Protein AF-A0A964NHW8-F1 (afdb_monomer_lite)

Foldseek 3Di:
DVVVVCVVVVLDPPPDDDDDDDDPDDDDDDDDDDDDDDDDDDDDDDDDDDDDDDDPPPDPDDAAPPPDQFQQDFDQKFQLDWDWDAPDPDDDDDDPDDPDDDPPPDDDDDDDDDDDDDDEDEPPDDDQWDWDWDDDPPDQTDTDIDGDDDDDDDDDDYDDDDPPQADQPDDDDNFTGTGGHMDGQPPDPCNLVVQLVSLQSSLSVLQCLQWPQPPNDTFFGQLLSNLSSQLSNSNSDSDHDHPDRDQDDFDPVRVVVCVLVVVVVVCLLLVPVDAQPQHADDPVQFDKDFLVPFDFQDFDADPLVVLCCVPPPSFFFADDPVLLLAFQQWWKKKFQWLVLVLVVVVCCVLFVVLLCLLRSLAQFFLCLVVQVCQQLLHDSVLCCVQQPCNFARMKMWIWLAPVSSQDAKIKIKGHQGPCVSVVVSSVVSLVVSCVVPVQWDWDWDAAPNWIWIWTDHPQSSYTWTWTQAPNMTMTISDPLSVNVSNCSSVVVGPGSVPDSLSRSVSSVCPDDPVNCVVPNDFRMKIKGHLNNSSVSRTLLNSLLVSQLVQVLVLQLSLLSLQLSLLLTVVAGQAWPVSSCPRSSDDPPSQAGSVRFGWTAGRQQGIADPQGFLSHGDHSSNVSVVPDRSIDTSSSSVSSVVSSVVSCVWRPHGRWMKMWTWDADAQWIKIKMWIWDDIPPDVVVVLCLQQPQFFWDADFDQFFWKKKAFHDPNHPNQVVQCVVCCVVPRRSLLGCPFFDTIKMKTFGQDCLVVLQCQQVVLFDWDDDPDRDHNQARQLVTLIKMKTAGPDPVSVVSNVVVVVVVCCVPPNQQKDWDWDDDAPNWTKIKIWGGPVNPPDPGDIFIKIWTAALRMIMIGSYPVNRNVVNVCSNVVVGMDRDDPVRFFRIKIKHAHPALPTSVLLSVLSNSVSSQVSSQSNLQSVQLSCCSSHSHRQDCVDPSSQSSCCRSPSGHRAGSQGFDWDADSSRFIATPQQGGPVDGDDDGGPSCNGSSSVNSSFWRMWMKTWGWDDDDSGIIIIMMIITRD

Secondary structure (DSSP, 8-state):
-HHHHHHHHTTS------PPPPPS-------------------------PPP-------------------PPPPSEEEEEEEEE---SS----------S-S--PPP-----------EEBTTB--S-EEEE---TTSPPPEEEE----------EE----GGG---SS---SS-EEEEEEEE---SHHHHHHHHHHHHHHHHHHHHHTS-EETTEE-PPPHHHHHHHHHHHHHHSS-------PPPPPPHHHHHHHHHHTHHHHHHHHTSS----PPP--GGG--EEEGGGSPPP--PPP-HHHHHHHSGGGPPP---TTGGGSBTTSEEEEES-HHHHHHHHHHIIIIIHHHHHHHHT-SEE--HHHHHHHHTT--HHHHHHHHTTTS-S-EEEEESSS-TTT---EEEEESS--HHHHHHHHHHHHHHHHHH-TT-EEEEEEETTEEEEEEE-TTSSSEEEEEEETTEEEEES-HHHHHHHHHHHHTSS-BGGG-HHHHHHHHHS--THHHHHHHS--SEEEEE-HHHHHHHHSHHHHHHHHHHHHHHHHHHHHHHHHHHHHHHHSS--SBHHHHTT-TT--SSTTB-TTSPBPEEETTTEEEETTEESSSBPPHHHHHHH--S-EEEHHHHHHHHHHHHHHHHH--S----EEEEEEEETTEEEEEEEESSPPTTSHHHHHHHHHTT--EE-PPPSSEEEEEEE--TT-HHHHHHHHHHHHTTT-GGGSSTTEEEEEEEEE---HHHHHHHHHHT-S--S--S-PPPGGGTGGG--EEEEEEES-HHHHHHHHHHHHHHHHHHSTTTEEEEEEEEETTEEEEEEEE-TTT--SSSPPPEEEEEEETTEEEEESSHHHHHHHHHHHHTT-S-EE--TT---SEEEEEE-SSTT-HHHHHHHHHHHHHHHHHHHHHHHHHHHHHHHSSS---TTSHHHHHHHHHHHSSEE--TT---EEE-TTS-EEETTTB-SSSB--PSSS-TTSHHHHHHHH--EEEEEEEEESSGGG-EEEEEEEEE-

Structure (mmCIF, N/CA/C/O backbone):
data_AF-A0A964NHW8-F1
#
_entry.id   AF-A0A964NHW8-F1
#
loop_
_atom_site.group_PDB
_atom_site.id
_atom_site.type_symbol
_atom_site.label_atom_id
_atom_site.label_alt_id
_atom_site.label_comp_id
_atom_site.label_asym_id
_atom_site.label_entity_id
_atom_site.label_seq_id
_atom_site.pdbx_PDB_ins_code
_atom_site.Cartn_x
_atom_site.Cartn_y
_atom_site.Cartn_z
_atom_site.occupancy
_atom_site.B_iso_or_equiv
_atom_site.auth_seq_id
_atom_site.auth_comp_id
_atom_site.auth_asym_id
_atom_site.auth_atom_id
_atom_site.pdbx_PDB_model_num
ATOM 1 N N . MET A 1 1 ? 5.421 3.700 -19.482 1.00 27.91 1 MET A N 1
ATOM 2 C CA . MET A 1 1 ? 5.724 4.346 -20.786 1.00 27.91 1 MET A CA 1
ATOM 3 C C . MET A 1 1 ? 6.566 5.622 -20.649 1.00 27.91 1 MET A C 1
ATOM 5 O O . MET A 1 1 ? 7.657 5.640 -21.210 1.00 27.91 1 MET A O 1
ATOM 9 N N . LYS A 1 2 ? 6.116 6.658 -19.909 1.00 24.64 2 LYS A N 1
ATOM 10 C CA . LYS A 1 2 ? 6.807 7.966 -19.777 1.00 24.64 2 LYS A CA 1
ATOM 11 C C . LYS A 1 2 ? 8.327 7.866 -19.580 1.00 24.64 2 LYS A C 1
ATOM 13 O O . LYS A 1 2 ? 9.043 8.455 -20.370 1.00 24.64 2 LYS A O 1
ATOM 18 N N . LEU A 1 3 ? 8.826 7.088 -18.612 1.00 28.66 3 LEU A N 1
ATOM 19 C CA . LEU A 1 3 ? 10.267 7.016 -18.306 1.00 28.66 3 LEU A CA 1
ATOM 20 C C . LEU A 1 3 ? 11.134 6.524 -19.485 1.00 28.66 3 LEU A C 1
ATOM 22 O O . LEU A 1 3 ? 12.168 7.118 -19.778 1.00 28.66 3 LEU A O 1
ATOM 26 N N . ALA A 1 4 ? 10.693 5.487 -20.206 1.00 30.17 4 ALA A N 1
ATOM 27 C CA . ALA A 1 4 ? 11.389 4.987 -21.395 1.00 30.17 4 ALA A CA 1
ATOM 28 C C . ALA A 1 4 ? 11.333 5.997 -22.555 1.00 30.17 4 ALA A C 1
ATOM 30 O O . ALA A 1 4 ? 12.323 6.201 -23.253 1.00 30.17 4 ALA A O 1
ATOM 31 N N . ILE A 1 5 ? 10.199 6.689 -22.718 1.00 28.75 5 ILE A N 1
ATOM 32 C CA . ILE A 1 5 ? 10.065 7.781 -23.688 1.00 28.75 5 ILE A CA 1
ATOM 33 C C . ILE A 1 5 ? 10.903 9.003 -23.276 1.00 28.75 5 ILE A C 1
ATOM 35 O O . ILE A 1 5 ? 11.473 9.637 -24.151 1.00 28.75 5 ILE A O 1
ATOM 39 N N . LEU A 1 6 ? 11.069 9.310 -21.985 1.00 29.25 6 LEU A N 1
ATOM 40 C CA . LEU A 1 6 ? 11.986 10.352 -21.513 1.00 29.25 6 LEU A CA 1
ATOM 41 C C . LEU A 1 6 ? 13.445 9.976 -21.778 1.00 29.25 6 LEU A C 1
ATOM 43 O O . LEU A 1 6 ? 14.195 10.827 -22.240 1.00 29.25 6 LEU A O 1
ATOM 47 N N . LEU A 1 7 ? 13.842 8.723 -21.535 1.00 31.62 7 LEU A N 1
ATOM 48 C CA . LEU A 1 7 ? 15.180 8.233 -21.877 1.00 31.62 7 LEU A CA 1
ATOM 49 C C . LEU A 1 7 ? 15.451 8.360 -23.384 1.00 31.62 7 LEU A C 1
ATOM 51 O O . LEU A 1 7 ? 16.497 8.871 -23.760 1.00 31.62 7 LEU A O 1
ATOM 55 N N . VAL A 1 8 ? 14.499 7.987 -24.245 1.00 28.28 8 VAL A N 1
ATOM 56 C CA . VAL A 1 8 ? 14.655 8.101 -25.707 1.00 28.28 8 VAL A CA 1
ATOM 57 C C . VAL A 1 8 ? 14.591 9.558 -26.195 1.00 28.28 8 VAL A C 1
ATOM 59 O O . VAL A 1 8 ? 15.447 9.974 -26.971 1.00 28.28 8 VAL A O 1
ATOM 62 N N . LEU A 1 9 ? 13.630 10.368 -25.735 1.00 25.97 9 LEU A N 1
ATOM 63 C CA . LEU A 1 9 ? 13.476 11.766 -26.168 1.00 25.97 9 LEU A CA 1
ATOM 64 C C . LEU A 1 9 ? 14.585 12.681 -25.634 1.00 25.97 9 LEU A C 1
ATOM 66 O O . LEU A 1 9 ? 15.002 13.584 -26.351 1.00 25.97 9 LEU A O 1
ATOM 70 N N . ALA A 1 10 ? 15.104 12.449 -24.423 1.00 27.86 10 ALA A N 1
ATOM 71 C CA . ALA A 1 10 ? 16.244 13.204 -23.891 1.00 27.86 10 ALA A CA 1
ATOM 72 C C . ALA A 1 10 ? 17.586 12.825 -24.551 1.00 27.86 10 ALA A C 1
ATOM 74 O O . ALA A 1 10 ? 18.584 13.509 -24.327 1.00 27.86 10 ALA A O 1
ATOM 75 N N . MET A 1 11 ? 17.615 11.755 -25.355 1.00 29.47 11 MET A N 1
ATOM 76 C CA . MET A 1 11 ? 18.769 11.330 -26.158 1.00 29.47 11 MET A CA 1
ATOM 77 C C . MET A 1 11 ? 18.670 11.743 -27.635 1.00 29.47 11 MET A C 1
ATOM 79 O O . MET A 1 11 ? 19.647 11.592 -28.367 1.00 29.47 11 MET A O 1
ATOM 83 N N . LEU A 1 12 ? 17.533 12.289 -28.085 1.00 23.19 12 LEU A N 1
ATOM 84 C CA . LEU A 1 12 ? 17.426 12.895 -29.413 1.00 23.19 12 LEU A CA 1
ATOM 85 C C . LEU A 1 12 ? 17.964 14.337 -29.374 1.00 23.19 12 LEU A C 1
ATOM 87 O O . LEU A 1 12 ? 17.499 15.138 -28.558 1.00 23.19 12 LEU A O 1
ATOM 91 N N . PRO A 1 13 ? 18.906 14.720 -30.258 1.00 24.78 13 PRO A N 1
ATOM 92 C CA . PRO A 1 13 ? 19.371 16.097 -30.331 1.00 24.78 13 PRO A CA 1
ATOM 93 C C . PRO A 1 13 ? 18.229 17.000 -30.804 1.00 24.78 13 PRO A C 1
ATOM 95 O O . PRO A 1 13 ? 17.696 16.840 -31.902 1.00 24.78 13 PRO A O 1
ATOM 98 N N . ALA A 1 14 ? 17.854 17.977 -29.979 1.00 23.08 14 ALA A N 1
ATOM 99 C CA . ALA A 1 14 ? 16.833 18.949 -30.341 1.00 23.08 14 ALA A CA 1
ATOM 100 C C . ALA A 1 14 ? 17.323 19.822 -31.508 1.00 23.08 14 ALA A C 1
ATOM 102 O O . ALA A 1 14 ? 18.153 20.715 -31.317 1.00 23.08 14 ALA A O 1
ATOM 103 N N . CYS A 1 15 ? 16.778 19.596 -32.707 1.00 22.61 15 CYS A N 1
ATOM 104 C CA . CYS A 1 15 ? 16.957 20.467 -33.868 1.00 22.61 15 CYS A CA 1
ATOM 105 C C . CYS A 1 15 ? 16.329 21.843 -33.597 1.00 22.61 15 CYS A C 1
ATOM 107 O O . CYS A 1 15 ? 15.196 22.118 -33.992 1.00 22.61 15 CYS A O 1
ATOM 109 N N . LYS A 1 16 ? 17.069 22.715 -32.904 1.00 25.86 16 LYS A N 1
ATOM 110 C CA . LYS A 1 16 ? 16.698 24.114 -32.678 1.00 25.86 16 LYS A CA 1
ATOM 111 C C . LYS A 1 16 ? 16.735 24.884 -33.997 1.00 25.86 16 LYS A C 1
ATOM 113 O O . LYS A 1 16 ? 17.744 25.499 -34.337 1.00 25.86 16 LYS A O 1
ATOM 118 N N . GLY A 1 17 ? 15.610 24.881 -34.709 1.00 24.94 17 GLY A N 1
ATOM 119 C CA . GLY A 1 17 ? 15.295 25.952 -35.647 1.00 24.94 17 GLY A CA 1
ATOM 120 C C . GLY A 1 17 ? 15.354 27.295 -34.914 1.00 24.94 17 GLY A C 1
ATOM 121 O O . GLY A 1 17 ? 14.888 27.415 -33.781 1.00 24.94 17 GLY A O 1
ATOM 122 N N . SER A 1 18 ? 15.996 28.287 -35.523 1.00 26.92 18 SER A N 1
ATOM 123 C CA . SER A 1 18 ? 16.230 29.587 -34.899 1.00 26.92 18 SER A CA 1
ATOM 124 C C . SER A 1 18 ? 15.006 30.496 -35.021 1.00 26.92 18 SER A C 1
ATOM 126 O O . SER A 1 18 ? 14.798 31.109 -36.069 1.00 26.92 18 SER A O 1
ATOM 128 N N . GLU A 1 19 ? 14.235 30.638 -33.945 1.00 25.38 19 GLU A N 1
ATOM 129 C CA . GLU A 1 19 ? 13.288 31.751 -33.817 1.00 25.38 19 GLU A CA 1
ATOM 130 C C . GLU A 1 19 ? 14.024 33.053 -33.428 1.00 25.38 19 GLU A C 1
ATOM 132 O O . GLU A 1 19 ? 15.015 33.012 -32.687 1.00 25.38 19 GLU A O 1
ATOM 137 N N . PRO A 1 20 ? 13.595 34.221 -33.944 1.00 27.14 20 PRO A N 1
ATOM 138 C CA . PRO A 1 20 ? 14.278 35.492 -33.717 1.00 27.14 20 PRO A CA 1
ATOM 139 C C . PRO A 1 20 ? 14.006 36.066 -32.317 1.00 27.14 20 PRO A C 1
ATOM 141 O O . PRO A 1 20 ? 12.903 35.971 -31.783 1.00 27.14 20 PRO A O 1
ATOM 144 N N . LYS A 1 21 ? 15.008 36.739 -31.736 1.00 26.22 21 LYS A N 1
ATOM 145 C CA . LYS A 1 21 ? 14.850 37.476 -30.470 1.00 26.22 21 LYS A CA 1
ATOM 146 C C . LYS A 1 21 ? 13.927 38.698 -30.646 1.00 26.22 21 LYS A C 1
ATOM 148 O O . LYS A 1 21 ? 14.147 39.456 -31.591 1.00 26.22 21 LYS A O 1
ATOM 153 N N . PRO A 1 22 ? 12.994 38.971 -29.714 1.00 27.67 22 PRO A N 1
ATOM 154 C CA . PRO A 1 22 ? 12.312 40.262 -29.635 1.00 27.67 22 PRO A CA 1
ATOM 155 C C . PRO A 1 22 ? 13.241 41.367 -29.087 1.00 27.67 22 PRO A C 1
ATOM 157 O O . PRO A 1 22 ? 14.114 41.106 -28.256 1.00 27.67 22 PRO A O 1
ATOM 160 N N . ASP A 1 23 ? 13.040 42.604 -29.549 1.00 26.58 23 ASP A N 1
ATOM 161 C CA . ASP A 1 23 ? 13.832 43.797 -29.194 1.00 26.58 23 ASP A CA 1
ATOM 162 C C . ASP A 1 23 ? 13.320 44.453 -27.886 1.00 26.58 23 ASP A C 1
ATOM 164 O O . ASP A 1 23 ? 12.131 44.777 -27.794 1.00 26.58 23 ASP A O 1
ATOM 168 N N . PRO A 1 24 ? 14.160 44.667 -26.851 1.00 29.05 24 PRO A N 1
ATOM 169 C CA . PRO A 1 24 ? 13.723 45.156 -25.538 1.00 29.05 24 PRO A CA 1
ATOM 170 C C . PRO A 1 24 ? 13.449 46.679 -25.474 1.00 29.05 24 PRO A C 1
ATOM 172 O O . PRO A 1 24 ? 14.008 47.378 -24.623 1.00 29.05 24 PRO A O 1
ATOM 175 N N . LYS A 1 25 ? 12.573 47.225 -26.338 1.00 26.03 25 LYS A N 1
ATOM 176 C CA . LYS A 1 25 ? 12.218 48.666 -26.357 1.00 26.03 25 LYS A CA 1
ATOM 177 C C . LYS A 1 25 ? 10.737 49.006 -26.626 1.00 26.03 25 LYS A C 1
ATOM 179 O O . LYS A 1 25 ? 10.413 49.720 -27.571 1.00 26.03 25 LYS A O 1
ATOM 184 N N . SER A 1 26 ? 9.843 48.663 -25.696 1.00 25.50 26 SER A N 1
ATOM 185 C CA . SER A 1 26 ? 8.555 49.375 -25.538 1.00 25.50 26 SER A CA 1
ATOM 186 C C . SER A 1 26 ? 8.067 49.371 -24.082 1.00 25.50 26 SER A C 1
ATOM 188 O O . SER A 1 26 ? 8.135 48.350 -23.405 1.00 25.50 26 SER A O 1
ATOM 190 N N . ARG A 1 27 ? 7.592 50.524 -23.590 1.00 25.02 27 ARG A N 1
ATOM 191 C CA . ARG A 1 27 ? 7.120 50.764 -22.206 1.00 25.02 27 ARG A CA 1
ATOM 192 C C . ARG A 1 27 ? 5.575 50.816 -22.126 1.00 25.02 27 ARG A C 1
ATOM 194 O O . ARG A 1 27 ? 4.919 50.930 -23.150 1.00 25.02 27 ARG A O 1
ATOM 201 N N . VAL A 1 28 ? 5.070 50.946 -20.887 1.00 23.77 28 VAL A N 1
ATOM 202 C CA . VAL A 1 28 ? 3.768 51.540 -20.466 1.00 23.77 28 VAL A CA 1
ATOM 203 C C . VAL A 1 28 ? 2.567 50.590 -20.254 1.00 23.77 28 VAL A C 1
ATOM 205 O O . VAL A 1 28 ? 1.723 50.392 -21.113 1.00 23.77 28 VAL A O 1
ATOM 208 N N . ALA A 1 29 ? 2.489 50.063 -19.028 1.00 21.55 29 ALA A N 1
ATOM 209 C CA . ALA A 1 29 ? 1.437 50.293 -18.020 1.00 21.55 29 ALA A CA 1
ATOM 210 C C . ALA A 1 29 ? -0.076 50.469 -18.378 1.00 21.55 29 ALA A C 1
ATOM 212 O O . ALA A 1 29 ? -0.479 51.478 -18.941 1.00 21.55 29 ALA A O 1
ATOM 213 N N . VAL A 1 30 ? -0.895 49.597 -17.755 1.00 21.39 30 VAL A N 1
ATOM 214 C CA . VAL A 1 30 ? -2.023 49.913 -16.823 1.00 21.39 30 VAL A CA 1
ATOM 215 C C . VAL A 1 30 ? -3.379 50.481 -17.345 1.00 21.39 30 VAL A C 1
ATOM 217 O O . VAL A 1 30 ? -3.540 51.676 -17.554 1.00 21.39 30 VAL A O 1
ATOM 220 N N . ALA A 1 31 ? -4.401 49.603 -17.258 1.00 21.77 31 ALA A N 1
ATOM 221 C CA . ALA A 1 31 ? -5.804 49.811 -16.811 1.00 21.77 31 ALA A CA 1
ATOM 222 C C . ALA A 1 31 ? -6.914 50.457 -17.694 1.00 21.77 31 ALA A C 1
ATOM 224 O O . ALA A 1 31 ? -6.683 51.151 -18.673 1.00 21.77 31 ALA A O 1
ATOM 225 N N . SER A 1 32 ? -8.154 50.253 -17.198 1.00 21.16 32 SER A N 1
ATOM 226 C CA . SER A 1 32 ? -9.391 51.051 -17.380 1.00 21.16 32 SER A CA 1
ATOM 227 C C . SER A 1 32 ? -10.468 50.641 -18.414 1.00 21.16 32 SER A C 1
ATOM 229 O O . SER A 1 32 ? -10.704 51.325 -19.400 1.00 21.16 32 SER A O 1
ATOM 231 N N . ALA A 1 33 ? -11.235 49.606 -18.051 1.00 21.78 33 ALA A N 1
ATOM 232 C CA . ALA A 1 33 ? -12.703 49.627 -17.873 1.00 21.78 33 ALA A CA 1
ATOM 233 C C . ALA A 1 33 ? -13.700 50.188 -18.939 1.00 21.78 33 ALA A C 1
ATOM 235 O O . ALA A 1 33 ? -13.746 51.380 -19.226 1.00 21.78 33 ALA A O 1
ATOM 236 N N . ALA A 1 34 ? -14.706 49.333 -19.208 1.00 21.73 34 ALA A N 1
ATOM 237 C CA . ALA A 1 34 ? -16.156 49.616 -19.320 1.00 21.73 34 ALA A CA 1
ATOM 238 C C . ALA A 1 34 ? -16.840 49.916 -20.683 1.00 21.73 34 ALA A C 1
ATOM 240 O O . ALA A 1 34 ? -16.293 50.539 -21.583 1.00 21.73 34 ALA A O 1
ATOM 241 N N . LYS A 1 35 ? -18.140 49.548 -20.691 1.00 22.50 35 LYS A N 1
ATOM 242 C CA . LYS A 1 35 ? -19.249 49.812 -21.642 1.00 22.50 35 LYS A CA 1
ATOM 243 C C . LYS A 1 35 ? -19.409 48.906 -22.883 1.00 22.50 35 LYS A C 1
ATOM 245 O O . LYS A 1 35 ? -18.630 48.932 -23.824 1.00 22.50 35 LYS A O 1
ATOM 250 N N . ALA A 1 36 ? -20.534 48.185 -22.870 1.00 20.69 36 ALA A N 1
ATOM 251 C CA . ALA A 1 36 ? -21.291 47.658 -24.017 1.00 20.69 36 ALA A CA 1
ATOM 252 C C . ALA A 1 36 ? -22.237 48.774 -24.575 1.00 20.69 36 ALA A C 1
ATOM 254 O O . ALA A 1 36 ? -22.171 49.885 -24.032 1.00 20.69 36 ALA A O 1
ATOM 255 N N . PRO A 1 37 ? -23.163 48.550 -25.546 1.00 29.36 37 PRO A N 1
ATOM 256 C CA . PRO A 1 37 ? -23.514 47.313 -26.272 1.00 29.36 37 PRO A CA 1
ATOM 257 C C . PRO A 1 37 ? -23.649 47.478 -27.809 1.00 29.36 37 PRO A C 1
ATOM 259 O O . PRO A 1 37 ? -23.475 48.573 -28.335 1.00 29.36 37 PRO A O 1
ATOM 262 N N . LEU A 1 38 ? -24.034 46.400 -28.511 1.00 21.83 38 LEU A N 1
ATOM 263 C CA . LEU A 1 38 ? -24.850 46.438 -29.742 1.00 21.83 38 LEU A CA 1
ATOM 264 C C . LEU A 1 38 ? -25.461 45.050 -30.046 1.00 21.83 38 LEU A C 1
ATOM 266 O O . LEU A 1 38 ? -25.007 44.046 -29.499 1.00 21.83 38 LEU A O 1
ATOM 270 N N . GLU A 1 39 ? -26.516 45.005 -30.868 1.00 19.06 39 GLU A N 1
ATOM 271 C CA . GLU A 1 39 ? -27.466 43.879 -30.968 1.00 19.06 39 GLU A CA 1
ATOM 272 C C . GLU A 1 39 ? -27.541 43.179 -32.345 1.00 19.06 39 GLU A C 1
ATOM 274 O O . GLU A 1 39 ? -27.350 43.802 -33.384 1.00 19.06 39 GLU A O 1
ATOM 279 N N . VAL A 1 40 ? -27.906 41.887 -32.290 1.00 20.06 40 VAL A N 1
ATOM 280 C CA . VAL A 1 40 ? -28.782 41.112 -33.206 1.00 20.06 40 VAL A CA 1
ATOM 281 C C . VAL A 1 40 ? -28.599 41.224 -34.733 1.00 20.06 40 VAL A C 1
ATOM 283 O O . VAL A 1 40 ? -29.016 42.197 -35.351 1.00 20.06 40 VAL A O 1
ATOM 286 N N . VAL A 1 41 ? -28.236 40.085 -35.350 1.00 21.03 41 VAL A N 1
ATOM 287 C CA . VAL A 1 41 ? -28.913 39.518 -36.544 1.00 21.03 41 VAL A CA 1
ATOM 288 C C . VAL A 1 41 ? -28.977 37.982 -36.402 1.00 21.03 41 VAL A C 1
ATOM 290 O O . VAL A 1 41 ? -28.040 37.371 -35.893 1.00 21.03 41 VAL A O 1
ATOM 293 N N . GLU A 1 42 ? -30.068 37.360 -36.862 1.00 20.31 42 GLU A N 1
ATOM 294 C CA . GLU A 1 42 ? -30.292 35.898 -36.940 1.00 20.31 42 GLU A CA 1
ATOM 295 C C . GLU A 1 42 ? -30.498 35.467 -38.420 1.00 20.31 42 GLU A C 1
ATOM 297 O O . GLU A 1 42 ? -30.611 36.332 -39.286 1.00 20.31 42 GLU A O 1
ATOM 302 N N . VAL A 1 43 ? -30.526 34.197 -38.853 1.00 20.44 43 VAL A N 1
ATOM 303 C CA . VAL A 1 43 ? -30.802 32.877 -38.229 1.00 20.44 43 VAL A CA 1
ATOM 304 C C . VAL A 1 43 ? -29.814 31.832 -38.816 1.00 20.44 43 VAL A C 1
ATOM 306 O O . VAL A 1 43 ? -29.249 32.091 -39.876 1.00 20.44 43 VAL A O 1
ATOM 309 N N . VAL A 1 44 ? -29.652 30.643 -38.198 1.00 20.75 44 VAL A N 1
ATOM 310 C CA . VAL A 1 44 ? -29.643 29.278 -38.831 1.00 20.75 44 VAL A CA 1
ATOM 311 C C . VAL A 1 44 ? -28.840 28.232 -38.022 1.00 20.75 44 VAL A C 1
ATOM 313 O O . VAL A 1 44 ? -27.703 28.439 -37.610 1.00 20.75 44 VAL A O 1
ATOM 316 N N . LYS A 1 45 ? -29.455 27.053 -37.862 1.00 20.02 45 LYS A N 1
ATOM 317 C CA . LYS A 1 45 ? -28.937 25.769 -37.342 1.00 20.02 45 LYS A CA 1
ATOM 318 C C . LYS A 1 45 ? -29.441 24.640 -38.272 1.00 20.02 45 LYS A C 1
ATOM 320 O O . LYS A 1 45 ? -30.420 24.895 -38.976 1.00 20.02 45 LYS A O 1
ATOM 325 N N . PRO A 1 46 ? -28.947 23.384 -38.194 1.00 29.91 46 PRO A N 1
ATOM 326 C CA . PRO A 1 46 ? -27.730 22.870 -37.536 1.00 29.91 46 PRO A CA 1
ATOM 327 C C . PRO A 1 46 ? -26.852 21.994 -38.477 1.00 29.91 46 PRO A C 1
ATOM 329 O O . PRO A 1 46 ? -27.287 21.648 -39.570 1.00 29.91 46 PRO A O 1
ATOM 332 N N . LEU A 1 47 ? -25.676 21.539 -38.016 1.00 20.70 47 LEU A N 1
ATOM 333 C CA . LEU A 1 47 ? -25.330 20.099 -37.949 1.00 20.70 47 LEU A CA 1
ATOM 334 C C . LEU A 1 47 ? -24.046 19.856 -37.123 1.00 20.70 47 LEU A C 1
ATOM 336 O O . LEU A 1 47 ? -23.348 20.800 -36.753 1.00 20.70 47 LEU A O 1
ATOM 340 N N . ASP A 1 48 ? -23.755 18.590 -36.819 1.00 24.19 48 ASP A N 1
ATOM 341 C CA . ASP A 1 48 ? -22.708 18.160 -35.888 1.00 24.19 48 ASP A CA 1
ATOM 342 C C . ASP A 1 48 ? -21.268 18.214 -36.427 1.00 24.19 48 ASP A C 1
ATOM 344 O O . ASP A 1 48 ? -20.954 17.683 -37.491 1.00 24.19 48 ASP A O 1
ATOM 348 N N . SER A 1 49 ? -20.345 18.710 -35.598 1.00 24.06 49 SER A N 1
ATOM 349 C CA . SER A 1 49 ? -19.015 18.103 -35.419 1.00 24.06 49 SER A CA 1
ATOM 350 C C . SER A 1 49 ? -18.385 18.572 -34.099 1.00 24.06 49 SER A C 1
ATOM 352 O O . SER A 1 49 ? -18.540 19.724 -33.698 1.00 24.06 49 SER A O 1
ATOM 354 N N . ALA A 1 50 ? -17.707 17.669 -33.385 1.00 22.25 50 ALA A N 1
ATOM 355 C CA . ALA A 1 50 ? -17.183 17.949 -32.047 1.00 22.25 50 ALA A CA 1
ATOM 356 C C . ALA A 1 50 ? -15.753 18.535 -32.078 1.00 22.25 50 ALA A C 1
ATOM 358 O O . ALA A 1 50 ? -14.875 17.945 -32.720 1.00 22.25 50 ALA A O 1
ATOM 359 N N . PRO A 1 51 ? -15.460 19.618 -31.330 1.00 25.45 51 PRO A N 1
ATOM 360 C CA . PRO A 1 51 ? -14.087 20.013 -31.041 1.00 25.45 51 PRO A CA 1
ATOM 361 C C . PRO A 1 51 ? -13.446 19.022 -30.054 1.00 25.45 51 PRO A C 1
ATOM 363 O O . PRO A 1 51 ? -14.087 18.532 -29.125 1.00 25.45 51 PRO A O 1
ATOM 366 N N . ARG A 1 52 ? -12.161 18.715 -30.251 1.00 23.38 52 ARG A N 1
ATOM 367 C CA . ARG A 1 52 ? -11.371 17.846 -29.362 1.00 23.38 52 ARG A CA 1
ATOM 368 C C . ARG A 1 52 ? -10.504 18.688 -28.422 1.00 23.38 52 ARG A C 1
ATOM 370 O O . ARG A 1 52 ? -9.868 19.619 -28.909 1.00 23.38 52 ARG A O 1
ATOM 377 N N . ARG A 1 53 ? -10.322 18.206 -27.178 1.00 23.84 53 ARG A N 1
ATOM 378 C CA . ARG A 1 53 ? -9.320 18.659 -26.175 1.00 23.84 53 ARG A CA 1
ATOM 379 C C . ARG A 1 53 ? -9.584 20.062 -25.575 1.00 23.84 53 ARG A C 1
ATOM 381 O O . ARG A 1 53 ? -10.364 20.809 -26.158 1.00 23.84 53 ARG A O 1
ATOM 388 N N . PRO A 1 54 ? -8.969 20.426 -24.424 1.00 26.36 54 PRO A N 1
ATOM 389 C CA . PRO A 1 54 ? -7.903 19.741 -23.665 1.00 26.36 54 PRO A CA 1
ATOM 390 C C . PRO A 1 54 ? -8.384 18.883 -22.480 1.00 26.36 54 PRO A C 1
ATOM 392 O O . PRO A 1 54 ? -9.576 18.649 -22.305 1.00 26.36 54 PRO A O 1
ATOM 395 N N . PHE A 1 55 ? -7.414 18.366 -21.716 1.00 24.67 55 PHE A N 1
ATOM 396 C CA . PHE A 1 55 ? -7.616 17.838 -20.365 1.00 24.67 55 PHE A CA 1
ATOM 397 C C . PHE A 1 55 ? -8.286 18.899 -19.482 1.00 24.67 55 PHE A C 1
ATOM 399 O O . PHE A 1 55 ? -7.953 20.079 -19.585 1.00 24.67 55 PHE A O 1
ATOM 406 N N . ILE A 1 56 ? -9.151 18.463 -18.566 1.00 22.50 56 ILE A N 1
ATOM 407 C CA . ILE A 1 56 ? -9.418 19.234 -17.352 1.00 22.50 56 ILE A CA 1
ATOM 408 C C . ILE A 1 56 ? -8.305 18.863 -16.374 1.00 22.50 56 ILE A C 1
ATOM 410 O O . ILE A 1 56 ? -8.379 17.845 -15.689 1.00 22.50 56 ILE A O 1
ATOM 414 N N . GLU A 1 57 ? -7.253 19.678 -16.347 1.00 25.67 57 GLU A N 1
ATOM 415 C CA . GLU A 1 57 ? -6.517 19.868 -15.102 1.00 25.67 57 GLU A CA 1
ATOM 416 C C . GLU A 1 57 ? -7.503 20.528 -14.138 1.00 25.67 57 GLU A C 1
ATOM 418 O O . GLU A 1 57 ? -7.928 21.667 -14.346 1.00 25.67 57 GLU A O 1
ATOM 423 N N . ASP A 1 58 ? -7.945 19.773 -13.136 1.00 24.70 58 ASP A N 1
ATOM 424 C CA . ASP A 1 58 ? -8.841 20.280 -12.105 1.00 24.70 58 ASP A CA 1
ATOM 425 C C . ASP A 1 58 ? -7.995 21.187 -11.195 1.00 24.70 58 ASP A C 1
ATOM 427 O O . ASP A 1 58 ? -7.396 20.733 -10.216 1.00 24.70 58 ASP A O 1
ATOM 431 N N . GLU A 1 59 ? -7.871 22.470 -11.570 1.00 21.36 59 GLU A N 1
ATOM 432 C CA . GLU A 1 59 ? -7.303 23.497 -10.691 1.00 21.36 59 GLU A CA 1
ATOM 433 C C . GLU A 1 59 ? -7.937 23.339 -9.301 1.00 21.36 59 GLU A C 1
ATOM 435 O O . GLU A 1 59 ? -9.166 23.214 -9.216 1.00 21.36 59 GLU A O 1
ATOM 440 N N . PRO A 1 60 ? -7.159 23.378 -8.202 1.00 25.69 60 PRO A N 1
ATOM 441 C CA . PRO A 1 60 ? -7.705 23.270 -6.856 1.00 25.69 60 PRO A CA 1
ATOM 442 C C . PRO A 1 60 ? -8.539 24.516 -6.530 1.00 25.69 60 PRO A C 1
ATOM 444 O O . PRO A 1 60 ? -8.064 25.481 -5.925 1.00 25.69 60 PRO A O 1
ATOM 447 N N . ARG A 1 61 ? -9.807 24.499 -6.958 1.00 23.88 61 ARG A N 1
ATOM 448 C CA . ARG A 1 61 ? -10.789 25.551 -6.703 1.00 23.88 61 ARG A CA 1
ATOM 449 C C . ARG A 1 61 ? -10.916 25.723 -5.199 1.00 23.88 61 ARG A C 1
ATOM 451 O O . ARG A 1 61 ? -11.358 24.812 -4.501 1.00 23.88 61 ARG A O 1
ATOM 458 N N . ARG A 1 62 ? -10.497 26.898 -4.723 1.00 24.22 62 ARG A N 1
ATOM 459 C CA . ARG A 1 62 ? -10.468 27.249 -3.302 1.00 24.22 62 ARG A CA 1
ATOM 460 C C . ARG A 1 62 ? -11.834 26.988 -2.669 1.00 24.22 62 ARG A C 1
ATOM 462 O O . ARG A 1 62 ? -12.841 27.522 -3.130 1.00 24.22 62 ARG A O 1
ATOM 469 N N . LEU A 1 63 ? -11.837 26.187 -1.611 1.00 26.00 63 LEU A N 1
ATOM 470 C CA . LEU A 1 63 ? -12.969 25.986 -0.719 1.00 26.00 63 LEU A CA 1
ATOM 471 C C . LEU A 1 63 ? -12.462 26.197 0.703 1.00 26.00 63 LEU A C 1
ATOM 473 O O . LEU A 1 63 ? -11.562 25.488 1.146 1.00 26.00 63 LEU A O 1
ATOM 477 N N . GLU A 1 64 ? -13.042 27.188 1.370 1.00 23.50 64 GLU A N 1
ATOM 478 C CA . GLU A 1 64 ? -12.687 27.622 2.719 1.00 23.50 64 GLU A CA 1
ATOM 479 C C . GLU A 1 64 ? -12.982 26.493 3.732 1.00 23.50 64 GLU A C 1
ATOM 481 O O . GLU A 1 64 ? -14.148 26.105 3.892 1.00 23.50 64 GLU A O 1
ATOM 486 N N . PRO A 1 65 ? -11.985 25.964 4.463 1.00 26.17 65 PRO A N 1
ATOM 487 C CA . PRO A 1 65 ? -12.238 25.249 5.704 1.00 26.17 65 PRO A CA 1
ATOM 488 C C . PRO A 1 65 ? -12.669 26.298 6.731 1.00 26.17 65 PRO A C 1
ATOM 490 O O . PRO A 1 65 ? -11.861 27.152 7.102 1.00 26.17 65 PRO A O 1
ATOM 493 N N . VAL A 1 66 ? -13.922 26.271 7.205 1.00 31.94 66 VAL A N 1
ATOM 494 C CA . VAL A 1 66 ? -14.376 27.283 8.178 1.00 31.94 66 VAL A CA 1
ATOM 495 C C . VAL A 1 66 ? -13.820 26.995 9.574 1.00 31.94 66 VAL A C 1
ATOM 497 O O . VAL A 1 66 ? -14.506 26.548 10.488 1.00 31.94 66 VAL A O 1
ATOM 500 N N . LEU A 1 67 ? -12.557 27.372 9.766 1.00 31.84 67 LEU A N 1
ATOM 501 C CA . LEU A 1 67 ? -12.100 27.901 11.043 1.00 31.84 67 LEU A CA 1
ATOM 502 C C . LEU A 1 67 ? -12.999 29.102 11.362 1.00 31.84 67 LEU A C 1
ATOM 504 O O . LEU A 1 67 ? -12.771 30.222 10.897 1.00 31.84 67 LEU A O 1
ATOM 508 N N . GLY A 1 68 ? -14.090 28.841 12.088 1.00 30.41 68 GLY A N 1
ATOM 509 C CA . GLY A 1 68 ? -15.063 29.857 12.469 1.00 30.41 68 GLY A CA 1
ATOM 510 C C . GLY A 1 68 ? -14.358 31.032 13.144 1.00 30.41 68 GLY A C 1
ATOM 511 O O . GLY A 1 68 ? -13.387 30.832 13.869 1.00 30.41 68 GLY A O 1
ATOM 512 N N . ARG A 1 69 ? -14.826 32.264 12.893 1.00 29.61 69 ARG A N 1
ATOM 513 C CA . ARG A 1 69 ? -14.159 33.515 13.312 1.00 29.61 69 ARG A CA 1
ATOM 514 C C . ARG A 1 69 ? -14.159 33.728 14.838 1.00 29.61 69 ARG A C 1
ATOM 516 O O . ARG A 1 69 ? -14.802 34.640 15.355 1.00 29.61 69 ARG A O 1
ATOM 523 N N . SER A 1 70 ? -13.416 32.897 15.561 1.00 34.44 70 SER A N 1
ATOM 524 C CA . SER A 1 70 ? -13.077 33.050 16.971 1.00 34.44 70 SER A CA 1
ATOM 525 C C . SER A 1 70 ? -11.861 33.964 17.094 1.00 34.44 70 SER A C 1
ATOM 527 O O . SER A 1 70 ? -10.785 33.614 16.608 1.00 34.44 70 SER A O 1
ATOM 529 N N . LYS A 1 71 ? -11.999 35.112 17.763 1.00 34.62 71 LYS A N 1
ATOM 530 C CA . LYS A 1 71 ? -10.838 35.948 18.088 1.00 34.62 71 LYS A CA 1
ATOM 531 C C . LYS A 1 71 ? -9.965 35.215 19.105 1.00 34.62 71 LYS A C 1
ATOM 533 O O . LYS A 1 71 ? -10.399 34.998 20.234 1.00 34.62 71 LYS A O 1
ATOM 538 N N . VAL A 1 72 ? -8.749 34.849 18.707 1.00 37.03 72 VAL A N 1
ATOM 539 C CA . VAL A 1 72 ? -7.722 34.384 19.646 1.00 37.03 72 VAL A CA 1
ATOM 540 C C . VAL A 1 72 ? -7.219 35.606 20.413 1.00 37.03 72 VAL A C 1
ATOM 542 O O . VAL A 1 72 ? -6.832 36.609 19.811 1.00 37.03 72 VAL A O 1
ATOM 545 N N . SER A 1 73 ? -7.266 35.558 21.743 1.00 35.47 73 SER A N 1
ATOM 546 C CA . SER A 1 73 ? -6.770 36.654 22.579 1.00 35.47 73 SER A CA 1
ATOM 547 C C . SER A 1 73 ? -5.241 36.732 22.486 1.00 35.47 73 SER A C 1
ATOM 549 O O . SER A 1 73 ? -4.583 35.724 22.751 1.00 35.47 73 SER A O 1
ATOM 551 N N . PRO A 1 74 ? -4.642 37.893 22.156 1.00 33.81 74 PRO A N 1
ATOM 552 C CA . PRO A 1 74 ? -3.189 38.019 22.130 1.00 33.81 74 PRO A CA 1
ATOM 553 C C . PRO A 1 74 ? -2.611 37.834 23.547 1.00 33.81 74 PRO A C 1
ATOM 555 O O . PRO A 1 74 ? -3.171 38.379 24.505 1.00 33.81 74 PRO A O 1
ATOM 558 N N . PRO A 1 75 ? -1.502 37.089 23.712 1.00 35.28 75 PRO A N 1
ATOM 559 C CA . PRO A 1 75 ? -0.924 36.825 25.026 1.00 35.28 75 PRO A CA 1
ATOM 560 C C . PRO A 1 75 ? -0.351 38.080 25.700 1.00 35.28 75 PRO A C 1
ATOM 562 O O . PRO A 1 75 ? 0.127 39.006 25.045 1.00 35.28 75 PRO A O 1
ATOM 565 N N . ALA A 1 76 ? -0.318 38.068 27.037 1.00 32.91 76 ALA A N 1
ATOM 566 C CA . ALA A 1 76 ? 0.303 39.121 27.851 1.00 32.91 76 ALA A CA 1
ATOM 567 C C . ALA A 1 76 ? 1.845 39.172 27.727 1.00 32.91 76 ALA A C 1
ATOM 569 O O . ALA A 1 76 ? 2.474 40.179 28.058 1.00 32.91 76 ALA A O 1
ATOM 570 N N . SER A 1 77 ? 2.460 38.096 27.242 1.00 38.19 77 SER A N 1
ATOM 571 C CA . SER A 1 77 ? 3.833 38.054 26.740 1.00 38.19 77 SER A CA 1
ATOM 572 C C . SER A 1 77 ? 3.965 36.875 25.781 1.00 38.19 77 SER A C 1
ATOM 574 O O . SER A 1 77 ? 3.390 35.817 26.026 1.00 38.19 77 SER A O 1
ATOM 576 N N . LEU A 1 78 ? 4.706 37.052 24.687 1.00 37.50 78 LEU A N 1
ATOM 577 C CA . LEU A 1 78 ? 5.066 35.953 23.791 1.00 37.50 78 LEU A CA 1
ATOM 578 C C . LEU A 1 78 ? 6.574 35.731 23.869 1.00 37.50 78 LEU A C 1
ATOM 580 O O . LEU A 1 78 ? 7.359 36.682 23.759 1.00 37.50 78 LEU A O 1
ATOM 584 N N . THR A 1 79 ? 6.983 34.476 24.025 1.00 38.66 79 THR A N 1
ATOM 585 C CA . THR A 1 79 ? 8.366 34.073 23.777 1.00 38.66 79 THR A CA 1
ATOM 586 C C . THR A 1 79 ? 8.591 34.064 22.265 1.00 38.66 79 THR A C 1
ATOM 588 O O . THR A 1 79 ? 8.114 33.180 21.569 1.00 38.66 79 THR A O 1
ATOM 591 N N . VAL A 1 80 ? 9.260 35.088 21.731 1.00 32.22 80 VAL A N 1
ATOM 592 C CA . VAL A 1 80 ? 9.363 35.326 20.278 1.00 32.22 80 VAL A CA 1
ATOM 593 C C . VAL A 1 80 ? 10.456 34.488 19.618 1.00 32.22 80 VAL A C 1
ATOM 595 O O . VAL A 1 80 ? 10.310 34.087 18.467 1.00 32.22 80 VAL A O 1
ATOM 598 N N . ALA A 1 81 ? 11.544 34.214 20.337 1.00 33.38 81 ALA A N 1
ATOM 599 C CA . ALA A 1 81 ? 12.587 33.299 19.892 1.00 33.38 81 ALA A CA 1
ATOM 600 C C . ALA A 1 81 ? 13.361 32.722 21.084 1.00 33.38 81 ALA A C 1
ATOM 602 O O . ALA A 1 81 ? 13.588 33.409 22.086 1.00 33.38 81 ALA A O 1
ATOM 603 N N . ARG A 1 82 ? 13.823 31.479 20.927 1.00 33.00 82 ARG A N 1
ATOM 604 C CA . ARG A 1 82 ? 14.801 30.814 21.793 1.00 33.00 82 ARG A CA 1
ATOM 605 C C . ARG A 1 82 ? 16.058 30.569 20.958 1.00 33.00 82 ARG A C 1
ATOM 607 O O . ARG A 1 82 ? 16.108 29.618 20.187 1.00 33.00 82 ARG A O 1
ATOM 614 N N . LEU A 1 83 ? 17.033 31.470 21.060 1.00 29.97 83 LEU A N 1
ATOM 615 C CA . LEU A 1 83 ? 18.257 31.449 20.254 1.00 29.97 83 LEU A CA 1
ATOM 616 C C . LEU A 1 83 ? 19.428 30.942 21.097 1.00 29.97 83 LEU A C 1
ATOM 618 O O . LEU A 1 83 ? 19.835 31.614 22.042 1.00 29.97 83 LEU A O 1
ATOM 622 N N . THR A 1 84 ? 19.993 29.786 20.761 1.00 27.31 84 THR A N 1
ATOM 623 C CA . THR A 1 84 ? 21.285 29.357 21.313 1.00 27.31 84 THR A CA 1
ATOM 624 C C . THR A 1 84 ? 22.397 30.182 20.668 1.00 27.31 84 THR A C 1
ATOM 626 O O . THR A 1 84 ? 22.530 30.190 19.446 1.00 27.31 84 THR A O 1
ATOM 629 N N . ALA A 1 85 ? 23.183 30.891 21.475 1.00 26.16 85 ALA A N 1
ATOM 630 C CA . ALA A 1 85 ? 24.337 31.659 21.021 1.00 26.16 85 ALA A CA 1
ATOM 631 C C . ALA A 1 85 ? 25.638 30.971 21.459 1.00 26.16 85 ALA A C 1
ATOM 633 O O . ALA A 1 85 ? 25.818 30.653 22.638 1.00 26.16 85 ALA A O 1
ATOM 634 N N . GLU A 1 86 ? 26.550 30.754 20.512 1.00 29.62 86 GLU A N 1
ATOM 635 C CA . GLU A 1 86 ? 27.882 30.225 20.796 1.00 29.62 86 GLU A CA 1
ATOM 636 C C . GLU A 1 86 ? 28.827 31.306 21.330 1.00 29.62 86 GLU A C 1
ATOM 638 O O . GLU A 1 86 ? 28.843 32.443 20.858 1.00 29.62 86 GLU A O 1
ATOM 643 N N . THR A 1 87 ? 29.700 30.909 22.254 1.00 25.56 87 THR A N 1
ATOM 644 C CA . THR A 1 87 ? 30.901 31.661 22.643 1.00 25.56 87 THR A CA 1
ATOM 645 C C . THR A 1 87 ? 32.159 30.952 22.144 1.00 25.56 87 THR A C 1
ATOM 647 O O . THR A 1 87 ? 33.062 30.639 22.919 1.00 25.56 87 THR A O 1
ATOM 650 N N . ALA A 1 88 ? 32.230 30.694 20.835 1.00 23.75 88 ALA A N 1
ATOM 651 C CA . ALA A 1 88 ? 33.468 30.270 20.190 1.00 23.75 88 ALA A CA 1
ATOM 652 C C . ALA A 1 88 ? 34.481 31.432 20.207 1.00 23.75 88 ALA A C 1
ATOM 654 O O . ALA A 1 88 ? 34.215 32.522 19.692 1.00 23.75 88 ALA A O 1
ATOM 655 N N . GLN A 1 89 ? 35.649 31.223 20.818 1.00 25.92 89 GLN A N 1
ATOM 656 C CA . GLN A 1 89 ? 36.676 32.260 20.912 1.00 25.92 89 GLN A CA 1
ATOM 657 C C . GLN A 1 89 ? 37.345 32.501 19.550 1.00 25.92 89 GLN A C 1
ATOM 659 O O . GLN A 1 89 ? 38.223 31.753 19.135 1.00 25.92 89 GLN A O 1
ATOM 664 N N . GLY A 1 90 ? 36.984 33.605 18.891 1.00 26.97 90 GLY A N 1
ATOM 665 C CA . GLY A 1 90 ? 37.856 34.247 17.904 1.00 26.97 90 GLY A CA 1
ATOM 666 C C . GLY A 1 90 ? 37.861 33.672 16.485 1.00 26.97 90 GLY A C 1
ATOM 667 O O . GLY A 1 90 ? 38.926 33.618 15.876 1.00 26.97 90 GLY A O 1
ATOM 668 N N . ALA A 1 91 ? 36.702 33.333 15.911 1.00 20.53 91 ALA A N 1
ATOM 669 C CA . ALA A 1 91 ? 36.591 33.154 14.461 1.00 20.53 91 ALA A CA 1
ATOM 670 C C . ALA A 1 91 ? 35.282 33.725 13.899 1.00 20.53 91 ALA A C 1
ATOM 672 O O . ALA A 1 91 ? 34.191 33.312 14.280 1.00 20.53 91 ALA A O 1
ATOM 673 N N . LEU A 1 92 ? 35.398 34.663 12.957 1.00 21.50 92 LEU A N 1
ATOM 674 C CA . LEU A 1 92 ? 34.275 35.206 12.194 1.00 21.50 92 LEU A CA 1
ATOM 675 C C . LEU A 1 92 ? 34.301 34.553 10.806 1.00 21.50 92 LEU A C 1
ATOM 677 O O . LEU A 1 92 ? 34.841 35.117 9.856 1.00 21.50 92 LEU A O 1
ATOM 681 N N . TYR A 1 93 ? 33.795 33.320 10.709 1.00 19.62 93 TYR A N 1
ATOM 682 C CA . TYR A 1 93 ? 33.746 32.603 9.434 1.00 19.62 93 TYR A CA 1
ATOM 683 C C . TYR A 1 93 ? 32.646 33.174 8.536 1.00 19.62 93 TYR A C 1
ATOM 685 O O . TYR A 1 93 ? 31.469 33.208 8.894 1.00 19.62 93 TYR A O 1
ATOM 693 N N . ALA A 1 94 ? 33.053 33.653 7.362 1.00 21.23 94 ALA A N 1
ATOM 694 C CA . ALA A 1 94 ? 32.149 34.164 6.345 1.00 21.23 94 ALA A CA 1
ATOM 695 C C . ALA A 1 94 ? 31.465 33.012 5.594 1.00 21.23 94 ALA A C 1
ATOM 697 O O . ALA A 1 94 ? 32.099 32.005 5.275 1.00 21.23 94 ALA A O 1
ATOM 698 N N . VAL A 1 95 ? 30.186 33.194 5.253 1.00 21.16 95 VAL A N 1
ATOM 699 C CA . VAL A 1 95 ? 29.458 32.276 4.366 1.00 21.16 95 VAL A CA 1
ATOM 700 C C . VAL A 1 95 ? 30.024 32.418 2.954 1.00 21.16 95 VAL A C 1
ATOM 702 O O . VAL A 1 95 ? 29.754 33.401 2.267 1.00 21.16 95 VAL A O 1
ATOM 705 N N . THR A 1 96 ? 30.829 31.441 2.548 1.00 20.53 96 THR A N 1
ATOM 706 C CA . THR A 1 96 ? 31.466 31.361 1.230 1.00 20.53 96 THR A CA 1
ATOM 707 C C . THR A 1 96 ? 30.720 30.380 0.331 1.00 20.53 96 THR A C 1
ATOM 709 O O . THR A 1 96 ? 31.160 29.258 0.130 1.00 20.53 96 THR A O 1
ATOM 712 N N . ASP A 1 97 ? 29.591 30.827 -0.219 1.00 19.89 97 ASP A N 1
ATOM 713 C CA . ASP A 1 97 ? 29.384 30.778 -1.673 1.00 19.89 97 ASP A CA 1
ATOM 714 C C . ASP A 1 97 ? 28.265 31.760 -2.060 1.00 19.89 97 ASP A C 1
ATOM 716 O O . ASP A 1 97 ? 27.139 31.675 -1.562 1.00 19.89 97 ASP A O 1
ATOM 720 N N . LEU A 1 98 ? 28.599 32.743 -2.899 1.00 24.33 98 LEU A N 1
ATOM 721 C CA . LEU A 1 98 ? 27.639 33.658 -3.517 1.00 24.33 98 LEU A CA 1
ATOM 722 C C . LEU A 1 98 ? 28.279 34.356 -4.731 1.00 24.33 98 LEU A C 1
ATOM 724 O O . LEU A 1 98 ? 28.270 35.582 -4.842 1.00 24.33 98 LEU A O 1
ATOM 728 N N . ASP A 1 99 ? 28.859 33.561 -5.635 1.00 23.11 99 ASP A N 1
ATOM 729 C CA . ASP A 1 99 ? 29.631 34.024 -6.800 1.00 23.11 99 ASP A CA 1
ATOM 730 C C . ASP A 1 99 ? 28.755 34.633 -7.930 1.00 23.11 99 ASP A C 1
ATOM 732 O O . ASP A 1 99 ? 28.763 34.209 -9.086 1.00 23.11 99 ASP A O 1
ATOM 736 N N . ALA A 1 100 ? 27.966 35.660 -7.587 1.00 26.34 100 ALA A N 1
ATOM 737 C CA . ALA A 1 100 ? 27.276 36.556 -8.515 1.00 26.34 100 ALA A CA 1
ATOM 738 C C . ALA A 1 100 ? 26.805 37.868 -7.838 1.00 26.34 100 ALA A C 1
ATOM 740 O O . ALA A 1 100 ? 25.656 37.955 -7.408 1.00 26.34 100 ALA A O 1
ATOM 741 N N . VAL A 1 101 ? 27.669 38.898 -7.796 1.00 24.83 101 VAL A N 1
ATOM 742 C CA . VAL A 1 101 ? 27.395 40.322 -8.152 1.00 24.83 101 VAL A CA 1
ATOM 743 C C . VAL A 1 101 ? 28.514 41.251 -7.638 1.00 24.83 101 VAL A C 1
ATOM 745 O O . VAL A 1 101 ? 28.757 41.352 -6.443 1.00 24.83 101 VAL A O 1
ATOM 748 N N . ASP A 1 102 ? 29.145 41.942 -8.593 1.00 23.83 102 ASP A N 1
ATOM 749 C CA . ASP A 1 102 ? 29.854 43.237 -8.531 1.00 23.83 102 ASP A CA 1
ATOM 750 C C . ASP A 1 102 ? 30.515 43.700 -7.195 1.00 23.83 102 ASP A C 1
ATOM 752 O O . ASP A 1 102 ? 29.823 44.156 -6.279 1.00 23.83 102 ASP A O 1
ATOM 756 N N . PRO A 1 103 ? 31.865 43.732 -7.099 1.00 27.61 103 PRO A N 1
ATOM 757 C CA . PRO A 1 103 ? 32.588 44.232 -5.923 1.00 27.61 103 PRO A CA 1
ATOM 758 C C . PRO A 1 103 ? 32.660 45.774 -5.811 1.00 27.61 103 PRO A C 1
ATOM 760 O O . PRO A 1 103 ? 33.415 46.287 -4.983 1.00 27.61 103 PRO A O 1
ATOM 763 N N . THR A 1 104 ? 31.913 46.537 -6.621 1.00 23.89 104 THR A N 1
ATOM 764 C CA . THR A 1 104 ? 32.049 48.002 -6.763 1.00 23.89 104 THR A CA 1
ATOM 765 C C . THR A 1 104 ? 30.801 48.819 -6.389 1.00 23.89 104 THR A C 1
ATOM 767 O O . THR A 1 104 ? 30.528 49.866 -6.978 1.00 23.89 104 THR A O 1
ATOM 770 N N . LEU A 1 105 ? 30.081 48.436 -5.327 1.00 22.41 105 LEU A N 1
ATOM 771 C CA . LEU A 1 105 ? 29.044 49.289 -4.718 1.00 22.41 105 LEU A CA 1
ATOM 772 C C . LEU A 1 105 ? 29.575 50.123 -3.536 1.00 22.41 105 LEU A C 1
ATOM 774 O O . LEU A 1 105 ? 29.389 49.817 -2.358 1.00 22.41 105 LEU A O 1
ATOM 778 N N . VAL A 1 106 ? 30.254 51.216 -3.894 1.00 21.97 106 VAL A N 1
ATOM 779 C CA . VAL A 1 106 ? 30.754 52.256 -2.978 1.00 21.97 106 VAL A CA 1
ATOM 780 C C . VAL A 1 106 ? 29.600 52.946 -2.238 1.00 21.97 106 VAL A C 1
ATOM 782 O O . VAL A 1 106 ? 28.547 53.226 -2.811 1.00 21.97 106 VAL A O 1
ATOM 785 N N . ALA A 1 107 ? 29.819 53.277 -0.963 1.00 23.30 107 ALA A N 1
ATOM 786 C CA . ALA A 1 107 ? 28.852 54.007 -0.152 1.00 23.30 107 ALA A CA 1
ATOM 787 C C . ALA A 1 107 ? 28.587 55.424 -0.696 1.00 23.30 107 ALA A C 1
ATOM 789 O O . ALA A 1 107 ? 29.479 56.273 -0.703 1.00 23.30 107 ALA A O 1
ATOM 790 N N . PHE A 1 108 ? 27.332 55.707 -1.052 1.00 21.11 108 PHE A N 1
ATOM 791 C CA . PHE A 1 108 ? 26.829 57.074 -1.177 1.00 21.11 108 PHE A CA 1
ATOM 792 C C . PHE A 1 108 ? 26.212 57.533 0.144 1.00 21.11 108 PHE A C 1
ATOM 794 O O . PHE A 1 108 ? 25.453 56.806 0.783 1.00 21.11 108 PHE A O 1
ATOM 801 N N . GLY A 1 109 ? 26.522 58.765 0.539 1.00 20.20 109 GLY A N 1
ATOM 802 C CA . GLY A 1 109 ? 25.872 59.444 1.654 1.00 20.20 109 GLY A CA 1
ATOM 803 C C . GLY A 1 109 ? 25.322 60.808 1.244 1.00 20.20 109 GLY A C 1
ATOM 804 O O . GLY A 1 109 ? 25.408 61.194 0.083 1.00 20.20 109 GLY A O 1
ATOM 805 N N . VAL A 1 110 ? 24.886 61.556 2.264 1.00 22.95 110 VAL A N 1
ATOM 806 C CA . VAL A 1 110 ? 24.564 63.000 2.260 1.00 22.95 110 VAL A CA 1
ATOM 807 C C . VAL A 1 110 ? 23.112 63.391 1.897 1.00 22.95 11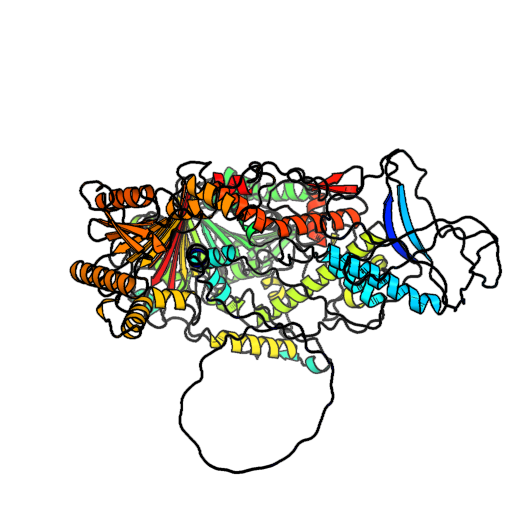0 VAL A C 1
ATOM 809 O O . VAL A 1 110 ? 22.723 63.459 0.743 1.00 22.95 110 VAL A O 1
ATOM 812 N N . GLN A 1 111 ? 22.391 63.778 2.963 1.00 21.91 111 GLN A N 1
ATOM 813 C CA . GLN A 1 111 ? 21.323 64.797 3.068 1.00 21.91 111 GLN A CA 1
ATOM 814 C C . GLN A 1 111 ? 19.987 64.637 2.304 1.00 21.91 111 GLN A C 1
ATOM 816 O O . GLN A 1 111 ? 19.911 64.649 1.084 1.00 21.91 111 GLN A O 1
ATOM 821 N N . GLY A 1 112 ? 18.895 64.674 3.080 1.00 21.80 112 GLY A N 1
ATOM 822 C CA . GLY A 1 112 ? 17.510 64.847 2.627 1.00 21.80 112 GLY A CA 1
ATOM 823 C C . GLY A 1 112 ? 16.571 64.930 3.839 1.00 21.80 112 GLY A C 1
ATOM 824 O O . GLY A 1 112 ? 16.413 63.951 4.552 1.00 21.80 112 GLY A O 1
ATOM 825 N N . MET A 1 113 ? 16.041 66.121 4.120 1.00 22.41 113 MET A N 1
ATOM 826 C CA . MET A 1 113 ? 15.297 66.526 5.332 1.00 22.41 113 MET A CA 1
ATOM 827 C C . MET A 1 113 ? 14.199 65.554 5.824 1.00 22.41 113 MET A C 1
ATOM 829 O O . MET A 1 113 ? 13.499 64.958 5.014 1.00 22.41 113 MET A O 1
ATOM 833 N N . GLY A 1 114 ? 13.959 65.510 7.146 1.00 23.23 114 GLY A N 1
ATOM 834 C CA . GLY A 1 114 ? 12.770 64.863 7.736 1.00 23.23 114 GLY A CA 1
ATOM 835 C C . GLY A 1 114 ? 13.042 64.094 9.032 1.00 23.23 114 GLY A C 1
ATOM 836 O O . GLY A 1 114 ? 12.989 62.869 9.042 1.00 23.23 114 GLY A O 1
ATOM 837 N N . ALA A 1 115 ? 13.359 64.795 10.124 1.00 26.42 115 ALA A N 1
ATOM 838 C CA . ALA A 1 115 ? 13.612 64.167 11.421 1.00 26.42 115 ALA A CA 1
ATOM 839 C C . ALA A 1 115 ? 12.403 64.299 12.361 1.00 26.42 115 ALA A C 1
ATOM 841 O O . ALA A 1 115 ? 12.211 65.354 12.950 1.00 26.42 115 ALA A O 1
ATOM 842 N N . ASP A 1 116 ? 11.677 63.198 12.563 1.00 23.11 116 ASP A N 1
ATOM 843 C CA . ASP A 1 116 ? 10.791 62.984 13.712 1.00 23.11 116 ASP A CA 1
ATOM 844 C C . ASP A 1 116 ? 11.031 61.567 14.249 1.00 23.11 116 ASP A C 1
ATOM 846 O O . ASP A 1 116 ? 10.849 60.573 13.543 1.00 23.11 116 ASP A O 1
ATOM 850 N N . ARG A 1 117 ? 11.541 61.457 15.484 1.00 26.92 117 ARG A N 1
ATOM 851 C CA . ARG A 1 117 ? 12.027 60.187 16.048 1.00 26.92 117 ARG A CA 1
ATOM 852 C C . ARG A 1 117 ? 11.845 60.158 17.567 1.00 26.92 117 ARG A C 1
ATOM 854 O O . ARG A 1 117 ? 12.602 60.801 18.287 1.00 26.92 117 ARG A O 1
ATOM 861 N N . LEU A 1 118 ? 10.856 59.404 18.053 1.00 23.19 118 LEU A N 1
ATOM 862 C CA . LEU A 1 118 ? 10.572 59.273 19.491 1.00 23.19 118 LEU A CA 1
ATOM 863 C C . LEU A 1 118 ? 11.742 58.612 20.253 1.00 23.19 118 LEU A C 1
ATOM 865 O O . LEU A 1 118 ? 12.182 57.519 19.897 1.00 23.19 118 LEU A O 1
ATOM 869 N N . ASP A 1 119 ? 12.193 59.250 21.341 1.00 30.42 119 ASP A N 1
ATOM 870 C CA . ASP A 1 119 ? 13.205 58.737 22.284 1.00 30.42 119 ASP A CA 1
ATOM 871 C C . ASP A 1 119 ? 12.527 58.135 23.532 1.00 30.42 119 ASP A C 1
ATOM 873 O O . ASP A 1 119 ? 12.269 58.827 24.521 1.00 30.42 119 ASP A O 1
ATOM 877 N N . CYS A 1 120 ? 12.208 56.837 23.488 1.00 27.53 120 CYS A N 1
ATOM 878 C CA . CYS A 1 120 ? 11.631 56.114 24.627 1.00 27.53 120 CYS A CA 1
ATOM 879 C C . CYS A 1 120 ? 12.706 55.753 25.664 1.00 27.53 120 CYS A C 1
ATOM 881 O O . CYS A 1 120 ? 13.651 55.020 25.365 1.00 27.53 120 CYS A O 1
ATOM 883 N N . ARG A 1 121 ? 12.529 56.201 26.915 1.00 27.94 121 ARG A N 1
ATOM 884 C CA . ARG A 1 121 ? 13.465 55.926 28.021 1.00 27.94 121 ARG A CA 1
ATOM 885 C C . ARG A 1 121 ? 12.815 55.126 29.146 1.00 27.94 121 ARG A C 1
ATOM 887 O O . ARG A 1 121 ? 11.667 55.365 29.513 1.00 27.94 121 ARG A O 1
ATOM 894 N N . VAL A 1 122 ? 13.608 54.242 29.753 1.00 29.81 122 VAL A N 1
ATOM 895 C CA . VAL A 1 122 ? 13.245 53.462 30.944 1.00 29.81 122 VAL A CA 1
ATOM 896 C C . VAL A 1 122 ? 14.260 53.762 32.050 1.00 29.81 122 VAL A C 1
ATOM 898 O O . VAL A 1 122 ? 15.459 53.557 31.870 1.00 29.81 122 VAL A O 1
ATOM 901 N N . GLY A 1 123 ? 13.802 54.258 33.203 1.00 31.64 123 GLY A N 1
ATOM 902 C CA . GLY A 1 123 ? 14.589 54.272 34.448 1.00 31.64 123 GLY A CA 1
ATOM 903 C C . GLY A 1 123 ? 15.971 54.951 34.409 1.00 31.64 123 GLY A C 1
ATOM 904 O O . GLY A 1 123 ? 16.842 54.580 35.191 1.00 31.64 123 GLY A O 1
ATOM 905 N N . GLY A 1 124 ? 16.207 55.908 33.504 1.00 30.94 124 GLY A N 1
ATOM 906 C CA . GLY A 1 124 ? 17.468 56.661 33.434 1.00 30.94 124 GLY A CA 1
ATOM 907 C C . GLY A 1 124 ? 18.649 55.953 32.749 1.00 30.94 124 GLY A C 1
ATOM 908 O O . GLY A 1 124 ? 19.756 56.485 32.782 1.00 30.94 124 GLY A O 1
ATOM 909 N N . LYS A 1 125 ? 18.445 54.799 32.097 1.00 27.53 125 LYS A N 1
ATOM 910 C CA . LYS A 1 125 ? 19.453 54.153 31.231 1.00 27.53 125 LYS A CA 1
ATOM 911 C C . LYS A 1 125 ? 18.885 53.890 29.830 1.00 27.53 125 LYS A C 1
ATOM 913 O O . LYS A 1 125 ? 17.671 53.855 29.640 1.00 27.53 125 LYS A O 1
ATOM 918 N N . ARG A 1 126 ? 19.765 53.733 28.832 1.00 30.47 126 ARG A N 1
ATOM 919 C CA . ARG A 1 126 ? 19.366 53.287 27.484 1.00 30.47 126 ARG A CA 1
ATOM 920 C C . ARG A 1 126 ? 18.890 51.824 27.533 1.00 30.47 126 ARG A C 1
ATOM 922 O O . ARG A 1 126 ? 19.495 51.045 28.273 1.00 30.47 126 ARG A O 1
ATOM 929 N N . PRO A 1 127 ? 17.870 51.427 26.749 1.00 30.08 127 PRO A N 1
ATOM 930 C CA . PRO A 1 127 ? 17.586 50.014 26.515 1.00 30.08 127 PRO A CA 1
ATOM 931 C C . PRO A 1 127 ? 18.766 49.355 25.783 1.00 30.08 127 PRO A C 1
ATOM 933 O O . PRO A 1 127 ? 19.449 49.996 24.984 1.00 30.08 127 PRO A O 1
ATOM 936 N N . ALA A 1 128 ? 19.014 48.074 26.060 1.00 26.72 128 ALA A N 1
ATOM 937 C CA . ALA A 1 128 ? 20.198 47.361 25.572 1.00 26.72 128 ALA A CA 1
ATOM 938 C C . ALA A 1 128 ? 20.079 46.838 24.126 1.00 26.72 128 ALA A C 1
ATOM 940 O O . ALA A 1 128 ? 21.025 46.245 23.618 1.00 26.72 128 ALA A O 1
ATOM 941 N N . PHE A 1 129 ? 18.936 47.030 23.465 1.00 28.48 129 PHE A N 1
ATOM 942 C CA . PHE A 1 129 ? 18.658 46.490 22.137 1.00 28.48 129 PHE A CA 1
ATOM 943 C C . PHE A 1 129 ? 17.659 47.359 21.368 1.00 28.48 129 PHE A C 1
ATOM 945 O O . PHE A 1 129 ? 16.736 47.937 21.941 1.00 28.48 129 PHE A O 1
ATOM 952 N N . ALA A 1 130 ? 17.824 47.385 20.047 1.00 27.95 130 ALA A N 1
ATOM 953 C CA . ALA A 1 130 ? 16.806 47.794 19.090 1.00 27.95 130 ALA A CA 1
ATOM 954 C C . ALA A 1 130 ? 16.729 46.725 17.992 1.00 27.95 130 ALA A C 1
ATOM 956 O O . ALA A 1 130 ? 17.763 46.318 17.458 1.00 27.95 130 ALA A O 1
ATOM 957 N N . VAL A 1 131 ? 15.515 46.273 17.674 1.00 29.91 131 VAL A N 1
ATOM 958 C CA . VAL A 1 131 ? 15.256 45.366 16.548 1.00 29.91 131 VAL A CA 1
ATOM 959 C C . VAL A 1 131 ? 15.050 46.215 15.300 1.00 29.91 131 VAL A C 1
ATOM 961 O O . VAL A 1 131 ? 14.185 47.091 15.289 1.00 29.91 131 VAL A O 1
ATOM 964 N N . LEU A 1 132 ? 15.838 45.965 14.255 1.00 26.62 132 LEU A N 1
ATOM 965 C CA . LEU A 1 132 ? 15.653 46.586 12.946 1.00 26.62 132 LEU A CA 1
ATOM 966 C C . LEU A 1 132 ? 15.169 45.540 11.944 1.00 26.62 132 LEU A C 1
ATOM 968 O O . LEU A 1 132 ? 15.840 44.538 11.703 1.00 26.62 132 LEU A O 1
ATOM 972 N N . PHE A 1 133 ? 14.012 45.813 11.345 1.00 31.78 133 PHE A N 1
ATOM 973 C CA . PHE A 1 133 ? 13.494 45.083 10.194 1.00 31.78 133 PHE A CA 1
ATOM 974 C C . PHE A 1 133 ? 14.013 45.753 8.921 1.00 31.78 133 PHE A C 1
ATOM 976 O O . PHE A 1 133 ? 13.927 46.974 8.789 1.00 31.78 133 PHE A O 1
ATOM 983 N N . THR A 1 134 ? 14.544 44.963 7.989 1.00 30.36 134 THR A N 1
ATOM 984 C CA . THR A 1 134 ? 14.930 45.440 6.654 1.00 30.36 134 THR A CA 1
ATOM 985 C C . THR A 1 134 ? 14.147 44.660 5.607 1.00 30.36 134 THR A C 1
ATOM 987 O O . THR A 1 134 ? 14.432 43.494 5.343 1.00 30.36 134 THR A O 1
ATOM 990 N N . GLU A 1 135 ? 13.122 45.294 5.038 1.00 26.67 135 GLU A N 1
ATOM 991 C CA . GLU A 1 135 ? 12.449 44.783 3.844 1.00 26.67 135 GLU A CA 1
ATOM 992 C C . GLU A 1 135 ? 13.426 44.893 2.669 1.00 26.67 135 GLU A C 1
ATOM 994 O O . GLU A 1 135 ? 13.861 45.989 2.318 1.00 26.67 135 GLU A O 1
ATOM 999 N N . ASN A 1 136 ? 13.801 43.758 2.077 1.00 27.81 136 ASN A N 1
ATOM 1000 C CA . ASN A 1 136 ? 14.657 43.713 0.896 1.00 27.81 136 ASN A CA 1
ATOM 1001 C C . ASN A 1 136 ? 14.061 42.697 -0.085 1.00 27.81 136 ASN A C 1
ATOM 1003 O O . ASN A 1 136 ? 13.958 41.512 0.225 1.00 27.81 136 ASN A O 1
ATOM 1007 N N . PHE A 1 137 ? 13.632 43.169 -1.256 1.00 31.27 137 PHE A N 1
ATOM 1008 C CA . PHE A 1 137 ? 12.662 42.504 -2.146 1.00 31.27 137 PHE A CA 1
ATOM 1009 C C . PHE A 1 137 ? 13.165 41.247 -2.899 1.00 31.27 137 PHE A C 1
ATOM 1011 O O . PHE A 1 137 ? 12.575 40.851 -3.902 1.00 31.27 137 PHE A O 1
ATOM 1018 N N . SER A 1 138 ? 14.252 40.611 -2.452 1.00 27.33 138 SER A N 1
ATOM 1019 C CA . SER A 1 138 ? 14.905 39.507 -3.175 1.00 27.33 138 SER A CA 1
ATOM 1020 C C . SER A 1 138 ? 15.667 38.504 -2.292 1.00 27.33 138 SER A C 1
ATOM 1022 O O . SER A 1 138 ? 16.594 37.854 -2.771 1.00 27.33 138 SER A O 1
ATOM 1024 N N . GLY A 1 139 ? 15.334 38.373 -1.003 1.00 30.39 139 GLY A N 1
ATOM 1025 C CA . GLY A 1 139 ? 15.989 37.405 -0.114 1.00 30.39 139 GLY A CA 1
ATOM 1026 C C . GLY A 1 139 ? 15.226 37.153 1.192 1.00 30.39 139 GLY A C 1
ATOM 1027 O O . GLY A 1 139 ? 14.268 37.870 1.481 1.00 30.39 139 GLY A O 1
ATOM 1028 N N . PRO A 1 140 ? 15.628 36.144 1.989 1.00 27.45 140 PRO A N 1
ATOM 1029 C CA . PRO A 1 140 ? 14.982 35.844 3.264 1.00 27.45 140 PRO A CA 1
ATOM 1030 C C . PRO A 1 140 ? 15.140 37.011 4.260 1.00 27.45 140 PRO A C 1
ATOM 1032 O O . PRO A 1 140 ? 16.202 37.646 4.292 1.00 27.45 140 PRO A O 1
ATOM 1035 N N . PRO A 1 141 ? 14.119 37.296 5.093 1.00 32.16 141 PRO A N 1
ATOM 1036 C CA . PRO A 1 141 ? 14.147 38.417 6.027 1.00 32.16 141 PRO A CA 1
ATOM 1037 C C . PRO A 1 141 ? 15.251 38.233 7.076 1.00 32.16 141 PRO A C 1
ATOM 1039 O O . PRO A 1 141 ? 15.318 37.214 7.763 1.00 32.16 141 PRO A O 1
ATOM 1042 N N . LYS A 1 142 ? 16.120 39.241 7.220 1.00 31.69 142 LYS A N 1
ATOM 1043 C CA . LYS A 1 142 ? 17.231 39.225 8.182 1.00 31.69 142 LYS A CA 1
ATOM 1044 C C . LYS A 1 142 ? 16.855 39.987 9.452 1.00 31.69 142 LYS A C 1
ATOM 1046 O O . LYS A 1 142 ? 16.625 41.195 9.408 1.00 31.69 142 LYS A O 1
ATOM 1051 N N . LEU A 1 143 ? 16.846 39.287 10.587 1.00 31.11 143 LEU A N 1
ATOM 1052 C CA . LEU A 1 143 ? 16.727 39.890 11.914 1.00 31.11 143 LEU A CA 1
ATOM 1053 C C . LEU A 1 143 ? 18.096 40.433 12.351 1.00 31.11 143 LEU A C 1
ATOM 1055 O O . LEU A 1 143 ? 19.049 39.667 12.475 1.00 31.11 143 LEU A O 1
ATOM 1059 N N . ALA A 1 144 ? 18.197 41.740 12.606 1.00 27.78 144 ALA A N 1
ATOM 1060 C CA . ALA A 1 144 ? 19.434 42.374 13.064 1.00 27.78 144 ALA A CA 1
ATOM 1061 C C . ALA A 1 144 ? 19.260 43.026 14.446 1.00 27.78 144 ALA A C 1
ATOM 1063 O O . ALA A 1 144 ? 18.385 43.874 14.645 1.00 27.78 144 ALA A O 1
ATOM 1064 N N . LEU A 1 145 ? 20.136 42.657 15.385 1.00 27.34 145 LEU A N 1
ATOM 1065 C CA . LEU A 1 145 ? 20.276 43.277 16.705 1.00 27.34 145 LEU A CA 1
ATOM 1066 C C . LEU A 1 145 ? 21.523 44.170 16.720 1.00 27.34 145 LEU A C 1
ATOM 1068 O O . LEU A 1 145 ? 22.584 43.762 16.250 1.00 27.34 145 LEU A O 1
ATOM 1072 N N . ARG A 1 146 ? 21.412 45.390 17.263 1.00 27.61 146 ARG A N 1
ATOM 1073 C CA . ARG A 1 146 ? 22.524 46.357 17.313 1.00 27.61 146 ARG A CA 1
ATOM 1074 C C . ARG A 1 146 ? 22.626 47.049 18.675 1.00 27.61 146 ARG A C 1
ATOM 1076 O O . ARG A 1 146 ? 21.652 47.625 19.154 1.00 27.61 146 ARG A O 1
ATOM 1083 N N . PHE A 1 147 ? 23.829 47.042 19.249 1.00 25.27 147 PHE A N 1
ATOM 1084 C CA . PHE A 1 147 ? 24.195 47.759 20.479 1.00 25.27 147 PHE A CA 1
ATOM 1085 C C . PHE A 1 147 ? 24.757 49.163 20.160 1.00 25.27 147 PHE A C 1
ATOM 1087 O O . PHE A 1 147 ? 25.365 49.345 19.102 1.00 25.27 147 PHE A O 1
ATOM 1094 N N . ALA A 1 148 ? 24.567 50.160 21.045 1.00 28.53 148 ALA A N 1
ATOM 1095 C CA . ALA A 1 148 ? 25.061 51.533 20.824 1.00 28.53 148 ALA A CA 1
ATOM 1096 C C . ALA A 1 148 ? 25.244 52.412 22.094 1.00 28.53 148 ALA A C 1
ATOM 1098 O O . ALA A 1 148 ? 24.282 52.951 22.658 1.00 28.53 148 ALA A O 1
ATOM 1099 N N . GLY A 1 149 ? 26.502 52.678 22.464 1.00 26.73 149 GLY A N 1
ATOM 1100 C CA . GLY A 1 149 ? 26.914 53.940 23.108 1.00 26.73 149 GLY A CA 1
ATOM 1101 C C . GLY A 1 149 ? 27.226 55.008 22.040 1.00 26.73 149 GLY A C 1
ATOM 1102 O O . GLY A 1 149 ? 27.394 54.659 20.877 1.00 26.73 149 GLY A O 1
ATOM 1103 N N . GLU A 1 150 ? 27.264 56.315 22.309 1.00 26.00 150 GLU A N 1
ATOM 1104 C CA . GLU A 1 150 ? 27.013 57.066 23.555 1.00 26.00 150 GLU A CA 1
ATOM 1105 C C . GLU A 1 150 ? 26.106 58.300 23.275 1.00 26.00 150 GLU A C 1
ATOM 1107 O O . GLU A 1 150 ? 25.410 58.339 22.256 1.00 26.00 150 GLU A O 1
ATOM 1112 N N . THR A 1 151 ? 25.984 59.229 24.227 1.00 26.30 151 THR A N 1
ATOM 1113 C CA . THR A 1 151 ? 25.053 60.393 24.303 1.00 26.30 151 THR A CA 1
ATOM 1114 C C . THR A 1 151 ? 25.429 61.587 23.393 1.00 26.30 151 THR A C 1
ATOM 1116 O O . THR A 1 151 ? 26.585 61.621 22.980 1.00 26.30 151 THR A O 1
ATOM 1119 N N . PRO A 1 152 ? 24.539 62.573 23.062 1.00 31.62 152 PRO A N 1
ATOM 1120 C CA . PRO A 1 152 ? 23.368 63.077 23.826 1.00 31.62 152 PRO A CA 1
ATOM 1121 C C . PRO A 1 152 ? 21.951 62.469 23.595 1.00 31.62 152 PRO A C 1
ATOM 1123 O O . PRO A 1 152 ? 21.749 61.287 23.884 1.00 31.62 152 PRO A O 1
ATOM 1126 N N . VAL A 1 153 ? 20.928 63.321 23.379 1.00 23.72 153 VAL A N 1
ATOM 1127 C CA . VAL A 1 153 ? 19.792 63.492 24.329 1.00 23.72 153 VAL A CA 1
ATOM 1128 C C . VAL A 1 153 ? 18.579 64.280 23.757 1.00 23.72 153 VAL A C 1
ATOM 1130 O O . VAL A 1 153 ? 18.758 65.070 22.841 1.00 23.72 153 VAL A O 1
ATOM 1133 N N . ALA A 1 154 ? 17.419 64.141 24.436 1.00 24.44 154 ALA A N 1
ATOM 1134 C CA . ALA A 1 154 ? 16.142 64.894 24.379 1.00 24.44 154 ALA A CA 1
ATOM 1135 C C . ALA A 1 154 ? 15.110 64.493 23.292 1.00 24.44 154 ALA A C 1
ATOM 1137 O O . ALA A 1 154 ? 15.460 64.401 22.125 1.00 24.44 154 ALA A O 1
ATOM 1138 N N . ALA A 1 155 ? 13.815 64.303 23.604 1.00 24.39 155 ALA A N 1
ATOM 1139 C CA . ALA A 1 155 ? 13.153 64.090 24.909 1.00 24.39 155 ALA A CA 1
ATOM 1140 C C . ALA A 1 155 ? 11.734 63.483 24.740 1.00 24.39 155 ALA A C 1
ATOM 1142 O O . ALA A 1 155 ? 11.058 63.789 23.765 1.00 24.39 155 ALA A O 1
ATOM 1143 N N . GLY A 1 156 ? 11.233 62.748 25.749 1.00 25.45 156 GLY A N 1
ATOM 1144 C CA . GLY A 1 156 ? 9.791 62.753 26.062 1.00 25.45 156 GLY A CA 1
ATOM 1145 C C . GLY A 1 156 ? 8.915 61.528 25.738 1.00 25.45 156 GLY A C 1
ATOM 1146 O O . GLY A 1 156 ? 7.852 61.712 25.158 1.00 25.45 156 GLY A O 1
ATOM 1147 N N . LEU A 1 157 ? 9.244 60.317 26.213 1.00 24.22 157 LEU A N 1
ATOM 1148 C CA . LEU A 1 157 ? 8.211 59.305 26.514 1.00 24.22 157 LEU A CA 1
ATOM 1149 C C . LEU A 1 157 ? 8.618 58.394 27.687 1.00 24.22 157 LEU A C 1
ATOM 1151 O O . LEU A 1 157 ? 9.779 57.991 27.789 1.00 24.22 157 LEU A O 1
ATOM 1155 N N . SER A 1 158 ? 7.665 58.054 28.561 1.00 21.39 158 SER A N 1
ATOM 1156 C CA . SER A 1 158 ? 7.871 57.195 29.737 1.00 21.39 158 SER A CA 1
ATOM 1157 C C . SER A 1 158 ? 7.291 55.795 29.531 1.00 21.39 158 SER A C 1
ATOM 1159 O O . SER A 1 158 ? 6.074 55.648 29.426 1.00 21.39 158 SER A O 1
ATOM 1161 N N . VAL A 1 159 ? 8.142 54.766 29.549 1.00 25.38 159 VAL A N 1
ATOM 1162 C CA . VAL A 1 159 ? 7.712 53.358 29.545 1.00 25.38 159 VAL A CA 1
ATOM 1163 C C . VAL A 1 159 ? 8.122 52.696 30.860 1.00 25.38 159 VAL A C 1
ATOM 1165 O O . VAL A 1 159 ? 9.305 52.634 31.196 1.00 25.38 159 VAL A O 1
ATOM 1168 N N . THR A 1 160 ? 7.148 52.181 31.609 1.00 21.06 160 THR A N 1
ATOM 1169 C CA . THR A 1 160 ? 7.377 51.377 32.817 1.00 21.06 160 THR A CA 1
ATOM 1170 C C . THR A 1 160 ? 7.589 49.911 32.446 1.00 21.06 160 THR A C 1
ATOM 1172 O O . THR A 1 160 ? 6.665 49.105 32.531 1.00 21.06 160 THR A O 1
ATOM 1175 N N . CYS A 1 161 ? 8.808 49.556 32.037 1.00 25.08 161 CYS A N 1
ATOM 1176 C CA . CYS A 1 161 ? 9.218 48.152 32.007 1.00 25.08 161 CYS A CA 1
ATOM 1177 C C . CYS A 1 161 ? 9.565 47.696 33.428 1.00 25.08 161 CYS A C 1
ATOM 1179 O O . CYS A 1 161 ? 10.456 48.275 34.056 1.00 25.08 161 CYS A O 1
ATOM 1181 N N . ASP A 1 162 ? 8.904 46.648 33.915 1.00 23.84 162 ASP A N 1
ATOM 1182 C CA . ASP A 1 162 ? 9.328 45.963 35.136 1.00 23.84 162 ASP A CA 1
ATOM 1183 C C . ASP A 1 162 ? 10.649 45.203 34.892 1.00 23.84 162 ASP A C 1
ATOM 1185 O O . ASP A 1 162 ? 10.929 44.732 33.784 1.00 23.84 162 ASP A O 1
ATOM 1189 N N . ARG A 1 163 ? 11.489 45.082 35.924 1.00 25.98 163 ARG A N 1
ATOM 1190 C CA . ARG A 1 163 ? 12.828 44.472 35.834 1.00 25.98 163 ARG A CA 1
ATOM 1191 C C . ARG A 1 163 ? 12.806 42.961 35.594 1.00 25.98 163 ARG A C 1
ATOM 1193 O O . ARG A 1 163 ? 13.841 42.412 35.232 1.00 25.98 163 ARG A O 1
ATOM 1200 N N . ALA A 1 164 ? 11.658 42.304 35.745 1.00 26.88 164 ALA A N 1
ATOM 1201 C CA . ALA A 1 164 ? 11.495 40.868 35.515 1.00 26.88 164 ALA A CA 1
ATOM 1202 C C . ALA A 1 164 ? 11.535 40.440 34.028 1.00 26.88 164 ALA A C 1
ATOM 1204 O O . ALA A 1 164 ? 11.567 39.247 33.742 1.00 26.88 164 ALA A O 1
ATOM 1205 N N . ALA A 1 165 ? 11.529 41.378 33.071 1.00 28.05 165 ALA A N 1
ATOM 1206 C CA . ALA A 1 165 ? 11.333 41.074 31.646 1.00 28.05 165 ALA A CA 1
ATOM 1207 C C . ALA A 1 165 ? 12.499 40.344 30.936 1.00 28.05 165 ALA A C 1
ATOM 1209 O O . ALA A 1 165 ? 12.318 39.885 29.811 1.00 28.05 165 ALA A O 1
ATOM 1210 N N . VAL A 1 166 ? 13.679 40.221 31.558 1.00 29.39 166 VAL A N 1
ATOM 1211 C CA . VAL A 1 166 ? 14.798 39.406 31.044 1.00 29.39 166 VAL A CA 1
ATOM 1212 C C . VAL A 1 166 ? 15.373 38.576 32.188 1.00 29.39 166 VAL A C 1
ATOM 1214 O O . VAL A 1 166 ? 16.131 39.084 33.012 1.00 29.39 166 VAL A O 1
ATOM 1217 N N . VAL A 1 167 ? 15.019 37.290 32.228 1.00 26.47 167 VAL A N 1
ATOM 1218 C CA . VAL A 1 167 ? 15.579 36.316 33.174 1.00 26.47 167 VAL A CA 1
ATOM 1219 C C . VAL A 1 167 ? 16.643 35.482 32.450 1.00 26.47 167 VAL A C 1
ATOM 1221 O O . VAL A 1 167 ? 16.276 34.668 31.602 1.00 26.47 167 VAL A O 1
ATOM 1224 N N . PRO A 1 168 ? 17.946 35.644 32.752 1.00 26.80 168 PRO A N 1
ATOM 1225 C CA . PRO A 1 168 ? 18.958 34.697 32.300 1.00 26.80 168 PRO A CA 1
ATOM 1226 C C . PRO A 1 168 ? 18.749 33.362 33.027 1.00 26.80 168 PRO A C 1
ATOM 1228 O O . PRO A 1 168 ? 18.854 33.277 34.252 1.00 26.80 168 PRO A O 1
ATOM 1231 N N . VAL A 1 169 ? 18.414 32.312 32.278 1.00 27.59 169 VAL A N 1
ATOM 1232 C CA . VAL A 1 169 ? 18.217 30.971 32.839 1.00 27.59 169 VAL A CA 1
ATOM 1233 C C . VAL A 1 169 ? 19.584 30.298 32.982 1.00 27.59 169 VAL A C 1
ATOM 1235 O O . VAL A 1 169 ? 20.071 29.679 32.042 1.00 27.59 169 VAL A O 1
ATOM 1238 N N . ARG A 1 170 ? 20.150 30.415 34.194 1.00 25.78 170 ARG A N 1
ATOM 1239 C CA . ARG A 1 170 ? 21.519 30.044 34.621 1.00 25.78 170 ARG A CA 1
ATOM 1240 C C . ARG A 1 170 ? 22.631 31.003 34.177 1.00 25.78 170 ARG A C 1
ATOM 1242 O O . ARG A 1 170 ? 22.510 31.755 33.214 1.00 25.78 170 ARG A O 1
ATOM 1249 N N . GLU A 1 171 ? 23.717 30.962 34.946 1.00 25.31 171 GLU A N 1
ATOM 1250 C CA . GLU A 1 171 ? 25.003 31.581 34.621 1.00 25.31 171 GLU A CA 1
ATOM 1251 C C . GLU A 1 171 ? 25.676 30.837 33.449 1.00 25.31 171 GLU A C 1
ATOM 1253 O O . GLU A 1 171 ? 25.465 29.627 33.297 1.00 25.31 171 GLU A O 1
ATOM 1258 N N . PRO A 1 172 ? 26.485 31.524 32.621 1.00 28.50 172 PRO A N 1
ATOM 1259 C CA . PRO A 1 172 ? 27.178 30.895 31.504 1.00 28.50 172 PRO A CA 1
ATOM 1260 C C . PRO A 1 172 ? 28.292 29.968 32.008 1.00 28.50 172 PRO A C 1
ATOM 1262 O O . PRO A 1 172 ? 29.359 30.411 32.424 1.00 28.50 172 PRO A O 1
ATOM 1265 N N . THR A 1 173 ? 28.033 28.666 31.928 1.00 30.81 173 THR A N 1
ATOM 1266 C CA . THR A 1 173 ? 29.082 27.644 31.788 1.00 30.81 173 THR A CA 1
ATOM 1267 C C . THR A 1 173 ? 29.427 27.494 30.303 1.00 30.81 173 THR A C 1
ATOM 1269 O O . THR A 1 173 ? 28.712 28.031 29.455 1.00 30.81 173 THR A O 1
ATOM 1272 N N . ASP A 1 174 ? 30.493 26.765 29.961 1.00 29.38 174 ASP A N 1
ATOM 1273 C CA . ASP A 1 174 ? 31.024 26.638 28.586 1.00 29.38 174 ASP A CA 1
ATOM 1274 C C . ASP A 1 174 ? 30.120 25.849 27.598 1.00 29.38 174 ASP A C 1
ATOM 1276 O O . ASP A 1 174 ? 30.589 25.288 26.609 1.00 29.38 174 ASP A O 1
ATOM 1280 N N . GLN A 1 175 ? 28.810 25.784 27.859 1.00 30.67 175 GLN A N 1
ATOM 1281 C CA . GLN A 1 175 ? 27.794 25.086 27.073 1.00 30.67 175 GLN A CA 1
ATOM 1282 C C . GLN A 1 175 ? 26.618 26.028 26.749 1.00 30.67 175 GLN A C 1
ATOM 1284 O O . GLN A 1 175 ? 25.681 26.160 27.531 1.00 30.67 175 GLN A O 1
ATOM 1289 N N . GLY A 1 176 ? 26.678 26.667 25.573 1.00 29.08 176 GLY A N 1
ATOM 1290 C CA . GLY A 1 176 ? 25.547 27.263 24.837 1.00 29.08 176 GLY A CA 1
ATOM 1291 C C . GLY A 1 176 ? 24.592 28.192 25.606 1.00 29.08 176 GLY A C 1
ATOM 1292 O O . GLY A 1 176 ? 23.567 27.757 26.136 1.00 29.08 176 GLY A O 1
ATOM 1293 N N . ALA A 1 177 ? 24.826 29.507 25.554 1.00 28.84 177 ALA A N 1
ATOM 1294 C CA . ALA A 1 177 ? 23.915 30.481 26.156 1.00 28.84 177 ALA A CA 1
ATOM 1295 C C . ALA A 1 177 ? 22.554 30.507 25.426 1.00 28.84 177 ALA A C 1
ATOM 1297 O O . ALA A 1 177 ? 22.457 30.924 24.273 1.00 28.84 177 ALA A O 1
ATOM 1298 N N . THR A 1 178 ? 21.480 30.089 26.106 1.00 30.12 178 THR A N 1
ATOM 1299 C CA . THR A 1 178 ? 20.110 30.137 25.565 1.00 30.12 178 THR A CA 1
ATOM 1300 C C . THR A 1 178 ? 19.492 31.519 25.783 1.00 30.12 178 THR A C 1
ATOM 1302 O O . THR A 1 178 ? 19.089 31.871 26.892 1.00 30.12 178 THR A O 1
ATOM 1305 N N . LEU A 1 179 ? 19.370 32.299 24.712 1.00 31.39 179 LEU A N 1
ATOM 1306 C CA . LEU A 1 179 ? 18.794 33.640 24.713 1.00 31.39 179 LEU A CA 1
ATOM 1307 C C . LEU A 1 179 ? 17.279 33.563 24.452 1.00 31.39 179 LEU A C 1
ATOM 1309 O O . LEU A 1 179 ? 16.833 33.323 23.329 1.00 31.39 179 LEU A O 1
ATOM 1313 N N . ILE A 1 180 ? 16.481 33.747 25.509 1.00 34.50 180 ILE A N 1
ATOM 1314 C CA . ILE A 1 180 ? 15.011 33.744 25.449 1.00 34.50 180 ILE A CA 1
ATOM 1315 C C . ILE A 1 180 ? 14.513 35.182 25.262 1.00 34.50 180 ILE A C 1
ATOM 1317 O O . ILE A 1 180 ? 14.516 35.981 26.200 1.00 34.50 180 ILE A O 1
ATOM 1321 N N . LEU A 1 181 ? 14.060 35.519 24.055 1.00 36.34 181 LEU A N 1
ATOM 1322 C CA . LEU A 1 181 ? 13.487 36.829 23.745 1.00 36.34 181 LEU A CA 1
ATOM 1323 C C . LEU A 1 181 ? 11.988 36.848 24.074 1.00 36.34 181 LEU A C 1
ATOM 1325 O O . LEU A 1 181 ? 11.148 36.647 23.197 1.00 36.34 181 LEU A O 1
ATOM 1329 N N . LYS A 1 182 ? 11.638 37.109 25.340 1.00 37.12 182 LYS A N 1
ATOM 1330 C CA . LYS A 1 182 ? 10.253 37.431 25.718 1.00 37.12 182 LYS A CA 1
ATOM 1331 C C . LYS A 1 182 ? 9.963 38.898 25.401 1.00 37.12 182 LYS A C 1
ATOM 1333 O O . LYS A 1 182 ? 10.576 39.788 25.989 1.00 37.12 182 LYS A O 1
ATOM 1338 N N . LEU A 1 183 ? 9.022 39.163 24.492 1.00 42.88 183 LEU A N 1
ATOM 1339 C CA . LEU A 1 183 ? 8.489 40.518 24.337 1.00 42.88 183 LEU A CA 1
ATOM 1340 C C . LEU A 1 183 ? 7.424 40.758 25.421 1.00 42.88 183 LEU A C 1
ATOM 1342 O O . LEU A 1 183 ? 6.466 39.982 25.502 1.00 42.88 183 LEU A O 1
ATOM 1346 N N . PRO A 1 184 ? 7.548 41.811 26.253 1.00 37.41 184 PRO A N 1
ATOM 1347 C CA . PRO A 1 184 ? 6.461 42.219 27.136 1.00 37.41 184 PRO A CA 1
ATOM 1348 C C . PRO A 1 184 ? 5.290 42.760 26.303 1.00 37.41 184 PRO A C 1
ATOM 1350 O O . PRO A 1 184 ? 5.506 43.290 25.209 1.00 37.41 184 PRO A O 1
ATOM 1353 N N . ALA A 1 185 ? 4.062 42.687 26.827 1.00 40.53 185 ALA A N 1
ATOM 1354 C CA . ALA A 1 185 ? 2.906 43.328 26.201 1.00 40.53 185 ALA A CA 1
ATOM 1355 C C . ALA A 1 185 ? 3.184 44.814 25.917 1.00 40.53 185 ALA A C 1
ATOM 1357 O O . ALA A 1 185 ? 3.287 45.640 26.828 1.00 40.53 185 ALA A O 1
ATOM 1358 N N . ILE A 1 186 ? 3.273 45.161 24.633 1.00 41.78 186 ILE A N 1
ATOM 1359 C CA . ILE A 1 186 ? 3.415 46.545 24.185 1.00 41.78 186 ILE A CA 1
ATOM 1360 C C . ILE A 1 186 ? 2.044 47.210 24.344 1.00 41.78 186 ILE A C 1
ATOM 1362 O O . ILE A 1 186 ? 1.187 47.125 23.469 1.00 41.78 186 ILE A O 1
ATOM 1366 N N . ALA A 1 187 ? 1.801 47.836 25.493 1.00 37.03 187 ALA A N 1
ATOM 1367 C CA . ALA A 1 187 ? 0.551 48.543 25.744 1.00 37.03 187 ALA A CA 1
ATOM 1368 C C . ALA A 1 187 ? 0.416 49.791 24.844 1.00 37.03 187 ALA A C 1
ATOM 1370 O O . ALA A 1 187 ? 1.390 50.498 24.581 1.00 37.03 187 ALA A O 1
ATOM 1371 N N . GLY A 1 188 ? -0.810 50.087 24.398 1.00 44.66 188 GLY A N 1
ATOM 1372 C CA . GLY A 1 188 ? -1.120 51.239 23.541 1.00 44.66 188 GLY A CA 1
ATOM 1373 C C . GLY A 1 188 ? -1.096 50.941 22.034 1.00 44.66 188 GLY A C 1
ATOM 1374 O O . GLY A 1 188 ? -1.012 49.795 21.594 1.00 44.66 188 GLY A O 1
ATOM 1375 N N . GLU A 1 189 ? -1.216 51.987 21.213 1.00 42.56 189 GLU A N 1
ATOM 1376 C CA . GLU A 1 189 ? -1.397 51.848 19.754 1.00 42.56 189 GLU A CA 1
ATOM 1377 C C . GLU A 1 189 ? -0.151 51.335 19.018 1.00 42.56 189 GLU A C 1
ATOM 1379 O O . GLU A 1 189 ? -0.267 50.646 18.002 1.00 42.56 189 GLU A O 1
ATOM 1384 N N . ALA A 1 190 ? 1.040 51.576 19.574 1.00 39.09 190 ALA A N 1
ATOM 1385 C CA . ALA A 1 190 ? 2.287 50.998 19.077 1.00 39.09 190 ALA A CA 1
ATOM 1386 C C . ALA A 1 190 ? 2.280 49.458 19.141 1.00 39.09 190 ALA A C 1
ATOM 1388 O O . ALA A 1 190 ? 2.813 48.800 18.251 1.00 39.09 190 ALA A O 1
ATOM 1389 N N . GLY A 1 191 ? 1.628 48.855 20.142 1.00 47.22 191 GLY A N 1
ATOM 1390 C CA . GLY A 1 191 ? 1.491 47.398 20.221 1.00 47.22 191 GLY A CA 1
ATOM 1391 C C . GLY A 1 191 ? 0.540 46.838 19.176 1.00 47.22 191 GLY A C 1
ATOM 1392 O O . GLY A 1 191 ? 0.876 45.868 18.500 1.00 47.22 191 GLY A O 1
ATOM 1393 N N . LYS A 1 192 ? -0.601 47.512 18.970 1.00 51.06 192 LYS A N 1
ATOM 1394 C CA . LYS A 1 192 ? -1.587 47.170 17.928 1.00 51.06 192 LYS A CA 1
ATOM 1395 C C . LYS A 1 192 ? -1.004 47.191 16.509 1.00 51.06 192 LYS A C 1
ATOM 1397 O O . LYS A 1 192 ? -1.582 46.584 15.617 1.00 51.06 192 LYS A O 1
ATOM 1402 N N . THR A 1 193 ? 0.107 47.896 16.290 1.00 52.62 193 THR A N 1
ATOM 1403 C CA . THR A 1 193 ? 0.747 48.058 14.973 1.00 52.62 193 THR A CA 1
ATOM 1404 C C . THR A 1 193 ? 2.063 47.290 14.824 1.00 52.62 193 THR A C 1
ATOM 1406 O O . THR A 1 193 ? 2.379 46.863 13.714 1.00 52.62 193 THR A O 1
ATOM 1409 N N . LEU A 1 194 ? 2.818 47.067 15.908 1.00 53.41 194 LEU A N 1
ATOM 1410 C CA . LEU A 1 194 ? 4.082 46.324 15.864 1.00 53.41 194 LEU A CA 1
ATOM 1411 C C . LEU A 1 194 ? 3.901 44.812 16.069 1.00 53.41 194 LEU A C 1
ATOM 1413 O O . LEU A 1 194 ? 4.546 44.033 15.369 1.00 53.41 194 LEU A O 1
ATOM 1417 N N . LEU A 1 195 ? 3.022 44.381 16.983 1.00 58.47 195 LEU A N 1
ATOM 1418 C CA . LEU A 1 195 ? 2.851 42.958 17.307 1.00 58.47 195 LEU A CA 1
ATOM 1419 C C . LEU A 1 195 ? 2.375 42.117 16.099 1.00 58.47 195 LEU A C 1
ATOM 1421 O O . LEU A 1 195 ? 2.984 41.075 15.857 1.00 58.47 195 LEU A O 1
ATOM 1425 N N . PRO A 1 196 ? 1.418 42.576 15.259 1.00 60.94 196 PRO A N 1
ATOM 1426 C CA . PRO A 1 196 ? 1.080 41.903 14.001 1.00 60.94 196 PRO A CA 1
ATOM 1427 C C . PRO A 1 196 ? 2.275 41.683 13.069 1.00 60.94 196 PRO A C 1
ATOM 1429 O O . PRO A 1 196 ? 2.409 40.612 12.483 1.00 60.94 196 PRO A O 1
ATOM 1432 N N . LYS A 1 197 ? 3.172 42.674 12.952 1.00 60.66 197 LYS A N 1
ATOM 1433 C CA . LYS A 1 197 ? 4.360 42.587 12.088 1.00 60.66 197 LYS A CA 1
ATOM 1434 C C . LYS A 1 197 ? 5.394 41.603 12.629 1.00 60.66 197 LYS A C 1
ATOM 1436 O O . LYS A 1 197 ? 6.014 40.890 11.848 1.00 60.66 197 LYS A O 1
ATOM 1441 N N . VAL A 1 198 ? 5.547 41.532 13.953 1.00 61.53 198 VAL A N 1
ATOM 1442 C CA . VAL A 1 198 ? 6.379 40.513 14.612 1.00 61.53 198 VAL A CA 1
ATOM 1443 C C . VAL A 1 198 ? 5.809 39.118 14.349 1.00 61.53 198 VAL A C 1
ATOM 1445 O O . VAL A 1 198 ? 6.545 38.248 13.897 1.00 61.53 198 VAL A O 1
ATOM 1448 N N . HIS A 1 199 ? 4.505 38.906 14.556 1.00 65.69 199 HIS A N 1
ATOM 1449 C CA . HIS A 1 199 ? 3.871 37.606 14.313 1.00 65.69 199 HIS A CA 1
ATOM 1450 C C . HIS A 1 199 ? 3.950 37.177 12.842 1.00 65.69 199 HIS A C 1
ATOM 1452 O O . HIS A 1 199 ? 4.265 36.021 12.575 1.00 65.69 199 HIS A O 1
ATOM 1458 N N . ALA A 1 200 ? 3.737 38.100 11.897 1.00 65.31 200 ALA A N 1
ATOM 1459 C CA . ALA A 1 200 ? 3.904 37.836 10.468 1.00 65.31 200 ALA A CA 1
ATOM 1460 C C . ALA A 1 200 ? 5.350 37.435 10.126 1.00 65.31 200 ALA A C 1
ATOM 1462 O O . ALA A 1 200 ? 5.558 36.396 9.514 1.00 65.31 200 ALA A O 1
ATOM 1463 N N . ALA A 1 201 ? 6.355 38.179 10.603 1.00 63.44 201 ALA A N 1
ATOM 1464 C CA . ALA A 1 201 ? 7.761 37.862 10.339 1.00 63.44 201 ALA A CA 1
ATOM 1465 C C . ALA A 1 201 ? 8.207 36.509 10.935 1.00 63.44 201 ALA A C 1
ATOM 1467 O O . ALA A 1 201 ? 9.021 35.814 10.326 1.00 63.44 201 ALA A O 1
ATOM 1468 N N . ILE A 1 202 ? 7.672 36.110 12.099 1.00 67.94 202 ILE A N 1
ATOM 1469 C CA . ILE A 1 202 ? 7.888 34.758 12.644 1.00 67.94 202 ILE A CA 1
ATOM 1470 C C . ILE A 1 202 ? 7.178 33.724 11.762 1.00 67.94 202 ILE A C 1
ATOM 1472 O O . ILE A 1 202 ? 7.793 32.730 11.388 1.00 67.94 202 ILE A O 1
ATOM 1476 N N . ALA A 1 203 ? 5.914 33.951 11.395 1.00 69.50 203 ALA A N 1
ATOM 1477 C CA . ALA A 1 203 ? 5.149 33.030 10.557 1.00 69.50 203 ALA A CA 1
ATOM 1478 C C . ALA A 1 203 ? 5.803 32.800 9.188 1.00 69.50 203 ALA A C 1
ATOM 1480 O O . ALA A 1 203 ? 5.890 31.661 8.750 1.00 69.50 203 ALA A O 1
ATOM 1481 N N . ASP A 1 204 ? 6.328 33.846 8.550 1.00 69.56 204 ASP A N 1
ATOM 1482 C CA . ASP A 1 204 ? 7.033 33.750 7.269 1.00 69.56 204 ASP A CA 1
ATOM 1483 C C . ASP A 1 204 ? 8.362 32.982 7.402 1.00 69.56 204 ASP A C 1
ATOM 1485 O O . ASP A 1 204 ? 8.742 32.233 6.502 1.00 69.56 204 ASP A O 1
ATOM 1489 N N . HIS A 1 205 ? 9.050 33.099 8.546 1.00 71.38 205 HIS A N 1
ATOM 1490 C CA . HIS A 1 205 ? 10.222 32.275 8.855 1.00 71.38 205 HIS A CA 1
ATOM 1491 C C . HIS A 1 205 ? 9.850 30.800 9.088 1.00 71.38 205 HIS A C 1
ATOM 1493 O O . HIS A 1 205 ? 10.528 29.912 8.570 1.00 71.38 205 HIS A O 1
ATOM 1499 N N . LEU A 1 206 ? 8.767 30.527 9.824 1.00 73.44 206 LEU A N 1
ATOM 1500 C CA . LEU A 1 206 ? 8.267 29.168 10.047 1.00 73.44 206 LEU A CA 1
ATOM 1501 C C . LEU A 1 206 ? 7.790 28.520 8.741 1.00 73.44 206 LEU A C 1
ATOM 1503 O O . LEU A 1 206 ? 8.163 27.385 8.481 1.00 73.44 206 LEU A O 1
ATOM 1507 N N . ASP A 1 207 ? 7.063 29.243 7.884 1.00 72.38 207 ASP A N 1
ATOM 1508 C CA . ASP A 1 207 ? 6.650 28.785 6.547 1.00 72.38 207 ASP A CA 1
ATOM 1509 C C . ASP A 1 207 ? 7.853 28.455 5.651 1.00 72.38 207 ASP A C 1
ATOM 1511 O O . ASP A 1 207 ? 7.826 27.467 4.912 1.00 72.38 207 ASP A O 1
ATOM 1515 N N . ALA A 1 208 ? 8.913 29.269 5.717 1.00 70.19 208 ALA A N 1
ATOM 1516 C CA . ALA A 1 208 ? 10.148 29.034 4.976 1.00 70.19 208 ALA A CA 1
ATOM 1517 C C . ALA A 1 208 ? 10.891 27.785 5.480 1.00 70.19 208 ALA A C 1
ATOM 1519 O O . ALA A 1 208 ? 11.369 26.994 4.665 1.00 70.19 208 ALA A O 1
ATOM 1520 N N . ARG A 1 209 ? 10.944 27.558 6.804 1.00 72.94 209 ARG A N 1
ATOM 1521 C CA . ARG A 1 209 ? 11.470 26.305 7.377 1.00 72.94 209 ARG A CA 1
ATOM 1522 C C . ARG A 1 209 ? 10.585 25.104 7.045 1.00 72.94 209 ARG A C 1
ATOM 1524 O O . ARG A 1 209 ? 11.108 24.042 6.736 1.00 72.94 209 ARG A O 1
ATOM 1531 N N . ALA A 1 210 ? 9.265 25.274 7.052 1.00 71.56 210 ALA A N 1
ATOM 1532 C CA . ALA A 1 210 ? 8.294 24.221 6.782 1.00 71.56 210 ALA A CA 1
ATOM 1533 C C . ALA A 1 210 ? 8.285 23.749 5.321 1.00 71.56 210 ALA A C 1
ATOM 1535 O O . ALA A 1 210 ? 7.567 22.802 5.009 1.00 71.56 210 ALA A O 1
ATOM 1536 N N . SER A 1 211 ? 8.975 24.415 4.387 1.00 68.00 211 SER A N 1
ATOM 1537 C CA . SER A 1 211 ? 8.939 24.074 2.954 1.00 68.00 211 SER A CA 1
ATOM 1538 C C . SER A 1 211 ? 10.231 24.444 2.201 1.00 68.00 211 SER A C 1
ATOM 1540 O O . SER A 1 211 ? 10.209 25.339 1.347 1.00 68.00 211 SER A O 1
ATOM 1542 N N . PRO A 1 212 ? 11.362 23.756 2.451 1.00 60.78 212 PRO A N 1
ATOM 1543 C CA . PRO A 1 212 ? 12.589 23.983 1.695 1.00 60.78 212 PRO A CA 1
ATOM 1544 C C . PRO A 1 212 ? 12.419 23.594 0.221 1.00 60.78 212 PRO A C 1
ATOM 1546 O O . PRO A 1 212 ? 11.747 22.620 -0.126 1.00 60.78 212 PRO A O 1
ATOM 1549 N N . SER A 1 213 ? 13.062 24.352 -0.667 1.00 52.97 213 SER A N 1
ATOM 1550 C CA . SER A 1 213 ? 13.022 24.107 -2.114 1.00 52.97 213 SER A CA 1
ATOM 1551 C C . SER A 1 213 ? 14.191 23.223 -2.554 1.00 52.97 213 SER A C 1
ATOM 1553 O O . SER A 1 213 ? 15.257 23.722 -2.912 1.00 52.97 213 SER A O 1
ATOM 1555 N N . PHE A 1 214 ? 13.995 21.904 -2.551 1.00 51.88 214 PHE A N 1
ATOM 1556 C CA . PHE A 1 214 ? 14.998 20.948 -3.025 1.00 51.88 214 PHE A CA 1
ATOM 1557 C C . PHE A 1 214 ? 14.962 20.824 -4.555 1.00 51.88 214 PHE A C 1
ATOM 1559 O O . PHE A 1 214 ? 13.958 20.439 -5.149 1.00 51.88 214 PHE A O 1
ATOM 1566 N N . GLY A 1 215 ? 16.066 21.177 -5.219 1.00 44.47 215 GLY A N 1
ATOM 1567 C CA . GLY A 1 215 ? 16.261 20.945 -6.659 1.00 44.47 215 GLY A CA 1
ATOM 1568 C C . GLY A 1 215 ? 15.305 21.679 -7.615 1.00 44.47 215 GLY A C 1
ATOM 1569 O O . GLY A 1 215 ? 15.356 21.423 -8.814 1.00 44.47 215 GLY A O 1
ATOM 1570 N N . GLY A 1 216 ? 14.456 22.581 -7.113 1.00 37.53 216 GLY A N 1
ATOM 1571 C CA . GLY A 1 216 ? 13.387 23.238 -7.876 1.00 37.53 216 GLY A CA 1
ATOM 1572 C C . GLY A 1 216 ? 12.014 22.562 -7.760 1.00 37.53 216 GLY A C 1
ATOM 1573 O O . GLY A 1 216 ? 11.033 23.117 -8.250 1.00 37.53 216 GLY A O 1
ATOM 1574 N N . GLN A 1 217 ? 11.911 21.418 -7.076 1.00 41.75 217 GLN A N 1
ATOM 1575 C CA . GLN A 1 217 ? 10.628 20.872 -6.637 1.00 41.75 217 GLN A CA 1
ATOM 1576 C C . GLN A 1 217 ? 10.247 21.451 -5.266 1.00 41.75 217 GLN A C 1
ATOM 1578 O O . GLN A 1 217 ? 11.100 21.715 -4.415 1.00 41.75 217 GLN A O 1
ATOM 1583 N N . ARG A 1 218 ? 8.943 21.641 -5.040 1.00 41.75 218 ARG A N 1
ATOM 1584 C CA . ARG A 1 218 ? 8.403 21.868 -3.694 1.00 41.75 218 ARG A CA 1
ATOM 1585 C C . ARG A 1 218 ? 8.216 20.505 -3.036 1.00 41.75 218 ARG A C 1
ATOM 1587 O O . ARG A 1 218 ? 7.392 19.725 -3.504 1.00 41.75 218 ARG A O 1
ATOM 1594 N N . GLY A 1 219 ? 8.976 20.231 -1.978 1.00 51.78 219 GLY A N 1
ATOM 1595 C CA . GLY A 1 219 ? 8.736 19.063 -1.130 1.00 51.78 219 GLY A CA 1
ATOM 1596 C C . GLY A 1 219 ? 7.406 19.168 -0.374 1.00 51.78 219 GLY A C 1
ATOM 1597 O O . GLY A 1 219 ? 6.734 20.204 -0.405 1.00 51.78 219 GLY A O 1
ATOM 1598 N N . GLY A 1 220 ? 7.039 18.100 0.339 1.00 58.78 220 GLY A N 1
ATOM 1599 C CA . GLY A 1 220 ? 5.954 18.167 1.320 1.00 58.78 220 GLY A CA 1
ATOM 1600 C C . GLY A 1 220 ? 6.244 19.204 2.413 1.00 58.78 220 GLY A C 1
ATOM 1601 O O . GLY A 1 220 ? 7.399 19.566 2.643 1.00 58.78 220 GLY A O 1
ATOM 1602 N N . ARG A 1 221 ? 5.190 19.698 3.073 1.00 71.31 221 ARG A N 1
ATOM 1603 C CA . ARG A 1 221 ? 5.305 20.735 4.112 1.00 71.31 221 ARG A CA 1
ATOM 1604 C C . ARG A 1 221 ? 5.322 20.110 5.507 1.00 71.31 221 ARG A C 1
ATOM 1606 O O . ARG A 1 221 ? 4.525 19.206 5.762 1.00 71.31 221 ARG A O 1
ATOM 1613 N N . ASP A 1 222 ? 6.159 20.608 6.419 1.00 77.75 222 ASP A N 1
ATOM 1614 C CA . ASP A 1 222 ? 6.058 20.209 7.829 1.00 77.75 222 ASP A CA 1
ATOM 1615 C C . ASP A 1 222 ? 4.726 20.713 8.409 1.00 77.75 222 ASP A C 1
ATOM 1617 O O . ASP A 1 222 ? 4.381 21.895 8.296 1.00 77.75 222 ASP A O 1
ATOM 1621 N N . ALA A 1 223 ? 3.949 19.798 8.991 1.00 76.38 223 ALA A N 1
ATOM 1622 C CA . ALA A 1 223 ? 2.604 20.087 9.469 1.00 76.38 223 ALA A CA 1
ATOM 1623 C C . ALA A 1 223 ? 2.577 20.926 10.757 1.00 76.38 223 ALA A C 1
ATOM 1625 O O . ALA A 1 223 ? 1.638 21.702 10.925 1.00 76.38 223 ALA A O 1
ATOM 1626 N N . VAL A 1 224 ? 3.567 20.792 11.646 1.00 81.19 224 VAL A N 1
ATOM 1627 C CA . VAL A 1 224 ? 3.598 21.504 12.934 1.00 81.19 224 VAL A CA 1
ATOM 1628 C C . VAL A 1 224 ? 4.120 22.923 12.723 1.00 81.19 224 VAL A C 1
ATOM 1630 O O . VAL A 1 224 ? 3.441 23.874 13.118 1.00 81.19 224 VAL A O 1
ATOM 1633 N N . LEU A 1 225 ? 5.222 23.097 11.981 1.00 80.12 225 LEU A N 1
ATOM 1634 C CA . LEU A 1 225 ? 5.708 24.428 11.592 1.00 80.12 225 LEU A CA 1
ATOM 1635 C C . LEU A 1 225 ? 4.677 25.217 10.761 1.00 80.12 225 LEU A C 1
ATOM 1637 O O . LEU A 1 225 ? 4.446 26.394 11.048 1.00 80.12 225 LEU A O 1
ATOM 1641 N N . SER A 1 226 ? 3.999 24.585 9.788 1.00 80.12 226 SER A N 1
ATOM 1642 C CA . SER A 1 226 ? 2.921 25.253 9.029 1.00 80.12 226 SER A CA 1
ATOM 1643 C C . SER A 1 226 ? 1.758 25.653 9.943 1.00 80.12 226 SER A C 1
ATOM 1645 O O . SER A 1 226 ? 1.242 26.766 9.851 1.00 80.12 226 SER A O 1
ATOM 1647 N N . PHE A 1 227 ? 1.343 24.773 10.860 1.00 81.06 227 PHE A N 1
ATOM 1648 C CA . PHE A 1 227 ? 0.269 25.079 11.804 1.00 81.06 227 PHE A CA 1
ATOM 1649 C C . PHE A 1 227 ? 0.629 26.276 12.696 1.00 81.06 227 PHE A C 1
ATOM 1651 O O . PHE A 1 227 ? -0.165 27.210 12.817 1.00 81.06 227 PHE A O 1
ATOM 1658 N N . ALA A 1 228 ? 1.844 26.301 13.247 1.00 80.75 228 ALA A N 1
ATOM 1659 C CA . ALA A 1 228 ? 2.353 27.414 14.042 1.00 80.75 228 ALA A CA 1
ATOM 1660 C C . ALA A 1 228 ? 2.402 28.736 13.245 1.00 80.75 228 ALA A C 1
ATOM 1662 O O . ALA A 1 228 ? 1.989 29.777 13.762 1.00 80.75 228 ALA A O 1
ATOM 1663 N N . ALA A 1 229 ? 2.819 28.698 11.972 1.00 78.44 229 ALA A N 1
ATOM 1664 C CA . ALA A 1 229 ? 2.816 29.859 11.079 1.00 78.44 229 ALA A CA 1
ATOM 1665 C C . ALA A 1 229 ? 1.399 30.421 10.855 1.00 78.44 229 ALA A C 1
ATOM 1667 O O . ALA A 1 229 ? 1.152 31.607 11.092 1.00 78.44 229 ALA A O 1
ATOM 1668 N N . HIS A 1 230 ? 0.439 29.570 10.471 1.00 78.00 230 HIS A N 1
ATOM 1669 C CA . HIS A 1 230 ? -0.960 29.977 10.290 1.00 78.00 230 HIS A CA 1
ATOM 1670 C C . HIS A 1 230 ? -1.571 30.523 11.593 1.00 78.00 230 HIS A C 1
ATOM 1672 O O . HIS A 1 230 ? -2.276 31.533 11.563 1.00 78.00 230 HIS A O 1
ATOM 1678 N N . ARG A 1 231 ? -1.258 29.925 12.753 1.00 77.12 231 ARG A N 1
ATOM 1679 C CA . ARG A 1 231 ? -1.727 30.423 14.058 1.00 77.12 231 ARG A CA 1
ATOM 1680 C C . ARG A 1 231 ? -1.170 31.801 14.393 1.00 77.12 231 ARG A C 1
ATOM 1682 O O . ARG A 1 231 ? -1.937 32.667 14.802 1.00 77.12 231 ARG A O 1
ATOM 1689 N N . LEU A 1 232 ? 0.115 32.052 14.158 1.00 73.12 232 LEU A N 1
ATOM 1690 C CA . LEU A 1 232 ? 0.702 33.377 14.372 1.00 73.12 232 LEU A CA 1
ATOM 1691 C C . LEU A 1 232 ? 0.081 34.444 13.452 1.00 73.12 232 LEU A C 1
ATOM 1693 O O . LEU A 1 232 ? -0.219 35.541 13.928 1.00 73.12 232 LEU A O 1
ATOM 1697 N N . ARG A 1 233 ? -0.214 34.126 12.182 1.00 73.12 233 ARG A N 1
ATOM 1698 C CA . ARG A 1 233 ? -0.948 35.040 11.278 1.00 73.12 233 ARG A CA 1
ATOM 1699 C C . ARG A 1 233 ? -2.371 35.341 11.775 1.00 73.12 233 ARG A C 1
ATOM 1701 O O . ARG A 1 233 ? -2.770 36.507 11.772 1.00 73.12 233 ARG A O 1
ATOM 1708 N N . ALA A 1 234 ? -3.088 34.335 12.279 1.00 67.75 234 ALA A N 1
ATOM 1709 C CA . ALA A 1 234 ? -4.435 34.480 12.847 1.00 67.75 234 ALA A CA 1
ATOM 1710 C C . ALA A 1 234 ? -4.471 35.219 14.206 1.00 67.75 234 ALA A C 1
ATOM 1712 O O . ALA A 1 234 ? -5.476 35.837 14.546 1.00 67.75 234 ALA A O 1
ATOM 1713 N N . VAL A 1 235 ? -3.381 35.204 14.985 1.00 60.19 235 VAL A N 1
ATOM 1714 C CA . VAL A 1 235 ? -3.226 36.058 16.184 1.00 60.19 235 VAL A CA 1
ATOM 1715 C C . VAL A 1 235 ? -2.792 37.483 15.798 1.00 60.19 235 VAL A C 1
ATOM 1717 O O . VAL A 1 235 ? -3.070 38.441 16.517 1.00 60.19 235 VAL A O 1
ATOM 1720 N N . GLY A 1 236 ? -2.097 37.649 14.669 1.00 50.81 236 GLY A N 1
ATOM 1721 C CA . GLY A 1 236 ? -1.657 38.949 14.157 1.00 50.81 236 GLY A CA 1
ATOM 1722 C C . GLY A 1 236 ? -2.730 39.749 13.404 1.00 50.81 236 GLY A C 1
ATOM 1723 O O . GLY A 1 236 ? -2.629 40.972 13.343 1.00 50.81 236 GLY A O 1
ATOM 1724 N N . THR A 1 237 ? -3.745 39.103 12.824 1.00 44.75 237 THR A N 1
ATOM 1725 C CA . THR A 1 237 ? -4.738 39.751 11.945 1.00 44.75 237 THR A CA 1
ATOM 1726 C C . THR A 1 237 ? -6.145 39.175 12.135 1.00 44.75 237 THR A C 1
ATOM 1728 O O . THR A 1 237 ? -6.291 37.998 12.433 1.00 44.75 237 THR A O 1
ATOM 1731 N N . ASP A 1 238 ? -7.198 39.967 11.883 1.00 36.28 238 ASP A N 1
ATOM 1732 C CA . ASP A 1 238 ? -8.606 39.497 11.832 1.00 36.28 238 ASP A CA 1
ATOM 1733 C C . ASP A 1 238 ? -8.896 38.601 10.583 1.00 36.28 238 ASP A C 1
ATOM 1735 O O . ASP A 1 238 ? -10.042 38.482 10.140 1.00 36.28 238 ASP A O 1
ATOM 1739 N N . GLY A 1 239 ? -7.862 38.007 9.971 1.00 34.94 239 GLY A N 1
ATOM 1740 C CA . GLY A 1 239 ? -7.917 37.264 8.710 1.00 34.94 239 GLY A CA 1
ATOM 1741 C C . GLY A 1 239 ? -7.819 35.746 8.882 1.00 34.94 239 GLY A C 1
ATOM 1742 O O . GLY A 1 239 ? -6.977 35.238 9.620 1.00 34.94 239 GLY A O 1
ATOM 1743 N N . SER A 1 240 ? -8.671 35.024 8.155 1.00 32.69 240 SER A N 1
ATOM 1744 C CA . SER A 1 240 ? -8.550 33.583 7.907 1.00 32.69 240 SER A CA 1
ATOM 1745 C C . SER A 1 240 ? -7.680 33.377 6.668 1.00 32.69 240 SER A C 1
ATOM 1747 O O . SER A 1 240 ? -7.941 34.022 5.654 1.00 32.69 240 SER A O 1
ATOM 1749 N N . ASP A 1 241 ? -6.691 32.486 6.727 1.00 32.81 241 ASP A N 1
ATOM 1750 C CA . ASP A 1 241 ? -5.948 32.038 5.544 1.00 32.81 241 ASP A CA 1
ATOM 1751 C C . ASP A 1 241 ? -5.704 30.524 5.665 1.00 32.81 241 ASP A C 1
ATOM 1753 O O . ASP A 1 241 ? -5.257 30.036 6.712 1.00 32.81 241 ASP A O 1
ATOM 1757 N N . ASP A 1 242 ? -6.100 29.775 4.637 1.00 35.00 242 ASP A N 1
ATOM 1758 C CA . ASP A 1 242 ? -6.491 28.365 4.769 1.00 35.00 242 ASP A CA 1
ATOM 1759 C C . ASP A 1 242 ? -5.309 27.415 5.008 1.00 35.00 242 ASP A C 1
ATOM 1761 O O . ASP A 1 242 ? -4.308 27.451 4.290 1.00 35.00 242 ASP A O 1
ATOM 1765 N N . LEU A 1 243 ? -5.463 26.472 5.948 1.00 39.62 243 LEU A N 1
ATOM 1766 C CA . LEU A 1 243 ? -4.503 25.389 6.214 1.00 39.62 243 LEU A CA 1
ATOM 1767 C C . LEU A 1 243 ? -4.478 24.343 5.079 1.00 39.62 243 LEU A C 1
ATOM 1769 O O . LEU A 1 243 ? -4.908 23.199 5.238 1.00 39.62 243 LEU A O 1
ATOM 1773 N N . GLN A 1 244 ? -3.944 24.722 3.918 1.00 35.41 244 GLN A N 1
ATOM 1774 C CA . GLN A 1 244 ? -3.752 23.816 2.787 1.00 35.41 244 GLN A CA 1
ATOM 1775 C C . GLN A 1 244 ? -2.563 22.873 3.024 1.00 35.41 244 GLN A C 1
ATOM 1777 O O . GLN A 1 244 ? -1.429 23.132 2.611 1.00 35.41 244 GLN A O 1
ATOM 1782 N N . GLN A 1 245 ? -2.842 21.724 3.647 1.00 40.03 245 GLN A N 1
ATOM 1783 C CA . GLN A 1 245 ? -1.970 20.554 3.548 1.00 40.03 245 GLN A CA 1
ATOM 1784 C C . GLN A 1 245 ? -2.027 20.019 2.112 1.00 40.03 245 GLN A C 1
ATOM 1786 O O . GLN A 1 245 ? -2.928 19.263 1.747 1.00 40.03 245 GLN A O 1
ATOM 1791 N N . GLY A 1 246 ? -1.059 20.417 1.287 1.00 36.19 246 GLY A N 1
ATOM 1792 C CA . GLY A 1 246 ? -0.841 19.770 -0.002 1.00 36.19 246 GLY A CA 1
ATOM 1793 C C . GLY A 1 246 ? -0.511 18.296 0.223 1.00 36.19 246 GLY A C 1
ATOM 1794 O O . GLY A 1 246 ? 0.468 17.987 0.904 1.00 36.19 246 GLY A O 1
ATOM 1795 N N . ARG A 1 247 ? -1.313 17.385 -0.346 1.00 41.22 247 ARG A N 1
ATOM 1796 C CA . ARG A 1 247 ? -0.906 15.979 -0.463 1.00 41.22 247 ARG A CA 1
ATOM 1797 C C . ARG A 1 247 ? 0.412 15.944 -1.237 1.00 41.22 247 ARG A C 1
ATOM 1799 O O . ARG A 1 247 ? 0.504 16.547 -2.306 1.00 41.22 247 ARG A O 1
ATOM 1806 N N . VAL A 1 248 ? 1.404 15.229 -0.713 1.00 46.78 248 VAL A N 1
ATOM 1807 C CA . VAL A 1 248 ? 2.569 14.840 -1.513 1.00 46.78 248 VAL A CA 1
ATOM 1808 C C . VAL A 1 248 ? 2.034 13.952 -2.633 1.00 46.78 248 VAL A C 1
ATOM 1810 O O . VAL A 1 248 ? 1.389 12.939 -2.368 1.00 46.78 248 VAL A O 1
ATOM 1813 N N . GLY A 1 249 ? 2.205 14.395 -3.878 1.00 53.69 249 GLY A N 1
ATOM 1814 C CA . GLY A 1 249 ? 1.856 13.589 -5.041 1.00 53.69 249 GLY A CA 1
ATOM 1815 C C . GLY A 1 249 ? 2.777 12.378 -5.127 1.00 53.69 249 GLY A C 1
ATOM 1816 O O . GLY A 1 249 ? 3.935 12.444 -4.711 1.00 53.69 249 GLY A O 1
ATOM 1817 N N . ARG A 1 250 ? 2.270 11.278 -5.682 1.00 63.53 250 ARG A N 1
ATOM 1818 C CA . ARG A 1 250 ? 3.102 10.118 -5.995 1.00 63.53 250 ARG A CA 1
ATOM 1819 C C . ARG A 1 250 ? 4.215 10.489 -6.973 1.00 63.53 250 ARG A C 1
ATOM 1821 O O . ARG A 1 250 ? 4.089 11.411 -7.778 1.00 63.53 250 ARG A O 1
ATOM 1828 N N . SER A 1 251 ? 5.326 9.767 -6.874 1.00 69.62 251 SER A N 1
ATOM 1829 C CA . SER A 1 251 ? 6.401 9.843 -7.860 1.00 69.62 251 SER A CA 1
ATOM 1830 C C . SER A 1 251 ? 6.034 9.031 -9.110 1.00 69.62 251 SER A C 1
ATOM 1832 O O . SER A 1 251 ? 5.357 8.011 -9.001 1.00 69.62 251 SER A O 1
ATOM 1834 N N . ASP A 1 252 ? 6.563 9.405 -10.285 1.00 74.38 252 ASP A N 1
ATOM 1835 C CA . ASP A 1 252 ? 6.411 8.624 -11.535 1.00 74.38 252 ASP A CA 1
ATOM 1836 C C . ASP A 1 252 ? 6.818 7.137 -11.361 1.00 74.38 252 ASP A C 1
ATOM 1838 O O . ASP A 1 252 ? 6.379 6.276 -12.124 1.00 74.38 252 ASP A O 1
ATOM 1842 N N . LEU A 1 253 ? 7.677 6.828 -10.376 1.00 77.94 253 LEU A N 1
ATOM 1843 C CA . LEU A 1 253 ? 8.067 5.465 -10.006 1.00 77.94 253 LEU A CA 1
ATOM 1844 C C . LEU A 1 253 ? 6.987 4.752 -9.175 1.00 77.94 253 LEU A C 1
ATOM 1846 O O . LEU A 1 253 ? 6.723 3.579 -9.429 1.00 77.94 253 LEU A O 1
ATOM 1850 N N . ALA A 1 254 ? 6.352 5.444 -8.223 1.00 77.69 254 ALA A N 1
ATOM 1851 C CA . ALA A 1 254 ? 5.232 4.910 -7.447 1.00 77.69 254 ALA A CA 1
ATOM 1852 C C . ALA A 1 254 ? 4.061 4.528 -8.362 1.00 77.69 254 ALA A C 1
ATOM 1854 O O . ALA A 1 254 ? 3.576 3.401 -8.294 1.00 77.69 254 ALA A O 1
ATOM 1855 N N . ASP A 1 255 ? 3.664 5.435 -9.259 1.00 79.94 255 ASP A N 1
ATOM 1856 C CA . ASP A 1 255 ? 2.545 5.218 -10.183 1.00 79.94 255 ASP A CA 1
ATOM 1857 C C . ASP A 1 255 ? 2.847 4.081 -11.170 1.00 79.94 255 ASP A C 1
ATOM 1859 O O . ASP A 1 255 ? 2.010 3.213 -11.407 1.00 79.94 255 ASP A O 1
ATOM 1863 N N . LEU A 1 256 ? 4.083 4.013 -11.680 1.00 82.75 256 LEU A N 1
ATOM 1864 C CA . LEU A 1 256 ? 4.532 2.909 -12.528 1.00 82.75 256 LEU A CA 1
ATOM 1865 C C . LEU A 1 256 ? 4.500 1.561 -11.787 1.00 82.75 256 LEU A C 1
ATOM 1867 O O . LEU A 1 256 ? 4.071 0.563 -12.367 1.00 82.75 256 LEU A O 1
ATOM 1871 N N . MET A 1 257 ? 4.929 1.511 -10.523 1.00 82.69 257 MET A N 1
ATOM 1872 C CA . MET A 1 257 ? 4.870 0.280 -9.730 1.00 82.69 257 MET A CA 1
ATOM 1873 C C . MET A 1 257 ? 3.425 -0.108 -9.400 1.00 82.69 257 MET A C 1
ATOM 1875 O O . MET A 1 257 ? 3.087 -1.289 -9.488 1.00 82.69 257 MET A O 1
ATOM 1879 N N . ALA A 1 258 ? 2.559 0.859 -9.086 1.00 81.44 258 ALA A N 1
ATOM 1880 C CA . ALA A 1 258 ? 1.141 0.620 -8.830 1.00 81.44 258 ALA A CA 1
ATOM 1881 C C . ALA A 1 258 ? 0.417 0.062 -10.070 1.00 81.44 258 ALA A C 1
ATOM 1883 O O . ALA A 1 258 ? -0.325 -0.916 -9.961 1.00 81.44 258 ALA A O 1
ATOM 1884 N N . LEU A 1 259 ? 0.721 0.604 -11.255 1.00 85.12 259 LEU A N 1
ATOM 1885 C CA . LEU A 1 259 ? 0.175 0.150 -12.533 1.00 85.12 259 LEU A CA 1
ATOM 1886 C C . LEU A 1 259 ? 0.529 -1.320 -12.810 1.00 85.12 259 LEU A C 1
ATOM 1888 O O . LEU A 1 259 ? -0.358 -2.129 -13.083 1.00 85.12 259 LEU A O 1
ATOM 1892 N N . TYR A 1 260 ? 1.816 -1.680 -12.708 1.00 84.62 260 TYR A N 1
ATOM 1893 C CA . TYR A 1 260 ? 2.288 -3.040 -13.003 1.00 84.62 260 TYR A CA 1
ATOM 1894 C C . TYR A 1 260 ? 1.902 -4.074 -11.938 1.00 84.62 260 TYR A C 1
ATOM 1896 O O . TYR A 1 260 ? 1.699 -5.234 -12.283 1.00 84.62 260 TYR A O 1
ATOM 1904 N N . THR A 1 261 ? 1.765 -3.680 -10.669 1.00 82.69 261 THR A N 1
ATOM 1905 C CA . THR A 1 261 ? 1.305 -4.580 -9.589 1.00 82.69 261 THR A CA 1
ATOM 1906 C C . THR A 1 261 ? -0.220 -4.704 -9.498 1.00 82.69 261 THR A C 1
ATOM 1908 O O . THR A 1 261 ? -0.717 -5.501 -8.706 1.00 82.69 261 THR A O 1
ATOM 1911 N N . GLY A 1 262 ? -0.975 -3.935 -10.293 1.00 80.81 262 GLY A N 1
ATOM 1912 C CA . GLY A 1 262 ? -2.442 -3.903 -10.255 1.00 80.81 262 GLY A CA 1
ATOM 1913 C C . GLY A 1 262 ? -3.028 -3.086 -9.097 1.00 80.81 262 GLY A C 1
ATOM 1914 O O . GLY A 1 262 ? -4.247 -3.001 -8.969 1.00 80.81 262 GLY A O 1
ATOM 1915 N N . LEU A 1 263 ? -2.187 -2.462 -8.263 1.00 82.06 263 LEU A N 1
ATOM 1916 C CA . LEU A 1 263 ? -2.609 -1.629 -7.133 1.00 82.06 263 LEU A CA 1
ATOM 1917 C C . LEU A 1 263 ? -3.475 -0.443 -7.587 1.00 82.06 263 LEU A C 1
ATOM 1919 O O . LEU A 1 263 ? -4.435 -0.110 -6.898 1.00 82.06 263 LEU A O 1
ATOM 1923 N N . THR A 1 264 ? -3.210 0.129 -8.767 1.00 79.50 264 THR A N 1
ATOM 1924 C CA . THR A 1 264 ? -4.051 1.189 -9.350 1.00 79.50 264 THR A CA 1
ATOM 1925 C C . THR A 1 264 ? -5.511 0.736 -9.473 1.00 79.50 264 THR A C 1
ATOM 1927 O O . THR A 1 264 ? -6.399 1.435 -8.990 1.00 79.50 264 THR A O 1
ATOM 1930 N N . SER A 1 265 ? -5.771 -0.479 -9.979 1.00 80.31 265 SER A N 1
ATOM 1931 C CA . SER A 1 265 ? -7.134 -1.033 -10.043 1.00 80.31 265 SER A CA 1
ATOM 1932 C C . SER A 1 265 ? -7.771 -1.214 -8.662 1.00 80.31 265 SER A C 1
ATOM 1934 O O . SER A 1 265 ? -8.962 -0.965 -8.505 1.00 80.31 265 SER A O 1
ATOM 1936 N N . VAL A 1 266 ? -6.998 -1.609 -7.642 1.00 82.00 266 VAL A N 1
ATOM 1937 C CA . VAL A 1 266 ? -7.497 -1.746 -6.257 1.00 82.00 266 VAL A CA 1
ATOM 1938 C C . VAL A 1 266 ? -7.961 -0.392 -5.705 1.00 82.00 266 VAL A C 1
ATOM 1940 O O . VAL A 1 266 ? -9.019 -0.282 -5.082 1.00 82.00 266 VAL A O 1
ATOM 1943 N N . GLU A 1 267 ? -7.175 0.655 -5.940 1.00 78.62 267 GLU A N 1
ATOM 1944 C CA . GLU A 1 267 ? -7.424 2.009 -5.438 1.00 78.62 267 GLU A CA 1
ATOM 1945 C C . GLU A 1 267 ? -8.591 2.686 -6.159 1.00 78.62 267 GLU A C 1
ATOM 1947 O O . GLU A 1 267 ? -9.402 3.373 -5.528 1.00 78.62 267 GLU A O 1
ATOM 1952 N N . GLU A 1 268 ? -8.729 2.437 -7.460 1.00 76.75 268 GLU A N 1
ATOM 1953 C CA . GLU A 1 268 ? -9.862 2.886 -8.258 1.00 76.75 268 GLU A CA 1
ATOM 1954 C C . GLU A 1 268 ? -11.148 2.119 -7.907 1.00 76.75 268 GLU A C 1
ATOM 1956 O O . GLU A 1 268 ? -12.189 2.756 -7.731 1.00 76.75 268 GLU A O 1
ATOM 1961 N N . ALA A 1 269 ? -11.106 0.797 -7.710 1.00 77.00 269 ALA A N 1
ATOM 1962 C CA . ALA A 1 269 ? -12.276 0.011 -7.306 1.00 77.00 269 ALA A CA 1
ATOM 1963 C C . ALA A 1 269 ? -12.842 0.480 -5.949 1.00 77.00 269 ALA A C 1
ATOM 1965 O O . ALA A 1 269 ? -14.048 0.718 -5.815 1.00 77.00 269 ALA A O 1
ATOM 1966 N N . LEU A 1 270 ? -11.967 0.685 -4.955 1.00 81.12 270 LEU A N 1
ATOM 1967 C CA . LEU A 1 270 ? -12.325 1.108 -3.591 1.00 81.12 270 LEU A CA 1
ATOM 1968 C C . LEU A 1 270 ? -12.543 2.630 -3.450 1.00 81.12 270 LEU A C 1
ATOM 1970 O O . LEU A 1 270 ? -13.165 3.093 -2.480 1.00 81.12 270 LEU A O 1
ATOM 1974 N N . GLN A 1 271 ? -12.028 3.426 -4.394 1.00 76.06 271 GLN A N 1
ATOM 1975 C CA . GLN A 1 271 ? -11.961 4.891 -4.334 1.00 76.06 271 GLN A CA 1
ATOM 1976 C C . GLN A 1 271 ? -11.369 5.379 -3.000 1.00 76.06 271 GLN A C 1
ATOM 1978 O O . GLN A 1 271 ? -11.992 6.173 -2.285 1.00 76.06 271 GLN A O 1
ATOM 1983 N N . THR A 1 272 ? -10.199 4.857 -2.624 1.00 66.44 272 THR A N 1
ATOM 1984 C CA . THR A 1 272 ? -9.490 5.215 -1.379 1.00 66.44 272 THR A CA 1
ATOM 1985 C C . THR A 1 272 ? -9.109 6.693 -1.352 1.00 66.44 272 THR A C 1
ATOM 1987 O O . THR A 1 272 ? -9.318 7.369 -0.346 1.00 66.44 272 THR A O 1
ATOM 1990 N N . ASP A 1 273 ? -8.635 7.227 -2.479 1.00 61.19 273 ASP A N 1
ATOM 1991 C CA . ASP A 1 273 ? -8.195 8.619 -2.579 1.00 61.19 273 ASP A CA 1
ATOM 1992 C C . ASP A 1 273 ? -9.330 9.650 -2.588 1.00 61.19 273 ASP A C 1
ATOM 1994 O O . ASP A 1 273 ? -9.139 10.778 -2.114 1.00 61.19 273 ASP A O 1
ATOM 1998 N N . ARG A 1 274 ? -10.520 9.273 -3.079 1.00 65.44 274 ARG A N 1
ATOM 1999 C CA . ARG A 1 274 ? -11.706 10.142 -3.134 1.00 65.44 274 ARG A CA 1
ATOM 2000 C C . ARG A 1 274 ? -12.507 10.068 -1.828 1.00 65.44 274 ARG A C 1
ATOM 2002 O O . ARG A 1 274 ? -13.547 9.415 -1.742 1.00 65.44 274 ARG A O 1
ATOM 2009 N N . ALA A 1 275 ? -12.021 10.775 -0.809 1.00 68.94 275 ALA A N 1
ATOM 2010 C CA . ALA A 1 275 ? -12.795 11.077 0.397 1.00 68.94 275 ALA A CA 1
ATOM 2011 C C . ALA A 1 275 ? -14.016 11.967 0.073 1.00 68.94 275 ALA A C 1
ATOM 2013 O O . ALA A 1 275 ? -13.957 12.791 -0.844 1.00 68.94 275 ALA A O 1
ATOM 2014 N N . LEU A 1 276 ? -15.107 11.842 0.843 1.00 78.62 276 LEU A N 1
ATOM 2015 C CA . LEU A 1 276 ? -16.263 12.735 0.696 1.00 78.62 276 LEU A CA 1
ATOM 2016 C C . LEU A 1 276 ? -15.862 14.171 1.058 1.00 78.62 276 LEU A C 1
ATOM 2018 O O . LEU A 1 276 ? -15.399 14.434 2.169 1.00 78.62 276 LEU A O 1
ATOM 2022 N N . ARG A 1 277 ? -16.076 15.109 0.132 1.00 66.19 277 ARG A N 1
ATOM 2023 C CA . ARG A 1 277 ? -15.838 16.543 0.345 1.00 66.19 277 ARG A CA 1
ATOM 2024 C C . ARG A 1 277 ? -17.016 17.156 1.107 1.00 66.19 277 ARG A C 1
ATOM 2026 O O . ARG A 1 277 ? -17.866 17.819 0.517 1.00 66.19 277 ARG A O 1
ATOM 2033 N N . LEU A 1 278 ? -17.078 16.908 2.416 1.00 66.75 278 LEU A N 1
ATOM 2034 C CA . LEU A 1 278 ? -18.058 17.556 3.290 1.00 66.75 278 LEU A CA 1
ATOM 2035 C C . LEU A 1 278 ? -17.878 19.078 3.209 1.00 66.75 278 LEU A C 1
ATOM 2037 O O . LEU A 1 278 ? -16.808 19.605 3.511 1.00 66.75 278 LEU A O 1
ATOM 2041 N N . ARG A 1 279 ? -18.922 19.791 2.773 1.00 55.00 279 ARG A N 1
ATOM 2042 C CA . ARG A 1 279 ? -18.939 21.258 2.814 1.00 55.00 279 ARG A CA 1
ATOM 2043 C C . ARG A 1 279 ? -19.083 21.716 4.261 1.00 55.00 279 ARG A C 1
ATOM 2045 O O . ARG A 1 279 ? -19.809 21.095 5.033 1.00 55.00 279 ARG A O 1
ATOM 2052 N N . ALA A 1 280 ? -18.434 22.831 4.587 1.00 48.59 280 ALA A N 1
ATOM 2053 C CA . ALA A 1 280 ? -18.505 23.462 5.897 1.00 48.59 280 ALA A CA 1
ATOM 2054 C C . ALA A 1 280 ? -19.953 23.594 6.413 1.00 48.59 280 ALA A C 1
ATOM 2056 O O . ALA A 1 280 ? -20.849 24.054 5.693 1.00 48.59 280 ALA A O 1
ATOM 2057 N N . VAL A 1 281 ? -20.170 23.198 7.671 1.00 48.59 281 VAL A N 1
ATOM 2058 C CA . VAL A 1 281 ? -21.499 23.065 8.287 1.00 48.59 281 VAL A CA 1
ATOM 2059 C C . VAL A 1 281 ? -22.107 24.443 8.570 1.00 48.59 281 VAL A C 1
ATOM 2061 O O . VAL A 1 281 ? -22.022 24.992 9.666 1.00 48.59 281 VAL A O 1
ATOM 2064 N N . SER A 1 282 ? -22.759 25.026 7.563 1.00 43.50 282 SER A N 1
ATOM 2065 C CA . SER A 1 282 ? -23.631 26.186 7.769 1.00 43.50 282 SER A CA 1
ATOM 2066 C C . SER A 1 282 ? -24.894 25.779 8.537 1.00 43.50 282 SER A C 1
ATOM 2068 O O . SER A 1 282 ? -25.348 24.636 8.438 1.00 43.50 282 SER A O 1
ATOM 2070 N N . ALA A 1 283 ? -25.539 26.720 9.233 1.00 44.59 283 ALA A N 1
ATOM 2071 C CA . ALA A 1 283 ? -26.782 26.450 9.967 1.00 44.59 283 ALA A CA 1
ATOM 2072 C C . ALA A 1 283 ? -27.903 25.838 9.092 1.00 44.59 283 ALA A C 1
ATOM 2074 O O . ALA A 1 283 ? -28.745 25.102 9.602 1.00 44.59 283 ALA A O 1
ATOM 2075 N N . ALA A 1 284 ? -27.885 26.074 7.773 1.00 43.34 284 ALA A N 1
ATOM 2076 C CA . ALA A 1 284 ? -28.833 25.509 6.809 1.00 43.34 284 ALA A CA 1
ATOM 2077 C C . ALA A 1 284 ? -28.569 24.030 6.435 1.00 43.34 284 ALA A C 1
ATOM 2079 O O . ALA A 1 284 ? -29.428 23.389 5.832 1.00 43.34 284 ALA A O 1
ATOM 2080 N N . SER A 1 285 ? -27.408 23.469 6.791 1.00 52.31 285 SER A N 1
ATOM 2081 C CA . SER A 1 285 ? -27.039 22.067 6.511 1.00 52.31 285 SER A CA 1
ATOM 2082 C C . SER A 1 285 ? -27.486 21.065 7.591 1.00 52.31 285 SER A C 1
ATOM 2084 O O . SER A 1 285 ? -27.361 19.855 7.412 1.00 52.31 285 SER A O 1
ATOM 2086 N N . THR A 1 286 ? -28.068 21.567 8.685 1.00 56.56 286 THR A N 1
ATOM 2087 C CA . THR A 1 286 ? -28.453 20.826 9.903 1.00 56.56 286 THR A CA 1
ATOM 2088 C C . THR A 1 286 ? -29.665 19.894 9.755 1.00 56.56 286 THR A C 1
ATOM 2090 O O . THR A 1 286 ? -30.046 19.224 10.713 1.00 56.56 286 THR A O 1
ATOM 2093 N N . GLY A 1 287 ? -30.285 19.823 8.572 1.00 65.56 287 GLY A N 1
ATOM 2094 C CA . GLY A 1 287 ? -31.414 18.927 8.315 1.00 65.56 287 GLY A CA 1
ATOM 2095 C C . GLY A 1 287 ? -31.011 17.454 8.430 1.00 65.56 287 GLY A C 1
ATOM 2096 O O . GLY A 1 287 ? -30.123 17.005 7.708 1.00 65.56 287 GLY A O 1
ATOM 2097 N N . ALA A 1 288 ? -31.677 16.710 9.315 1.00 78.69 288 ALA A N 1
ATOM 2098 C CA . ALA A 1 288 ? -31.450 15.280 9.497 1.00 78.69 288 ALA A CA 1
ATOM 2099 C C . ALA A 1 288 ? -32.170 14.455 8.416 1.00 78.69 288 ALA A C 1
ATOM 2101 O O . ALA A 1 288 ? -33.383 14.561 8.234 1.00 78.69 288 ALA A O 1
ATOM 2102 N N . VAL A 1 289 ? -31.413 13.601 7.731 1.00 86.56 289 VAL A N 1
ATOM 2103 C CA . VAL A 1 289 ? -31.870 12.638 6.723 1.00 86.56 289 VAL A CA 1
ATOM 2104 C C . VAL A 1 289 ? -31.625 11.225 7.264 1.00 86.56 289 VAL A C 1
ATOM 2106 O O . VAL A 1 289 ? -30.662 10.986 7.996 1.00 86.56 289 VAL A O 1
ATOM 2109 N N . SER A 1 290 ? -32.491 10.261 6.941 1.00 89.94 290 SER A N 1
ATOM 2110 C CA . SER A 1 290 ? -32.262 8.865 7.337 1.00 89.94 290 SER A CA 1
ATOM 2111 C C . SER A 1 290 ? -31.262 8.201 6.393 1.00 89.94 290 SER A C 1
ATOM 2113 O O . SER A 1 290 ? -31.462 8.209 5.178 1.00 89.94 290 SER A O 1
ATOM 2115 N N . LEU A 1 291 ? -30.244 7.538 6.943 1.00 89.88 291 LEU A N 1
ATOM 2116 C CA . LEU A 1 291 ? -29.274 6.739 6.186 1.00 89.88 291 LEU A CA 1
ATOM 2117 C C . LEU A 1 291 ? -29.953 5.706 5.269 1.00 89.88 291 LEU A C 1
ATOM 2119 O O . LEU A 1 291 ? -29.473 5.454 4.171 1.00 89.88 291 LEU A O 1
ATOM 2123 N N . ALA A 1 292 ? -31.095 5.150 5.690 1.00 88.38 292 ALA A N 1
ATOM 2124 C CA . ALA A 1 292 ? -31.866 4.175 4.916 1.00 88.38 292 ALA A CA 1
ATOM 2125 C C . ALA A 1 292 ? -32.585 4.770 3.686 1.00 88.38 292 ALA A C 1
ATOM 2127 O O . ALA A 1 292 ? -33.095 4.018 2.860 1.00 88.38 292 ALA A O 1
ATOM 2128 N N . SER A 1 293 ? -32.639 6.102 3.557 1.00 89.56 293 SER A N 1
ATOM 2129 C CA . SER A 1 293 ? -33.155 6.783 2.360 1.00 89.56 293 SER A CA 1
ATOM 2130 C C . SER A 1 293 ? -32.078 7.061 1.305 1.00 89.56 293 SER A C 1
ATOM 2132 O O . SER A 1 293 ? -32.417 7.337 0.153 1.00 89.56 293 SER A O 1
ATOM 2134 N N . LEU A 1 294 ? -30.792 6.938 1.663 1.00 89.69 294 LEU A N 1
ATOM 2135 C CA . LEU A 1 294 ? -29.691 7.078 0.715 1.00 89.69 294 LEU A CA 1
ATOM 2136 C C . LEU A 1 294 ? -29.605 5.833 -0.169 1.00 89.69 294 LEU A C 1
ATOM 2138 O O . LEU A 1 294 ? -29.487 4.706 0.316 1.00 89.69 294 LEU A O 1
ATOM 2142 N N . LYS A 1 295 ? -29.622 6.034 -1.487 1.00 86.00 295 LYS A N 1
ATOM 2143 C CA . LYS A 1 295 ? -29.386 4.954 -2.447 1.00 86.00 295 LYS A CA 1
ATOM 2144 C C . LYS A 1 295 ? -27.899 4.612 -2.430 1.00 86.00 295 LYS A C 1
ATOM 2146 O O . LYS A 1 295 ? -27.088 5.482 -2.714 1.00 86.00 295 LYS A O 1
ATOM 2151 N N . GLY A 1 296 ? -27.540 3.362 -2.143 1.00 82.19 296 GLY A N 1
ATOM 2152 C CA . GLY A 1 296 ? -26.176 2.874 -2.375 1.00 82.19 296 GLY A CA 1
ATOM 2153 C C . GLY A 1 296 ? -25.824 2.858 -3.867 1.00 82.19 296 GLY A C 1
ATOM 2154 O O . GLY A 1 296 ? -26.691 3.058 -4.724 1.00 82.19 296 GLY A O 1
ATOM 2155 N N . VAL A 1 297 ? -24.559 2.602 -4.203 1.00 80.50 297 VAL A N 1
ATOM 2156 C CA . VAL A 1 297 ? -24.166 2.410 -5.605 1.00 80.50 297 VAL A CA 1
ATOM 2157 C C . VAL A 1 297 ? -24.925 1.209 -6.180 1.00 80.50 297 VAL A C 1
ATOM 2159 O O . VAL A 1 297 ? -24.767 0.082 -5.722 1.00 80.50 297 VAL A O 1
ATOM 2162 N N . SER A 1 298 ? -25.757 1.456 -7.191 1.00 69.00 298 SER A N 1
ATOM 2163 C CA . SER A 1 298 ? -26.494 0.405 -7.893 1.00 69.00 298 SER A CA 1
ATOM 2164 C C . SER A 1 298 ? -25.630 -0.145 -9.023 1.00 69.00 298 SER A C 1
ATOM 2166 O O . SER A 1 298 ? -25.682 0.382 -10.134 1.00 69.00 298 SER A O 1
ATOM 2168 N N . LEU A 1 299 ? -24.850 -1.186 -8.733 1.00 68.69 299 LEU A N 1
ATOM 2169 C CA . LEU A 1 299 ? -24.132 -1.979 -9.732 1.00 68.69 299 LEU A CA 1
ATOM 2170 C C . LEU A 1 299 ? -24.759 -3.379 -9.834 1.00 68.69 299 LEU A C 1
ATOM 2172 O O . LEU A 1 299 ? -25.084 -3.969 -8.800 1.00 68.69 299 LEU A O 1
ATOM 2176 N N . PRO A 1 300 ? -24.959 -3.915 -11.050 1.00 69.81 300 PRO A N 1
ATOM 2177 C CA . PRO A 1 300 ? -25.281 -5.323 -11.243 1.00 69.81 300 PRO A CA 1
ATOM 2178 C C . PRO A 1 300 ? -24.238 -6.242 -10.594 1.00 69.81 300 PRO A C 1
ATOM 2180 O O . PRO A 1 300 ? -23.039 -5.972 -10.644 1.00 69.81 300 PRO A O 1
ATOM 2183 N N . ALA A 1 301 ? -24.697 -7.363 -10.040 1.00 72.69 301 ALA A N 1
ATOM 2184 C CA . ALA A 1 301 ? -23.821 -8.493 -9.755 1.00 72.69 301 ALA A CA 1
ATOM 2185 C C . ALA A 1 301 ? -23.496 -9.232 -11.063 1.00 72.69 301 ALA A C 1
ATOM 2187 O O . ALA A 1 301 ? -24.331 -9.301 -11.971 1.00 72.69 301 ALA A O 1
ATOM 2188 N N . HIS A 1 302 ? -22.301 -9.810 -11.150 1.00 77.50 302 HIS A N 1
ATOM 2189 C CA . HIS A 1 302 ? -21.916 -10.656 -12.277 1.00 77.50 302 HIS A CA 1
ATOM 2190 C C . HIS A 1 302 ? -22.815 -11.902 -12.404 1.00 77.50 302 HIS A C 1
ATOM 2192 O O . HIS A 1 302 ? -23.329 -12.415 -11.402 1.00 77.50 302 HIS A O 1
ATOM 2198 N N . PRO A 1 303 ? -22.953 -12.475 -13.615 1.00 85.50 303 PRO A N 1
ATOM 2199 C CA . PRO A 1 303 ? -23.623 -13.752 -13.830 1.00 85.50 303 PRO A CA 1
ATOM 2200 C C . PRO A 1 303 ? -22.714 -14.923 -13.399 1.00 85.50 303 PRO A C 1
ATOM 2202 O O . PRO A 1 303 ? -22.360 -15.782 -14.205 1.00 85.50 303 PRO A O 1
ATOM 2205 N N . TRP A 1 304 ? -22.332 -14.978 -12.116 1.00 87.31 304 TRP A N 1
ATOM 2206 C CA . TRP A 1 304 ? -21.317 -15.899 -11.578 1.00 87.31 304 TRP A CA 1
ATOM 2207 C C . TRP A 1 304 ? -21.537 -17.371 -11.958 1.00 87.31 304 TRP A C 1
ATOM 2209 O O . TRP A 1 304 ? -20.589 -18.072 -12.305 1.00 87.31 304 TRP A O 1
ATOM 2219 N N . ALA A 1 305 ? -22.791 -17.837 -11.969 1.00 87.12 305 ALA A N 1
ATOM 2220 C CA . ALA A 1 305 ? -23.140 -19.202 -12.371 1.00 87.12 305 ALA A CA 1
ATOM 2221 C C . ALA A 1 305 ? -22.891 -19.493 -13.867 1.00 87.12 305 ALA A C 1
ATOM 2223 O O . ALA A 1 305 ? -22.564 -20.626 -14.218 1.00 87.12 305 ALA A O 1
ATOM 2224 N N . GLN A 1 306 ? -23.018 -18.486 -14.740 1.00 86.19 306 GLN A N 1
ATOM 2225 C CA . GLN A 1 306 ? -22.667 -18.596 -16.158 1.00 86.19 306 GLN A CA 1
ATOM 2226 C C . GLN A 1 306 ? -21.144 -18.620 -16.321 1.00 86.19 306 GLN A C 1
ATOM 2228 O O . GLN A 1 306 ? -20.626 -19.563 -16.914 1.00 86.19 306 GLN A O 1
ATOM 2233 N N . MET A 1 307 ? -20.432 -17.668 -15.708 1.00 84.19 307 MET A N 1
ATOM 2234 C CA . MET A 1 307 ? -18.966 -17.575 -15.776 1.00 84.19 307 MET A CA 1
ATOM 2235 C C . MET A 1 307 ? -18.291 -18.864 -15.269 1.00 84.19 307 MET A C 1
ATOM 2237 O O . MET A 1 307 ? -17.406 -19.404 -15.926 1.00 84.19 307 MET A O 1
ATOM 2241 N N . LEU A 1 308 ? -18.777 -19.436 -14.159 1.00 85.62 308 LEU A N 1
ATOM 2242 C CA . LEU A 1 308 ? -18.355 -20.753 -13.653 1.00 85.62 308 LEU A CA 1
ATOM 2243 C C . LEU A 1 308 ? -18.600 -21.906 -14.645 1.00 85.62 308 LEU A C 1
ATOM 2245 O O . LEU A 1 308 ? -17.852 -22.882 -14.649 1.00 85.62 308 LEU A O 1
ATOM 2249 N N . SER A 1 309 ? -19.643 -21.824 -15.476 1.00 84.38 309 SER A N 1
ATOM 2250 C CA . SER A 1 309 ? -19.964 -22.848 -16.481 1.00 84.38 309 SER A CA 1
ATOM 2251 C C . SER A 1 309 ? -19.134 -22.729 -17.767 1.00 84.38 309 SER A C 1
ATOM 2253 O O . SER A 1 309 ? -18.965 -23.726 -18.476 1.00 84.38 309 SER A O 1
ATOM 2255 N N . GLU A 1 310 ? -18.608 -21.531 -18.034 1.00 83.62 310 GLU A N 1
ATOM 2256 C CA . GLU A 1 310 ? -17.766 -21.178 -19.182 1.00 83.62 310 GLU A CA 1
ATOM 2257 C C . GLU A 1 310 ? -16.266 -21.409 -18.911 1.00 83.62 310 GLU A C 1
ATOM 2259 O O . GLU A 1 310 ? -15.484 -21.509 -19.858 1.00 83.62 310 GLU A O 1
ATOM 2264 N N . LEU A 1 311 ? -15.859 -21.565 -17.641 1.00 80.69 311 LEU A N 1
ATOM 2265 C CA . LEU A 1 311 ? -14.472 -21.859 -17.264 1.00 80.69 311 LEU A CA 1
ATOM 2266 C C . LEU A 1 311 ? -13.912 -23.109 -17.984 1.00 80.69 311 LEU A C 1
ATOM 2268 O O . LEU A 1 311 ? -14.578 -24.155 -18.025 1.00 80.69 311 LEU A O 1
ATOM 2272 N N . PRO A 1 312 ? -12.656 -23.062 -18.481 1.00 73.19 312 PRO A N 1
ATOM 2273 C CA . PRO A 1 312 ? -12.007 -24.191 -19.142 1.00 73.19 312 PRO A CA 1
ATOM 2274 C C . PRO A 1 312 ? -12.095 -25.495 -18.339 1.00 73.19 312 PRO A C 1
ATOM 2276 O O . PRO A 1 312 ? -11.849 -25.537 -17.134 1.00 73.19 312 PRO A O 1
ATOM 2279 N N . GLY A 1 313 ? -12.482 -26.580 -19.014 1.00 72.06 313 GLY A N 1
ATOM 2280 C CA . GLY A 1 313 ? -12.640 -27.900 -18.394 1.00 72.06 313 GLY A CA 1
ATOM 2281 C C . GLY A 1 313 ? -13.792 -28.026 -17.383 1.00 72.06 313 GLY A C 1
ATOM 2282 O O . GLY A 1 313 ? -13.928 -29.093 -16.787 1.00 72.06 313 GLY A O 1
ATOM 2283 N N . LYS A 1 314 ? -14.630 -26.990 -17.202 1.00 69.62 314 LYS A N 1
ATOM 2284 C CA . LYS A 1 314 ? -15.667 -26.907 -16.154 1.00 69.62 314 LYS A CA 1
ATOM 2285 C C . LYS A 1 314 ? -15.077 -27.076 -14.750 1.00 69.62 314 LYS A C 1
ATOM 2287 O O . LYS A 1 314 ? -15.552 -27.891 -13.951 1.00 69.62 314 LYS A O 1
ATOM 2292 N N . ALA A 1 315 ? -14.007 -26.323 -14.484 1.00 79.25 315 ALA A N 1
ATOM 2293 C CA . ALA A 1 315 ? -13.337 -26.273 -13.190 1.00 79.25 315 ALA A CA 1
ATOM 2294 C C . ALA A 1 315 ? -14.345 -26.029 -12.052 1.00 79.25 315 ALA A C 1
ATOM 2296 O O . ALA A 1 315 ? -15.187 -25.135 -12.125 1.00 79.25 315 ALA A O 1
ATOM 2297 N N . LYS A 1 316 ? -14.271 -26.845 -10.996 1.00 84.25 316 LYS A N 1
ATOM 2298 C CA . LYS A 1 316 ? -15.129 -26.700 -9.815 1.00 84.25 316 LYS A CA 1
ATOM 2299 C C . LYS A 1 316 ? -14.425 -25.855 -8.750 1.00 84.25 316 LYS A C 1
ATOM 2301 O O . LYS A 1 316 ? -13.225 -26.055 -8.565 1.00 84.25 316 LYS A O 1
ATOM 2306 N N . PRO A 1 317 ? -15.149 -25.001 -8.006 1.00 89.38 317 PRO A N 1
ATOM 2307 C CA . PRO A 1 317 ? -14.592 -24.299 -6.857 1.00 89.38 317 PRO A CA 1
ATOM 2308 C C . PRO A 1 317 ? -14.015 -25.277 -5.827 1.00 89.38 317 PRO A C 1
ATOM 2310 O O . PRO A 1 317 ? -14.704 -26.210 -5.405 1.00 89.38 317 PRO A O 1
ATOM 2313 N N . ILE A 1 318 ? -12.774 -25.053 -5.396 1.00 89.69 318 ILE A N 1
ATOM 2314 C CA . ILE A 1 318 ? -12.151 -25.766 -4.275 1.00 89.69 318 ILE A CA 1
ATOM 2315 C C . ILE A 1 318 ? -11.845 -24.731 -3.196 1.00 89.69 318 ILE A C 1
ATOM 2317 O O . ILE A 1 318 ? -10.863 -23.998 -3.284 1.00 89.69 318 ILE A O 1
ATOM 2321 N N . VAL A 1 319 ? -12.741 -24.668 -2.210 1.00 91.12 319 VAL A N 1
ATOM 2322 C CA . VAL A 1 319 ? -12.786 -23.662 -1.140 1.00 91.12 319 VAL A CA 1
ATOM 2323 C C . VAL A 1 319 ? -12.205 -24.212 0.166 1.00 91.12 319 VAL A C 1
ATOM 2325 O O . VAL A 1 319 ? -12.480 -25.348 0.555 1.00 91.12 319 VAL A O 1
ATOM 2328 N N . GLU A 1 320 ? -11.439 -23.380 0.862 1.00 90.94 320 GLU A N 1
ATOM 2329 C CA . GLU A 1 320 ? -10.844 -23.638 2.171 1.00 90.94 320 GLU A CA 1
ATOM 2330 C C . GLU A 1 320 ? -11.874 -23.654 3.328 1.00 90.94 320 GLU A C 1
ATOM 2332 O O . GLU A 1 320 ? -12.840 -22.882 3.330 1.00 90.94 320 GLU A O 1
ATOM 2337 N N . PRO A 1 321 ? -11.671 -24.466 4.386 1.00 91.12 321 PRO A N 1
ATOM 2338 C CA . PRO A 1 321 ? -12.597 -24.529 5.522 1.00 91.12 321 PRO A CA 1
ATOM 2339 C C . PRO A 1 321 ? -12.744 -23.221 6.318 1.00 91.12 321 PRO A C 1
ATOM 2341 O O . PRO A 1 321 ? -13.743 -23.054 7.027 1.00 91.12 321 PRO A O 1
ATOM 2344 N N . LEU A 1 322 ? -11.786 -22.290 6.241 1.00 93.75 322 LEU A N 1
ATOM 2345 C CA . LEU A 1 322 ? -11.861 -21.005 6.950 1.00 93.75 322 LEU A CA 1
ATOM 2346 C C . LEU A 1 322 ? -12.857 -20.021 6.322 1.00 93.75 322 LEU A C 1
ATOM 2348 O O . LEU A 1 322 ? -13.555 -19.339 7.069 1.00 93.75 322 LEU A O 1
ATOM 2352 N N . ALA A 1 323 ? -13.008 -19.994 4.994 1.00 95.50 323 ALA A N 1
ATOM 2353 C CA . ALA A 1 323 ? -13.909 -19.062 4.305 1.00 95.50 323 ALA A CA 1
ATOM 2354 C C . ALA A 1 323 ? -15.401 -19.251 4.668 1.00 95.50 323 ALA A C 1
ATOM 2356 O O . ALA A 1 323 ? -16.211 -18.343 4.492 1.00 95.50 323 ALA A O 1
ATOM 2357 N N . TYR A 1 324 ? -15.774 -20.408 5.227 1.00 95.12 324 TYR A N 1
ATOM 2358 C CA . TYR A 1 324 ? -17.123 -20.674 5.746 1.00 95.12 324 TYR A CA 1
ATOM 2359 C C . TYR A 1 324 ? -17.443 -19.967 7.072 1.00 95.12 324 TYR A C 1
ATOM 2361 O O . TYR A 1 324 ? -18.615 -19.835 7.407 1.00 95.12 324 TYR A O 1
ATOM 2369 N N . ALA A 1 325 ? -16.434 -19.533 7.835 1.00 94.69 325 ALA A N 1
ATOM 2370 C CA . ALA A 1 325 ? -16.604 -18.896 9.147 1.00 94.69 325 ALA A CA 1
ATOM 2371 C C . ALA A 1 325 ? -16.358 -17.378 9.123 1.00 94.69 325 ALA A C 1
ATOM 2373 O O . ALA A 1 325 ? -16.250 -16.748 10.171 1.00 94.69 325 ALA A O 1
ATOM 2374 N N . VAL A 1 326 ? -16.230 -16.801 7.929 1.00 96.38 326 VAL A N 1
ATOM 2375 C CA . VAL A 1 326 ? -15.798 -15.423 7.687 1.00 96.38 326 VAL A CA 1
ATOM 2376 C C . VAL A 1 326 ? -16.901 -14.679 6.924 1.00 96.38 326 VAL A C 1
ATOM 2378 O O . VAL A 1 326 ? -17.433 -15.262 5.980 1.00 96.38 326 VAL A O 1
ATOM 2381 N N . PRO A 1 327 ? -17.268 -13.433 7.295 1.00 97.25 327 PRO A N 1
ATOM 2382 C CA . PRO A 1 327 ? -18.291 -12.660 6.589 1.00 97.25 327 PRO A CA 1
ATOM 2383 C C . PRO A 1 327 ? -17.983 -12.472 5.103 1.00 97.25 327 PRO A C 1
ATOM 2385 O O . PRO A 1 327 ? -16.831 -12.291 4.722 1.00 97.25 327 PRO A O 1
ATOM 2388 N N . ALA A 1 328 ? -19.026 -12.460 4.275 1.00 96.19 328 ALA A N 1
ATOM 2389 C CA . ALA A 1 328 ? -18.919 -12.251 2.831 1.00 96.19 328 ALA A CA 1
ATOM 2390 C C . ALA A 1 328 ? -18.260 -10.921 2.414 1.00 96.19 328 ALA A C 1
ATOM 2392 O O . ALA A 1 328 ? -17.739 -10.822 1.310 1.00 96.19 328 ALA A O 1
ATOM 2393 N N . ASP A 1 329 ? -18.294 -9.899 3.267 1.00 94.31 329 ASP A N 1
ATOM 2394 C CA . ASP A 1 329 ? -17.988 -8.497 2.966 1.00 94.31 329 ASP A CA 1
ATOM 2395 C C . ASP A 1 329 ? -16.688 -8.001 3.630 1.00 94.31 329 ASP A C 1
ATOM 2397 O O . ASP A 1 329 ? -16.639 -6.880 4.140 1.00 94.31 329 ASP A O 1
ATOM 2401 N N . ILE A 1 330 ? -15.640 -8.826 3.673 1.00 95.19 330 ILE A N 1
ATOM 2402 C CA . ILE A 1 330 ? -14.380 -8.555 4.388 1.00 95.19 330 ILE A CA 1
ATOM 2403 C C . ILE A 1 330 ? -13.159 -8.700 3.463 1.00 95.19 330 ILE A C 1
ATOM 2405 O O . ILE A 1 330 ? -13.197 -9.483 2.515 1.00 95.19 330 ILE A O 1
ATOM 2409 N N . LEU A 1 331 ? -12.065 -7.982 3.749 1.00 95.88 331 LEU A N 1
ATOM 2410 C CA . LEU A 1 331 ? -10.767 -8.260 3.129 1.00 95.88 331 LEU A CA 1
ATOM 2411 C C . LEU A 1 331 ? -10.214 -9.540 3.760 1.00 95.88 331 LEU A C 1
ATOM 2413 O O . LEU A 1 331 ? -10.066 -9.627 4.982 1.00 95.88 331 LEU A O 1
ATOM 2417 N N . TYR A 1 332 ? -9.928 -10.536 2.929 1.00 97.19 332 TYR A N 1
ATOM 2418 C CA . TYR A 1 332 ? -9.557 -11.883 3.346 1.00 97.19 332 TYR A CA 1
ATOM 2419 C C . TYR A 1 332 ? -8.120 -12.208 2.932 1.00 97.19 332 TYR A C 1
ATOM 2421 O O . TYR A 1 332 ? -7.769 -12.027 1.771 1.00 97.19 332 TYR A O 1
ATOM 2429 N N . LEU A 1 333 ? -7.292 -12.705 3.854 1.00 96.00 333 LEU A N 1
ATOM 2430 C CA . LEU A 1 333 ? -5.941 -13.193 3.566 1.00 96.00 333 LEU A CA 1
ATOM 2431 C C . LEU A 1 333 ? -5.699 -14.544 4.247 1.00 96.00 333 LEU A C 1
ATOM 2433 O O . LEU A 1 333 ? -5.473 -14.627 5.453 1.00 96.00 333 LEU A O 1
ATOM 2437 N N . HIS A 1 334 ? -5.731 -15.611 3.454 1.00 94.69 334 HIS A N 1
ATOM 2438 C CA . HIS A 1 334 ? -5.495 -16.987 3.879 1.00 94.69 334 HIS A CA 1
ATOM 2439 C C . HIS A 1 334 ? -4.031 -17.408 3.687 1.00 94.69 334 HIS A C 1
ATOM 2441 O O . HIS A 1 334 ? -3.417 -17.049 2.687 1.00 94.69 334 HIS A O 1
ATOM 2447 N N . PHE A 1 335 ? -3.503 -18.245 4.582 1.00 91.50 335 PHE A N 1
ATOM 2448 C CA . PHE A 1 335 ? -2.256 -18.993 4.406 1.00 91.50 335 PHE A CA 1
ATOM 2449 C C . PHE A 1 335 ? -2.415 -20.451 4.837 1.00 91.50 335 PHE A C 1
ATOM 2451 O O . PHE A 1 335 ? -3.029 -20.751 5.861 1.00 91.50 335 PHE A O 1
ATOM 2458 N N . VAL A 1 336 ? -1.790 -21.357 4.081 1.00 85.44 336 VAL A N 1
ATOM 2459 C CA . VAL A 1 336 ? -1.748 -22.798 4.395 1.00 85.44 336 VAL A CA 1
ATOM 2460 C C . VAL A 1 336 ? -0.893 -23.074 5.643 1.00 85.44 336 VAL A C 1
ATOM 2462 O O . VAL A 1 336 ? -1.167 -24.007 6.392 1.00 85.44 336 VAL A O 1
ATOM 2465 N N . ASP A 1 337 ? 0.119 -22.242 5.901 1.00 82.19 337 ASP A N 1
ATOM 2466 C CA . ASP A 1 337 ? 1.029 -22.368 7.043 1.00 82.19 337 ASP A CA 1
ATOM 2467 C C . ASP A 1 337 ? 1.335 -20.985 7.645 1.00 82.19 337 ASP A C 1
ATOM 2469 O O . ASP A 1 337 ? 1.676 -20.033 6.934 1.00 82.19 337 ASP A O 1
ATOM 2473 N N . LEU A 1 338 ? 1.259 -20.877 8.976 1.00 84.06 338 LEU A N 1
ATOM 2474 C CA . LEU A 1 338 ? 1.602 -19.665 9.727 1.00 84.06 338 LEU A CA 1
ATOM 2475 C C . LEU A 1 338 ? 3.052 -19.214 9.483 1.00 84.06 338 LEU A C 1
ATOM 2477 O O . LEU A 1 338 ? 3.345 -18.020 9.549 1.00 84.06 338 LEU A O 1
ATOM 2481 N N . ARG A 1 339 ? 3.958 -20.140 9.158 1.00 83.50 339 ARG A N 1
ATOM 2482 C CA . ARG A 1 339 ? 5.349 -19.851 8.792 1.00 83.50 339 ARG A CA 1
ATOM 2483 C C . ARG A 1 339 ? 5.452 -19.112 7.458 1.00 83.50 339 ARG A C 1
ATOM 2485 O O . ARG A 1 339 ? 6.329 -18.263 7.332 1.00 83.50 339 ARG A O 1
ATOM 2492 N N . SER A 1 340 ? 4.564 -19.369 6.491 1.00 86.44 340 SER A N 1
ATOM 2493 C CA . SER A 1 340 ? 4.535 -18.620 5.221 1.00 86.44 340 SER A CA 1
ATOM 2494 C C . SER A 1 340 ? 3.961 -17.212 5.416 1.00 86.44 340 SER A C 1
ATOM 2496 O O . SER A 1 340 ? 4.558 -16.259 4.919 1.00 86.44 340 SER A O 1
ATOM 2498 N N . LEU A 1 341 ? 2.912 -17.048 6.238 1.00 87.56 341 LEU A N 1
ATOM 2499 C CA . LEU A 1 341 ? 2.427 -15.723 6.669 1.00 87.56 341 LEU A CA 1
ATOM 2500 C C . LEU A 1 341 ? 3.527 -14.931 7.401 1.00 87.56 341 LEU A C 1
ATOM 2502 O O . LEU A 1 341 ? 3.780 -13.767 7.095 1.00 87.56 341 LEU A O 1
ATOM 2506 N N . SER A 1 342 ? 4.209 -15.575 8.352 1.00 86.69 342 SER A N 1
ATOM 2507 C CA . SER A 1 342 ? 5.251 -14.946 9.175 1.00 86.69 342 SER A CA 1
ATOM 2508 C C . SER A 1 342 ? 6.496 -14.584 8.364 1.00 86.69 342 SER A C 1
ATOM 2510 O O . SER A 1 342 ? 7.094 -13.536 8.612 1.00 86.69 342 SER A O 1
ATOM 2512 N N . ALA A 1 343 ? 6.863 -15.417 7.383 1.00 86.69 343 ALA A N 1
ATOM 2513 C CA . ALA A 1 343 ? 7.938 -15.135 6.441 1.00 86.69 343 ALA A CA 1
ATOM 2514 C C . ALA A 1 343 ? 7.593 -13.948 5.534 1.00 86.69 343 ALA A C 1
ATOM 2516 O O . ALA A 1 343 ? 8.415 -13.045 5.429 1.00 86.69 343 ALA A O 1
ATOM 2517 N N . LEU A 1 344 ? 6.387 -13.901 4.946 1.00 88.31 344 LEU A N 1
ATOM 2518 C CA . LEU A 1 344 ? 5.982 -12.782 4.090 1.00 88.31 344 LEU A CA 1
ATOM 2519 C C . LEU A 1 344 ? 5.928 -11.463 4.869 1.00 88.31 344 LEU A C 1
ATOM 2521 O O . LEU A 1 344 ? 6.486 -10.475 4.410 1.00 88.31 344 LEU A O 1
ATOM 2525 N N . ALA A 1 345 ? 5.298 -11.443 6.049 1.00 87.50 345 ALA A N 1
ATOM 2526 C CA . ALA A 1 345 ? 5.199 -10.229 6.864 1.00 87.50 345 ALA A CA 1
ATOM 2527 C C . ALA A 1 345 ? 6.588 -9.677 7.224 1.00 87.50 345 ALA A C 1
ATOM 2529 O O . ALA A 1 345 ? 6.858 -8.492 7.046 1.00 87.50 345 ALA A O 1
ATOM 2530 N N . ARG A 1 346 ? 7.505 -10.563 7.630 1.00 86.62 346 ARG A N 1
ATOM 2531 C CA . ARG A 1 346 ? 8.905 -10.212 7.890 1.00 86.62 346 ARG A CA 1
ATOM 2532 C C . ARG A 1 346 ? 9.624 -9.733 6.623 1.00 86.62 346 ARG A C 1
ATOM 2534 O O . ARG A 1 346 ? 10.338 -8.746 6.679 1.00 86.62 346 ARG A O 1
ATOM 2541 N N . ASP A 1 347 ? 9.423 -10.391 5.483 1.00 85.69 347 ASP A N 1
ATOM 2542 C CA . ASP A 1 347 ? 10.038 -9.995 4.211 1.00 85.69 347 ASP A CA 1
ATOM 2543 C C . ASP A 1 347 ? 9.515 -8.633 3.701 1.00 85.69 347 ASP A C 1
ATOM 2545 O O . ASP A 1 347 ? 10.260 -7.889 3.066 1.00 85.69 347 ASP A O 1
ATOM 2549 N N . VAL A 1 348 ? 8.264 -8.267 3.998 1.00 84.75 348 VAL A N 1
ATOM 2550 C CA . VAL A 1 348 ? 7.708 -6.933 3.706 1.00 84.75 348 VAL A CA 1
ATOM 2551 C C . VAL A 1 348 ? 8.295 -5.868 4.642 1.00 84.75 348 VAL A C 1
ATOM 2553 O O . VAL A 1 348 ? 8.632 -4.773 4.189 1.00 84.75 348 VAL A O 1
ATOM 2556 N N . GLU A 1 349 ? 8.466 -6.185 5.924 1.00 82.00 349 GLU A N 1
ATOM 2557 C CA . GLU A 1 349 ? 9.058 -5.289 6.929 1.00 82.00 349 GLU A CA 1
ATOM 2558 C C . GLU A 1 349 ? 10.562 -5.053 6.690 1.00 82.00 349 GLU A C 1
ATOM 2560 O O . GLU A 1 349 ? 10.978 -3.908 6.543 1.00 82.00 349 GLU A O 1
ATOM 2565 N N . GLU A 1 350 ? 11.365 -6.119 6.587 1.00 79.31 350 GLU A N 1
ATOM 2566 C CA . GLU A 1 350 ? 12.835 -6.065 6.463 1.00 79.31 350 GLU A CA 1
ATOM 2567 C C . GLU A 1 350 ? 13.329 -5.510 5.113 1.00 79.31 350 GLU A C 1
ATOM 2569 O O . GLU A 1 350 ? 14.479 -5.085 5.017 1.00 79.31 350 GLU A O 1
ATOM 2574 N N . TRP A 1 351 ? 12.517 -5.568 4.049 1.00 75.38 351 TRP A N 1
ATOM 2575 C CA . TRP A 1 351 ? 12.984 -5.291 2.682 1.00 75.38 351 TRP A CA 1
ATOM 2576 C C . TRP A 1 351 ? 12.092 -4.312 1.911 1.00 75.38 351 TRP A C 1
ATOM 2578 O O . TRP A 1 351 ? 12.603 -3.335 1.370 1.00 75.38 351 TRP A O 1
ATOM 2588 N N . LEU A 1 352 ? 10.770 -4.510 1.867 1.00 77.81 352 LEU A N 1
ATOM 2589 C CA . LEU A 1 352 ? 9.897 -3.653 1.047 1.00 77.81 352 LEU A CA 1
ATOM 2590 C C . LEU A 1 352 ? 9.577 -2.297 1.706 1.00 77.81 352 LEU A C 1
ATOM 2592 O O . LEU A 1 352 ? 9.398 -1.298 1.010 1.00 77.81 352 LEU A O 1
ATOM 2596 N N . THR A 1 353 ? 9.514 -2.241 3.037 1.00 81.00 353 THR A N 1
ATOM 2597 C CA . THR A 1 353 ? 9.073 -1.045 3.779 1.00 81.00 353 THR A CA 1
ATOM 2598 C C . THR A 1 353 ? 9.981 0.183 3.579 1.00 81.00 353 THR A C 1
ATOM 2600 O O . THR A 1 353 ? 9.434 1.252 3.300 1.00 81.00 353 THR A O 1
ATOM 2603 N N . PRO A 1 354 ? 11.329 0.085 3.608 1.00 78.06 354 PRO A N 1
ATOM 2604 C CA . PRO A 1 354 ? 12.204 1.230 3.324 1.00 78.06 354 PRO A CA 1
ATOM 2605 C C . PRO A 1 354 ? 12.006 1.802 1.911 1.00 78.06 354 PRO A C 1
ATOM 2607 O O . PRO A 1 354 ? 11.920 3.019 1.736 1.00 78.06 354 PRO A O 1
ATOM 2610 N N . PHE A 1 355 ? 11.842 0.930 0.906 1.00 82.00 355 PHE A N 1
ATOM 2611 C CA . PHE A 1 355 ? 11.531 1.332 -0.470 1.00 82.00 355 PHE A CA 1
ATOM 2612 C C . PHE A 1 355 ? 10.188 2.074 -0.556 1.00 82.00 355 PHE A C 1
ATOM 2614 O O . PHE A 1 355 ? 10.113 3.131 -1.179 1.00 82.00 355 PHE A O 1
ATOM 2621 N N . VAL A 1 356 ? 9.142 1.574 0.111 1.00 80.19 356 VAL A N 1
ATOM 2622 C CA . VAL A 1 356 ? 7.828 2.240 0.153 1.00 80.19 356 VAL A CA 1
ATOM 2623 C C . VAL A 1 356 ? 7.909 3.597 0.861 1.00 80.19 356 VAL A C 1
ATOM 2625 O O . VAL A 1 356 ? 7.376 4.571 0.337 1.00 80.19 356 VAL A O 1
ATOM 2628 N N . HIS A 1 357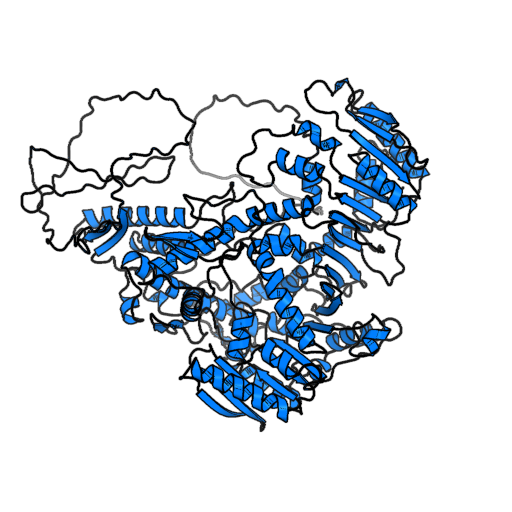 ? 8.619 3.711 1.989 1.00 78.50 357 HIS A N 1
ATOM 2629 C CA . HIS A 1 357 ? 8.807 4.993 2.684 1.00 78.50 357 HIS A CA 1
ATOM 2630 C C . HIS A 1 357 ? 9.488 6.050 1.797 1.00 78.50 357 HIS A C 1
ATOM 2632 O O . HIS A 1 357 ? 9.028 7.194 1.750 1.00 78.50 357 HIS A O 1
ATOM 2638 N N . ALA A 1 358 ? 10.536 5.665 1.059 1.00 78.12 358 ALA A N 1
ATOM 2639 C CA . ALA A 1 358 ? 11.203 6.530 0.086 1.00 78.12 358 ALA A CA 1
ATOM 2640 C C . ALA A 1 358 ? 10.272 6.954 -1.065 1.00 78.12 358 ALA A C 1
ATOM 2642 O O . ALA A 1 358 ? 10.225 8.126 -1.434 1.00 78.12 358 ALA A O 1
ATOM 2643 N N . VAL A 1 359 ? 9.510 6.008 -1.622 1.00 77.44 359 VAL A N 1
ATOM 2644 C CA . VAL A 1 359 ? 8.689 6.202 -2.829 1.00 77.44 359 VAL A CA 1
ATOM 2645 C C . VAL A 1 359 ? 7.361 6.930 -2.554 1.00 77.44 359 VAL A C 1
ATOM 2647 O O . VAL A 1 359 ? 6.882 7.651 -3.434 1.00 77.44 359 VAL A O 1
ATOM 2650 N N . GLU A 1 360 ? 6.796 6.808 -1.344 1.00 75.81 360 GLU A N 1
ATOM 2651 C CA . GLU A 1 360 ? 5.654 7.608 -0.858 1.00 75.81 360 GLU A CA 1
ATOM 2652 C C . GLU A 1 360 ? 6.036 9.034 -0.417 1.00 75.81 360 GLU A C 1
ATOM 2654 O O . GLU A 1 360 ? 5.156 9.881 -0.265 1.00 75.81 360 GLU A O 1
ATOM 2659 N N . GLY A 1 361 ? 7.317 9.308 -0.146 1.00 76.25 361 GLY A N 1
ATOM 2660 C CA . GLY A 1 361 ? 7.729 10.558 0.498 1.00 76.25 361 GLY A CA 1
ATOM 2661 C C . GLY A 1 361 ? 7.323 10.645 1.982 1.00 76.25 361 GLY A C 1
ATOM 2662 O O . GLY A 1 361 ? 7.075 11.741 2.491 1.00 76.25 361 GLY A O 1
ATOM 2663 N N . ALA A 1 362 ? 7.197 9.506 2.673 1.00 78.56 362 ALA A N 1
ATOM 2664 C CA . ALA A 1 362 ? 6.617 9.430 4.015 1.00 78.56 362 ALA A CA 1
ATOM 2665 C C . ALA A 1 362 ? 7.546 10.018 5.108 1.00 78.56 362 ALA A C 1
ATOM 2667 O O . ALA A 1 362 ? 8.746 9.753 5.095 1.00 78.56 362 ALA A O 1
ATOM 2668 N N . PRO A 1 363 ? 7.017 10.754 6.109 1.00 80.50 363 PRO A N 1
ATOM 2669 C CA . PRO A 1 363 ? 7.820 11.396 7.161 1.00 80.50 363 PRO A CA 1
ATOM 2670 C C . PRO A 1 363 ? 8.268 10.445 8.292 1.00 80.50 363 PRO A C 1
ATOM 2672 O O . PRO A 1 363 ? 8.838 10.895 9.286 1.00 80.50 363 PRO A O 1
ATOM 2675 N N . GLY A 1 364 ? 7.961 9.149 8.198 1.00 86.81 364 GLY A N 1
ATOM 2676 C CA . GLY A 1 364 ? 8.295 8.152 9.212 1.00 86.81 364 GLY A CA 1
ATOM 2677 C C . GLY A 1 364 ? 7.376 6.929 9.212 1.00 86.81 364 GLY A C 1
ATOM 2678 O O . GLY A 1 364 ? 6.461 6.819 8.392 1.00 86.81 364 GLY A O 1
ATOM 2679 N N . ALA A 1 365 ? 7.626 6.013 10.148 1.00 86.31 365 ALA A N 1
ATOM 2680 C CA . ALA A 1 365 ? 6.942 4.729 10.255 1.00 86.31 365 ALA A CA 1
ATOM 2681 C C . ALA A 1 365 ? 5.630 4.806 11.049 1.00 86.31 365 ALA A C 1
ATOM 2683 O O . ALA A 1 365 ? 5.509 5.515 12.047 1.00 86.31 365 ALA A O 1
ATOM 2684 N N . TYR A 1 366 ? 4.650 4.005 10.632 1.00 85.12 366 TYR A N 1
ATOM 2685 C CA . TYR A 1 366 ? 3.318 3.922 11.249 1.00 85.12 366 TYR A CA 1
ATOM 2686 C C . TYR A 1 366 ? 3.153 2.683 12.152 1.00 85.12 366 TYR A C 1
ATOM 2688 O O . TYR A 1 366 ? 2.038 2.382 12.572 1.00 85.12 366 TYR A O 1
ATOM 2696 N N . ASP A 1 367 ? 4.248 1.949 12.415 1.00 86.00 367 ASP A N 1
ATOM 2697 C CA . ASP A 1 367 ? 4.338 0.749 13.268 1.00 86.00 367 ASP A CA 1
ATOM 2698 C C . ASP A 1 367 ? 3.183 -0.262 13.055 1.00 86.00 367 ASP A C 1
ATOM 2700 O O . ASP A 1 367 ? 2.694 -0.885 13.995 1.00 86.00 367 ASP A O 1
ATOM 2704 N N . VAL A 1 368 ? 2.729 -0.423 11.802 1.00 88.56 368 VAL A N 1
ATOM 2705 C CA . VAL A 1 368 ? 1.442 -1.058 11.453 1.00 88.56 368 VAL A CA 1
ATOM 2706 C C . VAL A 1 368 ? 1.333 -2.491 11.982 1.00 88.56 368 VAL A C 1
ATOM 2708 O O . VAL A 1 368 ? 0.373 -2.796 12.692 1.00 88.56 368 VAL A O 1
ATOM 2711 N N . SER A 1 369 ? 2.316 -3.350 11.691 1.00 88.31 369 SER A N 1
ATOM 2712 C CA . SER A 1 369 ? 2.363 -4.728 12.203 1.00 88.31 369 SER A CA 1
ATOM 2713 C C . SER A 1 369 ? 2.462 -4.755 13.726 1.00 88.31 369 SER A C 1
ATOM 2715 O O . SER A 1 369 ? 1.643 -5.389 14.387 1.00 88.31 369 SER A O 1
ATOM 2717 N N . THR A 1 370 ? 3.411 -4.001 14.290 1.00 88.06 370 THR A N 1
ATOM 2718 C CA . THR A 1 370 ? 3.657 -3.896 15.736 1.00 88.06 370 THR A CA 1
ATOM 2719 C C . THR A 1 370 ? 2.395 -3.510 16.504 1.00 88.06 370 THR A C 1
ATOM 2721 O O . THR A 1 370 ? 2.098 -4.113 17.534 1.00 88.06 370 THR A O 1
ATOM 2724 N N . ARG A 1 371 ? 1.610 -2.557 15.987 1.00 90.69 371 ARG A N 1
ATOM 2725 C CA . ARG A 1 371 ? 0.331 -2.130 16.563 1.00 90.69 371 ARG A CA 1
ATOM 2726 C C . ARG A 1 371 ? -0.713 -3.244 16.545 1.00 90.69 371 ARG A C 1
ATOM 2728 O O . ARG A 1 371 ? -1.399 -3.418 17.546 1.00 90.69 371 ARG A O 1
ATOM 2735 N N . TYR A 1 372 ? -0.861 -3.990 15.448 1.00 93.69 372 TYR A N 1
ATOM 2736 C CA . TYR A 1 372 ? -1.843 -5.080 15.402 1.00 93.69 372 TYR A CA 1
ATOM 2737 C C . TYR A 1 372 ? -1.400 -6.301 16.223 1.00 93.69 372 TYR A C 1
ATOM 2739 O O . TYR A 1 372 ? -2.245 -6.920 16.866 1.00 93.69 372 TYR A O 1
ATOM 2747 N N . GLU A 1 373 ? -0.098 -6.600 16.300 1.00 92.69 373 GLU A N 1
ATOM 2748 C CA . GLU A 1 373 ? 0.442 -7.616 17.217 1.00 92.69 373 GLU A CA 1
ATOM 2749 C C . GLU A 1 373 ? 0.244 -7.217 18.692 1.00 92.69 373 GLU A C 1
ATOM 2751 O O . GLU A 1 373 ? -0.155 -8.052 19.505 1.00 92.69 373 GLU A O 1
ATOM 2756 N N . GLN A 1 374 ? 0.419 -5.932 19.034 1.00 92.38 374 GLN A N 1
ATOM 2757 C CA . GLN A 1 374 ? 0.086 -5.384 20.356 1.00 92.38 374 GLN A CA 1
ATOM 2758 C C . GLN A 1 374 ? -1.415 -5.470 20.652 1.00 92.38 374 GLN A C 1
ATOM 2760 O O . GLN A 1 374 ? -1.790 -6.045 21.672 1.00 92.38 374 GLN A O 1
ATOM 2765 N N . GLN A 1 375 ? -2.276 -4.965 19.761 1.00 94.38 375 GLN A N 1
ATOM 2766 C CA . GLN A 1 375 ? -3.727 -4.982 19.963 1.00 94.38 375 GLN A CA 1
ATOM 2767 C C . GLN A 1 375 ? -4.248 -6.405 20.156 1.00 94.38 375 GLN A C 1
ATOM 2769 O O . GLN A 1 375 ? -4.893 -6.670 21.166 1.00 94.38 375 GLN A O 1
ATOM 2774 N N . LEU A 1 376 ? -3.895 -7.332 19.259 1.00 95.25 376 LEU A N 1
ATOM 2775 C CA . LEU A 1 376 ? -4.280 -8.743 19.352 1.00 95.25 376 LEU A CA 1
ATOM 2776 C C . LEU A 1 376 ? -3.554 -9.513 20.469 1.00 95.25 376 LEU A C 1
ATOM 2778 O O . LEU A 1 376 ? -3.910 -10.662 20.723 1.00 95.25 376 LEU A O 1
ATOM 2782 N N . ILE A 1 377 ? -2.572 -8.910 21.149 1.00 95.25 377 ILE A N 1
ATOM 2783 C CA . ILE A 1 377 ? -1.751 -9.505 22.217 1.00 95.25 377 ILE A CA 1
ATOM 2784 C C . ILE A 1 377 ? -1.111 -10.828 21.757 1.00 95.25 377 ILE A C 1
ATOM 2786 O O . ILE A 1 377 ? -1.263 -11.887 22.372 1.00 95.25 377 ILE A O 1
ATOM 2790 N N . VAL A 1 378 ? -0.396 -10.758 20.634 1.00 91.38 378 VAL A N 1
ATOM 2791 C CA . VAL A 1 378 ? 0.343 -11.871 20.018 1.00 91.38 378 VAL A CA 1
ATOM 2792 C C . VAL A 1 378 ? 1.799 -11.489 19.747 1.00 91.38 378 VAL A C 1
ATOM 2794 O O . VAL A 1 378 ? 2.174 -10.322 19.805 1.00 91.38 378 VAL A O 1
ATOM 2797 N N . GLN A 1 379 ? 2.635 -12.490 19.468 1.00 85.75 379 GLN A N 1
ATOM 2798 C CA . GLN A 1 379 ? 4.010 -12.312 18.993 1.00 85.75 379 GLN A CA 1
ATOM 2799 C C . GLN A 1 379 ? 4.194 -13.236 17.789 1.00 85.75 379 GLN A C 1
ATOM 2801 O O . GLN A 1 379 ? 4.157 -14.457 17.952 1.00 85.75 379 GLN A O 1
ATOM 2806 N N . ARG A 1 380 ? 4.336 -12.688 16.578 1.00 77.75 380 ARG A N 1
ATOM 2807 C CA . ARG A 1 380 ? 4.301 -13.466 15.325 1.00 77.75 380 ARG A CA 1
ATOM 2808 C C . ARG A 1 380 ? 5.368 -14.560 15.263 1.00 77.75 380 ARG A C 1
ATOM 2810 O O . ARG A 1 380 ? 5.052 -15.705 14.940 1.00 77.75 380 ARG A O 1
ATOM 2817 N N . THR A 1 381 ? 6.601 -14.237 15.654 1.00 72.50 381 THR A N 1
ATOM 2818 C CA . THR A 1 381 ? 7.699 -15.208 15.799 1.00 72.50 381 THR A CA 1
ATOM 2819 C C . THR A 1 381 ? 7.375 -16.266 16.850 1.00 72.50 381 THR A C 1
ATOM 2821 O O . THR A 1 381 ? 7.389 -17.449 16.532 1.00 72.50 381 THR A O 1
ATOM 2824 N N . GLY A 1 382 ? 6.959 -15.861 18.054 1.00 70.50 382 GLY A N 1
ATOM 2825 C CA . GLY A 1 382 ? 6.603 -16.779 19.142 1.00 70.50 382 GLY A CA 1
ATOM 2826 C C . GLY A 1 382 ? 5.470 -17.754 18.790 1.00 70.50 382 GLY A C 1
ATOM 2827 O O . GLY A 1 382 ? 5.550 -18.931 19.139 1.00 70.50 382 GLY A O 1
ATOM 2828 N N . LEU A 1 383 ? 4.446 -17.310 18.048 1.00 73.75 383 LEU A N 1
ATOM 2829 C CA . LEU A 1 383 ? 3.422 -18.202 17.488 1.00 73.75 383 LEU A CA 1
ATOM 2830 C C . LEU A 1 383 ? 4.047 -19.183 16.472 1.00 73.75 383 LEU A C 1
ATOM 2832 O O . LEU A 1 383 ? 3.852 -20.392 16.575 1.00 73.75 383 LEU A O 1
ATOM 2836 N N . SER A 1 384 ? 4.812 -18.673 15.501 1.00 72.44 384 SER A N 1
ATOM 2837 C CA . SER A 1 384 ? 5.429 -19.466 14.427 1.00 72.44 384 SER A CA 1
ATOM 2838 C C . SER A 1 384 ? 6.411 -20.527 14.952 1.00 72.44 384 SER A C 1
ATOM 2840 O O . SER A 1 384 ? 6.409 -21.662 14.474 1.00 72.44 384 SER A O 1
ATOM 2842 N N . GLU A 1 385 ? 7.230 -20.177 15.945 1.00 69.81 385 GLU A N 1
ATOM 2843 C CA . GLU A 1 385 ? 8.211 -21.052 16.596 1.00 69.81 385 GLU A CA 1
ATOM 2844 C C . GLU A 1 385 ? 7.541 -22.126 17.460 1.00 69.81 385 GLU A C 1
ATOM 2846 O O . GLU A 1 385 ? 7.908 -23.297 17.375 1.00 69.81 385 GLU A O 1
ATOM 2851 N N . THR A 1 386 ? 6.530 -21.754 18.255 1.00 63.81 386 THR A N 1
ATOM 2852 C CA . THR A 1 386 ? 5.850 -22.696 19.163 1.00 63.81 386 THR A CA 1
ATOM 2853 C C . THR A 1 386 ? 4.985 -23.710 18.411 1.00 63.81 386 THR A C 1
ATOM 2855 O O . THR A 1 386 ? 4.792 -24.830 18.887 1.00 63.81 386 THR A O 1
ATOM 2858 N N . PHE A 1 387 ? 4.442 -23.337 17.247 1.00 64.00 387 PHE A N 1
ATOM 2859 C CA . PHE A 1 387 ? 3.413 -24.131 16.568 1.00 64.00 387 PHE A CA 1
ATOM 2860 C C . PHE A 1 387 ? 3.856 -24.806 15.275 1.00 64.00 387 PHE A C 1
ATOM 2862 O O . PHE A 1 387 ? 3.327 -25.876 14.959 1.00 64.00 387 PHE A O 1
ATOM 2869 N N . GLY A 1 388 ? 4.812 -24.230 14.540 1.00 62.41 388 GLY A N 1
ATOM 2870 C CA . GLY A 1 388 ? 5.318 -24.783 13.285 1.00 62.41 388 GLY A CA 1
ATOM 2871 C C . GLY A 1 388 ? 4.200 -25.255 12.346 1.00 62.41 388 GLY A C 1
ATOM 2872 O O . GLY A 1 388 ? 3.369 -24.467 11.915 1.00 62.41 388 GLY A O 1
ATOM 2873 N N . HIS A 1 389 ? 4.177 -26.561 12.069 1.00 61.53 389 HIS A N 1
ATOM 2874 C CA . HIS A 1 389 ? 3.185 -27.245 11.226 1.00 61.53 389 HIS A CA 1
ATOM 2875 C C . HIS A 1 389 ? 2.177 -28.101 12.029 1.00 61.53 389 HIS A C 1
ATOM 2877 O O . HIS A 1 389 ? 1.495 -28.947 11.455 1.00 61.53 389 HIS A O 1
ATOM 2883 N N . LEU A 1 390 ? 2.131 -27.958 13.361 1.00 54.22 390 LEU A N 1
ATOM 2884 C CA . LEU A 1 390 ? 1.501 -28.930 14.270 1.00 54.22 390 LEU A CA 1
ATOM 2885 C C . LEU A 1 390 ? 0.251 -28.425 15.008 1.00 54.22 390 LEU A C 1
ATOM 2887 O O . LEU A 1 390 ? -0.466 -29.245 15.582 1.00 54.22 390 LEU A O 1
ATOM 2891 N N . ALA A 1 391 ? -0.022 -27.114 15.029 1.00 54.25 391 ALA A N 1
ATOM 2892 C CA . ALA A 1 391 ? -1.112 -26.560 15.846 1.00 54.25 391 ALA A CA 1
ATOM 2893 C C . ALA A 1 391 ? -2.349 -26.064 15.080 1.00 54.25 391 ALA A C 1
ATOM 2895 O O . ALA A 1 391 ? -3.378 -25.880 15.719 1.00 54.25 391 ALA A O 1
ATOM 2896 N N . ALA A 1 392 ? -2.282 -25.843 13.764 1.00 58.16 392 ALA A N 1
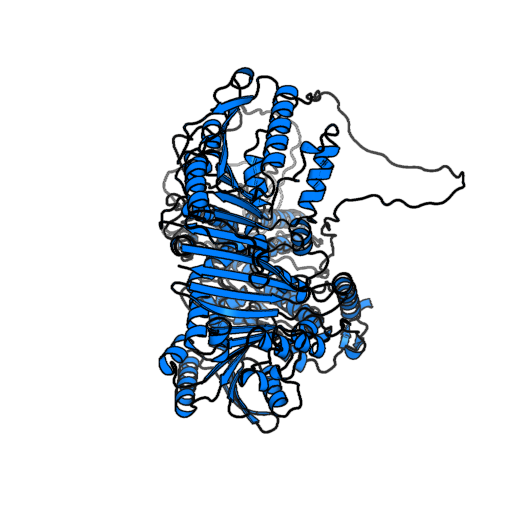ATOM 2897 C CA . ALA A 1 392 ? -3.422 -25.451 12.927 1.00 58.16 392 ALA A CA 1
ATOM 2898 C C . ALA A 1 392 ? -3.198 -25.911 11.475 1.00 58.16 392 ALA A C 1
ATOM 2900 O O . ALA A 1 392 ? -2.053 -26.040 11.046 1.00 58.16 392 ALA A O 1
ATOM 2901 N N . LYS A 1 393 ? -4.279 -26.151 10.722 1.00 71.56 393 LYS A N 1
ATOM 2902 C CA . LYS A 1 393 ? -4.223 -26.607 9.311 1.00 71.56 393 LYS A CA 1
ATOM 2903 C C . LYS A 1 393 ? -4.200 -25.483 8.269 1.00 71.56 393 LYS A C 1
ATOM 2905 O O . LYS A 1 393 ? -4.009 -25.745 7.087 1.00 71.56 393 LYS A O 1
ATOM 2910 N N . GLY A 1 394 ? -4.435 -24.264 8.727 1.00 83.94 394 GLY A N 1
ATOM 2911 C CA . GLY A 1 394 ? -4.497 -23.042 7.944 1.00 83.94 394 GLY A CA 1
ATOM 2912 C C . GLY A 1 394 ? -4.756 -21.870 8.883 1.00 83.94 394 GLY A C 1
ATOM 2913 O O . GLY A 1 394 ? -5.230 -22.052 10.014 1.00 83.94 394 GLY A O 1
ATOM 2914 N N . VAL A 1 395 ? -4.425 -20.669 8.430 1.00 91.19 395 VAL A N 1
ATOM 2915 C CA . VAL A 1 395 ? -4.631 -19.424 9.173 1.00 91.19 395 VAL A CA 1
ATOM 2916 C C . VAL A 1 395 ? -5.199 -18.365 8.236 1.00 91.19 395 VAL A C 1
ATOM 2918 O O . VAL A 1 395 ? -4.792 -18.276 7.081 1.00 91.19 395 VAL A O 1
ATOM 2921 N N . ALA A 1 396 ? -6.139 -17.558 8.720 1.00 94.88 396 ALA A N 1
ATOM 2922 C CA . ALA A 1 396 ? -6.636 -16.401 7.987 1.00 94.88 396 ALA A CA 1
ATOM 2923 C C . ALA A 1 396 ? -6.461 -15.131 8.818 1.00 94.88 396 ALA A C 1
ATOM 2925 O O . ALA A 1 396 ? -6.926 -15.060 9.956 1.00 94.88 396 ALA A O 1
ATOM 2926 N N . LEU A 1 397 ? -5.808 -14.135 8.229 1.00 95.19 397 LEU A N 1
ATOM 2927 C CA . LEU A 1 397 ? -5.828 -12.751 8.677 1.00 95.19 397 LEU A CA 1
ATOM 2928 C C . LEU A 1 397 ? -6.921 -12.037 7.875 1.00 95.19 397 LEU A C 1
ATOM 2930 O O . LEU A 1 397 ? -6.962 -12.149 6.653 1.00 95.19 397 LEU A O 1
ATOM 2934 N N . VAL A 1 398 ? -7.834 -11.337 8.539 1.00 97.19 398 VAL A N 1
ATOM 2935 C CA . VAL A 1 398 ? -8.957 -10.659 7.873 1.00 97.19 398 VAL A CA 1
ATOM 2936 C C . VAL A 1 398 ? -9.121 -9.244 8.406 1.00 97.19 398 VAL A C 1
ATOM 2938 O O . VAL A 1 398 ? -8.873 -9.006 9.590 1.00 97.19 398 VAL A O 1
ATOM 2941 N N . ALA A 1 399 ? -9.533 -8.316 7.542 1.00 96.81 399 ALA A N 1
ATOM 2942 C CA . ALA A 1 399 ? -9.676 -6.902 7.876 1.00 96.81 399 ALA A CA 1
ATOM 2943 C C . ALA A 1 399 ? -11.029 -6.331 7.423 1.00 96.81 399 ALA A C 1
ATOM 2945 O O . ALA A 1 399 ? -11.475 -6.560 6.295 1.00 96.81 399 ALA A O 1
ATOM 2946 N N . GLY A 1 400 ? -11.685 -5.573 8.301 1.00 94.56 400 GLY A N 1
ATOM 2947 C CA . GLY A 1 400 ? -12.993 -4.980 8.037 1.00 94.56 400 GLY A CA 1
ATOM 2948 C C . GLY A 1 400 ? -12.987 -3.969 6.898 1.00 94.56 400 GLY A C 1
ATOM 2949 O O . GLY A 1 400 ? -13.968 -3.882 6.159 1.00 94.56 400 GLY A O 1
ATOM 2950 N N . ASP A 1 401 ? -11.897 -3.229 6.718 1.00 93.44 401 ASP A N 1
ATOM 2951 C CA . ASP A 1 401 ? -11.747 -2.208 5.685 1.00 93.44 401 ASP A CA 1
ATOM 2952 C C . ASP A 1 401 ? -10.253 -2.013 5.311 1.00 93.44 401 ASP A C 1
ATOM 2954 O O . ASP A 1 401 ? -9.383 -2.579 5.977 1.00 93.44 401 ASP A O 1
ATOM 2958 N N . PRO A 1 402 ? -9.905 -1.278 4.232 1.00 89.94 402 PRO A N 1
ATOM 2959 C CA . PRO A 1 402 ? -8.522 -1.200 3.750 1.00 89.94 402 PRO A CA 1
ATOM 2960 C C . PRO A 1 402 ? -7.635 -0.217 4.539 1.00 89.94 402 PRO A C 1
ATOM 2962 O O . PRO A 1 402 ? -6.464 -0.052 4.200 1.00 89.94 402 PRO A O 1
ATOM 2965 N N . LEU A 1 403 ? -8.147 0.460 5.575 1.00 90.00 403 LEU A N 1
ATOM 2966 C CA . LEU A 1 403 ? -7.475 1.565 6.274 1.00 90.00 403 LEU A CA 1
ATOM 2967 C C . LEU A 1 403 ? -6.462 1.058 7.317 1.00 90.00 403 LEU A C 1
ATOM 2969 O O . LEU A 1 403 ? -6.415 1.512 8.463 1.00 90.00 403 LEU A O 1
ATOM 2973 N N . LEU A 1 404 ? -5.627 0.093 6.918 1.00 89.56 404 LEU A N 1
ATOM 2974 C CA . LEU A 1 404 ? -4.652 -0.569 7.784 1.00 89.56 404 LEU A CA 1
ATOM 2975 C C . LEU A 1 404 ? -3.687 0.418 8.454 1.00 89.56 404 LEU A C 1
ATOM 2977 O O . LEU A 1 404 ? -3.288 0.154 9.584 1.00 89.56 404 LEU A O 1
ATOM 2981 N N . ARG A 1 405 ? -3.346 1.544 7.808 1.00 86.44 405 ARG A N 1
ATOM 2982 C CA . ARG A 1 405 ? -2.469 2.609 8.337 1.00 86.44 405 ARG A CA 1
ATOM 2983 C C . ARG A 1 405 ? -3.163 3.405 9.449 1.00 86.44 405 ARG A C 1
ATOM 2985 O O . ARG A 1 405 ? -2.601 3.555 10.532 1.00 86.44 405 ARG A O 1
ATOM 2992 N N . GLU A 1 406 ? -4.404 3.827 9.224 1.00 85.50 406 GLU A N 1
ATOM 2993 C CA . GLU A 1 406 ? -5.260 4.578 10.161 1.00 85.50 406 GLU A CA 1
ATOM 2994 C C . GLU A 1 406 ? -5.670 3.738 11.377 1.00 85.50 406 GLU A C 1
ATOM 2996 O O . GLU A 1 406 ? -5.846 4.273 12.471 1.00 85.50 406 GLU A O 1
ATOM 3001 N N . GLY A 1 407 ? -5.862 2.436 11.162 1.00 90.44 407 GLY A N 1
ATOM 3002 C CA . GLY A 1 407 ? -6.552 1.520 12.063 1.00 90.44 407 GLY A CA 1
ATOM 3003 C C . GLY A 1 407 ? -7.779 0.923 11.366 1.00 90.44 407 GLY A C 1
ATOM 3004 O O . GLY A 1 407 ? -8.554 1.652 10.747 1.00 90.44 407 GLY A O 1
ATOM 3005 N N . THR A 1 408 ? -7.999 -0.376 11.506 1.00 94.75 408 THR A N 1
ATOM 3006 C CA . THR A 1 408 ? -9.242 -1.063 11.119 1.00 94.75 408 THR A CA 1
ATOM 3007 C C . THR A 1 408 ? -9.479 -2.244 12.063 1.00 94.75 408 THR A C 1
ATOM 3009 O O . THR A 1 408 ? -8.630 -2.542 12.914 1.00 94.75 408 THR A O 1
ATOM 3012 N N . ASP A 1 409 ? -10.634 -2.898 11.961 1.00 96.31 409 ASP A N 1
ATOM 3013 C CA . ASP A 1 409 ? -10.854 -4.161 12.646 1.00 96.31 409 ASP A CA 1
ATOM 3014 C C . ASP A 1 409 ? -10.057 -5.262 11.944 1.00 96.31 409 ASP A C 1
ATOM 3016 O O . ASP A 1 409 ? -10.238 -5.512 10.758 1.00 96.31 409 ASP A O 1
ATOM 3020 N N . VAL A 1 410 ? -9.144 -5.894 12.677 1.00 97.19 410 VAL A N 1
ATOM 3021 C CA . VAL A 1 410 ? -8.246 -6.951 12.204 1.00 97.19 410 VAL A CA 1
ATOM 3022 C C . VAL A 1 410 ? -8.458 -8.178 13.077 1.00 97.19 410 VAL A C 1
ATOM 3024 O O . VAL A 1 410 ? -8.511 -8.083 14.306 1.00 97.19 410 VAL A O 1
ATOM 3027 N N . SER A 1 411 ? -8.601 -9.340 12.442 1.00 97.62 411 SER A N 1
ATOM 3028 C CA . SER A 1 411 ? -8.868 -10.605 13.131 1.00 97.62 411 SER A CA 1
ATOM 3029 C C . SER A 1 411 ? -8.019 -11.745 12.577 1.00 97.62 411 SER A C 1
ATOM 3031 O O . SER A 1 411 ? -7.777 -11.822 11.375 1.00 97.62 411 SER A O 1
ATOM 3033 N N . LEU A 1 412 ? -7.583 -12.641 13.461 1.00 95.25 412 LEU A N 1
ATOM 3034 C CA . LEU A 1 412 ? -6.773 -13.817 13.164 1.00 95.25 412 LEU A CA 1
ATOM 3035 C C . LEU A 1 412 ? -7.572 -15.081 13.510 1.00 95.25 412 LEU A C 1
ATOM 3037 O O . LEU A 1 412 ? -7.968 -15.279 14.662 1.00 95.25 412 LEU A O 1
ATOM 3041 N N . LEU A 1 413 ? -7.816 -15.926 12.509 1.00 94.69 413 LEU A N 1
ATOM 3042 C CA . LEU A 1 413 ? -8.595 -17.158 12.616 1.00 94.69 413 LEU A CA 1
ATOM 3043 C C . LEU A 1 413 ? -7.698 -18.376 12.377 1.00 94.69 413 LEU A C 1
ATOM 3045 O O . LEU A 1 413 ? -6.987 -18.434 11.376 1.00 94.69 413 LEU A O 1
ATOM 3049 N N . PHE A 1 414 ? -7.782 -19.373 13.258 1.00 91.62 414 PHE A N 1
ATOM 3050 C CA . PHE A 1 414 ? -7.027 -20.627 13.154 1.00 91.62 414 PHE A CA 1
ATOM 3051 C C . PHE A 1 414 ? -7.941 -21.794 12.770 1.00 91.62 414 PHE A C 1
ATOM 3053 O O . PHE A 1 414 ? -8.977 -22.014 13.408 1.00 91.62 414 PHE A O 1
ATOM 3060 N N . GLU A 1 415 ? -7.553 -22.576 11.758 1.00 88.19 415 GLU A N 1
ATOM 3061 C CA . GLU A 1 415 ? -8.293 -23.778 11.370 1.00 88.19 415 GLU A CA 1
ATOM 3062 C C . GLU A 1 415 ? -7.909 -24.984 12.235 1.00 88.19 415 GLU A C 1
ATOM 3064 O O . GLU A 1 415 ? -6.739 -25.370 12.283 1.00 88.19 415 GLU A O 1
ATOM 3069 N N . ASN A 1 416 ? -8.913 -25.615 12.857 1.00 80.44 416 ASN A N 1
ATOM 3070 C CA . ASN A 1 416 ? -8.767 -26.829 13.668 1.00 80.44 416 ASN A CA 1
ATOM 3071 C C . ASN A 1 416 ? -7.616 -26.733 14.703 1.00 80.44 416 ASN A C 1
ATOM 3073 O O . ASN A 1 416 ? -6.710 -27.571 14.693 1.00 80.44 416 ASN A O 1
ATOM 3077 N N . PRO A 1 417 ? -7.621 -25.700 15.574 1.00 81.12 417 PRO A N 1
ATOM 3078 C CA . PRO A 1 417 ? -6.518 -25.396 16.477 1.00 81.12 417 PRO A CA 1
ATOM 3079 C C . PRO A 1 417 ? -6.304 -26.479 17.541 1.00 81.12 417 PRO A C 1
ATOM 3081 O O . PRO A 1 417 ? -7.246 -26.901 18.216 1.00 81.12 417 PRO A O 1
ATOM 3084 N N . ASN A 1 418 ? -5.048 -26.848 17.792 1.00 85.69 418 ASN A N 1
ATOM 3085 C CA . ASN A 1 418 ? -4.673 -27.610 18.981 1.00 85.69 418 ASN A CA 1
ATOM 3086 C C . ASN A 1 418 ? -4.686 -26.684 20.210 1.00 85.69 418 ASN A C 1
ATOM 3088 O O . ASN A 1 418 ? -3.666 -26.111 20.599 1.00 85.69 418 ASN A O 1
ATOM 3092 N N . LEU A 1 419 ? -5.871 -26.522 20.804 1.00 86.62 419 LEU A N 1
ATOM 3093 C CA . LEU A 1 419 ? -6.118 -25.623 21.935 1.00 86.62 419 LEU A CA 1
ATOM 3094 C C . LEU A 1 419 ? -5.173 -25.877 23.118 1.00 86.62 419 LEU A C 1
ATOM 3096 O O . LEU A 1 419 ? -4.669 -24.919 23.692 1.00 86.62 419 LEU A O 1
ATOM 3100 N N . ALA A 1 420 ? -4.832 -27.138 23.407 1.00 86.88 420 ALA A N 1
ATOM 3101 C CA . ALA A 1 420 ? -3.914 -27.499 24.492 1.00 86.88 420 ALA A CA 1
ATOM 3102 C C . ALA A 1 420 ? -2.479 -26.959 24.305 1.00 86.88 420 ALA A C 1
ATOM 3104 O O . ALA A 1 420 ? -1.743 -26.841 25.283 1.00 86.88 420 ALA A O 1
ATOM 3105 N N . LEU A 1 421 ? -2.084 -26.612 23.072 1.00 83.81 421 LEU A N 1
ATOM 3106 C CA . LEU A 1 421 ? -0.833 -25.903 22.780 1.00 83.81 421 LEU A CA 1
ATOM 3107 C C . LEU A 1 421 ? -1.040 -24.385 22.674 1.00 83.81 421 LEU A C 1
ATOM 3109 O O . LEU A 1 421 ? -0.186 -23.619 23.112 1.00 83.81 421 LEU A O 1
ATOM 3113 N N . ILE A 1 422 ? -2.157 -23.937 22.093 1.00 85.19 422 ILE A N 1
ATOM 3114 C CA . ILE A 1 422 ? -2.379 -22.513 21.796 1.00 85.19 422 ILE A CA 1
ATOM 3115 C C . ILE A 1 422 ? -2.818 -21.709 23.033 1.00 85.19 422 ILE A C 1
ATOM 3117 O O . ILE A 1 422 ? -2.397 -20.563 23.198 1.00 85.19 422 ILE A O 1
ATOM 3121 N N . GLU A 1 423 ? -3.611 -22.288 23.938 1.00 88.25 423 GLU A N 1
ATOM 3122 C CA . GLU A 1 423 ? -4.079 -21.613 25.156 1.00 88.25 423 GLU A CA 1
ATOM 3123 C C . GLU A 1 423 ? -2.950 -21.168 26.098 1.00 88.25 423 GLU A C 1
ATOM 3125 O O . GLU A 1 423 ? -2.924 -19.976 26.425 1.00 88.25 423 GLU A O 1
ATOM 3130 N N . PRO A 1 424 ? -1.990 -22.032 26.492 1.00 90.06 424 PRO A N 1
ATOM 3131 C CA . PRO A 1 424 ? -0.892 -21.630 27.373 1.00 90.06 424 PRO A CA 1
ATOM 3132 C C . PRO A 1 424 ? -0.029 -20.503 26.790 1.00 90.06 424 PRO A C 1
ATOM 3134 O O . PRO A 1 424 ? 0.372 -19.596 27.518 1.00 90.06 424 PRO A O 1
ATOM 3137 N N . THR A 1 425 ? 0.223 -20.522 25.479 1.00 89.31 425 THR A N 1
ATOM 3138 C CA . THR A 1 425 ? 1.036 -19.508 24.789 1.00 89.31 425 THR A CA 1
ATOM 3139 C C . THR A 1 425 ? 0.347 -18.144 24.770 1.00 89.31 425 THR A C 1
ATOM 3141 O O . THR A 1 425 ? 0.977 -17.137 25.093 1.00 89.31 425 THR A O 1
ATOM 3144 N N . LEU A 1 426 ? -0.955 -18.096 24.460 1.00 91.56 426 LEU A N 1
ATOM 3145 C CA . LEU A 1 426 ? -1.719 -16.843 24.450 1.00 91.56 426 LEU A CA 1
ATOM 3146 C C . LEU A 1 426 ? -1.861 -16.241 25.856 1.00 91.56 426 LEU A C 1
ATOM 3148 O O . LEU A 1 426 ? -1.659 -15.040 26.029 1.00 91.56 426 LEU A O 1
ATOM 3152 N N . GLU A 1 427 ? -2.131 -17.055 26.879 1.00 93.69 427 GLU A N 1
ATOM 3153 C CA . GLU A 1 427 ? -2.144 -16.570 28.268 1.00 93.69 427 GLU A CA 1
ATOM 3154 C C . GLU A 1 427 ? -0.732 -16.154 28.737 1.00 93.69 427 GLU A C 1
ATOM 3156 O O . GLU A 1 427 ? -0.583 -15.201 29.505 1.00 93.69 427 GLU A O 1
ATOM 3161 N N . GLY A 1 428 ? 0.322 -16.779 28.199 1.00 93.25 428 GLY A N 1
ATOM 3162 C CA . GLY A 1 428 ? 1.711 -16.337 28.342 1.00 93.25 428 GLY A CA 1
ATOM 3163 C C . GLY A 1 428 ? 1.964 -14.938 27.766 1.00 93.25 428 GLY A C 1
ATOM 3164 O O . GLY A 1 428 ? 2.615 -14.118 28.420 1.00 93.25 428 GLY A O 1
ATOM 3165 N N . PHE A 1 429 ? 1.415 -14.617 26.590 1.00 93.94 429 PHE A N 1
ATOM 3166 C CA . PHE A 1 429 ? 1.481 -13.263 26.024 1.00 93.94 429 PHE A CA 1
ATOM 3167 C C . PHE A 1 429 ? 0.676 -12.251 26.848 1.00 93.94 429 PHE A C 1
ATOM 3169 O O . PHE A 1 429 ? 1.191 -11.171 27.133 1.00 93.94 429 PHE A O 1
ATOM 3176 N N . VAL A 1 430 ? -0.523 -12.603 27.327 1.00 94.69 430 VAL A N 1
ATOM 3177 C CA . VAL A 1 430 ? -1.311 -11.753 28.245 1.00 94.69 430 VAL A CA 1
ATOM 3178 C C . VAL A 1 430 ? -0.544 -11.476 29.546 1.00 94.69 430 VAL A C 1
ATOM 3180 O O . VAL A 1 430 ? -0.504 -10.336 30.017 1.00 94.69 430 VAL A O 1
ATOM 3183 N N . ALA A 1 431 ? 0.150 -12.475 30.099 1.00 94.75 431 ALA A N 1
ATOM 3184 C CA . ALA A 1 431 ? 1.001 -12.309 31.277 1.00 94.75 431 ALA A CA 1
ATOM 3185 C C . ALA A 1 431 ? 2.232 -11.416 31.014 1.00 94.75 431 ALA A C 1
ATOM 3187 O O . ALA A 1 431 ? 2.652 -10.675 31.906 1.00 94.75 431 ALA A O 1
ATOM 3188 N N . GLN A 1 432 ? 2.807 -11.440 29.805 1.00 92.44 432 GLN A N 1
ATOM 3189 C CA . GLN A 1 432 ? 3.857 -10.495 29.400 1.00 92.44 432 GLN A CA 1
ATOM 3190 C C . GLN A 1 432 ? 3.304 -9.075 29.199 1.00 92.44 432 GLN A C 1
ATOM 3192 O O . GLN A 1 432 ? 3.911 -8.112 29.669 1.00 92.44 432 GLN A O 1
ATOM 3197 N N . ALA A 1 433 ? 2.142 -8.936 28.557 1.00 92.31 433 ALA A N 1
ATOM 3198 C CA . ALA A 1 433 ? 1.485 -7.654 28.327 1.00 92.31 433 ALA A CA 1
ATOM 3199 C C . ALA A 1 433 ? 1.130 -6.961 29.650 1.00 92.31 433 ALA A C 1
ATOM 3201 O O . ALA A 1 433 ? 1.479 -5.798 29.835 1.00 92.31 433 ALA A O 1
ATOM 3202 N N . ARG A 1 434 ? 0.579 -7.692 30.630 1.00 94.56 434 ARG A N 1
ATOM 3203 C CA . ARG A 1 434 ? 0.279 -7.166 31.976 1.00 94.56 434 ARG A CA 1
ATOM 3204 C C . ARG A 1 434 ? 1.513 -6.647 32.732 1.00 94.56 434 ARG A C 1
ATOM 3206 O O . ARG A 1 434 ? 1.380 -5.741 33.548 1.00 94.56 434 ARG A O 1
ATOM 3213 N N . LYS A 1 435 ? 2.721 -7.160 32.454 1.00 92.75 435 LYS A N 1
ATOM 3214 C CA . LYS A 1 435 ? 3.976 -6.606 33.012 1.00 92.75 435 LYS A CA 1
ATOM 3215 C C . LYS A 1 435 ? 4.363 -5.256 32.393 1.00 92.75 435 LYS A C 1
ATOM 3217 O O . LYS A 1 435 ? 5.071 -4.490 33.036 1.00 92.75 435 LYS A O 1
ATOM 3222 N N . ARG A 1 436 ? 3.925 -4.971 31.159 1.00 87.50 436 ARG A N 1
ATOM 3223 C CA . ARG A 1 436 ? 4.169 -3.707 30.431 1.00 87.50 436 ARG A CA 1
ATOM 3224 C C . ARG A 1 436 ? 3.032 -2.689 30.612 1.00 87.50 436 ARG A C 1
ATOM 3226 O O . ARG A 1 436 ? 3.283 -1.488 30.589 1.00 87.50 436 ARG A O 1
ATOM 3233 N N . ARG A 1 437 ? 1.801 -3.175 30.798 1.00 87.38 437 ARG A N 1
ATOM 3234 C CA . ARG A 1 437 ? 0.556 -2.424 31.020 1.00 87.38 437 ARG A CA 1
ATOM 3235 C C . ARG A 1 437 ? -0.153 -2.968 32.273 1.00 87.38 437 ARG A C 1
ATOM 3237 O O . ARG A 1 437 ? -0.980 -3.876 32.159 1.00 87.38 437 ARG A O 1
ATOM 3244 N N . PRO A 1 438 ? 0.168 -2.464 33.482 1.00 89.06 438 PRO A N 1
ATOM 3245 C CA . PRO A 1 438 ? -0.488 -2.892 34.725 1.00 89.06 438 PRO A CA 1
ATOM 3246 C C . PRO A 1 438 ? -1.996 -2.599 34.761 1.00 89.06 438 PRO A C 1
ATOM 3248 O O . PRO A 1 438 ? -2.726 -3.222 35.526 1.00 89.06 438 PRO A O 1
ATOM 3251 N N . ASP A 1 439 ? -2.459 -1.679 33.914 1.00 90.31 439 ASP A N 1
ATOM 3252 C CA . ASP A 1 439 ? -3.853 -1.291 33.703 1.00 90.31 439 ASP A CA 1
ATOM 3253 C C . ASP A 1 439 ? -4.646 -2.252 32.789 1.00 90.31 439 ASP A C 1
ATOM 3255 O O . ASP A 1 439 ? -5.821 -2.013 32.516 1.00 90.31 439 ASP A O 1
ATOM 3259 N N . LEU A 1 440 ? -4.030 -3.347 32.321 1.00 94.38 440 LEU A N 1
ATOM 3260 C CA . LEU A 1 440 ? -4.654 -4.331 31.432 1.00 94.38 440 LEU A CA 1
ATOM 3261 C C . LEU A 1 440 ? -5.811 -5.092 32.108 1.00 94.38 440 LEU A C 1
ATOM 3263 O O . LEU A 1 440 ? -5.604 -6.061 32.860 1.00 94.38 440 LEU A O 1
ATOM 3267 N N . ALA A 1 441 ? -7.036 -4.688 31.772 1.00 95.88 441 ALA A N 1
ATOM 3268 C CA . ALA A 1 441 ? -8.265 -5.341 32.194 1.00 95.88 441 ALA A CA 1
ATOM 3269 C C . ALA A 1 441 ? -8.472 -6.673 31.454 1.00 95.88 441 ALA A C 1
ATOM 3271 O O . ALA A 1 441 ? -8.112 -6.821 30.287 1.00 95.88 441 ALA A O 1
ATOM 3272 N N . VAL A 1 442 ? -9.081 -7.640 32.144 1.00 96.06 442 VAL A N 1
ATOM 3273 C CA . VAL A 1 442 ? -9.539 -8.919 31.582 1.00 96.06 442 VAL A CA 1
ATOM 3274 C C . VAL A 1 442 ? -10.967 -9.145 32.060 1.00 96.06 442 VAL A C 1
ATOM 3276 O O . VAL A 1 442 ? -11.248 -9.001 33.249 1.00 96.06 442 VAL A O 1
ATOM 3279 N N . SER A 1 443 ? -11.861 -9.502 31.145 1.00 96.19 443 SER A N 1
ATOM 3280 C CA . SER A 1 443 ? -13.268 -9.799 31.414 1.00 96.19 443 SER A CA 1
ATOM 3281 C C . SER A 1 443 ? -13.788 -10.882 30.463 1.00 96.19 443 SER A C 1
ATOM 3283 O O . SER A 1 443 ? -13.104 -11.270 29.515 1.00 96.19 443 SER A O 1
ATOM 3285 N N . THR A 1 444 ? -15.001 -11.364 30.717 1.00 96.31 444 THR A N 1
ATOM 3286 C CA . THR A 1 444 ? -15.723 -12.306 29.856 1.00 96.31 444 THR A CA 1
ATOM 3287 C C . THR A 1 444 ? -17.136 -11.772 29.637 1.00 96.31 444 THR A C 1
ATOM 3289 O O . THR A 1 444 ? -17.750 -11.247 30.566 1.00 96.31 444 THR A O 1
ATOM 3292 N N . THR A 1 445 ? -17.666 -11.930 28.426 1.00 95.75 445 THR A N 1
ATOM 3293 C CA . THR A 1 445 ? -19.070 -11.661 28.091 1.00 95.75 445 THR A CA 1
ATOM 3294 C C . THR A 1 445 ? -19.650 -12.799 27.246 1.00 95.75 445 THR A C 1
ATOM 3296 O O . THR A 1 445 ? -18.901 -13.599 26.686 1.00 95.75 445 THR A O 1
ATOM 3299 N N . SER A 1 446 ? -20.979 -12.876 27.137 1.00 94.38 446 SER A N 1
ATOM 3300 C CA . SER A 1 446 ? -21.656 -13.792 26.213 1.00 94.38 446 SER A CA 1
ATOM 3301 C C . SER A 1 446 ? -22.256 -13.018 25.043 1.00 94.38 446 SER A C 1
ATOM 3303 O O . SER A 1 446 ? -23.003 -12.060 25.245 1.00 94.38 446 SER A O 1
ATOM 3305 N N . VAL A 1 447 ? -21.949 -13.446 23.819 1.00 92.81 447 VAL A N 1
ATOM 3306 C CA . VAL A 1 447 ? -22.487 -12.882 22.575 1.00 92.81 447 VAL A CA 1
ATOM 3307 C C . VAL A 1 447 ? -23.199 -14.004 21.827 1.00 92.81 447 VAL A C 1
ATOM 3309 O O . VAL A 1 447 ? -22.567 -14.976 21.429 1.00 92.81 447 VAL A O 1
ATOM 3312 N N . ALA A 1 448 ? -24.526 -13.903 21.695 1.00 90.25 448 ALA A N 1
ATOM 3313 C CA . ALA A 1 448 ? -25.385 -14.940 21.101 1.00 90.25 448 ALA A CA 1
ATOM 3314 C C . ALA A 1 448 ? -25.150 -16.370 21.659 1.00 90.25 448 ALA A C 1
ATOM 3316 O O . ALA A 1 448 ? -25.270 -17.359 20.943 1.00 90.25 448 ALA A O 1
ATOM 3317 N N . GLY A 1 449 ? -24.798 -16.485 22.947 1.00 90.56 449 GLY A N 1
ATOM 3318 C CA . GLY A 1 449 ? -24.503 -17.762 23.611 1.00 90.56 449 GLY A CA 1
ATOM 3319 C C . GLY A 1 449 ? -23.047 -18.236 23.504 1.00 90.56 449 GLY A C 1
ATOM 3320 O O . GLY A 1 449 ? -22.675 -19.176 24.201 1.00 90.56 449 GLY A O 1
ATOM 3321 N N . VAL A 1 450 ? -22.200 -17.573 22.711 1.00 95.62 450 VAL A N 1
ATOM 3322 C CA . VAL A 1 450 ? -20.750 -17.825 22.655 1.00 95.62 450 VAL A CA 1
ATOM 3323 C C . VAL A 1 450 ? -20.042 -17.038 23.759 1.00 95.62 450 VAL A C 1
ATOM 3325 O O . VAL A 1 450 ? -20.323 -15.856 23.958 1.00 95.62 450 VAL A O 1
ATOM 3328 N N . GLU A 1 451 ? -19.109 -17.675 24.470 1.00 97.00 451 GLU A N 1
ATOM 3329 C CA . GLU A 1 451 ? -18.232 -16.991 25.425 1.00 97.00 451 GLU A CA 1
ATOM 3330 C C . GLU A 1 451 ? -17.132 -16.207 24.689 1.00 97.00 451 GLU A C 1
ATOM 3332 O O . GLU A 1 451 ? -16.391 -16.760 23.873 1.00 97.00 451 GLU A O 1
ATOM 3337 N N . VAL A 1 452 ? -17.014 -14.913 25.000 1.00 97.75 452 VAL A N 1
ATOM 3338 C CA . VAL A 1 452 ? -15.980 -14.017 24.473 1.00 97.75 452 VAL A CA 1
ATOM 3339 C C . VAL A 1 452 ? -15.152 -13.471 25.636 1.00 97.75 452 VAL A C 1
ATOM 3341 O O . VAL A 1 452 ? -15.638 -12.679 26.447 1.00 97.75 452 VAL A O 1
ATOM 3344 N N . ARG A 1 453 ? -13.879 -13.868 25.694 1.00 97.50 453 ARG A N 1
ATOM 3345 C CA . ARG A 1 453 ? -12.860 -13.311 26.596 1.00 97.50 453 ARG A CA 1
ATOM 3346 C C . ARG A 1 453 ? -12.375 -11.984 26.012 1.00 97.50 453 ARG A C 1
ATOM 3348 O O . ARG A 1 453 ? -12.000 -11.932 24.844 1.00 97.50 453 ARG A O 1
ATOM 3355 N N . ILE A 1 454 ? -12.390 -10.918 26.806 1.00 97.69 454 ILE A N 1
ATOM 3356 C CA . ILE A 1 454 ? -11.980 -9.567 26.401 1.00 97.69 454 ILE A CA 1
ATOM 3357 C C . ILE A 1 454 ? -10.807 -9.132 27.276 1.00 97.69 454 ILE A C 1
ATOM 3359 O O . ILE A 1 454 ? -10.928 -9.097 28.501 1.00 97.69 454 ILE A O 1
ATOM 3363 N N . THR A 1 455 ? -9.684 -8.793 26.649 1.00 97.56 455 THR A N 1
ATOM 3364 C CA . THR A 1 455 ? -8.453 -8.349 27.315 1.00 97.56 455 THR A CA 1
ATOM 3365 C C . THR A 1 455 ? -7.989 -7.038 26.686 1.00 97.56 455 THR A C 1
ATOM 3367 O O . THR A 1 455 ? -7.581 -7.032 25.528 1.00 97.56 455 THR A O 1
ATOM 3370 N N . SER A 1 456 ? -8.093 -5.918 27.405 1.00 95.75 456 SER A N 1
ATOM 3371 C CA . SER A 1 456 ? -7.974 -4.578 26.804 1.00 95.75 456 SER A CA 1
ATOM 3372 C C . SER A 1 456 ? -7.500 -3.491 27.774 1.00 95.75 456 SER A C 1
ATOM 3374 O O . SER A 1 456 ? -7.733 -3.575 28.982 1.00 95.75 456 SER A O 1
ATOM 3376 N N . THR A 1 457 ? -6.893 -2.431 27.238 1.00 91.50 457 THR A N 1
ATOM 3377 C CA . THR A 1 457 ? -6.575 -1.183 27.955 1.00 91.50 457 THR A CA 1
ATOM 3378 C C . THR A 1 457 ? -7.555 -0.067 27.586 1.00 91.50 457 THR A C 1
ATOM 3380 O O . THR A 1 457 ? -8.153 -0.073 26.512 1.00 91.50 457 THR A O 1
ATOM 3383 N N . ALA A 1 458 ? -7.717 0.928 28.466 1.00 83.25 458 ALA A N 1
ATOM 3384 C CA . ALA A 1 458 ? -8.685 2.022 28.291 1.00 83.25 458 ALA A CA 1
ATOM 3385 C C . ALA A 1 458 ? -8.364 3.001 27.135 1.00 83.25 458 ALA A C 1
ATOM 3387 O O . ALA A 1 458 ? -9.107 3.951 26.902 1.00 83.25 458 ALA A O 1
ATOM 3388 N N . ASP A 1 459 ? -7.250 2.794 26.432 1.00 77.81 459 ASP A N 1
ATOM 3389 C CA . ASP A 1 459 ? -6.763 3.614 25.321 1.00 77.81 459 ASP A CA 1
ATOM 3390 C C . ASP A 1 459 ? -6.699 2.891 23.970 1.00 77.81 459 ASP A C 1
ATOM 3392 O O . ASP A 1 459 ? -6.370 3.521 22.965 1.00 77.81 459 ASP A O 1
ATOM 3396 N N . GLY A 1 460 ? -6.998 1.590 23.933 1.00 84.38 460 GLY A N 1
ATOM 3397 C CA . GLY A 1 460 ? -6.921 0.789 22.714 1.00 84.38 460 GLY A CA 1
ATOM 3398 C C . GLY A 1 460 ? -5.502 0.466 22.224 1.00 84.38 460 GLY A C 1
ATOM 3399 O O . GLY A 1 460 ? -5.377 -0.009 21.091 1.00 84.38 460 GLY A O 1
ATOM 3400 N N . GLU A 1 461 ? -4.448 0.672 23.038 1.00 86.50 461 GLU A N 1
ATOM 3401 C CA . GLU A 1 461 ? -3.108 0.108 22.752 1.00 86.50 461 GLU A CA 1
ATOM 3402 C C . GLU A 1 461 ? -3.202 -1.426 22.705 1.00 86.50 461 GLU A C 1
ATOM 3404 O O . GLU A 1 461 ? -2.719 -2.055 21.765 1.00 86.50 461 GLU A O 1
ATOM 3409 N N . LEU A 1 462 ? -3.909 -2.014 23.679 1.00 93.12 462 LEU A N 1
ATOM 3410 C CA . LEU A 1 462 ? -4.224 -3.438 23.760 1.00 93.12 462 LEU A CA 1
ATOM 3411 C C . LEU A 1 462 ? -5.746 -3.629 23.664 1.00 93.12 462 LEU A C 1
ATOM 3413 O O . LEU A 1 462 ? -6.500 -2.984 24.396 1.00 93.12 462 LEU A O 1
ATOM 3417 N N . SER A 1 463 ? -6.207 -4.517 22.783 1.00 95.00 463 SER A N 1
ATOM 3418 C CA . SER A 1 463 ? -7.627 -4.842 22.595 1.00 95.00 463 SER A CA 1
ATOM 3419 C C . SER A 1 463 ? -7.740 -6.214 21.935 1.00 95.00 463 SER A C 1
ATOM 3421 O O . SER A 1 463 ? -7.656 -6.315 20.718 1.00 95.00 463 SER A O 1
ATOM 3423 N N . GLN A 1 464 ? -7.897 -7.278 22.725 1.00 97.50 464 GLN A N 1
ATOM 3424 C CA . GLN A 1 464 ? -8.114 -8.640 22.234 1.00 97.50 464 GLN A CA 1
ATOM 3425 C C . GLN A 1 464 ? -9.501 -9.130 22.661 1.00 97.50 464 GLN A C 1
ATOM 3427 O O . GLN A 1 464 ? -9.755 -9.366 23.843 1.00 97.50 464 GLN A O 1
ATOM 3432 N N . HIS A 1 465 ? -10.366 -9.364 21.680 1.00 97.75 465 HIS A N 1
ATOM 3433 C CA . HIS A 1 465 ? -11.563 -10.190 21.788 1.00 97.75 465 HIS A CA 1
ATOM 3434 C C . HIS A 1 465 ? -11.214 -11.604 21.321 1.00 97.75 465 HIS A C 1
ATOM 3436 O O . HIS A 1 465 ? -10.708 -11.791 20.214 1.00 97.75 465 HIS A O 1
ATOM 3442 N N . ARG A 1 466 ? -11.481 -12.607 22.155 1.00 97.12 466 ARG A N 1
ATOM 3443 C CA . ARG A 1 466 ? -11.098 -14.002 21.923 1.00 97.12 466 ARG A CA 1
ATOM 3444 C C . ARG A 1 466 ? -12.284 -14.935 22.146 1.00 97.12 466 ARG A C 1
ATOM 3446 O O . ARG A 1 466 ? -12.883 -14.914 23.218 1.00 97.12 466 ARG A O 1
ATOM 3453 N N . ALA A 1 467 ? -12.583 -15.773 21.157 1.00 96.56 467 ALA A N 1
ATOM 3454 C CA . ALA A 1 467 ? -13.669 -16.751 21.213 1.00 96.56 467 ALA A CA 1
ATOM 3455 C C . ALA A 1 467 ? -13.324 -18.034 20.443 1.00 96.56 467 ALA A C 1
ATOM 3457 O O . ALA A 1 467 ? -12.474 -18.030 19.549 1.00 96.56 467 ALA A O 1
ATOM 3458 N N . ILE A 1 468 ? -14.019 -19.128 20.763 1.00 94.81 468 ILE A N 1
ATOM 3459 C CA . ILE A 1 468 ? -14.009 -20.363 19.971 1.00 94.81 468 ILE A CA 1
ATOM 3460 C C . ILE A 1 468 ? -15.376 -20.482 19.296 1.00 94.81 468 ILE A C 1
ATOM 3462 O O . ILE A 1 468 ? -16.399 -20.598 19.966 1.00 94.81 468 ILE A O 1
ATOM 3466 N N . VAL A 1 469 ? -15.393 -20.437 17.965 1.00 91.94 469 VAL A N 1
ATOM 3467 C CA . VAL A 1 469 ? -16.611 -20.348 17.151 1.00 91.94 469 VAL A CA 1
ATOM 3468 C C . VAL A 1 469 ? -16.594 -21.466 16.114 1.00 91.94 469 VAL A C 1
ATOM 3470 O O . VAL A 1 469 ? -15.688 -21.541 15.284 1.00 91.94 469 VAL A O 1
ATOM 3473 N N . GLY A 1 470 ? -17.566 -22.383 16.172 1.00 84.56 470 GLY A N 1
ATOM 3474 C CA . GLY A 1 470 ? -17.671 -23.495 15.216 1.00 84.56 470 GLY A CA 1
ATOM 3475 C C . GLY A 1 470 ? -16.386 -24.328 15.084 1.00 84.56 470 GLY A C 1
ATOM 3476 O O . GLY A 1 470 ? -15.977 -24.645 13.968 1.00 84.56 470 GLY A O 1
ATOM 3477 N N . GLY A 1 471 ? -15.701 -24.606 16.201 1.00 86.94 471 GLY A N 1
ATOM 3478 C CA . GLY A 1 471 ? -14.435 -25.355 16.233 1.00 86.94 471 GLY A CA 1
ATOM 3479 C C . GLY A 1 471 ? -13.187 -24.582 15.778 1.00 86.94 471 GLY A C 1
ATOM 3480 O O . GLY A 1 471 ? -12.116 -25.174 15.685 1.00 86.94 471 GLY A O 1
ATOM 3481 N N . ARG A 1 472 ? -13.295 -23.278 15.496 1.00 91.31 472 ARG A N 1
ATOM 3482 C CA . ARG A 1 472 ? -12.180 -22.399 15.102 1.00 91.31 472 ARG A CA 1
ATOM 3483 C C . ARG A 1 472 ? -11.875 -21.417 16.232 1.00 91.31 472 ARG A C 1
ATOM 3485 O O . ARG A 1 472 ? -12.798 -20.917 16.871 1.00 91.31 472 ARG A O 1
ATOM 3492 N N . LEU A 1 473 ? -10.599 -21.122 16.469 1.00 93.81 473 LEU A N 1
ATOM 3493 C CA . LEU A 1 473 ? -10.191 -20.057 17.392 1.00 93.81 473 LEU A CA 1
ATOM 3494 C C . LEU A 1 473 ? -10.145 -18.737 16.623 1.00 93.81 473 LEU A C 1
ATOM 3496 O O . LEU A 1 473 ? -9.510 -18.671 15.570 1.00 93.81 473 LEU A O 1
ATOM 3500 N N . ILE A 1 474 ? -10.784 -17.704 17.170 1.00 96.00 474 ILE A N 1
ATOM 3501 C CA . ILE A 1 474 ? -10.804 -16.351 16.614 1.00 96.00 474 ILE A CA 1
ATOM 3502 C C . ILE A 1 474 ? -10.215 -15.388 17.646 1.00 96.00 474 ILE A C 1
ATOM 3504 O O . ILE A 1 474 ? -10.666 -15.343 18.794 1.00 96.00 474 ILE A O 1
ATOM 3508 N N . LEU A 1 475 ? -9.224 -14.609 17.216 1.00 96.88 475 LEU A N 1
ATOM 3509 C CA . LEU A 1 475 ? -8.729 -13.414 17.897 1.00 96.88 475 LEU A CA 1
ATOM 3510 C C . LEU A 1 475 ? -9.133 -12.201 17.051 1.00 96.88 475 LEU A C 1
ATOM 3512 O O . LEU A 1 475 ? -8.974 -12.237 15.836 1.00 96.88 475 LEU A O 1
ATOM 3516 N N . SER A 1 476 ? -9.646 -11.136 17.654 1.00 97.75 476 SER A N 1
ATOM 3517 C CA . SER A 1 476 ? -10.043 -9.908 16.953 1.00 97.75 476 SER A CA 1
ATOM 3518 C C . SER A 1 476 ? -9.726 -8.683 17.798 1.00 97.75 476 SER A C 1
ATOM 3520 O O . SER A 1 476 ? -9.841 -8.754 19.021 1.00 97.75 476 SER A O 1
ATOM 3522 N N . ASN A 1 477 ? -9.367 -7.555 17.181 1.00 97.25 477 ASN A N 1
ATOM 3523 C CA . ASN A 1 477 ? -9.210 -6.294 17.915 1.00 97.25 477 ASN A CA 1
ATOM 3524 C C . ASN A 1 477 ? -10.533 -5.537 18.151 1.00 97.25 477 ASN A C 1
ATOM 3526 O O . ASN A 1 477 ? -10.535 -4.524 18.854 1.00 97.25 477 ASN A O 1
ATOM 3530 N N . SER A 1 478 ? -11.643 -6.046 17.601 1.00 96.81 478 SER A N 1
ATOM 3531 C CA . SER A 1 478 ? -12.944 -5.379 17.516 1.00 96.81 478 SER A CA 1
ATOM 3532 C C . SER A 1 478 ? -14.080 -6.223 18.100 1.00 96.81 478 SER A C 1
ATOM 3534 O O . SER A 1 478 ? -14.212 -7.422 17.826 1.00 96.81 478 SER A O 1
ATOM 3536 N N . ALA A 1 479 ? -14.956 -5.573 18.869 1.00 96.06 479 ALA A N 1
ATOM 3537 C CA . ALA A 1 479 ? -16.153 -6.197 19.424 1.00 96.06 479 ALA A CA 1
ATOM 3538 C C . ALA A 1 479 ? -17.198 -6.467 18.330 1.00 96.06 479 ALA A C 1
ATOM 3540 O O . ALA A 1 479 ? -17.812 -7.539 18.304 1.00 96.06 479 ALA A O 1
ATOM 3541 N N . ALA A 1 480 ? -17.385 -5.516 17.409 1.00 96.62 480 ALA A N 1
ATOM 3542 C CA . ALA A 1 480 ? -18.320 -5.652 16.302 1.00 96.62 480 ALA A CA 1
ATOM 3543 C C . ALA A 1 480 ? -17.863 -6.713 15.288 1.00 96.62 480 ALA A C 1
ATOM 3545 O O . ALA A 1 480 ? -18.694 -7.489 14.816 1.00 96.62 480 ALA A O 1
ATOM 3546 N N . ALA A 1 481 ? -16.562 -6.817 14.995 1.00 97.06 481 ALA A N 1
ATOM 3547 C CA . ALA A 1 481 ? -16.041 -7.894 14.152 1.00 97.06 481 ALA A CA 1
ATOM 3548 C C . ALA A 1 481 ? -16.251 -9.272 14.802 1.00 97.06 481 ALA A C 1
ATOM 3550 O O . ALA A 1 481 ? -16.788 -10.172 14.156 1.00 97.06 481 ALA A O 1
ATOM 3551 N N . MET A 1 482 ? -15.935 -9.421 16.098 1.00 97.88 482 MET A N 1
ATOM 3552 C CA . MET A 1 482 ? -16.185 -10.662 16.845 1.00 97.88 482 MET A CA 1
ATOM 3553 C C . MET A 1 482 ? -17.658 -11.099 16.774 1.00 97.88 482 MET A C 1
ATOM 3555 O O . MET A 1 482 ? -17.945 -12.259 16.472 1.00 97.88 482 MET A O 1
ATOM 3559 N N . ALA A 1 483 ? -18.597 -10.168 16.974 1.00 97.12 483 ALA A N 1
ATOM 3560 C CA . ALA A 1 483 ? -20.024 -10.450 16.837 1.00 97.12 483 ALA A CA 1
ATOM 3561 C C . ALA A 1 483 ? -20.385 -10.960 15.428 1.00 97.12 483 ALA A C 1
ATOM 3563 O O . ALA A 1 483 ? -21.124 -11.934 15.304 1.00 97.12 483 ALA A O 1
ATOM 3564 N N . ARG A 1 484 ? -19.813 -10.381 14.364 1.00 96.81 484 ARG A N 1
ATOM 3565 C CA . ARG A 1 484 ? -20.088 -10.793 12.975 1.00 96.81 484 ARG A CA 1
ATOM 3566 C C . ARG A 1 484 ? -19.621 -12.217 12.663 1.00 96.81 484 ARG A C 1
ATOM 3568 O O . ARG A 1 484 ? -20.345 -12.931 11.976 1.00 96.81 484 ARG A O 1
ATOM 3575 N N . PHE A 1 485 ? -18.474 -12.670 13.180 1.00 97.44 485 PHE A N 1
ATOM 3576 C CA . PHE A 1 485 ? -18.054 -14.074 13.008 1.00 97.44 485 PHE A CA 1
ATOM 3577 C C . PHE A 1 485 ? -19.019 -15.051 13.697 1.00 97.44 485 PHE A C 1
ATOM 3579 O O . PHE A 1 485 ? -19.329 -16.108 13.148 1.00 97.44 485 PHE A O 1
ATOM 3586 N N . ILE A 1 486 ? -19.541 -14.680 14.872 1.00 97.31 486 ILE A N 1
ATOM 3587 C CA . ILE A 1 486 ? -20.556 -15.466 15.588 1.00 97.31 486 ILE A CA 1
ATOM 3588 C C . ILE A 1 486 ? -21.864 -15.516 14.778 1.00 97.31 486 ILE A C 1
ATOM 3590 O O . ILE A 1 486 ? -22.439 -16.589 14.619 1.00 97.31 486 ILE A O 1
ATOM 3594 N N . GLN A 1 487 ? -22.285 -14.397 14.181 1.00 96.69 487 GLN A N 1
ATOM 3595 C CA . GLN A 1 487 ? -23.468 -14.334 13.311 1.00 96.69 487 GLN A CA 1
ATOM 3596 C C . GLN A 1 487 ? -23.326 -15.171 12.031 1.00 96.69 487 GLN A C 1
ATOM 3598 O O . GLN A 1 487 ? -24.275 -15.845 11.636 1.00 96.69 487 GLN A O 1
ATOM 3603 N N . VAL A 1 488 ? -22.144 -15.198 11.403 1.00 97.00 488 VAL A N 1
ATOM 3604 C CA . VAL A 1 488 ? -21.868 -16.099 10.265 1.00 97.00 488 VAL A CA 1
ATOM 3605 C C . VAL A 1 488 ? -21.960 -17.565 10.695 1.00 97.00 488 VAL A C 1
ATOM 3607 O O . VAL A 1 488 ? -22.586 -18.368 10.009 1.00 97.00 488 VAL A O 1
ATOM 3610 N N . ALA A 1 489 ? -21.403 -17.921 11.856 1.00 94.69 489 ALA A N 1
ATOM 3611 C CA . ALA A 1 489 ? -21.484 -19.283 12.385 1.00 94.69 489 ALA A CA 1
ATOM 3612 C C . ALA A 1 489 ? -22.907 -19.701 12.811 1.00 94.69 489 ALA A C 1
ATOM 3614 O O . ALA A 1 489 ? -23.218 -20.891 12.791 1.00 94.69 489 ALA A O 1
ATOM 3615 N N . ALA A 1 490 ? -23.768 -18.741 13.157 1.00 94.62 490 ALA A N 1
ATOM 3616 C CA . ALA A 1 490 ? -25.197 -18.944 13.401 1.00 94.62 490 ALA A CA 1
ATOM 3617 C C . ALA A 1 490 ? -26.045 -18.998 12.110 1.00 94.62 490 ALA A C 1
ATOM 3619 O O . ALA A 1 490 ? -27.216 -19.369 12.165 1.00 94.62 490 ALA A O 1
ATOM 3620 N N . GLY A 1 491 ? -25.479 -18.635 10.952 1.00 94.31 491 GLY A N 1
ATOM 3621 C CA . GLY A 1 491 ? -26.201 -18.521 9.680 1.00 94.31 491 GLY A CA 1
ATOM 3622 C C . GLY A 1 491 ? -27.010 -17.226 9.512 1.00 94.31 491 GLY A C 1
ATOM 3623 O O . GLY A 1 491 ? -27.786 -17.118 8.566 1.00 94.31 491 GLY A O 1
ATOM 3624 N N . GLU A 1 492 ? -26.836 -16.240 10.399 1.00 95.62 492 GLU A N 1
ATOM 3625 C CA . GLU A 1 492 ? -27.491 -14.922 10.322 1.00 95.62 492 GLU A CA 1
ATOM 3626 C C . GLU A 1 492 ? -26.852 -13.997 9.270 1.00 95.62 492 GLU A C 1
ATOM 3628 O O . GLU A 1 492 ? -27.510 -13.091 8.757 1.00 95.62 492 GLU A O 1
ATOM 3633 N N . LEU A 1 493 ? -25.573 -14.217 8.946 1.00 95.62 493 LEU A N 1
ATOM 3634 C CA . LEU A 1 493 ? -24.835 -13.492 7.908 1.00 95.62 493 LEU A CA 1
ATOM 3635 C C . LEU A 1 493 ? -24.249 -14.463 6.869 1.00 95.62 493 LEU A C 1
ATOM 3637 O O . LEU A 1 493 ? -23.798 -15.550 7.239 1.00 95.62 493 LEU A O 1
ATOM 3641 N N . PRO A 1 494 ? -24.192 -14.078 5.578 1.00 96.38 494 PRO A N 1
ATOM 3642 C CA . PRO A 1 494 ? -23.563 -14.892 4.545 1.00 96.38 494 PRO A CA 1
ATOM 3643 C C . PRO A 1 494 ? -22.052 -15.015 4.779 1.00 96.38 494 PRO A C 1
ATOM 3645 O O . PRO A 1 494 ? -21.371 -14.035 5.098 1.00 96.38 494 PRO A O 1
ATOM 3648 N N . SER A 1 495 ? -21.523 -16.222 4.579 1.00 96.88 495 SER A N 1
ATOM 3649 C CA . SER A 1 495 ? -20.086 -16.498 4.632 1.00 96.88 495 SER A CA 1
ATOM 3650 C C . SER A 1 495 ? -19.406 -16.232 3.290 1.00 96.88 495 SER A C 1
ATOM 3652 O O . SER A 1 495 ? -20.038 -16.358 2.240 1.00 96.88 495 SER A O 1
ATOM 3654 N N . LEU A 1 496 ? -18.108 -15.935 3.292 1.00 96.88 496 LEU A N 1
ATOM 3655 C CA . LEU A 1 496 ? -17.333 -15.715 2.067 1.00 96.88 496 LEU A CA 1
ATOM 3656 C C . LEU A 1 496 ? -17.372 -16.933 1.125 1.00 96.88 496 LEU A C 1
ATOM 3658 O O . LEU A 1 496 ? -17.599 -16.782 -0.071 1.00 96.88 496 LEU A O 1
ATOM 3662 N N . ALA A 1 497 ? -17.303 -18.149 1.677 1.00 96.06 497 ALA A N 1
ATOM 3663 C CA . ALA A 1 497 ? -17.456 -19.400 0.926 1.00 96.06 497 ALA A CA 1
ATOM 3664 C C . ALA A 1 497 ? -18.785 -19.529 0.146 1.00 96.06 497 ALA A C 1
ATOM 3666 O O . ALA A 1 497 ? -18.868 -20.307 -0.806 1.00 96.06 497 ALA A O 1
ATOM 3667 N N . SER A 1 498 ? -19.833 -18.795 0.540 1.00 94.44 498 SER A N 1
ATOM 3668 C CA . SER A 1 498 ? -21.142 -18.822 -0.128 1.00 94.44 498 SER A CA 1
ATOM 3669 C C . SER A 1 498 ? -21.250 -17.898 -1.347 1.00 94.44 498 SER A C 1
ATOM 3671 O O . SER A 1 498 ? -22.236 -17.989 -2.075 1.00 94.44 498 SER A O 1
ATOM 3673 N N . GLN A 1 499 ? -20.280 -17.004 -1.563 1.00 94.06 499 GLN A N 1
ATOM 3674 C CA . GLN A 1 499 ? -20.363 -15.965 -2.590 1.00 94.06 499 GLN A CA 1
ATOM 3675 C C . GLN A 1 499 ? -19.872 -16.462 -3.964 1.00 94.06 499 GLN A C 1
ATOM 3677 O O . GLN A 1 499 ? -18.962 -17.289 -4.060 1.00 94.06 499 GLN A O 1
ATOM 3682 N N . GLY A 1 500 ? -20.517 -15.990 -5.037 1.00 92.19 500 GLY A N 1
ATOM 3683 C CA . GLY A 1 500 ? -20.288 -16.480 -6.404 1.00 92.19 500 GLY A CA 1
ATOM 3684 C C . GLY A 1 500 ? -18.960 -16.026 -7.016 1.00 92.19 500 GLY A C 1
ATOM 3685 O O . GLY A 1 500 ? -18.323 -16.798 -7.731 1.00 92.19 500 GLY A O 1
ATOM 3686 N N . ASP A 1 501 ? -18.523 -14.818 -6.669 1.00 91.69 501 ASP A N 1
ATOM 3687 C CA . ASP A 1 501 ? -17.205 -14.251 -6.961 1.00 91.69 501 ASP A CA 1
ATOM 3688 C C . ASP A 1 501 ? -16.096 -15.109 -6.340 1.00 91.69 501 ASP A C 1
ATOM 3690 O O . ASP A 1 501 ? -15.210 -15.604 -7.035 1.00 91.69 501 ASP A O 1
ATOM 3694 N N . PHE A 1 502 ? -16.192 -15.386 -5.041 1.00 94.56 502 PHE A N 1
ATOM 3695 C CA . PHE A 1 502 ? -15.221 -16.191 -4.315 1.00 94.56 502 PHE A CA 1
ATOM 3696 C C . PHE A 1 502 ? -15.178 -17.634 -4.830 1.00 94.56 502 PHE A C 1
ATOM 3698 O O . PHE A 1 502 ? -14.101 -18.211 -4.970 1.00 94.56 502 PHE A O 1
ATOM 3705 N N . GLN A 1 503 ? -16.329 -18.213 -5.186 1.00 93.94 503 GLN A N 1
ATOM 3706 C CA . GLN A 1 503 ? -16.393 -19.529 -5.827 1.00 93.94 503 GLN A CA 1
ATOM 3707 C C . GLN A 1 503 ? -15.752 -19.529 -7.223 1.00 93.94 503 GLN A C 1
ATOM 3709 O O . GLN A 1 503 ? -15.013 -20.462 -7.537 1.00 93.94 503 GLN A O 1
ATOM 3714 N N . TYR A 1 504 ? -15.966 -18.491 -8.037 1.00 91.19 504 TYR A N 1
ATOM 3715 C CA . TYR A 1 504 ? -15.289 -18.326 -9.326 1.00 91.19 504 TYR A CA 1
ATOM 3716 C C . TYR A 1 504 ? -13.767 -18.226 -9.153 1.00 91.19 504 TYR A C 1
ATOM 3718 O O . TYR A 1 504 ? -13.016 -19.005 -9.747 1.00 91.19 504 TYR A O 1
ATOM 3726 N N . PHE A 1 505 ? -13.296 -17.359 -8.256 1.00 91.19 505 PHE A N 1
ATOM 3727 C CA . PHE A 1 505 ? -11.872 -17.235 -7.957 1.00 91.19 505 PHE A CA 1
ATOM 3728 C C . PHE A 1 505 ? -11.279 -18.514 -7.347 1.00 91.19 505 PHE A C 1
ATOM 3730 O O . PHE A 1 505 ? -10.157 -18.864 -7.696 1.00 91.19 505 PHE A O 1
ATOM 3737 N N . ARG A 1 506 ? -12.022 -19.287 -6.542 1.00 91.62 506 ARG A N 1
ATOM 3738 C CA . ARG A 1 506 ? -11.607 -20.621 -6.059 1.00 91.62 506 ARG A CA 1
ATOM 3739 C C . ARG A 1 506 ? -11.787 -21.762 -7.070 1.00 91.62 506 ARG A C 1
ATOM 3741 O O . ARG A 1 506 ? -11.413 -22.894 -6.766 1.00 91.62 506 ARG A O 1
ATOM 3748 N N . ALA A 1 507 ? -12.292 -21.495 -8.275 1.00 89.31 507 ALA A N 1
ATOM 3749 C CA . ALA A 1 507 ? -12.194 -22.400 -9.425 1.00 89.31 507 ALA A CA 1
ATOM 3750 C C . ALA A 1 507 ? -10.967 -22.079 -10.307 1.00 89.31 507 ALA A C 1
ATOM 3752 O O . ALA A 1 507 ? -10.340 -22.998 -10.831 1.00 89.31 507 ALA A O 1
ATOM 3753 N N . VAL A 1 508 ? -10.585 -20.798 -10.418 1.00 85.56 508 VAL A N 1
ATOM 3754 C CA . VAL A 1 508 ? -9.351 -20.332 -11.095 1.00 85.56 508 VAL A CA 1
ATOM 3755 C C . VAL A 1 508 ? -8.097 -20.602 -10.245 1.00 85.56 508 VAL A C 1
ATOM 3757 O O . VAL A 1 508 ? -7.075 -21.072 -10.747 1.00 85.56 508 VAL A O 1
ATOM 3760 N N . TYR A 1 509 ? -8.196 -20.363 -8.938 1.00 88.00 509 TYR A N 1
ATOM 3761 C CA . TYR A 1 509 ? -7.171 -20.585 -7.919 1.00 88.00 509 TYR A CA 1
ATOM 3762 C C . TYR A 1 509 ? -7.654 -21.657 -6.916 1.00 88.00 509 TYR A C 1
ATOM 3764 O O . TYR A 1 509 ? -8.034 -21.326 -5.788 1.00 88.00 509 TYR A O 1
ATOM 3772 N N . PRO A 1 510 ? -7.702 -22.946 -7.309 1.00 86.31 510 PRO A N 1
ATOM 3773 C CA . PRO A 1 510 ? -8.196 -24.019 -6.449 1.00 86.31 510 PRO A CA 1
ATOM 3774 C C . PRO A 1 510 ? -7.297 -24.222 -5.228 1.00 86.31 510 PRO A C 1
ATOM 3776 O O . PRO A 1 510 ? -6.082 -24.333 -5.367 1.00 86.31 510 PRO A O 1
ATOM 3779 N N . HIS A 1 511 ? -7.896 -24.326 -4.042 1.00 86.12 511 HIS A N 1
ATOM 3780 C CA . HIS A 1 511 ? -7.173 -24.510 -2.785 1.00 86.12 511 HIS A CA 1
ATOM 3781 C C . HIS A 1 511 ? -6.567 -25.928 -2.613 1.00 86.12 511 HIS A C 1
ATOM 3783 O O . HIS A 1 511 ? -7.013 -26.919 -3.203 1.00 86.12 511 HIS A O 1
ATOM 3789 N N . GLY A 1 512 ? -5.565 -26.045 -1.733 1.00 72.88 512 GLY A N 1
ATOM 3790 C CA . GLY A 1 512 ? -5.045 -27.321 -1.227 1.00 72.88 512 GLY A CA 1
ATOM 3791 C C . GLY A 1 512 ? -4.214 -28.124 -2.243 1.00 72.88 512 GLY A C 1
ATOM 3792 O O . GLY A 1 512 ? -3.657 -27.555 -3.180 1.00 72.88 512 GLY A O 1
ATOM 3793 N N . PRO A 1 513 ? -4.112 -29.463 -2.102 1.00 59.69 513 PRO A N 1
ATOM 3794 C CA . PRO A 1 513 ? -3.286 -30.302 -2.983 1.00 59.69 513 PRO A CA 1
ATOM 3795 C C . PRO A 1 513 ? -3.652 -30.222 -4.473 1.00 59.69 513 PRO A C 1
ATOM 3797 O O . PRO A 1 513 ? -2.814 -30.487 -5.332 1.00 59.69 513 PRO A O 1
ATOM 3800 N N . HIS A 1 514 ? -4.878 -29.812 -4.804 1.00 55.91 514 HIS A N 1
ATOM 3801 C CA . HIS A 1 514 ? -5.306 -29.601 -6.187 1.00 55.91 514 HIS A CA 1
ATOM 3802 C C . HIS A 1 514 ? -4.632 -28.373 -6.836 1.00 55.91 514 HIS A C 1
ATOM 3804 O O . HIS A 1 514 ? -4.397 -28.387 -8.046 1.00 55.91 514 HIS A O 1
ATOM 3810 N N . ALA A 1 515 ? -4.188 -27.384 -6.046 1.00 55.66 515 ALA A N 1
ATOM 3811 C CA . ALA A 1 515 ? -3.324 -26.290 -6.505 1.00 55.66 515 ALA A CA 1
ATOM 3812 C C . ALA A 1 515 ? -1.997 -26.800 -7.096 1.00 55.66 515 ALA A C 1
ATOM 3814 O O . ALA A 1 515 ? -1.458 -26.214 -8.039 1.00 55.66 515 ALA A O 1
ATOM 3815 N N . ALA A 1 516 ? -1.457 -27.899 -6.551 1.00 48.31 516 ALA A N 1
ATOM 3816 C CA . ALA A 1 516 ? -0.195 -28.481 -7.005 1.00 48.31 516 ALA A CA 1
ATOM 3817 C C . ALA A 1 516 ? -0.304 -29.051 -8.426 1.00 48.31 516 ALA A C 1
ATOM 3819 O O . ALA A 1 516 ? 0.607 -28.860 -9.227 1.00 48.31 516 ALA A O 1
ATOM 3820 N N . ALA A 1 517 ? -1.438 -29.674 -8.761 1.00 45.62 517 ALA A N 1
ATOM 3821 C CA . ALA A 1 517 ? -1.680 -30.250 -10.083 1.00 45.62 517 ALA A CA 1
ATOM 3822 C C . ALA A 1 517 ? -1.976 -29.202 -11.175 1.00 45.62 517 ALA A C 1
ATOM 3824 O O . ALA A 1 517 ? -1.707 -29.464 -12.343 1.00 45.62 517 ALA A O 1
ATOM 3825 N N . ALA A 1 518 ? -2.519 -28.033 -10.808 1.00 48.09 518 ALA A N 1
ATOM 3826 C CA . ALA A 1 518 ? -2.907 -26.986 -11.762 1.00 48.09 518 ALA A CA 1
ATOM 3827 C C . ALA A 1 518 ? -1.846 -25.885 -11.964 1.00 48.09 518 ALA A C 1
ATOM 3829 O O . ALA A 1 518 ? -1.720 -25.356 -13.063 1.00 48.09 518 ALA A O 1
ATOM 3830 N N . ALA A 1 519 ? -1.091 -25.519 -10.918 1.00 52.19 519 ALA A N 1
ATOM 3831 C CA . ALA A 1 519 ? -0.102 -24.429 -10.966 1.00 52.19 519 ALA A CA 1
ATOM 3832 C C . ALA A 1 519 ? 1.104 -24.635 -10.020 1.00 52.19 519 ALA A C 1
ATOM 3834 O O . ALA A 1 519 ? 1.844 -23.697 -9.696 1.00 52.19 519 ALA A O 1
ATOM 3835 N N . GLY A 1 520 ? 1.312 -25.859 -9.525 1.00 56.53 520 GLY A N 1
ATOM 3836 C CA . GLY A 1 520 ? 2.412 -26.181 -8.617 1.00 56.53 520 GLY A CA 1
ATOM 3837 C C . GLY A 1 520 ? 2.303 -25.551 -7.222 1.00 56.53 520 GLY A C 1
ATOM 3838 O O . GLY A 1 520 ? 3.345 -25.300 -6.622 1.00 56.53 520 GLY A O 1
ATOM 3839 N N . GLY A 1 521 ? 1.097 -25.251 -6.729 1.00 70.31 521 GLY A N 1
ATOM 3840 C CA . GLY A 1 521 ? 0.842 -24.898 -5.323 1.00 70.31 521 GLY A CA 1
ATOM 3841 C C . GLY A 1 521 ? 0.496 -23.430 -5.037 1.00 70.31 521 GLY A C 1
ATOM 3842 O O . GLY A 1 521 ? 0.693 -22.548 -5.873 1.00 70.31 521 GLY A O 1
ATOM 3843 N N . GLU A 1 522 ? -0.009 -23.209 -3.823 1.00 85.12 522 GLU A N 1
ATOM 3844 C CA . GLU A 1 522 ? -0.396 -21.934 -3.203 1.00 85.12 522 GLU A CA 1
ATOM 3845 C C . GLU A 1 522 ? 0.175 -21.911 -1.774 1.00 85.12 522 GLU A C 1
ATOM 3847 O O . GLU A 1 522 ? -0.009 -22.882 -1.040 1.00 85.12 522 GLU A O 1
ATOM 3852 N N . ASP A 1 523 ? 0.847 -20.826 -1.375 1.00 88.75 523 ASP A N 1
ATOM 3853 C CA . ASP A 1 523 ? 1.230 -20.581 0.028 1.00 88.75 523 ASP A CA 1
ATOM 3854 C C . ASP A 1 523 ? 0.128 -19.811 0.767 1.00 88.75 523 ASP A C 1
ATOM 3856 O O . ASP A 1 523 ? -0.181 -20.105 1.926 1.00 88.75 523 ASP A O 1
ATOM 3860 N N . GLY A 1 524 ? -0.470 -18.833 0.081 1.00 92.12 524 GLY A N 1
ATOM 3861 C CA . GLY A 1 524 ? -1.559 -18.011 0.589 1.00 92.12 524 GLY A CA 1
ATOM 3862 C C . GLY A 1 524 ? -2.373 -17.336 -0.514 1.00 92.12 524 GLY A C 1
ATOM 3863 O O . GLY A 1 524 ? -2.011 -17.374 -1.689 1.00 92.12 524 GLY A O 1
ATOM 3864 N N . PHE A 1 525 ? -3.490 -16.727 -0.129 1.00 94.25 525 PHE A N 1
ATOM 3865 C CA . PHE A 1 525 ? -4.474 -16.145 -1.038 1.00 94.25 525 PHE A CA 1
ATOM 3866 C C . PHE A 1 525 ? -5.102 -14.891 -0.420 1.00 94.25 525 PHE A C 1
ATOM 3868 O O . PHE A 1 525 ? -5.640 -14.959 0.685 1.00 94.25 525 PHE A O 1
ATOM 3875 N N . VAL A 1 526 ? -5.036 -13.756 -1.121 1.00 95.00 526 VAL A N 1
ATOM 3876 C CA . VAL A 1 526 ? -5.775 -12.525 -0.791 1.00 95.00 526 VAL A CA 1
ATOM 3877 C C . VAL A 1 526 ? -7.071 -12.505 -1.595 1.00 95.00 526 VAL A C 1
ATOM 3879 O O . VAL A 1 526 ? -7.048 -12.820 -2.784 1.00 95.00 526 VAL A O 1
ATOM 3882 N N . PHE A 1 527 ? -8.175 -12.069 -0.992 1.00 95.31 527 PHE A N 1
ATOM 3883 C CA . PHE A 1 527 ? -9.423 -11.811 -1.700 1.00 95.31 527 PHE A CA 1
ATOM 3884 C C . PHE A 1 527 ? -10.165 -10.570 -1.188 1.00 95.31 527 PHE A C 1
ATOM 3886 O O . PHE A 1 527 ? -10.258 -10.334 0.019 1.00 95.31 527 PHE A O 1
ATOM 3893 N N . MET A 1 528 ? -10.736 -9.810 -2.121 1.00 93.31 528 MET A N 1
ATOM 3894 C CA . MET A 1 528 ? -11.725 -8.755 -1.896 1.00 93.31 528 MET A CA 1
ATOM 3895 C C . MET A 1 528 ? -12.955 -9.063 -2.749 1.00 93.31 528 MET A C 1
ATOM 3897 O O . MET A 1 528 ? -12.835 -9.225 -3.961 1.00 93.31 528 MET A O 1
ATOM 3901 N N . SER A 1 529 ? -14.118 -9.149 -2.104 1.00 91.94 529 SER A N 1
ATOM 3902 C CA . SER A 1 529 ? -15.381 -9.566 -2.719 1.00 91.94 529 SER A CA 1
ATOM 3903 C C . SER A 1 529 ? -16.208 -8.417 -3.299 1.00 91.94 529 SER A C 1
ATOM 3905 O O . SER A 1 529 ? -16.057 -7.263 -2.878 1.00 91.94 529 SER A O 1
ATOM 3907 N N . ASP A 1 530 ? -17.187 -8.756 -4.150 1.00 89.06 530 ASP A N 1
ATOM 3908 C CA . ASP A 1 530 ? -18.286 -7.868 -4.576 1.00 89.06 530 ASP A CA 1
ATOM 3909 C C . ASP A 1 530 ? -18.879 -7.134 -3.354 1.00 89.06 530 ASP A C 1
ATOM 3911 O O . ASP A 1 530 ? -19.079 -5.916 -3.341 1.00 89.06 530 ASP A O 1
ATOM 3915 N N . ALA A 1 531 ? -19.124 -7.895 -2.281 1.00 91.25 531 ALA A N 1
ATOM 3916 C CA . ALA A 1 531 ? -19.730 -7.413 -1.048 1.00 91.25 531 ALA A CA 1
ATOM 3917 C C . ALA A 1 531 ? -18.790 -6.514 -0.220 1.00 91.25 531 ALA A C 1
ATOM 3919 O O . ALA A 1 531 ? -19.259 -5.563 0.407 1.00 91.25 531 ALA A O 1
ATOM 3920 N N . PHE A 1 532 ? -17.473 -6.757 -0.229 1.00 92.31 532 PHE A N 1
ATOM 3921 C CA . PHE A 1 532 ? -16.488 -5.893 0.432 1.00 92.31 532 PHE A CA 1
ATOM 3922 C C . PHE A 1 532 ? -16.384 -4.536 -0.271 1.00 92.31 532 PHE A C 1
ATOM 3924 O O . PHE A 1 532 ? -16.499 -3.497 0.384 1.00 92.31 532 PHE A O 1
ATOM 3931 N N . VAL A 1 533 ? -16.239 -4.524 -1.600 1.00 88.06 533 VAL A N 1
ATOM 3932 C CA . VAL A 1 533 ? -16.163 -3.280 -2.386 1.00 88.06 533 VAL A CA 1
ATOM 3933 C C . VAL A 1 533 ? -17.489 -2.512 -2.302 1.00 88.06 533 VAL A C 1
ATOM 3935 O O . VAL A 1 533 ? -17.490 -1.301 -2.059 1.00 88.06 533 VAL A O 1
ATOM 3938 N N . GLY A 1 534 ? -18.629 -3.209 -2.379 1.00 88.44 534 GLY A N 1
ATOM 3939 C CA . GLY A 1 534 ? -19.959 -2.631 -2.157 1.00 88.44 534 GLY A CA 1
ATOM 3940 C C . GLY A 1 534 ? -20.147 -2.043 -0.750 1.00 88.44 534 GLY A C 1
ATOM 3941 O O . GLY A 1 534 ? -20.755 -0.981 -0.599 1.00 88.44 534 GLY A O 1
ATOM 3942 N N . LYS A 1 535 ? -19.568 -2.661 0.290 1.00 90.81 535 LYS A N 1
ATOM 3943 C CA . LYS A 1 535 ? -19.546 -2.103 1.652 1.00 90.81 535 LYS A CA 1
ATOM 3944 C C . LYS A 1 535 ? -18.693 -0.836 1.728 1.00 90.81 535 LYS A C 1
ATOM 3946 O O . LYS A 1 535 ? -19.171 0.173 2.240 1.00 90.81 535 LYS A O 1
ATOM 3951 N N . VAL A 1 536 ? -17.463 -0.868 1.207 1.00 90.00 536 VAL A N 1
ATOM 3952 C CA . VAL A 1 536 ? -16.504 0.256 1.253 1.00 90.00 536 VAL A CA 1
ATOM 3953 C C . VAL A 1 536 ? -16.983 1.465 0.434 1.00 90.00 536 VAL A C 1
ATOM 3955 O O . VAL A 1 536 ? -16.663 2.605 0.769 1.00 90.00 536 VAL A O 1
ATOM 3958 N N . THR A 1 537 ? -17.794 1.255 -0.604 1.00 88.56 537 THR A N 1
ATOM 3959 C CA . THR A 1 537 ? -18.400 2.329 -1.419 1.00 88.56 537 THR A CA 1
ATOM 3960 C C . THR A 1 537 ? -19.825 2.711 -0.997 1.00 88.56 537 THR A C 1
ATOM 3962 O O . THR A 1 537 ? -20.369 3.715 -1.468 1.00 88.56 537 THR A O 1
ATOM 3965 N N . GLY A 1 538 ? -20.420 1.972 -0.059 1.00 90.12 538 GLY A N 1
ATOM 3966 C CA . GLY A 1 538 ? -21.746 2.233 0.491 1.00 90.12 538 GLY A CA 1
ATOM 3967 C C . GLY A 1 538 ? -21.819 3.482 1.380 1.00 90.12 538 GLY A C 1
ATOM 3968 O O . GLY A 1 538 ? -20.856 3.855 2.056 1.00 90.12 538 GLY A O 1
ATOM 3969 N N . ALA A 1 539 ? -23.004 4.101 1.419 1.00 92.44 539 ALA A N 1
ATOM 3970 C CA . ALA A 1 539 ? -23.270 5.358 2.128 1.00 92.44 539 ALA A CA 1
ATOM 3971 C C . ALA A 1 539 ? -22.815 5.339 3.594 1.00 92.44 539 ALA A C 1
ATOM 3973 O O . ALA A 1 539 ? -22.137 6.257 4.052 1.00 92.44 539 ALA A O 1
ATOM 3974 N N . ALA A 1 540 ? -23.139 4.260 4.314 1.00 92.75 540 ALA A N 1
ATOM 3975 C CA . ALA A 1 540 ? -22.790 4.104 5.722 1.00 92.75 540 ALA A CA 1
ATOM 3976 C C . ALA A 1 540 ? -21.272 4.195 5.947 1.00 92.75 540 ALA A C 1
ATOM 3978 O O . ALA A 1 540 ? -20.823 4.929 6.826 1.00 92.75 540 ALA A O 1
ATOM 3979 N N . PHE A 1 541 ? -20.488 3.491 5.124 1.00 92.62 541 PHE A N 1
ATOM 3980 C CA . PHE A 1 541 ? -19.036 3.466 5.243 1.00 92.62 541 PHE A CA 1
ATOM 3981 C C . PHE A 1 541 ? -18.409 4.792 4.811 1.00 92.62 541 PHE A C 1
ATOM 3983 O O . PHE A 1 541 ? -17.656 5.369 5.589 1.00 92.62 541 PHE A O 1
ATOM 3990 N N . LYS A 1 542 ? -18.734 5.322 3.620 1.00 91.38 542 LYS A N 1
ATOM 3991 C CA . LYS A 1 542 ? -18.121 6.573 3.129 1.00 91.38 542 LYS A CA 1
ATOM 3992 C C . LYS A 1 542 ? -18.446 7.776 4.033 1.00 91.38 542 LYS A C 1
ATOM 3994 O O . LYS A 1 542 ? -17.561 8.598 4.258 1.00 91.38 542 LYS A O 1
ATOM 3999 N N . ILE A 1 543 ? -19.651 7.853 4.615 1.00 91.44 543 ILE A N 1
ATOM 4000 C CA . ILE A 1 543 ? -20.018 8.916 5.572 1.00 91.44 543 ILE A CA 1
ATOM 4001 C C . ILE A 1 543 ? -19.311 8.722 6.922 1.00 91.44 543 ILE A C 1
ATOM 4003 O O . ILE A 1 543 ? -18.721 9.669 7.440 1.00 91.44 543 ILE A O 1
ATOM 4007 N N . MET A 1 544 ? -19.290 7.505 7.484 1.00 91.75 544 MET A N 1
ATOM 4008 C CA . MET A 1 544 ? -18.581 7.262 8.750 1.00 91.75 544 MET A CA 1
ATOM 4009 C C . MET A 1 544 ? -17.061 7.442 8.609 1.00 91.75 544 MET A C 1
ATOM 4011 O O . MET A 1 544 ? -16.418 7.962 9.520 1.00 91.75 544 MET A O 1
ATOM 4015 N N . LEU A 1 545 ? -16.490 7.092 7.452 1.00 91.25 545 LEU A N 1
ATOM 4016 C CA . LEU A 1 545 ? -15.105 7.394 7.104 1.00 91.25 545 LEU A CA 1
ATOM 4017 C C . LEU A 1 545 ? -14.866 8.906 7.055 1.00 91.25 545 LEU A C 1
ATOM 4019 O O . LEU A 1 545 ? -13.921 9.370 7.679 1.00 91.25 545 LEU A O 1
ATOM 4023 N N . ALA A 1 546 ? -15.732 9.690 6.406 1.00 88.56 546 ALA A N 1
ATOM 4024 C CA . ALA A 1 546 ? -15.594 11.147 6.381 1.00 88.56 546 ALA A CA 1
ATOM 4025 C C . ALA A 1 546 ? -15.604 11.758 7.798 1.00 88.56 546 ALA A C 1
ATOM 4027 O O . ALA A 1 546 ? -14.699 12.523 8.136 1.00 88.56 546 ALA A O 1
ATOM 4028 N N . ARG A 1 547 ? -16.541 11.335 8.666 1.00 89.00 547 ARG A N 1
ATOM 4029 C CA . ARG A 1 547 ? -16.571 11.711 10.097 1.00 89.00 547 ARG A CA 1
ATOM 4030 C C . ARG A 1 547 ? -15.270 11.333 10.822 1.00 89.00 547 ARG A C 1
ATOM 4032 O O . ARG A 1 547 ? -14.719 12.138 11.568 1.00 89.00 547 ARG A O 1
ATOM 4039 N N . ARG A 1 548 ? -14.756 10.121 10.587 1.00 90.88 548 ARG A N 1
ATOM 4040 C CA . ARG A 1 548 ? -13.508 9.599 11.177 1.00 90.88 548 ARG A CA 1
ATOM 4041 C C . ARG A 1 548 ? -12.263 10.349 10.683 1.00 90.88 548 ARG A C 1
ATOM 4043 O O . ARG A 1 548 ? -11.340 10.570 11.463 1.00 90.88 548 ARG A O 1
ATOM 4050 N N . THR A 1 549 ? -12.231 10.755 9.414 1.00 87.94 549 THR A N 1
ATOM 4051 C CA . THR A 1 549 ? -11.148 11.550 8.819 1.00 87.94 549 THR A CA 1
ATOM 4052 C C . THR A 1 549 ? -11.129 12.971 9.377 1.00 87.94 549 THR A C 1
ATOM 4054 O O . THR A 1 549 ? -10.052 13.434 9.746 1.00 87.94 549 THR A O 1
ATOM 4057 N N . ALA A 1 550 ? -12.291 13.622 9.515 1.00 85.62 550 ALA A N 1
ATOM 4058 C CA . ALA A 1 550 ? -12.409 14.912 10.201 1.00 85.62 550 ALA A CA 1
ATOM 4059 C C . ALA A 1 550 ? -11.919 14.800 11.656 1.00 85.62 550 ALA A C 1
ATOM 4061 O O . ALA A 1 550 ? -10.965 15.469 12.041 1.00 85.62 550 ALA A O 1
ATOM 4062 N N . ALA A 1 551 ? -12.426 13.819 12.409 1.00 88.88 551 ALA A N 1
ATOM 4063 C CA . ALA A 1 551 ? -11.997 13.574 13.784 1.00 88.88 551 ALA A CA 1
ATOM 4064 C C . ALA A 1 551 ? -10.480 13.338 13.941 1.00 88.88 551 ALA A C 1
ATOM 4066 O O . ALA A 1 551 ? -9.888 13.766 14.933 1.00 88.88 551 ALA A O 1
ATOM 4067 N N . ARG A 1 552 ? -9.825 12.685 12.967 1.00 89.00 552 ARG A N 1
ATOM 4068 C CA . ARG A 1 552 ? -8.360 12.526 12.941 1.00 89.00 552 ARG A CA 1
ATOM 4069 C C . ARG A 1 552 ? -7.636 13.846 12.651 1.00 89.00 552 ARG A C 1
ATOM 4071 O O . ARG A 1 552 ? -6.557 14.068 13.198 1.00 89.00 552 ARG A O 1
ATOM 4078 N N . ALA A 1 553 ? -8.202 14.713 11.810 1.00 85.12 553 ALA A N 1
ATOM 4079 C CA . ALA A 1 553 ? -7.668 16.050 11.567 1.00 85.12 553 ALA A CA 1
ATOM 4080 C C . ALA A 1 553 ? -7.746 16.917 12.836 1.00 85.12 553 ALA A C 1
ATOM 4082 O O . ALA A 1 553 ? -6.744 17.532 13.194 1.00 85.12 553 ALA A O 1
ATOM 4083 N N . ASP A 1 554 ? -8.862 16.869 13.569 1.00 86.81 554 ASP A N 1
ATOM 4084 C CA . ASP A 1 554 ? -9.049 17.599 14.832 1.00 86.81 554 ASP A CA 1
ATOM 4085 C C . ASP A 1 554 ? -8.040 17.151 15.901 1.00 86.81 554 ASP A C 1
ATOM 4087 O O . ASP A 1 554 ? -7.356 17.969 16.519 1.00 86.81 554 ASP A O 1
ATOM 4091 N N . LEU A 1 555 ? -7.870 15.831 16.066 1.00 90.38 555 LEU A N 1
ATOM 4092 C CA . LEU A 1 555 ? -6.860 15.252 16.958 1.00 90.38 555 LEU A CA 1
ATOM 4093 C C . LEU A 1 555 ? -5.437 15.700 16.576 1.00 90.38 555 LEU A C 1
ATOM 4095 O O . LEU A 1 555 ? -4.624 15.983 17.457 1.00 90.38 555 LEU A O 1
ATOM 4099 N N . ARG A 1 556 ? -5.133 15.817 15.274 1.00 88.44 556 ARG A N 1
ATOM 4100 C CA . ARG A 1 556 ? -3.823 16.280 14.784 1.00 88.44 556 ARG A CA 1
ATOM 4101 C C . ARG A 1 556 ? -3.632 17.782 14.989 1.00 88.44 556 ARG A C 1
ATOM 4103 O O . ARG A 1 556 ? -2.527 18.201 15.334 1.00 88.44 556 ARG A O 1
ATOM 4110 N N . ALA A 1 557 ? -4.681 18.583 14.812 1.00 85.06 557 ALA A N 1
ATOM 4111 C CA . ALA A 1 557 ? -4.661 20.012 15.102 1.00 85.06 557 ALA A CA 1
ATOM 4112 C C . ALA A 1 557 ? -4.394 20.253 16.594 1.00 85.06 557 ALA A C 1
ATOM 4114 O O . ALA A 1 557 ? -3.477 20.996 16.929 1.00 85.06 557 ALA A O 1
ATOM 4115 N N . LEU A 1 558 ? -5.093 19.544 17.488 1.00 88.44 558 LEU A N 1
ATOM 4116 C CA . LEU A 1 558 ? -4.893 19.660 18.934 1.00 88.44 558 LEU A CA 1
ATOM 4117 C C . LEU A 1 558 ? -3.483 19.216 19.375 1.00 88.44 558 LEU A C 1
ATOM 4119 O O . LEU A 1 558 ? -2.859 19.881 20.204 1.00 88.44 558 LEU A O 1
ATOM 4123 N N . GLY A 1 559 ? -2.944 18.148 18.774 1.00 90.12 559 GLY A N 1
ATOM 4124 C CA . GLY A 1 559 ? -1.548 17.732 18.965 1.00 90.12 559 GLY A CA 1
ATOM 4125 C C . GLY A 1 559 ? -0.546 18.788 18.487 1.00 90.12 559 GLY A C 1
ATOM 4126 O O . GLY A 1 559 ? 0.401 19.111 19.203 1.00 90.12 559 GLY A O 1
ATOM 4127 N N . SER A 1 560 ? -0.799 19.401 17.327 1.00 87.88 560 SER A N 1
ATOM 4128 C CA . SER A 1 560 ? 0.028 20.486 16.781 1.00 87.88 560 SER A CA 1
ATOM 4129 C C . SER A 1 560 ? -0.035 21.749 17.649 1.00 87.88 560 SER A C 1
ATOM 4131 O O . SER A 1 560 ? 0.997 22.383 17.857 1.00 87.88 560 SER A O 1
ATOM 4133 N N . THR A 1 561 ? -1.189 22.089 18.238 1.00 87.44 561 THR A N 1
ATOM 4134 C CA . THR A 1 561 ? -1.319 23.183 19.221 1.00 87.44 561 THR A CA 1
ATOM 4135 C C . THR A 1 561 ? -0.478 22.923 20.472 1.00 87.44 561 THR A C 1
ATOM 4137 O O . THR A 1 561 ? 0.199 23.835 20.954 1.00 87.44 561 THR A O 1
ATOM 4140 N N . ALA A 1 562 ? -0.480 21.690 20.989 1.00 90.31 562 ALA A N 1
ATOM 4141 C CA . ALA A 1 562 ? 0.321 21.316 22.154 1.00 90.31 562 ALA A CA 1
ATOM 4142 C C . ALA A 1 562 ? 1.833 21.373 21.858 1.00 90.31 562 ALA A C 1
ATOM 4144 O O . ALA A 1 562 ? 2.582 21.967 22.634 1.00 90.31 562 ALA A O 1
ATOM 4145 N N . LEU A 1 563 ? 2.274 20.846 20.708 1.00 89.38 563 LEU A N 1
ATOM 4146 C CA . LEU A 1 563 ? 3.672 20.934 20.261 1.00 89.38 563 LEU A CA 1
ATOM 4147 C C . LEU A 1 563 ? 4.112 22.381 19.995 1.00 89.38 563 LEU A C 1
ATOM 4149 O O . LEU A 1 563 ? 5.204 22.767 20.403 1.00 89.38 563 LEU A O 1
ATOM 4153 N N . THR A 1 564 ? 3.243 23.209 19.403 1.00 85.50 564 THR A N 1
ATOM 4154 C CA . THR A 1 564 ? 3.503 24.644 19.183 1.00 85.50 564 THR A CA 1
ATOM 4155 C C . THR A 1 564 ? 3.689 25.381 20.511 1.00 85.50 564 THR A C 1
ATOM 4157 O O . THR A 1 564 ? 4.634 26.152 20.658 1.00 85.50 564 THR A O 1
ATOM 4160 N N . HIS A 1 565 ? 2.844 25.114 21.516 1.00 86.00 565 HIS A N 1
ATOM 4161 C CA . HIS A 1 565 ? 3.054 25.648 22.867 1.00 86.00 565 HIS A CA 1
ATOM 4162 C C . HIS A 1 565 ? 4.406 25.203 23.440 1.00 86.00 565 HIS A C 1
ATOM 4164 O O . HIS A 1 565 ? 5.137 26.024 23.991 1.00 86.00 565 HIS A O 1
ATOM 4170 N N . GLY A 1 566 ? 4.758 23.924 23.279 1.00 84.75 566 GLY A N 1
ATOM 4171 C CA . GLY A 1 566 ? 6.049 23.383 23.696 1.00 84.75 566 GLY A CA 1
ATOM 4172 C C . GLY A 1 566 ? 7.242 24.123 23.092 1.00 84.75 566 GLY A C 1
ATOM 4173 O O . GLY A 1 566 ? 8.111 24.584 23.831 1.00 84.75 566 GLY A O 1
ATOM 4174 N N . LEU A 1 567 ? 7.227 24.318 21.771 1.00 79.94 567 LEU A N 1
ATOM 4175 C CA . LEU A 1 567 ? 8.276 24.998 21.007 1.00 79.94 567 LEU A CA 1
ATOM 4176 C C . LEU A 1 567 ? 8.543 26.433 21.498 1.00 79.94 567 LEU A C 1
ATOM 4178 O O . LEU A 1 567 ? 9.697 26.865 21.528 1.00 79.94 567 LEU A O 1
ATOM 4182 N N . PHE A 1 568 ? 7.496 27.167 21.891 1.00 76.94 568 PHE A N 1
ATOM 4183 C CA . PHE A 1 568 ? 7.611 28.565 22.319 1.00 76.94 568 PHE A CA 1
ATOM 4184 C C . PHE A 1 568 ? 7.802 28.745 23.832 1.00 76.94 568 PHE A C 1
ATOM 4186 O O . PHE A 1 568 ? 8.664 29.521 24.239 1.00 76.94 568 PHE A O 1
ATOM 4193 N N . GLU A 1 569 ? 7.060 28.028 24.680 1.00 80.38 569 GLU A N 1
ATOM 4194 C CA . GLU A 1 569 ? 7.115 28.202 26.143 1.00 80.38 569 GLU A CA 1
ATOM 4195 C C . GLU A 1 569 ? 8.000 27.168 26.868 1.00 80.38 569 GLU A C 1
ATOM 4197 O O . GLU A 1 569 ? 8.206 27.269 28.077 1.00 80.38 569 GLU A O 1
ATOM 4202 N N . GLY A 1 570 ? 8.607 26.225 26.138 1.00 75.94 570 GLY A N 1
ATOM 4203 C CA . GLY A 1 570 ? 9.634 25.309 26.649 1.00 75.94 570 GLY A CA 1
ATOM 4204 C C . GLY A 1 570 ? 9.111 24.013 27.273 1.00 75.94 570 GLY A C 1
ATOM 4205 O O . GLY A 1 570 ? 9.856 23.347 27.991 1.00 75.94 570 GLY A O 1
ATOM 4206 N N . GLY A 1 571 ? 7.851 23.658 27.017 1.00 83.12 571 GLY A N 1
ATOM 4207 C CA . GLY A 1 571 ? 7.255 22.392 27.436 1.00 83.12 571 GLY A CA 1
ATOM 4208 C C . GLY A 1 571 ? 5.765 22.289 27.104 1.00 83.12 571 GLY A C 1
ATOM 4209 O O . GLY A 1 571 ? 5.068 23.296 26.940 1.00 83.12 571 GLY A O 1
ATOM 4210 N N . LEU A 1 572 ? 5.271 21.055 26.998 1.00 88.56 572 LEU A N 1
ATOM 4211 C CA . LEU A 1 572 ? 3.855 20.787 26.756 1.00 88.56 572 LEU A CA 1
ATOM 4212 C C . LEU A 1 572 ? 2.966 21.299 27.904 1.00 88.56 572 LEU A C 1
ATOM 4214 O O . LEU A 1 572 ? 3.335 21.147 29.072 1.00 88.56 572 LEU A O 1
ATOM 4218 N N . PRO A 1 573 ? 1.753 21.804 27.609 1.00 90.00 573 PRO A N 1
ATOM 4219 C CA . PRO A 1 573 ? 0.712 21.975 28.618 1.00 90.00 573 PRO A CA 1
ATOM 4220 C C . PRO A 1 573 ? 0.386 20.635 29.282 1.00 90.00 573 PRO A C 1
ATOM 4222 O O . PRO A 1 573 ? 0.296 19.622 28.588 1.00 90.00 573 PRO A O 1
ATOM 4225 N N . SER A 1 574 ? 0.175 20.629 30.599 1.00 88.69 574 SER A N 1
ATOM 4226 C CA . SER A 1 574 ? -0.096 19.420 31.394 1.00 88.69 574 SER A CA 1
ATOM 4227 C C . SER A 1 574 ? -1.359 18.673 30.961 1.00 88.69 574 SER A C 1
ATOM 4229 O O . SER A 1 574 ? -1.372 17.447 30.890 1.00 88.69 574 SER A O 1
ATOM 4231 N N . ASP A 1 575 ? -2.420 19.421 30.677 1.00 89.81 575 ASP A N 1
ATOM 4232 C CA . ASP A 1 575 ? -3.786 18.925 30.531 1.00 89.81 575 ASP A CA 1
ATOM 4233 C C . ASP A 1 575 ? -4.633 19.872 29.661 1.00 89.81 575 ASP A C 1
ATOM 4235 O O . ASP A 1 575 ? -4.192 20.961 29.282 1.00 89.81 575 ASP A O 1
ATOM 4239 N N . ARG A 1 576 ? -5.870 19.462 29.348 1.00 88.38 576 ARG A N 1
ATOM 4240 C CA . ARG A 1 576 ? -6.845 20.227 28.544 1.00 88.38 576 ARG A CA 1
ATOM 4241 C C . ARG A 1 576 ? -7.068 21.664 29.046 1.00 88.38 576 ARG A C 1
ATOM 4243 O O . ARG A 1 576 ? -7.281 22.548 28.222 1.00 88.38 576 ARG A O 1
ATOM 4250 N N . THR A 1 577 ? -6.999 21.910 30.354 1.00 88.56 577 THR A N 1
ATOM 4251 C CA . THR A 1 577 ? -7.177 23.241 30.965 1.00 88.56 577 THR A CA 1
ATOM 4252 C C . THR A 1 577 ? -5.945 24.109 30.758 1.00 88.56 577 THR A C 1
ATOM 4254 O O . THR A 1 577 ? -6.071 25.278 30.406 1.00 88.56 577 THR A O 1
ATOM 4257 N N . ALA A 1 578 ? -4.741 23.560 30.934 1.00 87.94 578 ALA A N 1
ATOM 4258 C CA . ALA A 1 578 ? -3.513 24.278 30.595 1.00 87.94 578 ALA A CA 1
ATOM 4259 C C . ALA A 1 578 ? -3.473 24.605 29.088 1.00 87.94 578 ALA A C 1
ATOM 4261 O O . ALA A 1 578 ? -3.203 25.740 28.698 1.00 87.94 578 ALA A O 1
ATOM 4262 N N . LEU A 1 579 ? -3.842 23.637 28.241 1.00 86.88 579 LEU A N 1
ATOM 4263 C CA . LEU A 1 579 ? -3.881 23.793 26.787 1.00 86.88 579 LEU A CA 1
ATOM 4264 C C . LEU A 1 579 ? -4.924 24.828 26.328 1.00 86.88 579 LEU A C 1
ATOM 4266 O O . LEU A 1 579 ? -4.643 25.580 25.400 1.00 86.88 579 LEU A O 1
ATOM 4270 N N . SER A 1 580 ? -6.075 24.954 27.002 1.00 85.19 580 SER A N 1
ATOM 4271 C CA . SER A 1 580 ? -7.078 25.986 26.684 1.00 85.19 580 SER A CA 1
ATOM 4272 C C . SER A 1 580 ? -6.653 27.419 27.036 1.00 85.19 580 SER A C 1
ATOM 4274 O O . SER A 1 580 ? -7.318 28.360 26.614 1.00 85.19 580 SER A O 1
ATOM 4276 N N . HIS A 1 581 ? -5.569 27.598 27.799 1.00 83.69 581 HIS A N 1
ATOM 4277 C CA . HIS A 1 581 ? -4.949 28.905 28.062 1.00 83.69 581 HIS A CA 1
ATOM 4278 C C . HIS A 1 581 ? -3.738 29.187 27.147 1.00 83.69 581 HIS A C 1
ATOM 4280 O O . HIS A 1 581 ? -3.124 30.248 27.254 1.00 83.69 581 HIS A O 1
ATOM 4286 N N . SER A 1 582 ? -3.397 28.266 26.236 1.00 81.44 582 SER A N 1
ATOM 4287 C CA . SER A 1 582 ? -2.352 28.467 25.229 1.00 81.44 582 SER A CA 1
ATOM 4288 C C . SER A 1 582 ? -2.735 29.592 24.255 1.00 81.44 582 SER A C 1
ATOM 4290 O O . SER A 1 582 ? -3.834 29.545 23.699 1.00 81.44 582 SER A O 1
ATOM 4292 N N . PRO A 1 583 ? -1.837 30.543 23.933 1.00 73.25 583 PRO A N 1
ATOM 4293 C CA . PRO A 1 583 ? -2.105 31.572 22.922 1.00 73.25 583 PRO A CA 1
ATOM 4294 C C . PRO A 1 583 ? -2.198 31.027 21.489 1.00 73.25 583 PRO A C 1
ATOM 4296 O O . PRO A 1 583 ? -2.517 31.774 20.569 1.00 73.25 583 PRO A O 1
ATOM 4299 N N . PHE A 1 584 ? -1.919 29.736 21.289 1.00 76.62 584 PHE A N 1
ATOM 4300 C CA . PHE A 1 584 ? -2.067 29.046 20.007 1.00 76.62 584 PHE A CA 1
ATOM 4301 C C . PHE A 1 584 ? -3.405 28.291 19.890 1.00 76.62 584 PHE A C 1
ATOM 4303 O O . PHE A 1 584 ? -3.776 27.875 18.789 1.00 76.62 584 PHE A O 1
ATOM 4310 N N . ALA A 1 585 ? -4.137 28.125 20.998 1.00 78.81 585 ALA A N 1
ATOM 4311 C CA . ALA A 1 585 ? -5.410 27.416 21.038 1.00 78.81 585 ALA A CA 1
ATOM 4312 C C . ALA A 1 585 ? -6.603 28.333 20.717 1.00 78.81 585 ALA A C 1
ATOM 4314 O O . ALA A 1 585 ? -6.708 29.460 21.201 1.00 78.81 585 ALA A O 1
ATOM 4315 N N . SER A 1 586 ? -7.550 27.805 19.946 1.00 74.81 586 SER A N 1
ATOM 4316 C CA . SER A 1 586 ? -8.924 28.296 19.856 1.00 74.81 586 SER A CA 1
ATOM 4317 C C . SER A 1 586 ? -9.849 27.391 20.671 1.00 74.81 586 SER A C 1
ATOM 4319 O O . SER A 1 586 ? -9.602 26.196 20.825 1.00 74.81 586 SER A O 1
ATOM 4321 N N . ALA A 1 587 ? -10.977 27.938 21.128 1.00 69.94 587 ALA A N 1
ATOM 4322 C CA . ALA A 1 587 ? -12.068 27.150 21.700 1.00 69.94 587 ALA A CA 1
ATOM 4323 C C . ALA A 1 587 ? -12.662 26.124 20.707 1.00 69.94 587 ALA A C 1
ATOM 4325 O O . ALA A 1 587 ? -13.307 25.171 21.144 1.00 69.94 587 ALA A O 1
ATOM 4326 N N . LEU A 1 588 ? -12.436 26.305 19.397 1.00 65.81 588 LEU A N 1
ATOM 4327 C CA . LEU A 1 588 ? -12.805 25.336 18.359 1.00 65.81 588 LEU A CA 1
ATOM 4328 C C . LEU A 1 588 ? -11.912 24.086 18.394 1.00 65.81 588 LEU A C 1
ATOM 4330 O O . LEU A 1 588 ? -12.438 22.983 18.346 1.00 65.81 588 LEU A O 1
ATOM 4334 N N . ASP A 1 589 ? -10.598 24.232 18.605 1.00 72.62 589 ASP A N 1
ATOM 4335 C CA . ASP A 1 589 ? -9.632 23.110 18.623 1.00 72.62 589 ASP A CA 1
ATOM 4336 C C . ASP A 1 589 ? -9.874 22.102 19.759 1.00 72.62 589 ASP A C 1
ATOM 4338 O O . ASP A 1 589 ? -9.209 21.076 19.852 1.00 72.62 589 ASP A O 1
ATOM 4342 N N . LEU A 1 590 ? -10.777 22.431 20.681 1.00 81.25 590 LEU A N 1
ATOM 4343 C CA . LEU A 1 590 ? -11.115 21.652 21.864 1.00 81.25 590 LEU A CA 1
ATOM 4344 C C . LEU A 1 590 ? -12.347 20.757 21.643 1.00 81.25 590 LEU A C 1
ATOM 4346 O O . LEU A 1 590 ? -12.797 20.107 22.599 1.00 81.25 590 LEU A O 1
ATOM 4350 N N . LYS A 1 591 ? -12.913 20.737 20.427 1.00 84.19 591 LYS A N 1
ATOM 4351 C CA . LYS A 1 591 ? -14.119 19.990 20.042 1.00 84.19 591 LYS A CA 1
ATOM 4352 C C . LYS A 1 591 ? -14.023 19.476 18.599 1.00 84.19 591 LYS A C 1
ATOM 4354 O O . LYS A 1 591 ? -13.270 20.011 17.799 1.00 84.19 591 LYS A O 1
ATOM 4359 N N . HIS A 1 592 ? -14.814 18.456 18.285 1.00 82.88 592 HIS A N 1
ATOM 4360 C CA . HIS A 1 592 ? -15.160 18.087 16.910 1.00 82.88 592 HIS A CA 1
ATOM 4361 C C . HIS A 1 592 ? -16.189 19.068 16.319 1.00 82.88 592 HIS A C 1
ATOM 4363 O O . HIS A 1 592 ? -16.907 19.731 17.073 1.00 82.88 592 HIS A O 1
ATOM 4369 N N . ASP A 1 593 ? -16.348 19.071 14.990 1.00 71.06 593 ASP A N 1
ATOM 4370 C CA . ASP A 1 593 ? -17.398 19.823 14.269 1.00 71.06 593 ASP A CA 1
ATOM 4371 C C . ASP A 1 593 ? -18.825 19.564 14.801 1.00 71.06 593 ASP A C 1
ATOM 4373 O O . ASP A 1 593 ? -19.681 20.448 14.769 1.00 71.06 593 ASP A O 1
ATOM 4377 N N . ASP A 1 594 ? -19.093 18.364 15.332 1.00 71.06 594 ASP A N 1
ATOM 4378 C CA . ASP A 1 594 ? -20.382 17.999 15.945 1.00 71.06 594 ASP A CA 1
ATOM 4379 C C . ASP A 1 594 ? -20.542 18.448 17.415 1.00 71.06 594 ASP A C 1
ATOM 4381 O O . ASP A 1 594 ? -21.546 18.151 18.066 1.00 71.06 594 ASP A O 1
ATOM 4385 N N . GLY A 1 595 ? -19.559 19.176 17.951 1.00 75.56 595 GLY A N 1
ATOM 4386 C CA . GLY A 1 595 ? -19.556 19.740 19.299 1.00 75.56 595 GLY A CA 1
ATOM 4387 C C . GLY A 1 595 ? -19.078 18.800 20.411 1.00 75.56 595 GLY A C 1
ATOM 4388 O O . GLY A 1 595 ? -18.942 19.259 21.555 1.00 75.56 595 GLY A O 1
ATOM 4389 N N . ARG A 1 596 ? -18.789 17.519 20.122 1.00 83.50 596 ARG A N 1
ATOM 4390 C CA . ARG A 1 596 ? -18.206 16.582 21.103 1.00 83.50 596 ARG A CA 1
ATOM 4391 C C . ARG A 1 596 ? -16.799 17.019 21.512 1.00 83.50 596 ARG A C 1
ATOM 4393 O O . ARG A 1 596 ? -16.018 17.476 20.686 1.00 83.50 596 ARG A O 1
ATOM 4400 N N . GLU A 1 597 ? -16.468 16.884 22.795 1.00 86.19 597 GLU A N 1
ATOM 4401 C CA . GLU A 1 597 ? -15.210 17.413 23.339 1.00 86.19 597 GLU A CA 1
ATOM 4402 C C . GLU A 1 597 ? -14.001 16.502 23.080 1.00 86.19 597 GLU A C 1
ATOM 4404 O O . GLU A 1 597 ? -14.095 15.276 23.156 1.00 86.19 597 GLU A O 1
ATOM 4409 N N . LEU A 1 598 ? -12.846 17.125 22.833 1.00 89.75 598 LEU A N 1
ATOM 4410 C CA . LEU A 1 598 ? -11.551 16.460 22.689 1.00 89.75 598 LEU A CA 1
ATOM 4411 C C . LEU A 1 598 ? -10.813 16.417 24.033 1.00 89.75 598 LEU A C 1
ATOM 4413 O O . LEU A 1 598 ? -10.582 17.451 24.662 1.00 89.75 598 LEU A O 1
ATOM 4417 N N . SER A 1 599 ? -10.404 15.234 24.480 1.00 90.62 599 SER A N 1
ATOM 4418 C CA . SER A 1 599 ? -9.546 15.097 25.662 1.00 90.62 599 SER A CA 1
ATOM 4419 C C . SER A 1 599 ? -8.066 15.232 25.290 1.00 90.62 599 SER A C 1
ATOM 4421 O O . SER A 1 599 ? -7.668 14.913 24.170 1.00 90.62 599 SER A O 1
ATOM 4423 N N . TYR A 1 600 ? -7.257 15.727 26.226 1.00 91.81 600 TYR A N 1
ATOM 4424 C CA . TYR A 1 600 ? -5.813 15.885 26.067 1.00 91.81 600 TYR A CA 1
ATOM 4425 C C . TYR A 1 600 ? -5.116 15.786 27.432 1.00 91.81 600 TYR A C 1
ATOM 4427 O O . TYR A 1 600 ? -5.585 16.369 28.415 1.00 91.81 600 TYR A O 1
ATOM 4435 N N . ASP A 1 601 ? -3.985 15.085 27.448 1.00 89.50 601 ASP A N 1
ATOM 4436 C CA . ASP A 1 601 ? -3.035 14.954 28.555 1.00 89.50 601 ASP A CA 1
ATOM 4437 C C . ASP A 1 601 ? -1.598 14.910 27.990 1.00 89.50 601 ASP A C 1
ATOM 4439 O O . ASP A 1 601 ? -1.361 14.360 26.911 1.00 89.50 601 ASP A O 1
ATOM 4443 N N . ALA A 1 602 ? -0.630 15.472 28.719 1.00 87.00 602 ALA A N 1
ATOM 4444 C CA . ALA A 1 602 ? 0.756 15.602 28.260 1.00 87.00 602 ALA A CA 1
ATOM 4445 C C . ALA A 1 602 ? 1.496 14.266 28.051 1.00 87.00 602 ALA A C 1
ATOM 4447 O O . ALA A 1 602 ? 2.468 14.219 27.295 1.00 87.00 602 ALA A O 1
ATOM 4448 N N . GLN A 1 603 ? 1.085 13.186 28.725 1.00 82.25 603 GLN A N 1
ATOM 4449 C CA . GLN A 1 603 ? 1.734 11.875 28.605 1.00 82.25 603 GLN A CA 1
ATOM 4450 C C . GLN A 1 603 ? 1.130 11.025 27.482 1.00 82.25 603 GLN A C 1
ATOM 4452 O O . GLN A 1 603 ? 1.836 10.226 26.867 1.00 82.25 603 GLN A O 1
ATOM 4457 N N . THR A 1 604 ? -0.171 11.185 27.235 1.00 81.50 604 THR A N 1
ATOM 4458 C CA . THR A 1 604 ? -0.993 10.268 26.434 1.00 81.50 604 THR A CA 1
ATOM 4459 C C . THR A 1 604 ? -1.646 10.891 25.196 1.00 81.50 604 THR A C 1
ATOM 4461 O O . THR A 1 604 ? -2.267 10.160 24.415 1.00 81.50 604 THR A O 1
ATOM 4464 N N . GLY A 1 605 ? -1.459 12.198 24.989 1.00 89.44 605 GLY A N 1
ATOM 4465 C CA . GLY A 1 605 ? -1.803 12.936 23.774 1.00 89.44 605 GLY A CA 1
ATOM 4466 C C . GLY A 1 605 ? -3.292 13.279 23.612 1.00 89.44 605 GLY A C 1
ATOM 4467 O O . GLY A 1 605 ? -4.091 13.095 24.534 1.00 89.44 605 GLY A O 1
ATOM 4468 N N . PRO A 1 606 ? -3.682 13.806 22.436 1.00 92.06 606 PRO A N 1
ATOM 4469 C CA . PRO A 1 606 ? -5.078 14.031 22.061 1.00 92.06 606 PRO A CA 1
ATOM 4470 C C . PRO A 1 606 ? -5.863 12.716 21.926 1.00 92.06 606 PRO A C 1
ATOM 4472 O O . PRO A 1 606 ? -5.402 11.771 21.279 1.00 92.06 606 PRO A O 1
ATOM 4475 N N . ARG A 1 607 ? -7.080 12.659 22.485 1.00 92.31 607 ARG A N 1
ATOM 4476 C CA . ARG A 1 607 ? -7.978 11.488 22.397 1.00 92.31 607 ARG A CA 1
ATOM 4477 C C . ARG A 1 607 ? -9.450 11.895 22.317 1.00 92.31 607 ARG A C 1
ATOM 4479 O O . ARG A 1 607 ? -9.857 12.879 22.941 1.00 92.31 607 ARG A O 1
ATOM 4486 N N . SER A 1 608 ? -10.277 11.114 21.626 1.00 92.12 608 SER A N 1
ATOM 4487 C CA . SER A 1 608 ? -11.734 11.320 21.576 1.00 92.12 608 SER A CA 1
ATOM 4488 C C . SER A 1 608 ? -12.519 10.007 21.455 1.00 92.12 608 SER A C 1
ATOM 4490 O O . SER A 1 608 ? -11.947 8.919 21.485 1.00 92.12 608 SER A O 1
ATOM 4492 N N . ALA A 1 609 ? -13.841 10.095 21.273 1.00 89.19 609 ALA A N 1
ATOM 4493 C CA . ALA A 1 609 ? -14.701 8.944 20.975 1.00 89.19 609 ALA A CA 1
ATOM 4494 C C . ALA A 1 609 ? -14.347 8.214 19.656 1.00 89.19 609 ALA A C 1
ATOM 4496 O O . ALA A 1 609 ? -14.840 7.113 19.426 1.00 89.19 609 ALA A O 1
ATOM 4497 N N . PHE A 1 610 ? -13.503 8.804 18.800 1.00 91.38 610 PHE A N 1
ATOM 4498 C CA . PHE A 1 610 ? -12.943 8.155 17.610 1.00 91.38 610 PHE A CA 1
ATOM 4499 C C . PHE A 1 610 ? -11.566 7.505 17.855 1.00 91.38 610 PHE A C 1
ATOM 4501 O O . PHE A 1 610 ? -11.003 6.929 16.926 1.00 91.38 610 PHE A O 1
ATOM 4508 N N . GLY A 1 611 ? -11.034 7.550 19.083 1.00 92.31 611 GLY A N 1
ATOM 4509 C CA . GLY A 1 611 ? -9.752 6.954 19.469 1.00 92.31 611 GLY A CA 1
ATOM 4510 C C . GLY A 1 611 ? -8.615 7.975 19.581 1.00 92.31 611 GLY A C 1
ATOM 4511 O O . GLY A 1 611 ? -8.802 9.076 20.103 1.00 92.31 611 GLY A O 1
ATOM 4512 N N . THR A 1 612 ? -7.426 7.586 19.119 1.00 90.88 612 THR A N 1
ATOM 4513 C CA . THR A 1 612 ? -6.188 8.390 19.123 1.00 90.88 612 THR A CA 1
ATOM 4514 C C . THR A 1 612 ? -5.539 8.390 17.735 1.00 90.88 612 THR A C 1
ATOM 4516 O O . THR A 1 612 ? -5.870 7.548 16.906 1.00 90.88 612 THR A O 1
ATOM 4519 N N . LEU A 1 613 ? -4.572 9.279 17.471 1.00 88.94 613 LEU A N 1
ATOM 4520 C CA . LEU A 1 613 ? -3.928 9.390 16.148 1.00 88.94 613 LEU A CA 1
ATOM 4521 C C . LEU A 1 613 ? -3.266 8.100 15.633 1.00 88.94 613 LEU A C 1
ATOM 4523 O O . LEU A 1 613 ? -3.206 7.906 14.416 1.00 88.94 613 LEU A O 1
ATOM 4527 N N . ALA A 1 614 ? -2.791 7.239 16.538 1.00 87.25 614 ALA A N 1
ATOM 4528 C CA . ALA A 1 614 ? -2.214 5.931 16.222 1.00 87.25 614 ALA A CA 1
ATOM 4529 C C . ALA A 1 614 ? -3.209 4.766 16.375 1.00 87.25 614 ALA A C 1
ATOM 4531 O O . ALA A 1 614 ? -3.071 3.754 15.688 1.00 87.25 614 ALA A O 1
ATOM 4532 N N . HIS A 1 615 ? -4.219 4.901 17.238 1.00 88.75 615 HIS A N 1
ATOM 4533 C CA . HIS A 1 615 ? -5.249 3.890 17.494 1.00 88.75 615 HIS A CA 1
ATOM 4534 C C . HIS A 1 615 ? -6.640 4.515 17.300 1.00 88.75 615 HIS A C 1
ATOM 4536 O O . HIS A 1 615 ? -7.369 4.771 18.261 1.00 88.75 615 HIS A O 1
ATOM 4542 N N . MET A 1 616 ? -6.999 4.809 16.047 1.00 91.94 616 MET A N 1
ATOM 4543 C CA . MET A 1 616 ? -8.349 5.257 15.689 1.00 91.94 616 MET A CA 1
ATOM 4544 C C . MET A 1 616 ? -9.307 4.058 15.722 1.00 91.94 616 MET A C 1
ATOM 4546 O O . MET A 1 616 ? -9.012 3.024 15.120 1.00 91.94 616 MET A O 1
ATOM 4550 N N . VAL A 1 617 ? -10.484 4.210 16.333 1.00 94.25 617 VAL A N 1
ATOM 4551 C CA . VAL A 1 617 ? -11.514 3.155 16.429 1.00 94.25 617 VAL A CA 1
ATOM 4552 C C . VAL A 1 617 ? -11.883 2.631 15.024 1.00 94.25 617 VAL A C 1
ATOM 4554 O O . VAL A 1 617 ? -12.023 3.453 14.106 1.00 94.25 617 VAL A O 1
ATOM 4557 N N . PRO A 1 618 ? -12.028 1.302 14.826 1.00 95.19 618 PRO A N 1
ATOM 4558 C CA . PRO A 1 618 ? -12.460 0.706 13.561 1.00 95.19 618 PRO A CA 1
ATOM 4559 C C . PRO A 1 618 ? -13.780 1.263 13.031 1.00 95.19 618 PRO A C 1
ATOM 4561 O O . PRO A 1 618 ? -14.697 1.564 13.799 1.00 95.19 618 PRO A O 1
ATOM 4564 N N . VAL A 1 619 ? -13.926 1.332 11.703 1.00 94.56 619 VAL A N 1
ATOM 4565 C CA . VAL A 1 619 ? -15.184 1.796 11.097 1.00 94.56 619 VAL A CA 1
ATOM 4566 C C . VAL A 1 619 ? -16.333 0.842 11.444 1.00 94.56 619 VAL A C 1
ATOM 4568 O O . VAL A 1 619 ? -17.434 1.306 11.726 1.00 94.56 619 VAL A O 1
ATOM 4571 N N . THR A 1 620 ? -16.084 -0.469 11.529 1.00 94.75 620 THR A N 1
ATOM 4572 C CA . THR A 1 620 ? -17.096 -1.471 11.909 1.00 94.75 620 THR A CA 1
ATOM 4573 C C . THR A 1 620 ? -17.650 -1.253 13.326 1.00 94.75 620 THR A C 1
ATOM 4575 O O . THR A 1 620 ? -18.866 -1.326 13.514 1.00 94.75 620 THR A O 1
ATOM 4578 N N . ASP A 1 621 ? -16.814 -0.900 14.312 1.00 95.88 621 ASP A N 1
ATOM 4579 C CA . ASP A 1 621 ? -17.277 -0.568 15.671 1.00 95.88 621 ASP A CA 1
ATOM 4580 C C . ASP A 1 621 ? -18.031 0.772 15.714 1.00 95.88 621 ASP A C 1
ATOM 4582 O O . ASP A 1 621 ? -19.078 0.875 16.358 1.00 95.88 621 ASP A O 1
ATOM 4586 N N . LEU A 1 622 ? -17.570 1.789 14.972 1.00 94.81 622 LEU A N 1
ATOM 4587 C CA . LEU A 1 622 ? -18.278 3.072 14.847 1.00 94.81 622 LEU A CA 1
ATOM 4588 C C . LEU A 1 622 ? -19.667 2.901 14.200 1.00 94.81 622 LEU A C 1
ATOM 4590 O O . LEU A 1 622 ? -20.639 3.513 14.644 1.00 94.81 622 LEU A O 1
ATOM 4594 N N . LEU A 1 623 ? -19.789 2.031 13.191 1.00 94.62 623 LEU A N 1
ATOM 4595 C CA . LEU A 1 623 ? -21.062 1.682 12.549 1.00 94.62 623 LEU A CA 1
ATOM 4596 C C . LEU A 1 623 ? -21.992 0.868 13.464 1.00 94.62 623 LEU A C 1
ATOM 4598 O O . LEU A 1 623 ? -23.213 1.022 13.377 1.00 94.62 623 LEU A O 1
ATOM 4602 N N . ALA A 1 624 ? -21.445 0.037 14.357 1.00 93.88 624 ALA A N 1
ATOM 4603 C CA . ALA A 1 624 ? -22.217 -0.663 15.385 1.00 93.88 624 ALA A CA 1
ATOM 4604 C C . ALA A 1 624 ? -22.707 0.287 16.498 1.00 93.88 624 ALA A C 1
ATOM 4606 O O . ALA A 1 624 ? -23.810 0.119 17.021 1.00 93.88 624 ALA A O 1
ATOM 4607 N N . ALA A 1 625 ? -21.926 1.321 16.827 1.00 92.25 625 ALA A N 1
ATOM 4608 C CA . ALA A 1 625 ? -22.298 2.360 17.788 1.00 92.25 625 ALA A CA 1
ATOM 4609 C C . ALA A 1 625 ? -23.319 3.384 17.239 1.00 92.25 625 ALA A C 1
ATOM 4611 O O . ALA A 1 625 ? -23.997 4.054 18.023 1.00 92.25 625 ALA A O 1
ATOM 4612 N N . TRP A 1 626 ? -23.461 3.508 15.915 1.00 90.56 626 TRP A N 1
ATOM 4613 C CA . TRP A 1 626 ? -24.340 4.483 15.255 1.00 90.56 626 TRP A CA 1
ATOM 4614 C C . TRP A 1 626 ? -25.820 4.056 15.284 1.00 90.56 626 TRP A C 1
ATOM 4616 O O . TRP A 1 626 ? -26.365 3.503 14.326 1.00 90.56 626 TRP A O 1
ATOM 4626 N N . LYS A 1 627 ? -26.472 4.311 16.426 1.00 84.12 627 LYS A N 1
ATOM 4627 C CA . LYS A 1 627 ? -27.841 3.857 16.735 1.00 84.12 627 LYS A CA 1
ATOM 4628 C C . LYS A 1 627 ? -28.952 4.614 16.003 1.00 84.12 627 LYS A C 1
ATOM 4630 O O . LYS A 1 627 ? -29.923 3.986 15.599 1.00 84.12 627 LYS A O 1
ATOM 4635 N N . ASP A 1 628 ? -28.835 5.934 15.850 1.00 82.94 628 ASP A N 1
ATOM 4636 C CA . ASP A 1 628 ? -29.873 6.761 15.208 1.00 82.94 628 ASP A CA 1
ATOM 4637 C C . ASP A 1 628 ? -29.944 6.577 13.683 1.00 82.94 628 ASP A C 1
ATOM 4639 O O . ASP A 1 628 ? -31.014 6.726 13.092 1.00 82.94 628 ASP A O 1
ATOM 4643 N N . ARG A 1 629 ? -28.813 6.237 13.047 1.00 86.88 629 ARG A N 1
ATOM 4644 C CA . ARG A 1 629 ? -28.648 6.141 11.587 1.00 86.88 629 ARG A CA 1
ATOM 4645 C C . ARG A 1 629 ? -29.147 7.391 10.850 1.00 86.88 629 ARG A C 1
ATOM 4647 O O . ARG A 1 629 ? -29.725 7.308 9.765 1.00 86.88 629 ARG A O 1
ATOM 4654 N N . THR A 1 630 ? -28.888 8.555 11.442 1.00 89.00 630 THR A N 1
ATOM 4655 C CA . THR A 1 630 ? -29.146 9.878 10.867 1.00 89.00 630 THR A CA 1
ATOM 4656 C C . THR A 1 630 ? -27.875 10.517 10.308 1.00 89.00 630 THR A C 1
ATOM 4658 O O . THR A 1 630 ? -26.799 10.485 10.916 1.00 89.00 630 THR A O 1
ATOM 4661 N N . VAL A 1 631 ? -28.010 11.098 9.119 1.00 90.31 631 VAL A N 1
ATOM 4662 C CA . VAL A 1 631 ? -26.979 11.880 8.427 1.00 90.31 631 VAL A CA 1
ATOM 4663 C C . VAL A 1 631 ? -27.447 13.326 8.304 1.00 90.31 631 VAL A C 1
ATOM 4665 O O . VAL A 1 631 ? -28.646 13.602 8.291 1.00 90.31 631 VAL A O 1
ATOM 4668 N N . THR A 1 632 ? -26.512 14.259 8.209 1.00 87.69 632 THR A N 1
ATOM 4669 C CA . THR A 1 632 ? -26.809 15.648 7.852 1.00 87.69 632 THR A CA 1
ATOM 4670 C C . THR A 1 632 ? -27.118 15.767 6.361 1.00 87.69 632 THR A C 1
ATOM 4672 O O . THR A 1 632 ? -26.724 14.928 5.545 1.00 87.69 632 THR A O 1
ATOM 4675 N N . ARG A 1 633 ? -27.767 16.865 5.971 1.00 86.62 633 ARG A N 1
ATOM 4676 C CA . ARG A 1 633 ? -28.006 17.181 4.560 1.00 86.62 633 ARG A CA 1
ATOM 4677 C C . ARG A 1 633 ? -26.700 17.310 3.762 1.00 86.62 633 ARG A C 1
ATOM 4679 O O . ARG A 1 633 ? -26.653 16.854 2.625 1.00 86.62 633 ARG A O 1
ATOM 4686 N N . ALA A 1 634 ? -25.643 17.872 4.355 1.00 84.19 634 ALA A N 1
ATOM 4687 C CA . ALA A 1 634 ? -24.335 17.988 3.702 1.00 84.19 634 ALA A CA 1
ATOM 4688 C C . ALA A 1 634 ? -23.679 16.619 3.438 1.00 84.19 634 ALA A C 1
ATOM 4690 O O . ALA A 1 634 ? -23.039 16.438 2.406 1.00 84.19 634 ALA A O 1
ATOM 4691 N N . GLU A 1 635 ? -23.865 15.643 4.332 1.00 88.88 635 GLU A N 1
ATOM 4692 C CA . GLU A 1 635 ? -23.396 14.264 4.131 1.00 88.88 635 GLU A CA 1
ATOM 4693 C C . GLU A 1 635 ? -24.204 13.522 3.056 1.00 88.88 635 GLU A C 1
ATOM 4695 O O . GLU A 1 635 ? -23.619 12.760 2.290 1.00 88.88 635 GLU A O 1
ATOM 4700 N N . SER A 1 636 ? -25.518 13.777 2.963 1.00 90.50 636 SER A N 1
ATOM 4701 C CA . SER A 1 636 ? -26.375 13.284 1.870 1.00 90.50 636 SER A CA 1
ATOM 4702 C C . SER A 1 636 ? -25.881 13.806 0.520 1.00 90.50 636 SER A C 1
ATOM 4704 O O . SER A 1 636 ? -25.480 13.022 -0.336 1.00 90.50 636 SER A O 1
ATOM 4706 N N . GLU A 1 637 ? -25.800 15.133 0.369 1.00 89.06 637 GLU A N 1
ATOM 4707 C CA . GLU A 1 637 ? -25.399 15.789 -0.882 1.00 89.06 637 GLU A CA 1
ATOM 4708 C C . GLU A 1 637 ? -23.968 15.395 -1.305 1.00 89.06 637 GLU A C 1
ATOM 4710 O O . GLU A 1 637 ? -23.728 15.127 -2.481 1.00 89.06 637 GLU A O 1
ATOM 4715 N N . ALA A 1 638 ? -23.028 15.270 -0.358 1.00 87.88 638 ALA A N 1
ATOM 4716 C CA . ALA A 1 638 ? -21.666 14.813 -0.648 1.00 87.88 638 ALA A CA 1
ATOM 4717 C C . ALA A 1 638 ? -21.590 13.324 -1.042 1.00 87.88 638 ALA A C 1
ATOM 4719 O O . ALA A 1 638 ? -20.753 12.955 -1.870 1.00 87.88 638 ALA A O 1
ATOM 4720 N N . TYR A 1 639 ? -22.443 12.456 -0.480 1.00 91.38 639 TYR A N 1
ATOM 4721 C CA . TYR A 1 639 ? -22.511 11.055 -0.904 1.00 91.38 639 TYR A CA 1
ATOM 4722 C C . TYR A 1 639 ? -23.212 10.892 -2.260 1.00 91.38 639 TYR A C 1
ATOM 4724 O O . TYR A 1 639 ? -22.769 10.083 -3.070 1.00 91.38 639 TYR A O 1
ATOM 4732 N N . GLU A 1 640 ? -24.246 11.683 -2.548 1.00 90.44 640 GLU A N 1
ATOM 4733 C CA . GLU A 1 640 ? -24.918 11.722 -3.854 1.00 90.44 640 GLU A CA 1
ATOM 4734 C C . GLU A 1 640 ? -23.967 12.211 -4.966 1.00 90.44 640 GLU A C 1
ATOM 4736 O O . GLU A 1 640 ? -23.941 11.632 -6.057 1.00 90.44 640 GLU A O 1
ATOM 4741 N N . GLU A 1 641 ? -23.116 13.208 -4.684 1.00 87.75 641 GLU A N 1
ATOM 4742 C CA . GLU A 1 641 ? -22.038 13.649 -5.585 1.00 87.75 641 GLU A CA 1
ATOM 4743 C C . GLU A 1 641 ? -21.007 12.524 -5.817 1.00 87.75 641 GLU A C 1
ATOM 4745 O O . GLU A 1 641 ? -20.677 12.216 -6.966 1.00 87.75 641 GLU A O 1
ATOM 4750 N N . PHE A 1 642 ? -20.563 11.836 -4.754 1.00 88.62 642 PHE A N 1
ATOM 4751 C CA . PHE A 1 642 ? -19.663 10.678 -4.858 1.00 88.62 642 PHE A CA 1
ATOM 4752 C C . PHE A 1 642 ? -20.274 9.520 -5.666 1.00 88.62 642 PHE A C 1
ATOM 4754 O O . PHE A 1 642 ? -19.621 8.997 -6.568 1.00 88.62 642 PHE A O 1
ATOM 4761 N N . GLN A 1 643 ? -21.522 9.137 -5.383 1.00 87.94 643 GLN A N 1
ATOM 4762 C CA . GLN A 1 643 ? -22.252 8.075 -6.081 1.00 87.94 643 GLN A CA 1
ATOM 4763 C C . GLN A 1 643 ? -22.379 8.392 -7.575 1.00 87.94 643 GLN A C 1
ATOM 4765 O O . GLN A 1 643 ? -22.065 7.549 -8.417 1.00 87.94 643 GLN A O 1
ATOM 4770 N N . THR A 1 644 ? -22.784 9.623 -7.899 1.00 85.56 644 THR A N 1
ATOM 4771 C CA . THR A 1 644 ? -22.922 10.107 -9.280 1.00 85.56 644 THR A CA 1
ATOM 4772 C C . THR A 1 644 ? -21.577 10.121 -10.005 1.00 85.56 644 THR A C 1
ATOM 4774 O O . THR A 1 644 ? -21.515 9.795 -11.189 1.00 85.56 644 THR A O 1
ATOM 4777 N N . GLY A 1 645 ? -20.491 10.474 -9.310 1.00 81.44 645 GLY A N 1
ATOM 4778 C CA . GLY A 1 645 ? -19.132 10.387 -9.839 1.00 81.44 645 GLY A CA 1
ATOM 4779 C C . GLY A 1 645 ? -18.705 8.943 -10.109 1.00 81.44 645 GLY A C 1
ATOM 4780 O O . GLY A 1 645 ? -18.255 8.637 -11.207 1.00 81.44 645 GLY A O 1
ATOM 4781 N N . TYR A 1 646 ? -18.891 8.038 -9.147 1.00 80.50 646 TYR A N 1
ATOM 4782 C CA . TYR A 1 646 ? -18.498 6.628 -9.251 1.00 80.50 646 TYR A CA 1
ATOM 4783 C C . TYR A 1 646 ? -19.243 5.899 -10.383 1.00 80.50 646 TYR A C 1
ATOM 4785 O O . TYR A 1 646 ? -18.607 5.251 -11.213 1.00 80.50 646 TYR A O 1
ATOM 4793 N N . GLN A 1 647 ? -20.560 6.106 -10.516 1.00 79.38 647 GLN A N 1
ATOM 4794 C CA . GLN A 1 647 ? -21.381 5.509 -11.584 1.00 79.38 647 GLN A CA 1
ATOM 4795 C C . GLN A 1 647 ? -21.103 6.061 -12.998 1.00 79.38 647 GLN A C 1
ATOM 4797 O O . GLN A 1 647 ? -21.568 5.493 -13.986 1.00 79.38 647 GLN A O 1
ATOM 4802 N N . GLN A 1 648 ? -20.343 7.155 -13.146 1.00 73.69 648 GLN A N 1
ATOM 4803 C CA . GLN A 1 648 ? -19.875 7.583 -14.473 1.00 73.69 648 GLN A CA 1
ATOM 4804 C C . GLN A 1 648 ? -18.764 6.685 -15.016 1.00 73.69 648 GLN A C 1
ATOM 4806 O O . GLN A 1 648 ? -18.645 6.580 -16.245 1.00 73.69 648 GLN A O 1
ATOM 4811 N N . TYR A 1 649 ? -17.999 6.059 -14.116 1.00 66.31 649 TYR A N 1
ATOM 4812 C CA . TYR A 1 649 ? -16.953 5.094 -14.424 1.00 66.31 649 TYR A CA 1
ATOM 4813 C C . TYR A 1 649 ? -17.515 3.661 -14.350 1.00 66.31 649 TYR A C 1
ATOM 4815 O O . TYR A 1 649 ? -17.539 2.986 -15.377 1.00 66.31 649 TYR A O 1
ATOM 4823 N N . TRP A 1 650 ? -18.063 3.202 -13.210 1.00 66.81 650 TRP A N 1
ATOM 4824 C CA . TRP A 1 650 ? -18.636 1.843 -13.108 1.00 66.81 650 TRP A CA 1
ATOM 4825 C C . TRP A 1 650 ? -20.071 1.815 -13.615 1.00 66.81 650 TRP A C 1
ATOM 4827 O O . TRP A 1 650 ? -20.988 2.377 -13.017 1.00 66.81 650 TRP A O 1
ATOM 4837 N N . ARG A 1 651 ? -20.244 1.133 -14.748 1.00 54.88 651 ARG A N 1
ATOM 4838 C CA . ARG A 1 651 ? -21.510 1.024 -15.488 1.00 54.88 651 ARG A CA 1
ATOM 4839 C C . ARG A 1 651 ? -22.040 -0.404 -15.572 1.00 54.88 651 ARG A C 1
ATOM 4841 O O . ARG A 1 651 ? -23.219 -0.585 -15.864 1.00 54.88 651 ARG A O 1
ATOM 4848 N N . ALA A 1 652 ? -21.171 -1.394 -15.360 1.00 56.72 652 ALA A N 1
ATOM 4849 C CA . ALA A 1 652 ? -21.449 -2.799 -15.634 1.00 56.72 652 ALA A CA 1
ATOM 4850 C C . ALA A 1 652 ? -21.491 -3.666 -14.368 1.00 56.72 652 ALA A C 1
ATOM 4852 O O . ALA A 1 652 ? -22.527 -4.272 -14.118 1.00 56.72 652 ALA A O 1
ATOM 4853 N N . PHE A 1 653 ? -20.410 -3.713 -13.581 1.00 58.31 653 PHE A N 1
ATOM 4854 C CA . PHE A 1 653 ? -20.263 -4.604 -12.421 1.00 58.31 653 PHE A CA 1
ATOM 4855 C C . PHE A 1 653 ? -19.403 -3.958 -11.315 1.00 58.31 653 PHE A C 1
ATOM 4857 O O . PHE A 1 653 ? -18.996 -2.803 -11.442 1.00 58.31 653 PHE A O 1
ATOM 4864 N N . ILE A 1 654 ? -19.178 -4.698 -10.227 1.00 61.47 654 ILE A N 1
ATOM 4865 C CA . ILE A 1 654 ? -18.174 -4.431 -9.182 1.00 61.47 654 ILE A CA 1
ATOM 4866 C C . ILE A 1 654 ? -16.927 -5.272 -9.492 1.00 61.47 654 ILE A C 1
ATOM 4868 O O . ILE A 1 654 ? -17.084 -6.350 -10.062 1.00 61.47 654 ILE A O 1
ATOM 4872 N N . ASP A 1 655 ? -15.738 -4.813 -9.083 1.00 74.94 655 ASP A N 1
ATOM 4873 C CA . ASP A 1 655 ? -14.456 -5.488 -9.333 1.00 74.94 655 ASP A CA 1
ATOM 4874 C C . ASP A 1 655 ? -13.970 -6.315 -8.110 1.00 74.94 655 ASP A C 1
ATOM 4876 O O . ASP A 1 655 ? -13.252 -5.782 -7.254 1.00 74.94 655 ASP A O 1
ATOM 4880 N N . PRO A 1 656 ? -14.316 -7.611 -7.963 1.00 85.56 656 PRO A N 1
ATOM 4881 C CA . PRO A 1 656 ? -13.631 -8.507 -7.039 1.00 85.56 656 PRO A CA 1
ATOM 4882 C C . PRO A 1 656 ? -12.189 -8.762 -7.484 1.00 85.56 656 PRO A C 1
ATOM 4884 O O . PRO A 1 656 ? -11.864 -8.843 -8.674 1.00 85.56 656 PRO A O 1
ATOM 4887 N N . ILE A 1 657 ? -11.316 -8.906 -6.490 1.00 89.56 657 ILE A N 1
ATOM 4888 C CA . ILE A 1 657 ? -9.864 -8.971 -6.655 1.00 89.56 657 ILE A CA 1
ATOM 4889 C C . ILE A 1 657 ? -9.352 -10.189 -5.892 1.00 89.56 657 ILE A C 1
ATOM 4891 O O . ILE A 1 657 ? -9.538 -10.283 -4.679 1.00 89.56 657 ILE A O 1
ATOM 4895 N N . GLY A 1 658 ? -8.669 -11.100 -6.581 1.00 92.31 658 GLY A N 1
ATOM 4896 C CA . GLY A 1 658 ? -8.036 -12.272 -5.974 1.00 92.31 658 GLY A CA 1
ATOM 4897 C C . GLY A 1 658 ? -6.554 -12.339 -6.310 1.00 92.31 658 GLY A C 1
ATOM 4898 O O . GLY A 1 658 ? -6.189 -12.195 -7.475 1.00 92.31 658 GLY A O 1
ATOM 4899 N N . VAL A 1 659 ? -5.709 -12.569 -5.301 1.00 92.81 659 VAL A N 1
ATOM 4900 C CA . VAL A 1 659 ? -4.247 -12.651 -5.443 1.00 92.81 659 VAL A CA 1
ATOM 4901 C C . VAL A 1 659 ? -3.729 -13.951 -4.847 1.00 92.81 659 VAL A C 1
ATOM 4903 O O . VAL A 1 659 ? -3.751 -14.141 -3.631 1.00 92.81 659 VAL A O 1
ATOM 4906 N N . ARG A 1 660 ? -3.203 -14.836 -5.691 1.00 92.31 660 ARG A N 1
ATOM 4907 C CA . ARG A 1 660 ? -2.451 -16.019 -5.273 1.00 92.31 660 ARG A CA 1
ATOM 4908 C C . ARG A 1 660 ? -1.023 -15.619 -4.901 1.00 92.31 660 ARG A C 1
ATOM 4910 O O . ARG A 1 660 ? -0.313 -14.997 -5.689 1.00 92.31 660 ARG A O 1
ATOM 4917 N N . ILE A 1 661 ? -0.597 -16.021 -3.707 1.00 92.75 661 ILE A N 1
ATOM 4918 C CA . ILE A 1 661 ? 0.753 -15.832 -3.174 1.00 92.75 661 ILE A CA 1
ATOM 4919 C C . ILE A 1 661 ? 1.473 -17.180 -3.191 1.00 92.75 661 ILE A C 1
ATOM 4921 O O . ILE A 1 661 ? 0.956 -18.191 -2.704 1.00 92.75 661 ILE A O 1
ATOM 4925 N N . LYS A 1 662 ? 2.692 -17.192 -3.732 1.00 90.81 662 LYS A N 1
ATOM 4926 C CA . LYS A 1 662 ? 3.540 -18.381 -3.814 1.00 90.81 662 LYS A CA 1
ATOM 4927 C C . LYS A 1 662 ? 4.990 -18.037 -3.499 1.00 90.81 662 LYS A C 1
ATOM 4929 O O . LYS A 1 662 ? 5.548 -17.100 -4.070 1.00 90.81 662 LYS A O 1
ATOM 4934 N N . ARG A 1 663 ? 5.622 -18.807 -2.620 1.00 88.69 663 ARG A N 1
ATOM 4935 C CA . ARG A 1 663 ? 7.035 -18.644 -2.280 1.00 88.69 663 ARG A CA 1
ATOM 4936 C C . ARG A 1 663 ? 7.933 -19.155 -3.411 1.00 88.69 663 ARG A C 1
ATOM 4938 O O . ARG A 1 663 ? 7.581 -20.082 -4.143 1.00 88.69 663 ARG A O 1
ATOM 4945 N N . ARG A 1 664 ? 9.101 -18.536 -3.565 1.00 85.75 664 ARG A N 1
ATOM 4946 C CA . ARG A 1 664 ? 10.166 -18.918 -4.502 1.00 85.75 664 ARG A CA 1
ATOM 4947 C C . ARG A 1 664 ? 11.499 -18.974 -3.757 1.00 85.75 664 ARG A C 1
ATOM 4949 O O . ARG A 1 664 ? 11.635 -18.407 -2.671 1.00 85.75 664 ARG A O 1
ATOM 4956 N N . ASP A 1 665 ? 12.495 -19.619 -4.349 1.00 82.31 665 ASP A N 1
ATOM 4957 C CA . ASP A 1 665 ? 13.863 -19.548 -3.840 1.00 82.31 665 ASP A CA 1
ATOM 4958 C C . ASP A 1 665 ? 14.337 -18.083 -3.874 1.00 82.31 665 ASP A C 1
ATOM 4960 O O . ASP A 1 665 ? 14.238 -17.410 -4.899 1.00 82.31 665 ASP A O 1
ATOM 4964 N N . GLY A 1 666 ? 14.752 -17.552 -2.721 1.00 83.75 666 GLY A N 1
ATOM 4965 C CA . GLY A 1 666 ? 15.138 -16.142 -2.555 1.00 83.75 666 GLY A CA 1
ATOM 4966 C C . GLY A 1 666 ? 13.994 -15.108 -2.553 1.00 83.75 666 GLY A C 1
ATOM 4967 O O . GLY A 1 666 ? 14.259 -13.927 -2.327 1.00 83.75 666 GLY A O 1
ATOM 4968 N N . GLY A 1 667 ? 12.723 -15.480 -2.761 1.00 89.44 667 GLY A N 1
ATOM 4969 C CA . GLY A 1 667 ? 11.657 -14.474 -2.881 1.00 89.44 667 GLY A CA 1
ATOM 4970 C C . GLY A 1 667 ? 10.232 -14.996 -3.051 1.00 89.44 667 GLY A C 1
ATOM 4971 O O . GLY A 1 667 ? 9.847 -16.013 -2.471 1.00 89.44 667 GLY A O 1
ATOM 4972 N N . TRP A 1 668 ? 9.424 -14.258 -3.814 1.00 91.69 668 TRP A N 1
ATOM 4973 C CA . TRP A 1 668 ? 7.974 -14.449 -3.899 1.00 91.69 668 TRP A CA 1
ATOM 4974 C C . TRP A 1 668 ? 7.442 -14.235 -5.318 1.00 91.69 668 TRP A C 1
ATOM 4976 O O . TRP A 1 668 ? 8.021 -13.516 -6.132 1.00 91.69 668 TRP A O 1
ATOM 4986 N N . ALA A 1 669 ? 6.306 -14.868 -5.594 1.00 91.81 669 ALA A N 1
ATOM 4987 C CA . ALA A 1 669 ? 5.482 -14.667 -6.772 1.00 91.81 669 ALA A CA 1
ATOM 4988 C C . ALA A 1 669 ? 4.052 -14.317 -6.338 1.00 91.81 669 ALA A C 1
ATOM 4990 O O . ALA A 1 669 ? 3.440 -15.046 -5.553 1.00 91.81 669 ALA A O 1
ATOM 4991 N N . LEU A 1 670 ? 3.546 -13.207 -6.865 1.00 92.06 670 LEU A N 1
ATOM 4992 C CA . LEU A 1 670 ? 2.174 -12.734 -6.741 1.00 92.06 670 LEU A CA 1
ATOM 4993 C C . LEU A 1 670 ? 1.496 -12.879 -8.107 1.00 92.06 670 LEU A C 1
ATOM 4995 O O . LEU A 1 670 ? 2.100 -12.572 -9.132 1.00 92.06 670 LEU A O 1
ATOM 4999 N N . ASP A 1 671 ? 0.260 -13.357 -8.115 1.00 91.62 671 ASP A N 1
ATOM 5000 C CA . ASP A 1 671 ? -0.541 -13.649 -9.308 1.00 91.62 671 ASP A CA 1
ATOM 5001 C C . ASP A 1 671 ? -1.958 -13.152 -9.016 1.00 91.62 671 ASP A C 1
ATOM 5003 O O . ASP A 1 671 ? -2.654 -13.732 -8.182 1.00 91.62 671 ASP A O 1
ATOM 5007 N N . ALA A 1 672 ? -2.325 -12.013 -9.604 1.00 90.75 672 ALA A N 1
ATOM 5008 C CA . ALA A 1 672 ? -3.517 -11.248 -9.264 1.00 90.75 672 ALA A CA 1
ATOM 5009 C C . ALA A 1 672 ? -4.460 -11.101 -10.458 1.00 90.75 672 ALA A C 1
ATOM 5011 O O . ALA A 1 672 ? -4.024 -10.790 -11.568 1.00 90.75 672 ALA A O 1
ATOM 5012 N N . ARG A 1 673 ? -5.764 -11.251 -10.207 1.00 89.44 673 ARG A N 1
ATOM 5013 C CA . ARG A 1 673 ? -6.832 -10.966 -11.173 1.00 89.44 673 ARG A CA 1
ATOM 5014 C C . ARG A 1 673 ? -7.870 -10.016 -10.592 1.00 89.44 673 ARG A C 1
ATOM 5016 O O . ARG A 1 673 ? -8.235 -10.139 -9.422 1.00 89.44 673 ARG A O 1
ATOM 5023 N N . MET A 1 674 ? -8.355 -9.116 -11.441 1.00 86.19 674 MET A N 1
ATOM 5024 C CA . MET A 1 674 ? -9.406 -8.133 -11.170 1.00 86.19 674 MET A CA 1
ATOM 5025 C C . MET A 1 674 ? -10.413 -8.189 -12.324 1.00 86.19 674 MET A C 1
ATOM 5027 O O . MET A 1 674 ? -10.000 -8.197 -13.484 1.00 86.19 674 MET A O 1
ATOM 5031 N N . LEU A 1 675 ? -11.711 -8.284 -12.035 1.00 81.19 675 LEU A N 1
ATOM 5032 C CA . LEU A 1 675 ? -12.757 -8.534 -13.039 1.00 81.19 675 LEU A CA 1
ATOM 5033 C C . LEU A 1 675 ? -14.004 -7.697 -12.726 1.00 81.19 675 LEU A C 1
ATOM 5035 O O . LEU A 1 675 ? -14.587 -7.969 -11.687 1.00 81.19 675 LEU A O 1
ATOM 5039 N N . PRO A 1 676 ? -14.489 -6.789 -13.594 1.00 72.56 676 PRO A N 1
ATOM 5040 C CA . PRO A 1 676 ? -13.965 -6.423 -14.908 1.00 72.56 676 PRO A CA 1
ATOM 5041 C C . PRO A 1 676 ? -12.753 -5.473 -14.844 1.00 72.56 676 PRO A C 1
ATOM 5043 O O . PRO A 1 676 ? -12.134 -5.257 -13.805 1.00 72.56 676 PRO A O 1
ATOM 5046 N N . LEU A 1 677 ? -12.390 -4.936 -16.009 1.00 67.50 677 LEU A N 1
ATOM 5047 C CA . LEU A 1 677 ? -11.499 -3.807 -16.185 1.00 67.50 677 LEU A CA 1
ATOM 5048 C C . LEU A 1 677 ? -12.302 -2.503 -16.153 1.00 67.50 677 LEU A C 1
ATOM 5050 O O . LEU A 1 677 ? -13.346 -2.350 -16.788 1.00 67.50 677 LEU A O 1
ATOM 5054 N N . ILE A 1 678 ? -11.725 -1.550 -15.444 1.00 64.12 678 ILE A N 1
ATOM 5055 C CA . ILE A 1 678 ? -12.183 -0.185 -15.243 1.00 64.12 678 ILE A CA 1
ATOM 5056 C C . ILE A 1 678 ? -12.177 0.626 -16.552 1.00 64.12 678 ILE A C 1
ATOM 5058 O O . ILE A 1 678 ? -11.122 0.835 -17.154 1.00 64.12 678 ILE A O 1
ATOM 5062 N N . GLU A 1 679 ? -13.340 1.156 -16.957 1.00 61.53 679 GLU A N 1
ATOM 5063 C CA . GLU A 1 679 ? -13.438 2.106 -18.079 1.00 61.53 679 GLU A CA 1
ATOM 5064 C C . GLU A 1 679 ? -12.609 3.380 -17.803 1.00 61.53 679 GLU A C 1
ATOM 5066 O O . GLU A 1 679 ? -12.802 4.050 -16.784 1.00 61.53 679 GLU A O 1
ATOM 5071 N N . ARG A 1 680 ? -11.799 3.795 -18.790 1.00 60.56 680 ARG A N 1
ATOM 5072 C CA . ARG A 1 680 ? -11.011 5.049 -18.849 1.00 60.56 680 ARG A CA 1
ATOM 5073 C C . ARG A 1 680 ? -9.755 5.098 -17.968 1.00 60.56 680 ARG A C 1
ATOM 5075 O O . ARG A 1 680 ? -9.335 6.184 -17.565 1.00 60.56 680 ARG A O 1
ATOM 5082 N N . THR A 1 681 ? -9.139 3.950 -17.714 1.00 67.69 681 THR A N 1
ATOM 5083 C CA . THR A 1 681 ? -7.831 3.821 -17.043 1.00 67.69 681 THR A CA 1
ATOM 5084 C C . THR A 1 681 ? -6.627 4.053 -17.960 1.00 67.69 681 THR A C 1
ATOM 5086 O O . THR A 1 681 ? -6.735 4.034 -19.186 1.00 67.69 681 THR A O 1
ATOM 5089 N N . GLU A 1 682 ? -5.427 4.141 -17.368 1.00 72.88 682 GLU A N 1
ATOM 5090 C CA . GLU A 1 682 ? -4.171 3.899 -18.102 1.00 72.88 682 GLU A CA 1
ATOM 5091 C C . GLU A 1 682 ? -4.124 2.486 -18.729 1.00 72.88 682 GLU A C 1
ATOM 5093 O O . GLU A 1 682 ? -3.522 2.292 -19.786 1.00 72.88 682 GLU A O 1
ATOM 5098 N N . TYR A 1 683 ? -4.802 1.503 -18.123 1.00 80.25 683 TYR A N 1
ATOM 5099 C CA . TYR A 1 683 ? -4.982 0.156 -18.667 1.00 80.25 683 TYR A CA 1
ATOM 5100 C C . TYR A 1 683 ? -5.749 0.137 -19.999 1.00 80.25 683 TYR A C 1
ATOM 5102 O O . TYR A 1 683 ? -5.337 -0.589 -20.901 1.00 80.25 683 TYR A O 1
ATOM 5110 N N . ASP A 1 684 ? -6.791 0.959 -20.172 1.00 77.75 684 ASP A N 1
ATOM 5111 C CA . ASP A 1 684 ? -7.475 1.121 -21.468 1.00 77.75 684 ASP A CA 1
ATOM 5112 C C . ASP A 1 684 ? -6.510 1.650 -22.550 1.00 77.75 684 ASP A C 1
ATOM 5114 O O . ASP A 1 684 ? -6.512 1.157 -23.681 1.00 77.75 684 ASP A O 1
ATOM 5118 N N . GLU A 1 685 ? -5.629 2.608 -22.219 1.00 78.75 685 GLU A N 1
ATOM 5119 C CA . GLU A 1 685 ? -4.604 3.073 -23.168 1.00 78.75 685 GLU A CA 1
ATOM 5120 C C . GLU A 1 685 ? -3.584 1.970 -23.504 1.00 78.75 685 GLU A C 1
ATOM 5122 O O . GLU A 1 685 ? -3.183 1.845 -24.666 1.00 78.75 685 GLU A O 1
ATOM 5127 N N . LEU A 1 686 ? -3.183 1.143 -22.529 1.00 81.75 686 LEU A N 1
ATOM 5128 C CA . LEU A 1 686 ? -2.321 -0.022 -22.770 1.00 81.75 686 LEU A CA 1
ATOM 5129 C C . LEU A 1 686 ? -3.005 -1.059 -23.672 1.00 81.75 686 LEU A C 1
ATOM 5131 O O . LEU A 1 686 ? -2.391 -1.493 -24.645 1.00 81.75 686 LEU A O 1
ATOM 5135 N N . LEU A 1 687 ? -4.269 -1.399 -23.404 1.00 81.31 687 LEU A N 1
ATOM 5136 C CA . LEU A 1 687 ? -5.073 -2.338 -24.192 1.00 81.31 687 LEU A CA 1
ATOM 5137 C C . LEU A 1 687 ? -5.277 -1.849 -25.634 1.00 81.31 687 LEU A C 1
ATOM 5139 O O . LEU A 1 687 ? -5.176 -2.628 -26.580 1.00 81.31 687 LEU A O 1
ATOM 5143 N N . GLU A 1 688 ? -5.506 -0.551 -25.843 1.00 82.81 688 GLU A N 1
ATOM 5144 C CA . GLU A 1 688 ? -5.535 0.022 -27.191 1.00 82.81 688 GLU A CA 1
ATOM 5145 C C . GLU A 1 688 ? -4.179 -0.082 -27.911 1.00 82.81 688 GLU A C 1
ATOM 5147 O O . GLU A 1 688 ? -4.136 -0.216 -29.141 1.00 82.81 688 GLU A O 1
ATOM 5152 N N . ILE A 1 689 ? -3.068 0.032 -27.176 1.00 82.62 689 ILE A N 1
ATOM 5153 C CA . ILE A 1 689 ? -1.705 -0.038 -27.717 1.00 82.62 689 ILE A CA 1
ATOM 5154 C C . ILE A 1 689 ? -1.316 -1.479 -28.074 1.00 82.62 689 ILE A C 1
ATOM 5156 O O . ILE A 1 689 ? -0.740 -1.667 -29.146 1.00 82.62 689 ILE A O 1
ATOM 5160 N N . THR A 1 690 ? -1.650 -2.474 -27.246 1.00 83.69 690 THR A N 1
ATOM 5161 C CA . THR A 1 690 ? -1.339 -3.896 -27.490 1.00 83.69 690 THR A CA 1
ATOM 5162 C C . THR A 1 690 ? -2.334 -4.576 -28.429 1.00 83.69 690 THR A C 1
ATOM 5164 O O . THR A 1 690 ? -1.925 -5.353 -29.290 1.00 83.69 690 THR A O 1
ATOM 5167 N N . GLY A 1 691 ? -3.632 -4.285 -28.304 1.00 83.69 691 GLY A N 1
ATOM 5168 C CA . GLY A 1 691 ? -4.718 -5.067 -28.906 1.00 83.69 691 GLY A CA 1
ATOM 5169 C C . GLY A 1 691 ? -4.907 -6.423 -28.211 1.00 83.69 691 GLY A C 1
ATOM 5170 O O . GLY A 1 691 ? -4.639 -6.559 -27.020 1.00 83.69 691 GLY A O 1
ATOM 5171 N N . SER A 1 692 ? -5.361 -7.447 -28.940 1.00 81.62 692 SER A N 1
ATOM 5172 C CA . SER A 1 692 ? -5.695 -8.770 -28.371 1.00 81.62 692 SER A CA 1
ATOM 5173 C C . SER A 1 692 ? -4.549 -9.799 -28.363 1.00 81.62 692 SER A C 1
ATOM 5175 O O . SER A 1 692 ? -4.798 -10.985 -28.161 1.00 81.62 692 SER A O 1
ATOM 5177 N N . GLN A 1 693 ? -3.309 -9.396 -28.658 1.00 85.56 693 GLN A N 1
ATOM 5178 C CA . GLN A 1 693 ? -2.173 -10.317 -28.801 1.00 85.56 693 GLN A CA 1
ATOM 5179 C C . GLN A 1 693 ? -1.480 -10.570 -27.459 1.00 85.56 693 GLN A C 1
ATOM 5181 O O . GLN A 1 693 ? -1.222 -9.616 -26.727 1.00 85.56 693 GLN A O 1
ATOM 5186 N N . THR A 1 694 ? -1.115 -11.825 -27.186 1.00 87.31 694 THR A N 1
ATOM 5187 C CA . THR A 1 694 ? -0.289 -12.235 -26.035 1.00 87.31 694 THR A CA 1
ATOM 5188 C C . THR A 1 694 ? 1.026 -12.878 -26.496 1.00 87.31 694 THR A C 1
ATOM 5190 O O . THR A 1 694 ? 1.147 -13.322 -27.644 1.00 87.31 694 THR A O 1
ATOM 5193 N N . ILE A 1 695 ? 2.027 -12.907 -25.616 1.00 88.56 695 ILE A N 1
ATOM 5194 C CA . ILE A 1 695 ? 3.354 -13.496 -25.836 1.00 88.56 695 ILE A CA 1
ATOM 5195 C C . ILE A 1 695 ? 3.880 -14.155 -24.560 1.00 88.56 695 ILE A C 1
ATOM 5197 O O . ILE A 1 695 ? 3.614 -13.685 -23.457 1.00 88.56 695 ILE A O 1
ATOM 5201 N N . ALA A 1 696 ? 4.718 -15.178 -24.714 1.00 87.06 696 ALA A N 1
ATOM 5202 C CA . ALA A 1 696 ? 5.611 -15.608 -23.648 1.00 87.06 696 ALA A CA 1
ATOM 5203 C C . ALA A 1 696 ? 6.703 -14.536 -23.506 1.00 87.06 696 ALA A C 1
ATOM 5205 O O . ALA A 1 696 ? 7.446 -14.272 -24.456 1.00 87.06 696 ALA A O 1
ATOM 5206 N N . ALA A 1 697 ? 6.777 -13.876 -22.349 1.00 84.44 697 ALA A N 1
ATOM 5207 C CA . ALA A 1 697 ? 7.622 -12.703 -22.121 1.00 84.44 697 ALA A CA 1
ATOM 5208 C C . ALA A 1 697 ? 8.768 -13.018 -21.138 1.00 84.44 697 ALA A C 1
ATOM 5210 O O . ALA A 1 697 ? 8.691 -12.632 -19.974 1.00 84.44 697 ALA A O 1
ATOM 5211 N N . PRO A 1 698 ? 9.839 -13.721 -21.557 1.00 82.38 698 PRO A N 1
ATOM 5212 C CA . PRO A 1 698 ? 10.900 -14.124 -20.642 1.00 82.38 698 PRO A CA 1
ATOM 5213 C C . PRO A 1 698 ? 11.654 -12.912 -20.080 1.00 82.38 698 PRO A C 1
ATOM 5215 O O . PRO A 1 698 ? 12.051 -12.005 -20.830 1.00 82.38 698 PRO A O 1
ATOM 5218 N N . ALA A 1 699 ? 11.883 -12.951 -18.765 1.00 82.12 699 ALA A N 1
ATOM 5219 C CA . ALA A 1 699 ? 12.750 -12.031 -18.039 1.00 82.12 699 ALA A CA 1
ATOM 5220 C C . ALA A 1 699 ? 14.184 -12.020 -18.625 1.00 82.12 699 ALA A C 1
ATOM 5222 O O . ALA A 1 699 ? 14.615 -13.004 -19.231 1.00 82.12 699 ALA A O 1
ATOM 5223 N N . PRO A 1 700 ? 14.933 -10.910 -18.491 1.00 84.69 700 PRO A N 1
ATOM 5224 C CA . PRO A 1 700 ? 16.314 -10.822 -18.946 1.00 84.69 700 PRO A CA 1
ATOM 5225 C C . PRO A 1 700 ? 17.265 -11.530 -17.972 1.00 84.69 700 PRO A C 1
ATOM 5227 O O . PRO A 1 700 ? 17.043 -11.517 -16.766 1.00 84.69 700 PRO A O 1
ATOM 5230 N N . ASP A 1 701 ? 18.397 -12.021 -18.476 1.00 82.75 701 ASP A N 1
ATOM 5231 C CA . ASP A 1 701 ? 19.524 -12.466 -17.634 1.00 82.75 701 ASP A CA 1
ATOM 5232 C C . ASP A 1 701 ? 20.292 -11.285 -16.998 1.00 82.75 701 ASP A C 1
ATOM 5234 O O . ASP A 1 701 ? 21.241 -11.480 -16.236 1.00 82.75 701 ASP A O 1
ATOM 5238 N N . ASP A 1 702 ? 20.000 -10.057 -17.448 1.00 88.81 702 ASP A N 1
ATOM 5239 C CA . ASP A 1 702 ? 20.861 -8.884 -17.299 1.00 88.81 702 ASP A CA 1
ATOM 5240 C C . ASP A 1 702 ? 20.181 -7.587 -17.773 1.00 88.81 702 ASP A C 1
ATOM 5242 O O . ASP A 1 702 ? 19.736 -7.493 -18.922 1.00 88.81 702 ASP A O 1
ATOM 5246 N N . GLY A 1 703 ? 20.180 -6.555 -16.932 1.00 90.75 703 GLY A N 1
ATOM 5247 C CA . GLY A 1 703 ? 19.729 -5.209 -17.277 1.00 90.75 703 GLY A CA 1
ATOM 5248 C C . GLY A 1 703 ? 18.237 -4.940 -17.062 1.00 90.75 703 GLY A C 1
ATOM 5249 O O . GLY A 1 703 ? 17.517 -5.715 -16.431 1.00 90.75 703 GLY A O 1
ATOM 5250 N N . LEU A 1 704 ? 17.779 -3.803 -17.592 1.00 92.38 704 LEU A N 1
ATOM 5251 C CA . LEU A 1 704 ? 16.375 -3.379 -17.595 1.00 92.38 704 LEU A CA 1
ATOM 5252 C C . LEU A 1 704 ? 15.723 -3.704 -18.945 1.00 92.38 704 LEU A C 1
ATOM 5254 O O . LEU A 1 704 ? 16.328 -3.509 -20.003 1.00 92.38 704 LEU A O 1
ATOM 5258 N N . LEU A 1 705 ? 14.470 -4.154 -18.914 1.00 92.69 705 LEU A N 1
ATOM 5259 C CA . LEU A 1 705 ? 13.755 -4.658 -20.078 1.00 92.69 705 LEU A CA 1
ATOM 5260 C C . LEU A 1 705 ? 12.264 -4.299 -20.056 1.00 92.69 705 LEU A C 1
ATOM 5262 O O . LEU A 1 705 ? 11.587 -4.495 -19.052 1.00 92.69 705 LEU A O 1
ATOM 5266 N N . TRP A 1 706 ? 11.740 -3.858 -21.198 1.00 93.62 706 TRP A N 1
ATOM 5267 C CA . TRP A 1 706 ? 10.311 -3.677 -21.450 1.00 93.62 706 TRP A CA 1
ATOM 5268 C C . TRP A 1 706 ? 9.898 -4.487 -22.689 1.00 93.62 706 TRP A C 1
ATOM 5270 O O . TRP A 1 706 ? 10.545 -4.389 -23.736 1.00 93.62 706 TRP A O 1
ATOM 5280 N N . GLN A 1 707 ? 8.852 -5.309 -22.578 1.00 92.19 707 GLN A N 1
ATOM 5281 C CA . GLN A 1 707 ? 8.293 -6.118 -23.675 1.00 92.19 707 GLN A CA 1
ATOM 5282 C C . GLN A 1 707 ? 6.831 -5.727 -23.920 1.00 92.19 707 GLN A C 1
ATOM 5284 O O . GLN A 1 707 ? 6.098 -5.426 -22.978 1.00 92.19 707 GLN A O 1
ATOM 5289 N N . LEU A 1 708 ? 6.415 -5.743 -25.186 1.00 91.19 708 LEU A N 1
ATOM 5290 C CA . LEU A 1 708 ? 5.089 -5.333 -25.634 1.00 91.19 708 LEU A CA 1
ATOM 5291 C C . LEU A 1 708 ? 4.602 -6.271 -26.747 1.00 91.19 708 LEU A C 1
ATOM 5293 O O . LEU A 1 708 ? 5.236 -6.365 -27.800 1.00 91.19 708 LEU A O 1
ATOM 5297 N N . ALA A 1 709 ? 3.471 -6.938 -26.537 1.00 91.00 709 ALA A N 1
ATOM 5298 C CA . ALA A 1 709 ? 2.751 -7.636 -27.595 1.00 91.00 709 ALA A CA 1
ATOM 5299 C C . ALA A 1 709 ? 2.069 -6.617 -28.523 1.00 91.00 709 ALA A C 1
ATOM 5301 O O . ALA A 1 709 ? 1.537 -5.606 -28.064 1.00 91.00 709 ALA A O 1
ATOM 5302 N N . VAL A 1 710 ? 2.086 -6.869 -29.832 1.00 88.81 710 VAL A N 1
ATOM 5303 C CA . VAL A 1 710 ? 1.546 -5.953 -30.846 1.00 88.81 710 VAL A CA 1
ATOM 5304 C C . VAL A 1 710 ? 0.608 -6.712 -31.775 1.00 88.81 710 VAL A C 1
ATOM 5306 O O . VAL A 1 710 ? 1.024 -7.359 -32.733 1.00 88.81 710 VAL A O 1
ATOM 5309 N N . ALA A 1 711 ? -0.691 -6.603 -31.510 1.00 85.94 711 ALA A N 1
ATOM 5310 C CA . ALA A 1 711 ? -1.719 -7.179 -32.359 1.00 85.94 711 ALA A CA 1
ATOM 5311 C C . ALA A 1 711 ? -1.826 -6.450 -33.706 1.00 85.94 711 ALA A C 1
ATOM 5313 O O . ALA A 1 711 ? -1.546 -5.250 -33.839 1.00 85.94 711 ALA A O 1
ATOM 5314 N N . ARG A 1 712 ? -2.319 -7.174 -34.717 1.00 81.00 712 ARG A N 1
ATOM 5315 C CA . ARG A 1 712 ? -2.543 -6.649 -36.076 1.00 81.00 712 ARG A CA 1
ATOM 5316 C C . ARG A 1 712 ? -3.570 -5.511 -36.114 1.00 81.00 712 ARG A C 1
ATOM 5318 O O . ARG A 1 712 ? -3.501 -4.664 -37.001 1.00 81.00 712 ARG A O 1
ATOM 5325 N N . ASP A 1 713 ? -4.484 -5.478 -35.148 1.00 75.69 713 ASP A N 1
ATOM 5326 C CA . ASP A 1 713 ? -5.528 -4.471 -34.957 1.00 75.69 713 ASP A CA 1
ATOM 5327 C C . ASP A 1 713 ? -5.169 -3.402 -33.902 1.00 75.69 713 ASP A C 1
ATOM 5329 O O . ASP A 1 713 ? -6.013 -2.576 -33.554 1.00 75.69 713 ASP A O 1
ATOM 5333 N N . SER A 1 714 ? -3.930 -3.365 -33.406 1.00 81.81 714 SER A N 1
ATOM 5334 C CA . SER A 1 714 ? -3.492 -2.376 -32.413 1.00 81.81 714 SER A CA 1
ATOM 5335 C C . SER A 1 714 ? -3.642 -0.921 -32.891 1.00 81.81 714 SER A C 1
ATOM 5337 O O . SER A 1 714 ? -3.430 -0.567 -34.061 1.00 81.81 714 SER A O 1
ATOM 5339 N N . LYS A 1 715 ? -3.951 -0.009 -31.957 1.00 81.31 715 LYS A N 1
ATOM 5340 C CA . LYS A 1 715 ? -3.978 1.444 -32.214 1.00 81.31 715 LYS A CA 1
ATOM 5341 C C . LYS A 1 715 ? -2.588 1.973 -32.571 1.00 81.31 715 LYS A C 1
ATOM 5343 O O . LYS A 1 715 ? -2.500 2.954 -33.307 1.00 81.31 715 LYS A O 1
ATOM 5348 N N . MET A 1 716 ? -1.521 1.316 -32.104 1.00 79.25 716 MET A N 1
ATOM 5349 C CA . MET A 1 716 ? -0.135 1.614 -32.474 1.00 79.25 716 MET A CA 1
ATOM 5350 C C . MET A 1 716 ? 0.109 1.411 -33.977 1.00 79.25 716 MET A C 1
ATOM 5352 O O . MET A 1 716 ? 0.481 2.371 -34.657 1.00 79.25 716 MET A O 1
ATOM 5356 N N . ARG A 1 717 ? -0.182 0.214 -34.516 1.00 79.50 717 ARG A N 1
ATOM 5357 C CA . ARG A 1 717 ? -0.017 -0.102 -35.948 1.00 79.50 717 ARG A CA 1
ATOM 5358 C C . ARG A 1 717 ? -0.862 0.838 -36.814 1.00 79.50 717 ARG A C 1
ATOM 5360 O O . ARG A 1 717 ? -0.326 1.512 -37.691 1.00 79.50 717 ARG A O 1
ATOM 5367 N N . ARG A 1 718 ? -2.150 1.017 -36.471 1.00 81.31 718 ARG A N 1
ATOM 5368 C CA . ARG A 1 718 ? -3.055 1.961 -37.164 1.00 81.31 718 ARG A CA 1
ATOM 5369 C C . ARG A 1 718 ? -2.530 3.400 -37.201 1.00 81.31 718 ARG A C 1
ATOM 5371 O O . ARG A 1 718 ? -2.596 4.022 -38.259 1.00 81.31 718 ARG A O 1
ATOM 5378 N N . LYS A 1 719 ? -2.037 3.942 -36.078 1.00 78.44 719 LYS A N 1
ATOM 5379 C CA . LYS A 1 719 ? -1.492 5.313 -36.012 1.00 78.44 719 LYS A CA 1
ATOM 5380 C C . LYS A 1 719 ? -0.284 5.472 -36.935 1.00 78.44 719 LYS A C 1
ATOM 5382 O O . LYS A 1 719 ? -0.239 6.426 -37.703 1.00 78.44 719 LYS A O 1
ATOM 5387 N N . ILE A 1 720 ? 0.666 4.539 -36.893 1.00 74.81 720 ILE A N 1
ATOM 5388 C CA . ILE A 1 720 ? 1.910 4.650 -37.668 1.00 74.81 720 ILE A CA 1
ATOM 5389 C C . ILE A 1 720 ? 1.635 4.452 -39.167 1.00 74.81 720 ILE A C 1
ATOM 5391 O O . ILE A 1 720 ? 2.106 5.246 -39.980 1.00 74.81 720 ILE A O 1
ATOM 5395 N N . ASP A 1 721 ? 0.751 3.520 -39.537 1.00 75.69 721 ASP A N 1
ATOM 5396 C CA . ASP A 1 721 ? 0.291 3.357 -40.922 1.00 75.69 721 ASP A CA 1
ATOM 5397 C C . ASP A 1 721 ? -0.503 4.576 -41.439 1.00 75.69 721 ASP A C 1
ATOM 5399 O O . ASP A 1 721 ? -0.576 4.802 -42.648 1.00 75.69 721 ASP A O 1
ATOM 5403 N N . GLN A 1 722 ? -1.150 5.356 -40.565 1.00 76.06 722 GLN A N 1
ATOM 5404 C CA . GLN A 1 722 ? -1.777 6.636 -40.928 1.00 76.06 722 GLN A CA 1
ATOM 5405 C C . GLN A 1 722 ? -0.719 7.733 -41.118 1.00 76.06 722 GLN A C 1
ATOM 5407 O O . GLN A 1 722 ? -0.752 8.439 -42.125 1.00 76.06 722 GLN A O 1
ATOM 5412 N N . THR A 1 723 ? 0.253 7.836 -40.207 1.00 71.75 723 THR A N 1
ATOM 5413 C CA . THR A 1 723 ? 1.370 8.788 -40.299 1.00 71.75 723 THR A CA 1
ATOM 5414 C C . THR A 1 723 ? 2.207 8.568 -41.563 1.00 71.75 723 THR A C 1
ATOM 5416 O O . THR A 1 723 ? 2.437 9.528 -42.293 1.00 71.75 723 THR A O 1
ATOM 5419 N N . GLY A 1 724 ? 2.590 7.328 -41.893 1.00 68.94 724 GLY A N 1
ATOM 5420 C CA . GLY A 1 724 ? 3.354 7.020 -43.113 1.00 68.94 724 GLY A CA 1
ATOM 5421 C C . GLY A 1 724 ? 2.621 7.398 -44.409 1.00 68.94 724 GLY A C 1
ATOM 5422 O O . GLY A 1 724 ? 3.232 7.895 -45.352 1.00 68.94 724 GLY A O 1
ATOM 5423 N N . ARG A 1 725 ? 1.287 7.265 -44.437 1.00 71.88 725 ARG A N 1
ATOM 5424 C CA . ARG A 1 725 ? 0.458 7.746 -45.557 1.00 71.88 725 ARG A CA 1
ATOM 5425 C C . ARG A 1 725 ? 0.360 9.274 -45.611 1.00 71.88 725 ARG A C 1
ATOM 5427 O O . ARG A 1 725 ? 0.376 9.830 -46.706 1.00 71.88 725 ARG A O 1
ATOM 5434 N N . ALA A 1 726 ? 0.294 9.955 -44.466 1.00 68.56 726 ALA A N 1
ATOM 5435 C CA . ALA A 1 726 ? 0.270 11.418 -44.405 1.00 68.56 726 ALA A CA 1
ATOM 5436 C C . ALA A 1 726 ? 1.605 12.052 -44.846 1.00 68.56 726 ALA A C 1
ATOM 5438 O O . ALA A 1 726 ? 1.604 13.050 -45.567 1.00 68.56 726 ALA A O 1
ATOM 5439 N N . PHE A 1 727 ? 2.744 11.456 -44.480 1.00 57.94 727 PHE A N 1
ATOM 5440 C CA . PHE A 1 727 ? 4.074 11.914 -44.892 1.00 57.94 727 PHE A CA 1
ATOM 5441 C C . PHE A 1 727 ? 4.432 11.444 -46.315 1.00 57.94 727 PHE A C 1
ATOM 5443 O O . PHE A 1 727 ? 5.286 10.589 -46.537 1.00 57.94 727 PHE A O 1
ATOM 5450 N N . GLY A 1 728 ? 3.771 12.054 -47.303 1.00 57.84 728 GLY A N 1
ATOM 5451 C CA . GLY A 1 728 ? 4.123 11.932 -48.722 1.00 57.84 728 GLY A CA 1
ATOM 5452 C C . GLY A 1 728 ? 3.542 10.715 -49.447 1.00 57.84 728 GLY A C 1
ATOM 5453 O O . GLY A 1 728 ? 4.092 10.308 -50.467 1.00 57.84 728 GLY A O 1
ATOM 5454 N N . GLY A 1 729 ? 2.459 10.114 -48.939 1.00 59.72 729 GLY A N 1
ATOM 5455 C CA . GLY A 1 729 ? 1.737 9.023 -49.610 1.00 59.72 729 GLY A CA 1
ATOM 5456 C C . GLY A 1 729 ? 2.437 7.658 -49.594 1.00 59.72 729 GLY A C 1
ATOM 5457 O O . GLY A 1 729 ? 1.912 6.701 -50.162 1.00 59.72 729 GLY A O 1
ATOM 5458 N N . ARG A 1 730 ? 3.599 7.534 -48.938 1.00 62.56 730 ARG A N 1
ATOM 5459 C CA . ARG A 1 730 ? 4.430 6.319 -48.944 1.00 62.56 730 ARG A CA 1
ATOM 5460 C C . ARG A 1 730 ? 3.881 5.266 -47.976 1.00 62.56 730 ARG A C 1
ATOM 5462 O O . ARG A 1 730 ? 4.346 5.135 -46.848 1.00 62.56 730 ARG A O 1
ATOM 5469 N N . ALA A 1 731 ? 2.909 4.476 -48.436 1.00 61.66 731 ALA A N 1
ATOM 5470 C CA . ALA A 1 731 ? 2.353 3.347 -47.677 1.00 61.66 731 ALA A CA 1
ATOM 5471 C C . ALA A 1 731 ? 3.422 2.322 -47.225 1.00 61.66 731 ALA A C 1
ATOM 5473 O O . ALA A 1 731 ? 3.258 1.678 -46.192 1.00 61.66 731 ALA A O 1
ATOM 5474 N N . GLU A 1 732 ? 4.539 2.236 -47.953 1.00 64.00 732 GLU A N 1
ATOM 5475 C CA . GLU A 1 732 ? 5.735 1.429 -47.653 1.00 64.00 732 GLU A CA 1
ATOM 5476 C C . GLU A 1 732 ? 6.452 1.817 -46.341 1.00 64.00 732 GLU A C 1
ATOM 5478 O O . GLU A 1 732 ? 7.246 1.034 -45.824 1.00 64.00 732 GLU A O 1
ATOM 5483 N N . LEU A 1 733 ? 6.165 2.996 -45.771 1.00 66.50 733 LEU A N 1
ATOM 5484 C CA . LEU A 1 733 ? 6.663 3.424 -44.454 1.00 66.50 733 LEU A CA 1
ATOM 5485 C C . LEU A 1 733 ? 5.812 2.900 -43.275 1.00 66.50 733 LEU A C 1
ATOM 5487 O O . LEU A 1 733 ? 6.065 3.265 -42.127 1.00 66.50 733 LEU A O 1
ATOM 5491 N N . GLY A 1 734 ? 4.784 2.086 -43.539 1.00 68.19 734 GLY A N 1
ATOM 5492 C CA . GLY A 1 734 ? 3.952 1.456 -42.510 1.00 68.19 734 GLY A CA 1
ATOM 5493 C C . GLY A 1 734 ? 4.631 0.290 -41.779 1.00 68.19 734 GLY A C 1
ATOM 5494 O O . GLY A 1 734 ? 5.668 -0.227 -42.191 1.00 68.19 734 GLY A O 1
ATOM 5495 N N . LEU A 1 735 ? 3.999 -0.188 -40.707 1.00 74.19 735 LEU A N 1
ATOM 5496 C CA . LEU A 1 735 ? 4.463 -1.326 -39.903 1.00 74.19 735 LEU A CA 1
ATOM 5497 C C . LEU A 1 735 ? 3.924 -2.669 -40.419 1.00 74.19 735 LEU A C 1
ATOM 5499 O O . LEU A 1 735 ? 3.648 -3.577 -39.638 1.00 74.19 735 LEU A O 1
ATOM 5503 N N . GLN A 1 736 ? 3.762 -2.827 -41.736 1.00 78.19 736 GLN A N 1
ATOM 5504 C CA . GLN A 1 736 ? 3.194 -4.056 -42.306 1.00 78.19 736 GLN A CA 1
ATOM 5505 C C . GLN A 1 736 ? 4.077 -5.289 -42.068 1.00 78.19 736 GLN A C 1
ATOM 5507 O O . GLN A 1 736 ? 3.540 -6.376 -41.858 1.00 78.19 736 GLN A O 1
ATOM 5512 N N . TRP A 1 737 ? 5.397 -5.091 -42.001 1.00 88.00 737 TRP A N 1
ATOM 5513 C CA . TRP A 1 737 ? 6.401 -6.107 -41.675 1.00 88.00 737 TRP A CA 1
ATOM 5514 C C . TRP A 1 737 ? 6.414 -6.545 -40.204 1.00 88.00 737 TRP A C 1
ATOM 5516 O O . TRP A 1 737 ? 6.930 -7.621 -39.894 1.00 88.00 737 TRP A O 1
ATOM 5526 N N . LEU A 1 738 ? 5.884 -5.714 -39.298 1.00 89.19 738 LEU A N 1
ATOM 5527 C CA . LEU A 1 738 ? 5.951 -5.944 -37.858 1.00 89.19 738 LEU A CA 1
ATOM 5528 C C . LEU A 1 738 ? 5.024 -7.097 -37.464 1.00 89.19 738 LEU A C 1
ATOM 5530 O O . LEU A 1 738 ? 3.818 -7.045 -37.731 1.00 89.19 738 LEU A O 1
ATOM 5534 N N . GLY A 1 739 ? 5.608 -8.112 -36.835 1.00 88.75 739 GLY A N 1
ATOM 5535 C CA . GLY A 1 739 ? 4.915 -9.231 -36.214 1.00 88.75 739 GLY A CA 1
ATOM 5536 C C . GLY A 1 739 ? 4.501 -8.951 -34.770 1.00 88.75 739 GLY A C 1
ATOM 5537 O O . GLY A 1 739 ? 4.360 -7.810 -34.341 1.00 88.75 739 GLY A O 1
ATOM 5538 N N . ASP A 1 740 ? 4.321 -10.033 -34.025 1.00 89.56 740 ASP A N 1
ATOM 5539 C CA . ASP A 1 740 ? 3.479 -10.063 -32.824 1.00 89.56 740 ASP A CA 1
ATOM 5540 C C . ASP A 1 740 ? 4.056 -9.359 -31.575 1.00 89.56 740 ASP A C 1
ATOM 5542 O O . ASP A 1 740 ? 3.371 -9.295 -30.554 1.00 89.56 740 ASP A O 1
ATOM 5546 N N . TRP A 1 741 ? 5.293 -8.835 -31.611 1.00 91.38 741 TRP A N 1
ATOM 5547 C CA . TRP A 1 741 ? 5.912 -8.149 -30.465 1.00 91.38 741 TRP A CA 1
ATOM 5548 C C . TRP A 1 741 ? 7.029 -7.150 -30.801 1.00 91.38 741 TRP A C 1
ATOM 5550 O O . TRP A 1 741 ? 7.714 -7.238 -31.825 1.00 91.38 741 TRP A O 1
ATOM 5560 N N . VAL A 1 742 ? 7.247 -6.230 -29.854 1.00 92.25 742 VAL A N 1
ATOM 5561 C CA . VAL A 1 742 ? 8.372 -5.286 -29.760 1.00 92.25 742 VAL A CA 1
ATOM 5562 C C . VAL A 1 742 ? 8.970 -5.352 -28.348 1.00 92.25 742 VAL A C 1
ATOM 5564 O O . VAL A 1 742 ? 8.271 -5.593 -27.365 1.00 92.25 742 VAL A O 1
ATOM 5567 N N . ARG A 1 743 ? 10.280 -5.132 -28.230 1.00 92.19 743 ARG A N 1
ATOM 5568 C CA . ARG A 1 743 ? 11.031 -5.124 -26.969 1.00 92.19 743 ARG A CA 1
ATOM 5569 C C . ARG A 1 743 ? 12.044 -3.982 -26.977 1.00 92.19 743 ARG A C 1
ATOM 5571 O O . ARG A 1 743 ? 12.667 -3.717 -28.001 1.00 92.19 743 ARG A O 1
ATOM 5578 N N . VAL A 1 744 ? 12.244 -3.331 -25.837 1.00 93.81 744 VAL A N 1
ATOM 5579 C CA . VAL A 1 744 ? 13.278 -2.302 -25.634 1.00 93.81 744 VAL A CA 1
ATOM 5580 C C . VAL A 1 744 ? 14.022 -2.619 -24.340 1.00 93.81 744 VAL A C 1
ATOM 5582 O O . VAL A 1 744 ? 13.403 -3.041 -23.364 1.00 93.81 744 VAL A O 1
ATOM 5585 N N . GLY A 1 745 ? 15.340 -2.436 -24.312 1.00 93.00 745 GLY A N 1
ATOM 5586 C CA . GLY A 1 745 ? 16.132 -2.746 -23.125 1.00 93.00 745 GLY A CA 1
ATOM 5587 C C . GLY A 1 745 ? 17.456 -2.001 -23.021 1.00 93.00 745 GLY A C 1
ATOM 5588 O O . GLY A 1 745 ? 17.899 -1.316 -23.945 1.00 93.00 745 GLY A O 1
ATOM 5589 N N . LEU A 1 746 ? 18.069 -2.144 -21.850 1.00 91.56 746 LEU A N 1
ATOM 5590 C CA . LEU A 1 746 ? 19.300 -1.491 -21.424 1.00 91.56 746 LEU A CA 1
ATOM 5591 C C . LEU A 1 746 ? 20.126 -2.512 -20.630 1.00 91.56 746 LEU A C 1
ATOM 5593 O O . LEU A 1 746 ? 19.778 -2.825 -19.493 1.00 91.56 746 LEU A O 1
ATOM 5597 N N . LEU A 1 747 ? 21.190 -3.054 -21.230 1.00 90.81 747 LEU A N 1
ATOM 5598 C CA . LEU A 1 747 ? 22.054 -4.049 -20.571 1.00 90.81 747 LEU A CA 1
ATOM 5599 C C . LEU A 1 747 ? 22.940 -3.379 -19.513 1.00 90.81 747 LEU A C 1
ATOM 5601 O O . LEU A 1 747 ? 23.412 -2.262 -19.736 1.00 90.81 747 LEU A O 1
ATOM 5605 N N . ASP A 1 748 ? 23.239 -4.060 -18.405 1.00 89.19 748 ASP A N 1
ATOM 5606 C CA . ASP A 1 748 ? 23.997 -3.433 -17.320 1.00 89.19 748 ASP A CA 1
ATOM 5607 C C . ASP A 1 748 ? 25.507 -3.370 -17.617 1.00 89.19 748 ASP A C 1
ATOM 5609 O O . ASP A 1 748 ? 26.227 -4.370 -17.574 1.00 89.19 748 ASP A O 1
ATOM 5613 N N . ARG A 1 749 ? 26.013 -2.197 -18.004 1.00 88.88 749 ARG A N 1
ATOM 5614 C CA . ARG A 1 749 ? 27.411 -1.993 -18.423 1.00 88.88 749 ARG A CA 1
ATOM 5615 C C . ARG A 1 749 ? 27.935 -0.679 -17.858 1.00 88.88 749 ARG A C 1
ATOM 5617 O O . ARG A 1 749 ? 27.177 0.269 -17.686 1.00 88.88 749 ARG A O 1
ATOM 5624 N N . ASN A 1 750 ? 29.252 -0.558 -17.701 1.00 82.69 750 ASN A N 1
ATOM 5625 C CA . ASN A 1 750 ? 29.895 0.664 -17.193 1.00 82.69 750 ASN A CA 1
ATOM 5626 C C . ASN A 1 750 ? 29.507 1.928 -17.993 1.00 82.69 750 ASN A C 1
ATOM 5628 O O . ASN A 1 750 ? 29.398 3.002 -17.420 1.00 82.69 750 ASN A O 1
ATOM 5632 N N . ALA A 1 751 ? 29.188 1.799 -19.287 1.00 80.00 751 ALA A N 1
ATOM 5633 C CA . ALA A 1 751 ? 28.689 2.905 -20.109 1.00 80.00 751 ALA A CA 1
ATOM 5634 C C . ALA A 1 751 ? 27.346 3.511 -19.633 1.00 80.00 751 ALA A C 1
ATOM 5636 O O . ALA A 1 751 ? 27.031 4.638 -20.010 1.00 80.00 751 ALA A O 1
ATOM 5637 N N . VAL A 1 752 ? 26.557 2.810 -18.805 1.00 79.75 752 VAL A N 1
ATOM 5638 C CA . VAL A 1 752 ? 25.382 3.393 -18.130 1.00 79.75 752 VAL A CA 1
ATOM 5639 C C . VAL A 1 752 ? 25.816 4.307 -16.976 1.00 79.75 752 VAL A C 1
ATOM 5641 O O . VAL A 1 752 ? 25.226 5.368 -16.784 1.00 79.75 752 VAL A O 1
ATOM 5644 N N . TRP A 1 753 ? 26.887 3.952 -16.257 1.00 76.44 753 TRP A N 1
ATOM 5645 C CA . TRP A 1 753 ? 27.488 4.808 -15.229 1.00 76.44 753 TRP A CA 1
ATOM 5646 C C . TRP A 1 753 ? 28.115 6.064 -15.844 1.00 76.44 753 TRP A C 1
ATOM 5648 O O . TRP A 1 753 ? 27.776 7.170 -15.425 1.00 76.44 753 TRP A O 1
ATOM 5658 N N . ASP A 1 754 ? 28.914 5.911 -16.910 1.00 72.75 754 ASP A N 1
ATOM 5659 C CA . ASP A 1 754 ? 29.451 7.032 -17.703 1.00 72.75 754 ASP A CA 1
ATOM 5660 C C . ASP A 1 754 ? 28.327 8.010 -18.110 1.00 72.75 754 ASP A C 1
ATOM 5662 O O . ASP A 1 754 ? 28.469 9.232 -18.005 1.00 72.75 754 ASP A O 1
ATOM 5666 N N . ALA A 1 755 ? 27.180 7.469 -18.542 1.00 71.00 755 ALA A N 1
ATOM 5667 C CA . ALA A 1 755 ? 26.013 8.252 -18.930 1.00 71.00 755 ALA A CA 1
AT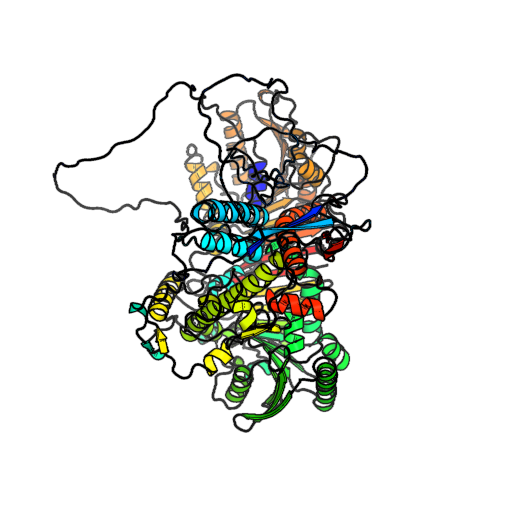OM 5668 C C . ALA A 1 755 ? 25.325 8.952 -17.755 1.00 71.00 755 ALA A C 1
ATOM 5670 O O . ALA A 1 755 ? 24.946 10.114 -17.897 1.00 71.00 755 ALA A O 1
ATOM 5671 N N . ASN A 1 756 ? 25.197 8.306 -16.594 1.00 71.88 756 ASN A N 1
ATOM 5672 C CA . ASN A 1 756 ? 24.684 8.957 -15.389 1.00 71.88 756 ASN A CA 1
ATOM 5673 C C . ASN A 1 756 ? 25.551 10.169 -14.997 1.00 71.88 756 ASN A C 1
ATOM 5675 O O . ASN A 1 756 ? 25.020 11.262 -14.784 1.00 71.88 756 ASN A O 1
ATOM 5679 N N . MET A 1 757 ? 26.881 10.004 -15.000 1.00 69.38 757 MET A N 1
ATOM 5680 C CA . MET A 1 757 ? 27.839 11.070 -14.679 1.00 69.38 757 MET A CA 1
ATOM 5681 C C . MET A 1 757 ? 27.731 12.267 -15.641 1.00 69.38 757 MET A C 1
ATOM 5683 O O . MET A 1 757 ? 27.728 13.415 -15.201 1.00 69.38 757 MET A O 1
ATOM 5687 N N . ALA A 1 758 ? 27.587 12.031 -16.950 1.00 64.56 758 ALA A N 1
ATOM 5688 C CA . ALA A 1 758 ? 27.445 13.112 -17.934 1.00 64.56 758 ALA A CA 1
ATOM 5689 C C . ALA A 1 758 ? 26.038 13.736 -17.990 1.00 64.56 758 ALA A C 1
ATOM 5691 O O . ALA A 1 758 ? 25.880 14.909 -18.349 1.00 64.56 758 ALA A O 1
ATOM 5692 N N . LEU A 1 759 ? 24.993 12.975 -17.660 1.00 64.88 759 LEU A N 1
ATOM 5693 C CA . LEU A 1 759 ? 23.623 13.485 -17.595 1.00 64.88 759 LEU A CA 1
ATOM 5694 C C . LEU A 1 759 ? 23.325 14.202 -16.269 1.00 64.88 759 LEU A C 1
ATOM 5696 O O . LEU A 1 759 ? 22.389 14.999 -16.246 1.00 64.88 759 LEU A O 1
ATOM 5700 N N . ASN A 1 760 ? 24.144 13.987 -15.229 1.00 64.38 760 ASN A N 1
ATOM 5701 C CA . ASN A 1 760 ? 23.973 14.517 -13.872 1.00 64.38 760 ASN A CA 1
ATOM 5702 C C . ASN A 1 760 ? 22.581 14.152 -13.316 1.00 64.38 760 ASN A C 1
ATOM 5704 O O . ASN A 1 760 ? 21.811 15.017 -12.895 1.00 64.38 760 ASN A O 1
ATOM 5708 N N . LYS A 1 761 ? 22.239 12.858 -13.410 1.00 58.75 761 LYS A N 1
ATOM 5709 C CA . LYS A 1 761 ? 20.935 12.295 -13.010 1.00 58.75 761 LYS A CA 1
ATOM 5710 C C . LYS A 1 761 ? 20.916 11.661 -11.618 1.00 58.75 761 LYS A C 1
ATOM 5712 O O . LYS A 1 761 ? 19.839 11.352 -11.133 1.00 58.75 761 LYS A O 1
ATOM 5717 N N . VAL A 1 762 ? 22.082 11.539 -10.993 1.00 57.72 762 VAL A N 1
ATOM 5718 C CA . VAL A 1 762 ? 22.280 11.359 -9.553 1.00 57.72 762 VAL A CA 1
ATOM 5719 C C . VAL A 1 762 ? 23.268 12.440 -9.118 1.00 57.72 762 VAL A C 1
ATOM 5721 O O . VAL A 1 762 ? 24.258 12.687 -9.815 1.00 57.72 762 VAL A O 1
ATOM 5724 N N . ARG A 1 763 ? 23.010 13.110 -7.992 1.00 54.81 763 ARG A N 1
ATOM 5725 C CA . ARG A 1 763 ? 23.871 14.181 -7.465 1.00 54.81 763 ARG A CA 1
ATOM 5726 C C . ARG A 1 763 ? 25.011 13.628 -6.604 1.00 54.81 763 ARG A C 1
ATOM 5728 O O . ARG A 1 763 ? 24.972 13.712 -5.381 1.00 54.81 763 ARG A O 1
ATOM 5735 N N . SER A 1 764 ? 26.058 13.122 -7.242 1.00 48.47 764 SER A N 1
ATOM 5736 C CA . SER A 1 764 ? 27.343 12.891 -6.573 1.00 48.47 764 SER A CA 1
ATOM 5737 C C . SER A 1 764 ? 28.011 14.221 -6.201 1.00 48.47 764 SER A C 1
ATOM 5739 O O . SER A 1 764 ? 28.216 15.071 -7.074 1.00 48.47 764 SER A O 1
ATOM 5741 N N . ILE A 1 765 ? 28.393 14.385 -4.935 1.00 42.78 765 ILE A N 1
ATOM 5742 C CA . ILE A 1 765 ? 29.298 15.458 -4.506 1.00 42.78 765 ILE A CA 1
ATOM 5743 C C . ILE A 1 765 ? 30.717 15.086 -4.971 1.00 42.78 765 ILE A C 1
ATOM 5745 O O . ILE A 1 765 ? 31.149 13.961 -4.747 1.00 42.78 765 ILE A O 1
ATOM 5749 N N . GLU A 1 766 ? 31.392 16.030 -5.635 1.00 40.34 766 GLU A N 1
ATOM 5750 C CA . GLU A 1 766 ? 32.740 15.932 -6.233 1.00 40.34 766 GLU A CA 1
ATOM 5751 C C . GLU A 1 766 ? 32.980 14.851 -7.315 1.00 40.34 766 GLU A C 1
ATOM 5753 O O . GLU A 1 766 ? 33.066 13.657 -7.052 1.00 40.34 766 GLU A O 1
ATOM 5758 N N . PHE A 1 767 ? 33.259 15.305 -8.546 1.00 41.47 767 PHE A N 1
ATOM 5759 C CA . PHE A 1 767 ? 34.091 14.580 -9.518 1.00 41.47 767 PHE A CA 1
ATOM 5760 C C . PHE A 1 767 ? 34.939 15.591 -10.317 1.00 41.47 767 PHE A C 1
ATOM 5762 O O . PHE A 1 767 ? 34.372 16.570 -10.812 1.00 41.47 767 PHE A O 1
ATOM 5769 N N . PRO A 1 768 ? 36.266 15.388 -10.465 1.00 40.84 768 PRO A N 1
ATOM 5770 C CA . PRO A 1 768 ? 37.168 16.398 -11.033 1.00 40.84 768 PRO A CA 1
ATOM 5771 C C . PRO A 1 768 ? 37.074 16.544 -12.560 1.00 40.84 768 PRO A C 1
ATOM 5773 O O . PRO A 1 768 ? 37.325 17.626 -13.081 1.00 40.84 768 PRO A O 1
ATOM 5776 N N . GLU A 1 769 ? 36.680 15.492 -13.283 1.00 49.66 769 GLU A N 1
ATOM 5777 C CA . GLU A 1 769 ? 36.478 15.529 -14.735 1.00 49.66 769 GLU A CA 1
ATOM 5778 C C . GLU A 1 769 ? 35.132 14.898 -15.109 1.00 49.66 769 GLU A C 1
ATOM 5780 O O . GLU A 1 769 ? 34.761 13.834 -14.609 1.00 49.66 769 GLU A O 1
ATOM 5785 N N . ARG A 1 770 ? 34.386 15.553 -16.008 1.00 57.09 770 ARG A N 1
ATOM 5786 C CA . ARG A 1 770 ? 33.127 15.032 -16.560 1.00 57.09 770 ARG A CA 1
ATOM 5787 C C . ARG A 1 770 ? 33.381 14.461 -17.957 1.00 57.09 770 ARG A C 1
ATOM 5789 O O . ARG A 1 770 ? 33.895 15.199 -18.800 1.00 57.09 770 ARG A O 1
ATOM 5796 N N . PRO A 1 771 ? 32.985 13.211 -18.260 1.00 58.12 771 PRO A N 1
ATOM 5797 C CA . PRO A 1 771 ? 33.071 12.703 -19.623 1.00 58.12 771 PRO A CA 1
ATOM 5798 C C . PRO A 1 771 ? 32.154 13.518 -20.549 1.00 58.12 771 PRO A C 1
ATOM 5800 O O . PRO A 1 771 ? 31.054 13.919 -20.161 1.00 58.12 771 PRO A O 1
ATOM 5803 N N . ASN A 1 772 ? 32.615 13.785 -21.777 1.00 61.75 772 ASN A N 1
ATOM 5804 C CA . ASN A 1 772 ? 31.866 14.596 -22.739 1.00 61.75 772 ASN A CA 1
ATOM 5805 C C . ASN A 1 772 ? 30.490 13.961 -23.020 1.00 61.75 772 ASN A C 1
ATOM 5807 O O . ASN A 1 772 ? 30.406 12.809 -23.443 1.00 61.75 772 ASN A O 1
ATOM 5811 N N . ARG A 1 773 ? 29.411 14.732 -22.828 1.00 60.62 773 ARG A N 1
ATOM 5812 C CA . ARG A 1 773 ? 28.022 14.286 -23.053 1.00 60.62 773 ARG A CA 1
ATOM 5813 C C . ARG A 1 773 ? 27.841 13.727 -24.468 1.00 60.62 773 ARG A C 1
ATOM 5815 O O . ARG A 1 773 ? 27.165 12.718 -24.658 1.00 60.62 773 ARG A O 1
ATOM 5822 N N . ASP A 1 774 ? 28.529 14.334 -25.432 1.00 59.50 774 ASP A N 1
ATOM 5823 C CA . ASP A 1 774 ? 28.433 14.005 -26.850 1.00 59.50 774 ASP A CA 1
ATOM 5824 C C . ASP A 1 774 ? 29.206 12.730 -27.243 1.00 59.50 774 ASP A C 1
ATOM 5826 O O . ASP A 1 774 ? 29.036 12.239 -28.357 1.00 59.50 774 ASP A O 1
ATOM 5830 N N . SER A 1 775 ? 30.058 12.165 -26.371 1.00 62.59 775 SER A N 1
ATOM 5831 C CA . SER A 1 775 ? 30.792 10.913 -26.650 1.00 62.59 775 SER A CA 1
ATOM 5832 C C . SER A 1 775 ? 30.118 9.649 -26.108 1.00 62.59 775 SER A C 1
ATOM 5834 O O . SER A 1 775 ? 30.586 8.532 -26.339 1.00 62.59 775 SER A O 1
ATOM 5836 N N . ILE A 1 776 ? 28.995 9.809 -25.404 1.00 67.19 776 ILE A N 1
ATOM 5837 C CA . ILE A 1 776 ? 28.344 8.731 -24.654 1.00 67.19 776 ILE A CA 1
ATOM 5838 C C . ILE A 1 776 ? 27.190 8.081 -25.417 1.00 67.19 776 ILE A C 1
ATOM 5840 O O . ILE A 1 776 ? 27.007 6.870 -25.301 1.00 67.19 776 ILE A O 1
ATOM 5844 N N . LEU A 1 777 ? 26.439 8.829 -26.234 1.00 67.94 777 LEU A N 1
ATOM 5845 C CA . LEU A 1 777 ? 25.229 8.312 -26.896 1.00 67.94 777 LEU A CA 1
ATOM 5846 C C . LEU A 1 777 ? 25.503 7.055 -27.747 1.00 67.94 777 LEU A C 1
ATOM 5848 O O . LEU A 1 777 ? 24.760 6.082 -27.657 1.00 67.94 777 LEU A O 1
ATOM 5852 N N . GLY A 1 778 ? 26.614 7.023 -28.495 1.00 68.44 778 GLY A N 1
ATOM 5853 C CA . GLY A 1 778 ? 27.055 5.849 -29.271 1.00 68.44 778 GLY A CA 1
ATOM 5854 C C . GLY A 1 778 ? 27.724 4.726 -28.456 1.00 68.44 778 GLY A C 1
ATOM 5855 O O . GLY A 1 778 ? 28.075 3.685 -29.012 1.00 68.44 778 GLY A O 1
ATOM 5856 N N . ARG A 1 779 ? 27.925 4.917 -27.144 1.00 76.19 779 ARG A N 1
ATOM 5857 C CA . ARG A 1 779 ? 28.468 3.913 -26.207 1.00 76.19 779 ARG A CA 1
ATOM 5858 C C . ARG A 1 779 ? 27.387 3.271 -25.331 1.00 76.19 779 ARG A C 1
ATOM 5860 O O . ARG A 1 779 ? 27.661 2.252 -24.700 1.00 76.19 779 ARG A O 1
ATOM 5867 N N . LEU A 1 780 ? 26.172 3.825 -25.305 1.00 83.81 780 LEU A N 1
ATOM 5868 C CA . LEU A 1 780 ? 25.065 3.320 -24.494 1.00 83.81 780 LEU A CA 1
ATOM 5869 C C . LEU A 1 780 ? 24.706 1.857 -24.834 1.00 83.81 780 LEU A C 1
ATOM 5871 O O . LEU A 1 780 ? 24.615 1.492 -26.011 1.00 83.81 780 LEU A O 1
ATOM 5875 N N . PRO A 1 781 ? 24.426 1.004 -23.832 1.00 90.00 781 PRO A N 1
ATOM 5876 C CA . PRO A 1 781 ? 24.023 -0.388 -24.037 1.00 90.00 781 PRO A CA 1
ATOM 5877 C C . PRO A 1 781 ? 22.505 -0.540 -24.261 1.00 90.00 781 PRO A C 1
ATOM 5879 O O . PRO A 1 781 ? 21.902 -1.532 -23.851 1.00 90.00 781 PRO A O 1
ATOM 5882 N N . VAL A 1 782 ? 21.887 0.463 -24.895 1.00 91.38 782 VAL A N 1
ATOM 5883 C CA . VAL A 1 782 ? 20.468 0.470 -25.277 1.00 91.38 782 VAL A CA 1
ATOM 5884 C C . VAL A 1 782 ? 20.274 -0.346 -26.552 1.00 91.38 782 VAL A C 1
ATOM 5886 O O . VAL A 1 782 ? 21.039 -0.200 -27.513 1.00 91.38 782 VAL A O 1
ATOM 5889 N N . PHE A 1 783 ? 19.218 -1.156 -26.568 1.00 93.44 783 PHE A N 1
ATOM 5890 C CA . PHE A 1 783 ? 18.783 -1.930 -27.724 1.00 93.44 783 PHE A CA 1
ATOM 5891 C C . PHE A 1 783 ? 17.257 -1.915 -27.888 1.00 93.44 783 PHE A C 1
ATOM 5893 O O . PHE A 1 783 ? 16.508 -1.686 -26.935 1.00 93.44 783 PHE A O 1
ATOM 5900 N N . ALA A 1 784 ? 16.804 -2.211 -29.103 1.00 95.38 784 ALA A N 1
ATOM 5901 C CA . ALA A 1 784 ? 15.414 -2.519 -29.415 1.00 95.38 784 ALA A CA 1
ATOM 5902 C C . ALA A 1 784 ? 15.348 -3.768 -30.305 1.00 95.38 784 ALA A C 1
ATOM 5904 O O . ALA A 1 784 ? 16.205 -3.970 -31.162 1.00 95.38 784 ALA A O 1
ATOM 5905 N N . GLU A 1 785 ? 14.334 -4.603 -30.106 1.00 94.50 785 GLU A N 1
ATOM 5906 C CA . GLU A 1 785 ? 14.058 -5.795 -30.910 1.00 94.50 785 GLU A CA 1
ATOM 5907 C C . GLU A 1 785 ? 12.604 -5.754 -31.398 1.00 94.50 785 GLU A C 1
ATOM 5909 O O . GLU A 1 785 ? 11.709 -5.337 -30.660 1.00 94.50 785 GLU A O 1
ATOM 5914 N N . ALA A 1 786 ? 12.353 -6.213 -32.621 1.00 93.50 786 ALA A N 1
ATOM 5915 C CA . ALA A 1 786 ? 11.010 -6.333 -33.181 1.00 93.50 786 ALA A CA 1
ATOM 5916 C C . ALA A 1 786 ? 10.860 -7.640 -33.969 1.00 93.50 786 ALA A C 1
ATOM 5918 O O . ALA A 1 786 ? 11.736 -7.992 -34.763 1.00 93.50 786 ALA A O 1
ATOM 5919 N N . HIS A 1 787 ? 9.741 -8.340 -33.778 1.00 93.00 787 HIS A N 1
ATOM 5920 C CA . HIS A 1 787 ? 9.399 -9.528 -34.560 1.00 93.00 787 HIS A CA 1
ATOM 5921 C C . HIS A 1 787 ? 9.145 -9.136 -36.026 1.00 93.00 787 HIS A C 1
ATOM 5923 O O . HIS A 1 787 ? 8.389 -8.206 -36.305 1.00 93.00 787 HIS A O 1
ATOM 5929 N N . VAL A 1 788 ? 9.762 -9.840 -36.975 1.00 93.25 788 VAL A N 1
ATOM 5930 C CA . VAL A 1 788 ? 9.606 -9.610 -38.416 1.00 93.25 788 VAL A CA 1
ATOM 5931 C C . VAL A 1 788 ? 8.719 -10.704 -39.002 1.00 93.25 788 VAL A C 1
ATOM 5933 O O . VAL A 1 788 ? 9.185 -11.808 -39.270 1.00 93.25 788 VAL A O 1
ATOM 5936 N N . ALA A 1 789 ? 7.441 -10.388 -39.215 1.00 90.31 789 ALA A N 1
ATOM 5937 C CA . ALA A 1 789 ? 6.488 -11.297 -39.855 1.00 90.31 789 ALA A CA 1
ATOM 5938 C C . ALA A 1 789 ? 6.644 -11.334 -41.387 1.00 90.31 789 ALA A C 1
ATOM 5940 O O . ALA A 1 789 ? 6.321 -12.342 -42.010 1.00 90.31 789 ALA A O 1
ATOM 5941 N N . ASP A 1 790 ? 7.153 -10.255 -41.993 1.00 90.62 790 ASP A N 1
ATOM 5942 C CA . ASP A 1 790 ? 7.478 -10.191 -43.423 1.00 90.62 790 ASP A CA 1
ATOM 5943 C C . ASP A 1 790 ? 8.820 -9.469 -43.640 1.00 90.62 790 ASP A C 1
ATOM 5945 O O . ASP A 1 790 ? 8.942 -8.251 -43.485 1.00 90.62 790 ASP A O 1
ATOM 5949 N N . GLY A 1 791 ? 9.847 -10.243 -44.003 1.00 89.88 791 GLY A N 1
ATOM 5950 C CA . GLY A 1 791 ? 11.192 -9.733 -44.278 1.00 89.88 791 GLY A CA 1
ATOM 5951 C C . GLY A 1 791 ? 11.321 -8.964 -45.597 1.00 89.88 791 GLY A C 1
ATOM 5952 O O . GLY A 1 791 ? 12.204 -8.114 -45.711 1.00 89.88 791 GLY A O 1
ATOM 5953 N N . LEU A 1 792 ? 10.444 -9.211 -46.577 1.00 88.19 792 LEU A N 1
ATOM 5954 C CA . LEU A 1 792 ? 10.426 -8.480 -47.845 1.00 88.19 792 LEU A CA 1
ATOM 5955 C C . LEU A 1 792 ? 9.800 -7.096 -47.647 1.00 88.19 792 LEU A C 1
ATOM 5957 O O . LEU A 1 792 ? 10.367 -6.097 -48.093 1.00 88.19 792 LEU A O 1
ATOM 5961 N N . ALA A 1 793 ? 8.693 -7.023 -46.904 1.00 86.69 793 ALA A N 1
ATOM 5962 C CA . ALA A 1 793 ? 8.113 -5.756 -46.474 1.00 86.69 793 ALA A CA 1
ATOM 5963 C C . ALA A 1 793 ? 9.104 -4.945 -45.620 1.00 86.69 793 ALA A C 1
ATOM 5965 O O . ALA A 1 793 ? 9.250 -3.745 -45.844 1.00 86.69 793 ALA A O 1
ATOM 5966 N N . LEU A 1 794 ? 9.854 -5.583 -44.708 1.00 90.62 794 LEU A N 1
ATOM 5967 C CA . LEU A 1 794 ? 10.894 -4.894 -43.934 1.00 90.62 794 LEU A CA 1
ATOM 5968 C C . LEU A 1 794 ? 12.003 -4.336 -44.839 1.00 90.62 794 LEU A C 1
ATOM 5970 O O . LEU A 1 794 ? 12.407 -3.187 -44.670 1.00 90.62 794 LEU A O 1
ATOM 5974 N N . ALA A 1 795 ? 12.484 -5.115 -45.813 1.00 88.31 795 ALA A N 1
ATOM 5975 C CA . ALA A 1 795 ? 13.500 -4.656 -46.761 1.00 88.31 795 ALA A CA 1
ATOM 5976 C C . ALA A 1 795 ? 13.011 -3.458 -47.600 1.00 88.31 795 ALA A C 1
ATOM 5978 O O . ALA A 1 795 ? 13.769 -2.505 -47.810 1.00 88.31 795 ALA A O 1
ATOM 5979 N N . ALA A 1 796 ? 11.740 -3.461 -48.016 1.00 85.50 796 ALA A N 1
ATOM 5980 C CA . ALA A 1 796 ? 11.108 -2.325 -48.683 1.00 85.50 796 ALA A CA 1
ATOM 5981 C C . ALA A 1 796 ? 11.033 -1.094 -47.760 1.00 85.50 796 ALA A C 1
ATOM 5983 O O . ALA A 1 796 ? 11.516 -0.026 -48.138 1.00 85.50 796 ALA A O 1
ATOM 5984 N N . THR A 1 797 ? 10.537 -1.239 -46.525 1.00 85.50 797 THR A N 1
ATOM 5985 C CA . THR A 1 797 ? 10.464 -0.140 -45.546 1.00 85.50 797 THR A CA 1
ATOM 5986 C C . THR A 1 797 ? 11.843 0.442 -45.223 1.00 85.50 797 THR A C 1
ATOM 5988 O O . THR A 1 797 ? 12.002 1.661 -45.240 1.00 85.50 797 THR A O 1
ATOM 5991 N N . LEU A 1 798 ? 12.868 -0.387 -44.991 1.00 88.12 798 LEU A N 1
ATOM 5992 C CA . LEU A 1 798 ? 14.242 0.079 -44.744 1.00 88.12 798 LEU A CA 1
ATOM 5993 C C . LEU A 1 798 ? 14.819 0.835 -45.952 1.00 88.12 798 LEU A C 1
ATOM 5995 O O . LEU A 1 798 ? 15.477 1.862 -45.779 1.00 88.12 798 LEU A O 1
ATOM 5999 N N . THR A 1 799 ? 14.524 0.380 -47.173 1.00 87.94 799 THR A N 1
ATOM 6000 C CA . THR A 1 799 ? 14.925 1.062 -48.414 1.00 87.94 799 THR A CA 1
ATOM 6001 C C . THR A 1 799 ? 14.203 2.406 -48.570 1.00 87.94 799 THR A C 1
ATOM 6003 O O . THR A 1 799 ? 14.842 3.421 -48.844 1.00 87.94 799 THR A O 1
ATOM 6006 N N . ALA A 1 800 ? 12.892 2.454 -48.316 1.00 84.12 800 ALA A N 1
ATOM 6007 C CA . ALA A 1 800 ? 12.093 3.677 -48.368 1.00 84.12 800 ALA A CA 1
ATOM 6008 C C . ALA A 1 800 ? 12.513 4.705 -47.297 1.00 84.12 800 ALA A C 1
ATOM 6010 O O . ALA A 1 800 ? 12.572 5.902 -47.591 1.00 84.12 800 ALA A O 1
ATOM 6011 N N . VAL A 1 801 ? 12.862 4.249 -46.086 1.00 84.56 801 VAL A N 1
ATOM 6012 C CA . VAL A 1 801 ? 13.439 5.078 -45.011 1.00 84.56 801 VAL A CA 1
ATOM 6013 C C . VAL A 1 801 ? 14.810 5.615 -45.416 1.00 84.56 801 VAL A C 1
ATOM 6015 O O . VAL A 1 801 ? 15.052 6.811 -45.266 1.00 84.56 801 VAL A O 1
ATOM 6018 N N . ARG A 1 802 ? 15.691 4.778 -45.979 1.00 86.44 802 ARG A N 1
ATOM 6019 C CA . ARG A 1 802 ? 17.001 5.215 -46.481 1.00 86.44 802 ARG A CA 1
ATOM 6020 C C . ARG A 1 802 ? 16.861 6.313 -47.539 1.00 86.44 802 ARG A C 1
ATOM 6022 O O . ARG A 1 802 ? 17.442 7.380 -47.368 1.00 86.44 802 ARG A O 1
ATOM 6029 N N . ILE A 1 803 ? 16.038 6.085 -48.565 1.00 86.06 803 ILE A N 1
ATOM 6030 C CA . ILE A 1 803 ? 15.767 7.063 -49.631 1.00 86.06 803 ILE A CA 1
ATOM 6031 C C . ILE A 1 803 ? 15.154 8.348 -49.054 1.00 86.06 803 ILE A C 1
ATOM 6033 O O . ILE A 1 803 ? 15.505 9.443 -49.483 1.00 86.06 803 ILE A O 1
ATOM 6037 N N . PHE A 1 804 ? 14.256 8.246 -48.068 1.00 81.12 804 PHE A N 1
ATOM 6038 C CA . PHE A 1 804 ? 13.683 9.412 -47.394 1.00 81.12 804 PHE A CA 1
ATOM 6039 C C . PHE A 1 804 ? 14.739 10.231 -46.634 1.00 81.12 804 PHE A C 1
ATOM 6041 O O . PHE A 1 804 ? 14.769 11.449 -46.782 1.00 81.12 804 PHE A O 1
ATOM 6048 N N . VAL A 1 805 ? 15.628 9.589 -45.869 1.00 82.56 805 VAL A N 1
ATOM 6049 C CA . VAL A 1 805 ? 16.710 10.274 -45.136 1.00 82.56 805 VAL A CA 1
ATOM 6050 C C . VAL A 1 805 ? 17.716 10.910 -46.100 1.00 82.56 805 VAL A C 1
ATOM 6052 O O . VAL A 1 805 ? 18.083 12.068 -45.916 1.00 82.56 805 VAL A O 1
ATOM 6055 N N . GLU A 1 806 ? 18.106 10.203 -47.164 1.00 83.31 806 GLU A N 1
ATOM 6056 C CA . GLU A 1 806 ? 19.001 10.729 -48.206 1.00 83.31 806 GLU A CA 1
ATOM 6057 C C . GLU A 1 806 ? 18.377 11.920 -48.968 1.00 83.31 806 GLU A C 1
ATOM 6059 O O . GLU A 1 806 ? 19.104 12.818 -49.386 1.00 83.31 806 GLU A O 1
ATOM 6064 N N . GLN A 1 807 ? 17.043 11.980 -49.093 1.00 83.75 807 GLN A N 1
ATOM 6065 C CA . GLN A 1 807 ? 16.311 13.112 -49.684 1.00 83.75 807 GLN A CA 1
ATOM 6066 C C . GLN A 1 807 ? 16.099 14.288 -48.715 1.00 83.75 807 GLN A C 1
ATOM 6068 O O . GLN A 1 807 ? 16.206 15.441 -49.126 1.00 83.75 807 GLN A O 1
ATOM 6073 N N . ALA A 1 808 ? 15.775 14.019 -47.447 1.00 81.12 808 ALA A N 1
ATOM 6074 C CA . ALA A 1 808 ? 15.417 15.044 -46.462 1.00 81.12 808 ALA A CA 1
ATOM 6075 C C . ALA A 1 808 ? 16.632 15.667 -45.749 1.00 81.12 808 ALA A C 1
ATOM 6077 O O . ALA A 1 808 ? 16.558 16.805 -45.292 1.00 81.12 808 ALA A O 1
ATOM 6078 N N . ALA A 1 809 ? 17.738 14.925 -45.642 1.00 73.25 809 ALA A N 1
ATOM 6079 C CA . ALA A 1 809 ? 18.931 15.294 -44.879 1.00 73.25 809 ALA A CA 1
ATOM 6080 C C . ALA A 1 809 ? 20.222 14.882 -45.620 1.00 73.25 809 ALA A C 1
ATOM 6082 O O . ALA A 1 809 ? 21.134 14.279 -45.045 1.00 73.25 809 ALA A O 1
ATOM 6083 N N . ALA A 1 810 ? 20.287 15.184 -46.922 1.00 78.38 810 ALA A N 1
ATOM 6084 C CA . ALA A 1 810 ? 21.395 14.823 -47.807 1.00 78.38 810 ALA A CA 1
ATOM 6085 C C . ALA A 1 810 ? 22.775 15.172 -47.207 1.00 78.38 810 ALA A C 1
ATOM 6087 O O . ALA A 1 810 ? 23.046 16.319 -46.854 1.00 78.38 810 ALA A O 1
ATOM 6088 N N . GLY A 1 811 ? 23.653 14.171 -47.083 1.00 77.19 811 GLY A N 1
ATOM 6089 C CA . GLY A 1 811 ? 25.006 14.321 -46.526 1.00 77.19 811 GLY A CA 1
ATOM 6090 C C . GLY A 1 811 ? 25.100 14.442 -44.995 1.00 77.19 811 GLY A C 1
ATOM 6091 O O . GLY A 1 811 ? 26.211 14.438 -44.464 1.00 77.19 811 GLY A O 1
ATOM 6092 N N . MET A 1 812 ? 23.976 14.509 -44.269 1.00 79.00 812 MET A N 1
ATOM 6093 C CA . MET A 1 812 ? 23.960 14.517 -42.795 1.00 79.00 812 MET A CA 1
ATOM 6094 C C . MET A 1 812 ? 24.003 13.111 -42.181 1.00 79.00 812 MET A C 1
ATOM 6096 O O . MET A 1 812 ? 24.250 12.975 -40.984 1.00 79.00 812 MET A O 1
ATOM 6100 N N . VAL A 1 813 ? 23.773 12.067 -42.983 1.00 83.19 813 VAL A N 1
ATOM 6101 C CA . VAL A 1 813 ? 23.782 10.656 -42.570 1.00 83.19 813 VAL A CA 1
ATOM 6102 C C . VAL A 1 813 ? 24.563 9.830 -43.593 1.00 83.19 813 VAL A C 1
ATOM 6104 O O . VAL A 1 813 ? 24.377 9.991 -44.798 1.00 83.19 813 VAL A O 1
ATOM 6107 N N . GLU A 1 814 ? 25.419 8.936 -43.107 1.00 85.88 814 GLU A N 1
ATOM 6108 C CA . GLU A 1 814 ? 26.204 7.979 -43.889 1.00 85.88 814 GLU A CA 1
ATOM 6109 C C . GLU A 1 814 ? 25.792 6.542 -43.522 1.00 85.88 814 GLU A C 1
ATOM 6111 O O . GLU A 1 814 ? 25.678 6.194 -42.343 1.00 85.88 814 GLU A O 1
ATOM 6116 N N . TRP A 1 815 ? 25.569 5.708 -44.542 1.00 89.31 815 TRP A N 1
ATOM 6117 C CA . TRP A 1 815 ? 25.207 4.292 -44.416 1.00 89.31 815 TRP A CA 1
ATOM 6118 C C . TRP A 1 815 ? 26.417 3.406 -44.726 1.00 89.31 815 TRP A C 1
ATOM 6120 O O . TRP A 1 815 ? 26.968 3.487 -45.824 1.00 89.31 815 TRP A O 1
ATOM 6130 N N . GLY A 1 816 ? 26.798 2.533 -43.792 1.00 89.12 816 GLY A N 1
ATOM 6131 C CA . GLY A 1 816 ? 27.947 1.633 -43.923 1.00 89.12 816 GLY A CA 1
ATOM 6132 C C . GLY A 1 816 ? 27.698 0.232 -43.362 1.00 89.12 816 GLY A C 1
ATOM 6133 O O . GLY A 1 816 ? 26.599 -0.099 -42.916 1.00 89.12 816 GLY A O 1
ATOM 6134 N N . SER A 1 817 ? 28.741 -0.595 -43.377 1.00 88.94 817 SER A N 1
ATOM 6135 C CA . SER A 1 817 ? 28.759 -1.953 -42.819 1.00 88.94 817 SER A CA 1
ATOM 6136 C C . SER A 1 817 ? 29.765 -2.050 -41.673 1.00 88.94 817 SER A C 1
ATOM 6138 O O . SER A 1 817 ? 30.908 -1.622 -41.830 1.00 88.94 817 SER A O 1
ATOM 6140 N N . ASP A 1 818 ? 29.349 -2.638 -40.556 1.00 90.62 818 ASP A N 1
ATOM 6141 C CA . ASP A 1 818 ? 30.232 -3.057 -39.457 1.00 90.62 818 ASP A CA 1
ATOM 6142 C C . ASP A 1 818 ? 30.720 -4.503 -39.728 1.00 90.62 818 ASP A C 1
ATOM 6144 O O . ASP A 1 818 ? 30.215 -5.181 -40.630 1.00 90.62 818 ASP A O 1
ATOM 6148 N N . GLU A 1 819 ? 31.699 -4.997 -38.971 1.00 91.31 819 GLU A N 1
ATOM 6149 C CA . GLU A 1 819 ? 32.157 -6.389 -39.061 1.00 91.31 819 GLU A CA 1
ATOM 6150 C C . GLU A 1 819 ? 30.994 -7.356 -38.751 1.00 91.31 819 GLU A C 1
ATOM 6152 O O . GLU A 1 819 ? 30.387 -7.226 -37.682 1.00 91.31 819 GLU A O 1
ATOM 6157 N N . PRO A 1 820 ? 30.680 -8.343 -39.617 1.00 93.31 820 PRO A N 1
ATOM 6158 C CA . PRO A 1 820 ? 29.632 -9.328 -39.352 1.00 93.31 820 PRO A CA 1
ATOM 6159 C C . PRO A 1 820 ? 29.870 -10.118 -38.061 1.00 93.31 820 PRO A C 1
ATOM 6161 O O . PRO A 1 820 ? 31.001 -10.489 -37.746 1.00 93.31 820 PRO A O 1
ATOM 6164 N N . HIS A 1 821 ? 28.796 -10.442 -37.339 1.00 95.38 821 HIS A N 1
ATOM 6165 C CA . HIS A 1 821 ? 28.856 -11.254 -36.118 1.00 95.38 821 HIS A CA 1
ATOM 6166 C C . HIS A 1 821 ? 28.101 -12.567 -36.311 1.00 95.38 821 HIS A C 1
ATOM 6168 O O . HIS A 1 821 ? 26.979 -12.556 -36.807 1.00 95.38 821 HIS A O 1
ATOM 6174 N N . ALA A 1 822 ? 28.715 -13.700 -35.957 1.00 92.25 822 ALA A N 1
ATOM 6175 C CA . ALA A 1 822 ? 28.162 -15.045 -36.185 1.00 92.25 822 ALA A CA 1
ATOM 6176 C C . ALA A 1 822 ? 27.661 -15.295 -37.635 1.00 92.25 822 ALA A C 1
ATOM 6178 O O . ALA A 1 822 ? 26.719 -16.050 -37.863 1.00 92.25 822 ALA A O 1
ATOM 6179 N N . GLY A 1 823 ? 28.280 -14.639 -38.628 1.00 91.75 823 GLY A N 1
ATOM 6180 C CA . GLY A 1 823 ? 27.876 -14.686 -40.042 1.00 91.75 823 GLY A CA 1
ATOM 6181 C C . GLY A 1 823 ? 26.726 -13.743 -40.430 1.00 91.75 823 GLY A C 1
ATOM 6182 O O . GLY A 1 823 ? 26.413 -13.630 -41.613 1.00 91.75 823 GLY A O 1
ATOM 6183 N N . ILE A 1 824 ? 26.123 -13.034 -39.474 1.00 95.00 824 ILE A N 1
ATOM 6184 C CA . ILE A 1 824 ? 25.028 -12.085 -39.702 1.00 95.00 824 ILE A CA 1
ATOM 6185 C C . ILE A 1 824 ? 25.613 -10.695 -40.017 1.00 95.00 824 ILE A C 1
ATOM 6187 O O . ILE A 1 824 ? 26.434 -10.189 -39.244 1.00 95.00 824 ILE A O 1
ATOM 6191 N N . PRO A 1 825 ? 25.216 -10.053 -41.135 1.00 94.88 825 PRO A N 1
ATOM 6192 C CA . PRO A 1 825 ? 25.699 -8.725 -41.494 1.00 94.88 825 PRO A CA 1
ATOM 6193 C C . PRO A 1 825 ? 25.120 -7.653 -40.562 1.00 94.88 825 PRO A C 1
ATOM 6195 O O . PRO A 1 825 ? 23.936 -7.677 -40.222 1.00 94.88 825 PRO A O 1
ATOM 6198 N N . ILE A 1 826 ? 25.956 -6.681 -40.192 1.00 95.88 826 ILE A N 1
ATOM 6199 C CA . ILE A 1 826 ? 25.573 -5.538 -39.361 1.00 95.88 826 ILE A CA 1
ATOM 6200 C C . ILE A 1 826 ? 25.633 -4.267 -40.213 1.00 95.88 826 ILE A C 1
ATOM 6202 O O . ILE A 1 826 ? 26.675 -3.927 -40.777 1.00 95.88 826 ILE A O 1
ATOM 6206 N N . VAL A 1 827 ? 24.514 -3.548 -40.286 1.00 94.94 827 VAL A N 1
ATOM 6207 C CA . VAL A 1 827 ? 24.421 -2.240 -40.945 1.00 94.94 827 VAL A CA 1
ATOM 6208 C C . VAL A 1 827 ? 24.679 -1.148 -39.914 1.00 94.94 827 VAL A C 1
ATOM 6210 O O . VAL A 1 827 ? 24.104 -1.161 -38.824 1.00 94.94 827 VAL A O 1
ATOM 6213 N N . GLN A 1 828 ? 25.529 -0.187 -40.268 1.00 92.12 828 GLN A N 1
ATOM 6214 C CA . GLN A 1 828 ? 25.866 0.969 -39.448 1.00 92.12 828 GLN A CA 1
ATOM 6215 C C . GLN A 1 828 ? 25.280 2.248 -40.059 1.00 92.12 828 GLN A C 1
ATOM 6217 O O . GLN A 1 828 ? 25.369 2.475 -41.266 1.00 92.12 828 GLN A O 1
ATOM 6222 N N . VAL A 1 829 ? 24.704 3.092 -39.205 1.00 89.56 829 VAL A N 1
ATOM 6223 C CA . VAL A 1 829 ? 24.141 4.403 -39.543 1.00 89.56 829 VAL A CA 1
ATOM 6224 C C . VAL A 1 829 ? 24.897 5.448 -38.739 1.00 89.56 829 VAL A C 1
ATOM 6226 O O . VAL A 1 829 ? 24.779 5.484 -37.515 1.00 89.56 829 VAL A O 1
ATOM 6229 N N . THR A 1 830 ? 25.691 6.278 -39.405 1.00 85.50 830 THR A N 1
ATOM 6230 C CA . THR A 1 830 ? 26.514 7.317 -38.768 1.00 85.50 830 THR A CA 1
ATOM 6231 C C . THR A 1 830 ? 26.067 8.709 -39.173 1.00 85.50 830 THR A C 1
ATOM 6233 O O . THR A 1 830 ? 25.625 8.928 -40.298 1.00 85.50 830 THR A O 1
ATOM 6236 N N . GLN A 1 831 ? 26.248 9.678 -38.279 1.00 78.81 831 GLN A N 1
ATOM 6237 C CA . GLN A 1 831 ? 26.236 11.095 -38.639 1.00 78.81 831 GLN A CA 1
ATOM 6238 C C . GLN A 1 831 ? 27.306 11.373 -39.709 1.00 78.81 831 GLN A C 1
ATOM 6240 O O . GLN A 1 831 ? 28.486 11.085 -39.506 1.00 78.81 831 GLN A O 1
ATOM 6245 N N . GLY A 1 832 ? 26.873 11.889 -40.859 1.00 70.12 832 GLY A N 1
ATOM 6246 C CA . GLY A 1 832 ? 27.718 12.130 -42.026 1.00 70.12 832 GLY A CA 1
ATOM 6247 C C . GLY A 1 832 ? 28.568 13.392 -41.903 1.00 70.12 832 GLY A C 1
ATOM 6248 O O . GLY A 1 832 ? 28.208 14.332 -41.190 1.00 70.12 832 GLY A O 1
ATOM 6249 N N . ARG A 1 833 ? 29.690 13.438 -42.631 1.00 61.47 833 ARG A N 1
ATOM 6250 C CA . ARG A 1 833 ? 30.747 14.463 -42.504 1.00 61.47 833 ARG A CA 1
ATOM 6251 C C . ARG A 1 833 ? 30.261 15.913 -42.556 1.00 61.47 833 ARG A C 1
ATOM 6253 O O . ARG A 1 833 ? 30.869 16.757 -41.905 1.00 61.47 833 ARG A O 1
ATOM 6260 N N . ALA A 1 834 ? 29.184 16.215 -43.286 1.00 55.56 834 ALA A N 1
ATOM 6261 C CA . ALA A 1 834 ? 28.628 17.570 -43.355 1.00 55.56 834 ALA A CA 1
ATOM 6262 C C . ALA A 1 834 ? 27.976 18.030 -42.033 1.00 55.56 834 ALA A C 1
ATOM 6264 O O . ALA A 1 834 ? 27.890 19.228 -41.777 1.00 55.56 834 ALA A O 1
ATOM 6265 N N . ALA A 1 835 ? 27.545 17.090 -41.186 1.00 54.59 835 ALA A N 1
ATOM 6266 C CA . ALA A 1 835 ? 26.984 17.350 -39.863 1.00 54.59 835 ALA A CA 1
ATOM 6267 C C . ALA A 1 835 ? 28.013 17.194 -38.723 1.00 54.59 835 ALA A C 1
ATOM 6269 O O . ALA A 1 835 ? 27.729 17.596 -37.597 1.00 54.59 835 ALA A O 1
ATOM 6270 N N . SER A 1 836 ? 29.202 16.640 -38.985 1.00 53.62 836 SER A N 1
ATOM 6271 C CA . SER A 1 836 ? 30.252 16.359 -37.985 1.00 53.62 836 SER A CA 1
ATOM 6272 C C . SER A 1 836 ? 31.154 17.562 -37.648 1.00 53.62 836 SER A C 1
ATOM 6274 O O . SER A 1 836 ? 32.273 17.385 -37.175 1.00 53.62 836 SER A O 1
ATOM 6276 N N . ALA A 1 837 ? 30.708 18.794 -37.907 1.00 51.38 837 ALA A N 1
ATOM 6277 C CA . ALA A 1 837 ? 31.524 20.014 -37.833 1.00 51.38 837 ALA A CA 1
ATOM 6278 C C . ALA A 1 837 ? 31.745 20.575 -36.403 1.00 51.38 837 ALA A C 1
ATOM 6280 O O . ALA A 1 837 ? 31.977 21.772 -36.235 1.00 51.38 837 ALA A O 1
ATOM 6281 N N . GLY A 1 838 ? 31.659 19.735 -35.368 1.00 55.69 838 GLY A N 1
ATOM 6282 C CA . GLY A 1 838 ? 31.818 20.119 -33.961 1.00 55.69 838 GLY A CA 1
ATOM 6283 C C . GLY A 1 838 ? 32.486 19.018 -33.124 1.00 55.69 838 GLY A C 1
ATOM 6284 O O . GLY A 1 838 ? 32.671 17.911 -33.621 1.00 55.69 838 GLY A O 1
ATOM 6285 N N . PRO A 1 839 ? 32.833 19.283 -31.850 1.00 47.16 839 PRO A N 1
ATOM 6286 C CA . PRO A 1 839 ? 33.593 18.367 -30.982 1.00 47.16 839 PRO A CA 1
ATOM 6287 C C . PRO A 1 839 ? 32.786 17.159 -30.451 1.00 47.16 839 PRO A C 1
ATOM 6289 O O . PRO A 1 839 ? 33.187 16.517 -29.477 1.00 47.16 839 PRO A O 1
ATOM 6292 N N . ALA A 1 840 ? 31.644 16.857 -31.067 1.00 53.75 840 ALA A N 1
ATOM 6293 C CA . ALA A 1 840 ? 30.793 15.725 -30.732 1.00 53.75 840 ALA A CA 1
ATOM 6294 C C . ALA A 1 840 ? 31.346 14.422 -31.329 1.00 53.75 840 ALA A C 1
ATOM 6296 O O . ALA A 1 840 ? 31.924 14.425 -32.417 1.00 53.75 840 ALA A O 1
ATOM 6297 N N . SER A 1 841 ? 31.134 13.284 -30.660 1.00 57.28 841 SER A N 1
ATOM 6298 C CA . SER A 1 841 ? 31.355 11.992 -31.324 1.00 57.28 841 SER A CA 1
ATOM 6299 C C . SER A 1 841 ? 30.159 11.685 -32.231 1.00 57.28 841 SER A C 1
ATOM 6301 O O . SER A 1 841 ? 29.025 11.941 -31.824 1.00 57.28 841 SER A O 1
ATOM 6303 N N . PRO A 1 842 ? 30.364 11.134 -33.440 1.00 64.75 842 PRO A N 1
ATOM 6304 C CA . PRO A 1 842 ? 29.266 10.891 -34.366 1.00 64.75 842 PRO A CA 1
ATOM 6305 C C . PRO A 1 842 ? 28.277 9.885 -33.772 1.00 64.75 842 PRO A C 1
ATOM 6307 O O . PRO A 1 842 ? 28.639 8.744 -33.456 1.00 64.75 842 PRO A O 1
ATOM 6310 N N . PHE A 1 843 ? 27.011 10.294 -33.651 1.00 74.44 843 PHE A N 1
ATOM 6311 C CA . PHE A 1 843 ? 25.946 9.371 -33.272 1.00 74.44 843 PHE A CA 1
ATOM 6312 C C . PHE A 1 843 ? 25.943 8.187 -34.244 1.00 74.44 843 PHE A C 1
ATOM 6314 O O . PHE A 1 843 ? 25.989 8.367 -35.465 1.00 74.44 843 PHE A O 1
ATOM 6321 N N . THR A 1 844 ? 25.926 6.979 -33.683 1.00 83.12 844 THR A N 1
ATOM 6322 C CA . THR A 1 844 ? 25.985 5.734 -34.443 1.00 83.12 844 THR A CA 1
ATOM 6323 C C . THR A 1 844 ? 24.855 4.817 -34.001 1.00 83.12 844 THR A C 1
ATOM 6325 O O . THR A 1 844 ? 24.866 4.320 -32.878 1.00 83.12 844 THR A O 1
ATOM 6328 N N . LEU A 1 845 ? 23.904 4.566 -34.895 1.00 88.75 845 LEU A N 1
ATOM 6329 C CA . LEU A 1 845 ? 22.936 3.483 -34.760 1.00 88.75 845 LEU A CA 1
ATOM 6330 C C . LEU A 1 845 ? 23.471 2.261 -35.513 1.00 88.75 845 LEU A C 1
ATOM 6332 O O . LEU A 1 845 ? 24.115 2.395 -36.553 1.00 88.75 845 LEU A O 1
ATOM 6336 N N . ARG A 1 846 ? 23.196 1.059 -35.016 1.00 93.06 846 ARG A N 1
ATOM 6337 C CA . ARG A 1 846 ? 23.442 -0.195 -35.737 1.00 93.06 846 ARG A CA 1
ATOM 6338 C C . ARG A 1 846 ? 22.166 -1.012 -35.801 1.00 93.06 846 ARG A C 1
ATOM 6340 O O . ARG A 1 846 ? 21.378 -0.975 -34.855 1.00 93.06 846 ARG A O 1
ATOM 6347 N N . TYR A 1 847 ? 21.991 -1.779 -36.873 1.00 95.69 847 TYR A N 1
ATOM 6348 C CA . TYR A 1 847 ? 20.979 -2.830 -36.916 1.00 95.69 847 TYR A CA 1
ATOM 6349 C C . TYR A 1 847 ? 21.485 -4.117 -37.571 1.00 95.69 847 TYR A C 1
ATOM 6351 O O . TYR A 1 847 ? 22.419 -4.113 -38.372 1.00 95.69 847 TYR A O 1
ATOM 6359 N N . ALA A 1 848 ? 20.829 -5.219 -37.226 1.00 96.56 848 ALA A N 1
ATOM 6360 C CA . ALA A 1 848 ? 20.988 -6.535 -37.831 1.00 96.56 848 ALA A CA 1
ATOM 6361 C C . ALA A 1 848 ? 19.624 -7.240 -37.895 1.00 96.56 848 ALA A C 1
ATOM 6363 O O . ALA A 1 848 ? 18.689 -6.860 -37.187 1.00 96.56 848 ALA A O 1
ATOM 6364 N N . ILE A 1 849 ? 19.509 -8.278 -38.724 1.00 95.19 849 ILE A N 1
ATOM 6365 C CA . ILE A 1 849 ? 18.325 -9.145 -38.771 1.00 95.19 849 ILE A CA 1
ATOM 6366 C C . ILE A 1 849 ? 18.781 -10.573 -38.463 1.00 95.19 849 ILE A C 1
ATOM 6368 O O . ILE A 1 849 ? 19.603 -11.127 -39.189 1.00 95.19 849 ILE A O 1
ATOM 6372 N N . ALA A 1 850 ? 18.262 -11.158 -37.384 1.00 93.00 850 ALA A N 1
ATOM 6373 C CA . ALA A 1 850 ? 18.667 -12.467 -36.868 1.00 93.00 850 ALA A CA 1
ATOM 6374 C C . ALA A 1 850 ? 17.428 -13.320 -36.555 1.00 93.00 850 ALA A C 1
ATOM 6376 O O . ALA A 1 850 ? 16.558 -12.881 -35.808 1.00 93.00 850 ALA A O 1
ATOM 6377 N N . ASN A 1 851 ? 17.320 -14.526 -37.125 1.00 90.38 851 ASN A N 1
ATOM 6378 C CA . ASN A 1 851 ? 16.223 -15.482 -36.875 1.00 90.38 851 ASN A CA 1
ATOM 6379 C C . ASN A 1 851 ? 14.781 -14.916 -36.982 1.00 90.38 851 ASN A C 1
ATOM 6381 O O . ASN A 1 851 ? 13.869 -15.403 -36.315 1.00 90.38 851 ASN A O 1
ATOM 6385 N N . GLY A 1 852 ? 14.552 -13.892 -37.815 1.00 91.00 852 GLY A N 1
ATOM 6386 C CA . GLY A 1 852 ? 13.247 -13.217 -37.925 1.00 91.00 852 GLY A CA 1
ATOM 6387 C C . GLY A 1 852 ? 13.005 -12.118 -36.880 1.00 91.00 852 GLY A C 1
ATOM 6388 O O . GLY A 1 852 ? 11.866 -11.723 -36.650 1.00 91.00 852 GLY A O 1
ATOM 6389 N N . VAL A 1 853 ? 14.062 -11.610 -36.245 1.00 93.94 853 VAL A N 1
ATOM 6390 C CA . VAL A 1 853 ? 14.038 -10.439 -35.360 1.00 93.94 853 VAL A CA 1
ATOM 6391 C C . VAL A 1 853 ? 14.869 -9.324 -35.993 1.00 93.94 853 VAL A C 1
ATOM 6393 O O . VAL A 1 853 ? 16.026 -9.544 -36.353 1.00 93.94 853 VAL A O 1
ATOM 6396 N N . LEU A 1 854 ? 14.297 -8.124 -36.110 1.00 95.81 854 LEU A N 1
ATOM 6397 C CA . LEU A 1 854 ? 15.047 -6.898 -36.378 1.00 95.81 854 LEU A CA 1
ATOM 6398 C C . LEU A 1 854 ? 15.616 -6.411 -35.047 1.00 95.81 854 LEU A C 1
ATOM 6400 O O . LEU A 1 854 ? 14.858 -6.123 -34.122 1.00 95.81 854 LEU A O 1
ATOM 6404 N N . ILE A 1 855 ? 16.938 -6.315 -34.959 1.00 96.12 855 ILE A N 1
ATOM 6405 C CA . ILE A 1 855 ? 17.662 -5.898 -33.759 1.00 96.12 855 ILE A CA 1
ATOM 6406 C C . ILE A 1 855 ? 18.323 -4.559 -34.059 1.00 96.12 855 ILE A C 1
ATOM 6408 O O . ILE A 1 855 ? 19.052 -4.441 -35.043 1.00 96.12 855 ILE A O 1
ATOM 6412 N N . LEU A 1 856 ? 18.099 -3.563 -33.206 1.00 95.31 856 LEU A N 1
ATOM 6413 C CA . LEU A 1 856 ? 18.754 -2.260 -33.244 1.00 95.31 856 LEU A CA 1
ATOM 6414 C C . LEU A 1 856 ? 19.545 -2.043 -31.951 1.00 95.31 856 LEU A C 1
ATOM 6416 O O . LEU A 1 856 ? 19.094 -2.428 -30.874 1.00 95.31 856 LEU A O 1
ATOM 6420 N N . GLY A 1 857 ? 20.700 -1.386 -32.035 1.00 93.38 857 GLY A N 1
ATOM 6421 C CA . GLY A 1 857 ? 21.527 -1.068 -30.870 1.00 93.38 857 GLY A CA 1
ATOM 6422 C C . GLY A 1 857 ? 22.391 0.169 -31.089 1.00 93.38 857 GLY A C 1
ATOM 6423 O O . GLY A 1 857 ? 22.860 0.414 -32.200 1.00 93.38 857 GLY A O 1
ATOM 6424 N N . LEU A 1 858 ? 22.608 0.951 -30.028 1.00 89.62 858 LEU A N 1
ATOM 6425 C CA . LEU A 1 858 ? 23.489 2.127 -30.088 1.00 89.62 858 LEU A CA 1
ATOM 6426 C C . LEU A 1 858 ? 24.971 1.710 -30.043 1.00 89.62 858 LEU A C 1
ATOM 6428 O O . LEU A 1 858 ? 25.785 2.147 -30.855 1.00 89.62 858 LEU A O 1
ATOM 6432 N N . SER A 1 859 ? 25.315 0.764 -29.166 1.00 88.75 859 SER A N 1
ATOM 6433 C CA . SER A 1 859 ? 26.652 0.162 -29.098 1.00 88.75 859 SER A CA 1
ATOM 6434 C C . SER A 1 859 ? 26.713 -1.214 -29.775 1.00 88.75 859 SER A C 1
ATOM 6436 O O . SER A 1 859 ? 25.786 -2.023 -29.676 1.00 88.75 859 SER A O 1
ATOM 6438 N N . ARG A 1 860 ? 27.851 -1.522 -30.420 1.00 90.38 860 ARG A N 1
ATOM 6439 C CA . ARG A 1 860 ? 28.107 -2.836 -31.049 1.00 90.38 860 ARG A CA 1
ATOM 6440 C C . ARG A 1 860 ? 27.977 -3.987 -30.045 1.00 90.38 860 ARG A C 1
ATOM 6442 O O . ARG A 1 860 ? 27.419 -5.021 -30.384 1.00 90.38 860 ARG A O 1
ATOM 6449 N N . ALA A 1 861 ? 28.418 -3.785 -28.801 1.00 89.69 861 ALA A N 1
ATOM 6450 C CA . ALA A 1 861 ? 28.324 -4.782 -27.733 1.00 89.69 861 ALA A CA 1
ATOM 6451 C C . ALA A 1 861 ? 26.873 -5.139 -27.356 1.00 89.69 861 ALA A C 1
ATOM 6453 O O . ALA A 1 861 ? 26.583 -6.309 -27.112 1.00 89.69 861 ALA A O 1
ATOM 6454 N N . ALA A 1 862 ? 25.955 -4.162 -27.342 1.00 90.94 862 ALA A N 1
ATOM 6455 C CA . ALA A 1 862 ? 24.538 -4.439 -27.118 1.00 90.94 862 ALA A CA 1
ATOM 6456 C C . ALA A 1 862 ? 23.920 -5.187 -28.306 1.00 90.94 862 ALA A C 1
ATOM 6458 O O . ALA A 1 862 ? 23.249 -6.193 -28.099 1.00 90.94 862 ALA A O 1
ATOM 6459 N N . LEU A 1 863 ? 24.208 -4.753 -29.540 1.00 93.75 863 LEU A N 1
ATOM 6460 C CA . LEU A 1 863 ? 23.721 -5.427 -30.746 1.00 93.75 863 LEU A CA 1
ATOM 6461 C C . LEU A 1 863 ? 24.185 -6.894 -30.805 1.00 93.75 863 LEU A C 1
ATOM 6463 O O . LEU A 1 863 ? 23.356 -7.786 -30.949 1.00 93.75 863 LEU A O 1
ATOM 6467 N N . VAL A 1 864 ? 25.486 -7.146 -30.630 1.00 94.44 864 VAL A N 1
ATOM 6468 C CA . VAL A 1 864 ? 26.091 -8.492 -30.611 1.00 94.44 864 VAL A CA 1
ATOM 6469 C C . VAL A 1 864 ? 25.439 -9.375 -29.545 1.00 94.44 864 VAL A C 1
ATOM 6471 O O . VAL A 1 864 ? 24.902 -10.428 -29.876 1.00 94.44 864 VAL A O 1
ATOM 6474 N N . SER A 1 865 ? 25.349 -8.891 -28.300 1.00 91.44 865 SER A N 1
ATOM 6475 C CA . SER A 1 865 ? 24.720 -9.629 -27.194 1.00 91.44 865 SER A CA 1
ATOM 6476 C C . SER A 1 865 ? 23.236 -9.948 -27.423 1.00 91.44 865 SER A C 1
ATOM 6478 O O . SER A 1 865 ? 22.701 -10.832 -26.752 1.00 91.44 865 SER A O 1
ATOM 6480 N N . ARG A 1 866 ? 22.552 -9.230 -28.323 1.00 92.88 866 ARG A N 1
ATOM 6481 C CA . ARG A 1 866 ? 21.172 -9.524 -28.728 1.00 92.88 866 ARG A CA 1
ATOM 6482 C C . ARG A 1 866 ? 21.089 -10.421 -29.963 1.00 92.88 866 ARG A C 1
ATOM 6484 O O . ARG A 1 866 ? 20.200 -11.265 -30.011 1.00 92.88 866 ARG A O 1
ATOM 6491 N N . ILE A 1 867 ? 22.041 -10.332 -30.896 1.00 94.25 867 ILE A N 1
ATOM 6492 C CA . ILE A 1 867 ? 22.196 -11.301 -31.993 1.00 94.25 867 ILE A CA 1
ATOM 6493 C C . ILE A 1 867 ? 22.426 -12.708 -31.422 1.00 94.25 867 ILE A C 1
ATOM 6495 O O . ILE A 1 867 ? 21.705 -13.629 -31.798 1.00 94.25 867 ILE A O 1
ATOM 6499 N N . ASP A 1 868 ? 23.344 -12.869 -30.464 1.00 92.75 868 ASP A N 1
ATOM 6500 C CA . ASP A 1 868 ? 23.625 -14.164 -29.818 1.00 92.75 868 ASP A CA 1
ATOM 6501 C C . ASP A 1 868 ? 22.383 -14.755 -29.131 1.00 92.75 868 ASP A C 1
ATOM 6503 O O . ASP A 1 868 ? 22.102 -15.951 -29.233 1.00 92.75 868 ASP A O 1
ATOM 6507 N N . ALA A 1 869 ? 21.586 -13.904 -28.483 1.00 88.25 869 ALA A N 1
ATOM 6508 C CA . ALA A 1 869 ? 20.332 -14.304 -27.859 1.00 88.25 869 ALA A CA 1
ATOM 6509 C C . ALA A 1 869 ? 19.251 -14.678 -28.891 1.00 88.25 869 ALA A C 1
ATOM 6511 O O . ALA A 1 869 ? 18.533 -15.652 -28.687 1.00 88.25 869 ALA A O 1
ATOM 6512 N N . ALA A 1 870 ? 19.149 -13.963 -30.016 1.00 88.12 870 ALA A N 1
ATOM 6513 C CA . ALA A 1 870 ? 18.226 -14.304 -31.102 1.00 88.12 870 ALA A CA 1
ATOM 6514 C C . ALA A 1 870 ? 18.624 -15.604 -31.829 1.00 88.12 870 ALA A C 1
ATOM 6516 O O . ALA A 1 870 ? 17.745 -16.384 -32.205 1.00 88.12 870 ALA A O 1
ATOM 6517 N N . ILE A 1 871 ? 19.928 -15.875 -31.973 1.00 89.19 871 ILE A N 1
ATOM 6518 C CA . ILE A 1 871 ? 20.462 -17.173 -32.423 1.00 89.19 871 ILE A CA 1
ATOM 6519 C C . ILE A 1 871 ? 20.040 -18.275 -31.444 1.00 89.19 871 ILE A C 1
ATOM 6521 O O . ILE A 1 871 ? 19.479 -19.285 -31.863 1.00 89.19 871 ILE A O 1
ATOM 6525 N N . SER A 1 872 ? 20.228 -18.037 -30.144 1.00 85.12 872 SER A N 1
ATOM 6526 C CA . SER A 1 872 ? 19.931 -18.977 -29.051 1.00 85.12 872 SER A CA 1
ATOM 6527 C C . SER A 1 872 ? 18.442 -19.067 -28.672 1.00 85.12 872 SER A C 1
ATOM 6529 O O . SER A 1 872 ? 18.114 -19.622 -27.630 1.00 85.12 872 SER A O 1
ATOM 6531 N N . GLN A 1 873 ? 17.540 -18.492 -29.479 1.00 78.25 873 GLN A N 1
ATOM 6532 C CA . GLN A 1 873 ? 16.084 -18.442 -29.251 1.00 78.25 873 GLN A CA 1
ATOM 6533 C C . GLN A 1 873 ? 15.640 -17.774 -27.924 1.00 78.25 873 GLN A C 1
ATOM 6535 O O . GLN A 1 873 ? 14.477 -17.851 -27.544 1.00 78.25 873 GLN A O 1
ATOM 6540 N N . ALA A 1 874 ? 16.517 -17.009 -27.262 1.00 75.94 874 ALA A N 1
ATOM 6541 C CA . ALA A 1 874 ? 16.239 -16.224 -26.053 1.00 75.94 874 ALA A CA 1
ATOM 6542 C C . ALA A 1 874 ? 15.507 -14.897 -26.378 1.00 75.94 874 ALA A C 1
ATOM 6544 O O . ALA A 1 874 ? 16.023 -13.775 -26.220 1.00 75.94 874 ALA A O 1
ATOM 6545 N N . ARG A 1 875 ? 14.276 -15.051 -26.874 1.00 76.12 8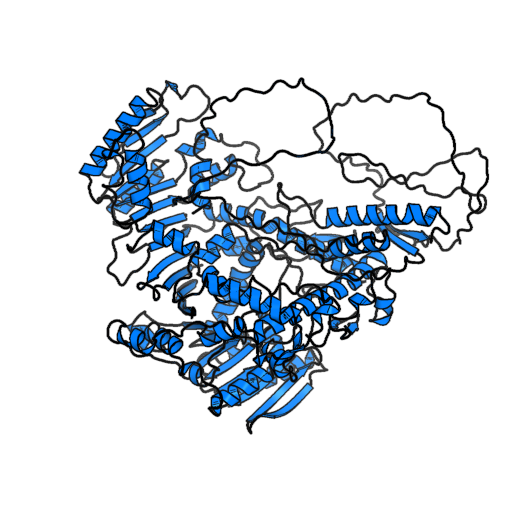75 ARG A N 1
ATOM 6546 C CA . ARG A 1 875 ? 13.357 -14.011 -27.363 1.00 76.12 875 ARG A CA 1
ATOM 6547 C C . ARG A 1 875 ? 11.924 -14.274 -26.865 1.00 76.12 875 ARG A C 1
ATOM 6549 O O . ARG A 1 875 ? 11.644 -15.390 -26.443 1.00 76.12 875 ARG A O 1
ATOM 6556 N N . PRO A 1 876 ? 11.008 -13.292 -26.934 1.00 81.38 876 PRO A N 1
ATOM 6557 C CA . PRO A 1 876 ? 9.584 -13.572 -26.795 1.00 81.38 876 PRO A CA 1
ATOM 6558 C C . PRO A 1 876 ? 9.078 -14.483 -27.918 1.00 81.38 876 PRO A C 1
ATOM 6560 O O . PRO A 1 876 ? 9.489 -14.340 -29.074 1.00 81.38 876 PRO A O 1
ATOM 6563 N N . GLU A 1 877 ? 8.143 -15.369 -27.589 1.00 81.25 877 GLU A N 1
ATOM 6564 C CA . GLU A 1 877 ? 7.456 -16.226 -28.560 1.00 81.25 877 GLU A CA 1
ATOM 6565 C C . GLU A 1 877 ? 5.943 -15.994 -28.503 1.00 81.25 877 GLU A C 1
ATOM 6567 O O . GLU A 1 877 ? 5.389 -15.644 -27.459 1.00 81.25 877 GLU A O 1
ATOM 6572 N N . THR A 1 878 ? 5.269 -16.146 -29.643 1.00 72.31 878 THR A N 1
ATOM 6573 C CA . THR A 1 878 ? 3.821 -15.941 -29.758 1.00 72.31 878 THR A CA 1
ATOM 6574 C C . THR A 1 878 ? 3.099 -17.057 -29.006 1.00 72.31 878 THR A C 1
ATOM 6576 O O . THR A 1 878 ? 3.189 -18.226 -29.379 1.00 72.31 878 THR A O 1
ATOM 6579 N N . ALA A 1 879 ? 2.426 -16.705 -27.912 1.00 61.97 879 ALA A N 1
ATOM 6580 C CA . ALA A 1 879 ? 1.930 -17.679 -26.952 1.00 61.97 879 ALA A CA 1
ATOM 6581 C C . ALA A 1 879 ? 0.705 -18.461 -27.453 1.00 61.97 879 ALA A C 1
ATOM 6583 O O . ALA A 1 879 ? -0.144 -17.948 -28.183 1.00 61.97 879 ALA A O 1
ATOM 6584 N N . ALA A 1 880 ? 0.567 -19.697 -26.968 1.00 53.88 880 ALA A N 1
ATOM 6585 C CA . ALA A 1 880 ? -0.740 -20.339 -26.887 1.00 53.88 880 ALA A CA 1
ATOM 6586 C C . ALA A 1 880 ? -1.577 -19.650 -25.791 1.00 53.88 880 ALA A C 1
ATOM 6588 O O . ALA A 1 880 ? -1.023 -19.163 -24.808 1.00 53.88 880 ALA A O 1
ATOM 6589 N N . ALA A 1 881 ? -2.907 -19.665 -25.917 1.00 48.47 881 ALA A N 1
ATOM 6590 C CA . ALA A 1 881 ? -3.847 -18.852 -25.124 1.00 48.47 881 ALA A CA 1
ATOM 6591 C C . ALA A 1 881 ? -3.876 -19.081 -23.587 1.00 48.47 881 ALA A C 1
ATOM 6593 O O . ALA A 1 881 ? -4.743 -18.537 -22.911 1.00 48.47 881 ALA A O 1
ATOM 6594 N N . ALA A 1 882 ? -2.965 -19.886 -23.035 1.00 42.44 882 ALA A N 1
ATOM 6595 C CA . ALA A 1 882 ? -2.764 -20.069 -21.597 1.00 42.44 882 ALA A CA 1
ATOM 6596 C C . ALA A 1 882 ? -1.644 -19.181 -21.010 1.00 42.44 882 ALA A C 1
ATOM 6598 O O . ALA A 1 882 ? -1.579 -19.043 -19.792 1.00 42.44 882 ALA A O 1
ATOM 6599 N N . ASP A 1 883 ? -0.779 -18.591 -21.844 1.00 54.69 883 ASP A N 1
ATOM 6600 C CA . ASP A 1 883 ? 0.281 -17.668 -21.416 1.00 54.69 883 ASP A CA 1
ATOM 6601 C C . ASP A 1 883 ? -0.057 -16.259 -21.941 1.00 54.69 883 ASP A C 1
ATOM 6603 O O . ASP A 1 883 ? 0.007 -15.971 -23.142 1.00 54.69 883 ASP A O 1
ATOM 6607 N N . THR A 1 884 ? -0.588 -15.413 -21.055 1.00 69.19 884 THR A N 1
ATOM 6608 C CA . THR A 1 884 ? -1.438 -14.279 -21.456 1.00 69.19 884 THR A CA 1
ATOM 6609 C C . THR A 1 884 ? -0.739 -12.918 -21.481 1.00 69.19 884 THR A C 1
ATOM 6611 O O . THR A 1 884 ? -1.372 -11.923 -21.824 1.00 69.19 884 THR A O 1
ATOM 6614 N N . THR A 1 885 ? 0.569 -12.846 -21.207 1.00 87.44 885 THR A N 1
ATOM 6615 C CA . THR A 1 885 ? 1.298 -11.567 -21.093 1.00 87.44 885 THR A CA 1
ATOM 6616 C C . THR A 1 885 ? 1.198 -10.705 -22.357 1.00 87.44 885 THR A C 1
ATOM 6618 O O . THR A 1 885 ? 1.520 -11.143 -23.460 1.00 87.44 885 THR A O 1
ATOM 6621 N N . GLN A 1 886 ? 0.807 -9.441 -22.188 1.00 90.19 886 GLN A N 1
ATOM 6622 C CA . GLN A 1 886 ? 0.718 -8.432 -23.251 1.00 90.19 886 GLN A CA 1
ATOM 6623 C C . GLN A 1 886 ? 1.706 -7.277 -23.052 1.00 90.19 886 GLN A C 1
ATOM 6625 O O . GLN A 1 886 ? 2.194 -6.702 -24.024 1.00 90.19 886 GLN A O 1
ATOM 6630 N N . VAL A 1 887 ? 2.039 -6.960 -21.800 1.00 91.56 887 VAL A N 1
ATOM 6631 C CA . VAL A 1 887 ? 3.104 -6.018 -21.434 1.00 91.56 887 VAL A CA 1
ATOM 6632 C C . VAL A 1 887 ? 3.953 -6.659 -20.340 1.00 91.56 887 VAL A C 1
ATOM 6634 O O . VAL A 1 887 ? 3.402 -7.257 -19.420 1.00 91.56 887 VAL A O 1
ATOM 6637 N N . SER A 1 888 ? 5.277 -6.518 -20.393 1.00 92.31 888 SER A N 1
ATOM 6638 C CA . SER A 1 888 ? 6.144 -6.854 -19.257 1.00 92.31 888 SER A CA 1
ATOM 6639 C C . SER A 1 888 ? 7.127 -5.729 -18.949 1.00 92.31 888 SER A C 1
ATOM 6641 O O . SER A 1 888 ? 7.596 -5.031 -19.853 1.00 92.31 888 SER A O 1
ATOM 6643 N N . LEU A 1 889 ? 7.478 -5.591 -17.673 1.00 93.00 889 LEU A N 1
ATOM 6644 C CA . LEU A 1 889 ? 8.606 -4.799 -17.197 1.00 93.00 889 LEU A CA 1
ATOM 6645 C C . LEU A 1 889 ? 9.482 -5.697 -16.326 1.00 93.00 889 LEU A C 1
ATOM 6647 O O . LEU A 1 889 ? 8.997 -6.325 -15.389 1.00 93.00 889 LEU A O 1
ATOM 6651 N N . SER A 1 890 ? 10.771 -5.778 -16.643 1.00 92.81 890 SER A N 1
ATOM 6652 C CA . SER A 1 890 ? 11.687 -6.715 -15.993 1.00 92.81 890 SER A CA 1
ATOM 6653 C C . SER A 1 890 ? 13.049 -6.090 -15.714 1.00 92.81 890 SER A C 1
ATOM 6655 O O . SER A 1 890 ? 13.552 -5.294 -16.506 1.00 92.81 890 SER A O 1
ATOM 6657 N N . TYR A 1 891 ? 13.668 -6.507 -14.619 1.00 92.19 891 TYR A N 1
ATOM 6658 C CA . TYR A 1 891 ? 15.001 -6.129 -14.174 1.00 92.19 891 TYR A CA 1
ATOM 6659 C C . TYR A 1 891 ? 15.744 -7.371 -13.674 1.00 92.19 891 TYR A C 1
ATOM 6661 O O . TYR A 1 891 ? 15.177 -8.177 -12.935 1.00 92.19 891 TYR A O 1
ATOM 6669 N N . ALA A 1 892 ? 17.016 -7.499 -14.042 1.00 91.50 892 ALA A N 1
ATOM 6670 C CA . ALA A 1 892 ? 17.932 -8.477 -13.470 1.00 91.50 892 ALA A CA 1
ATOM 6671 C C . ALA A 1 892 ? 19.345 -7.890 -13.351 1.00 91.50 892 ALA A C 1
ATOM 6673 O O . ALA A 1 892 ? 19.771 -7.108 -14.204 1.00 91.50 892 ALA A O 1
ATOM 6674 N N . ARG A 1 893 ? 20.097 -8.295 -12.322 1.00 87.56 893 ARG A N 1
ATOM 6675 C CA . ARG A 1 893 ? 21.511 -7.916 -12.138 1.00 87.56 893 ARG A CA 1
ATOM 6676 C C . ARG A 1 893 ? 22.417 -9.146 -12.084 1.00 87.56 893 ARG A C 1
ATOM 6678 O O . ARG A 1 893 ? 22.098 -10.138 -11.437 1.00 87.56 893 ARG A O 1
ATOM 6685 N N . ARG A 1 894 ? 23.591 -9.059 -12.717 1.00 81.12 894 ARG A N 1
ATOM 6686 C CA . ARG A 1 894 ? 24.607 -10.135 -12.713 1.00 81.12 894 ARG A CA 1
ATOM 6687 C C . ARG A 1 894 ? 25.497 -10.156 -11.465 1.00 81.12 894 ARG A C 1
ATOM 6689 O O . ARG A 1 894 ? 26.088 -11.183 -11.152 1.00 81.12 894 ARG A O 1
ATOM 6696 N N . THR A 1 895 ? 25.627 -9.026 -10.775 1.00 80.62 895 THR A N 1
ATOM 6697 C CA . THR A 1 895 ? 26.476 -8.831 -9.585 1.00 80.62 895 THR A CA 1
ATOM 6698 C C . THR A 1 895 ? 25.767 -7.912 -8.586 1.00 80.62 895 THR A C 1
ATOM 6700 O O . THR A 1 895 ? 24.707 -7.375 -8.899 1.00 80.62 895 THR A O 1
ATOM 6703 N N . ALA A 1 896 ? 26.286 -7.750 -7.363 1.00 71.31 896 ALA A N 1
ATOM 6704 C CA . ALA A 1 896 ? 25.741 -6.781 -6.398 1.00 71.31 896 ALA A CA 1
ATOM 6705 C C . ALA A 1 896 ? 26.108 -5.331 -6.779 1.00 71.31 896 ALA A C 1
ATOM 6707 O O . ALA A 1 896 ? 25.254 -4.452 -6.793 1.00 71.31 896 ALA A O 1
ATOM 6708 N N . ASP A 1 897 ? 27.358 -5.106 -7.191 1.00 72.31 897 ASP A N 1
ATOM 6709 C CA . ASP A 1 897 ? 27.902 -3.805 -7.612 1.00 72.31 897 ASP A CA 1
ATOM 6710 C C . ASP A 1 89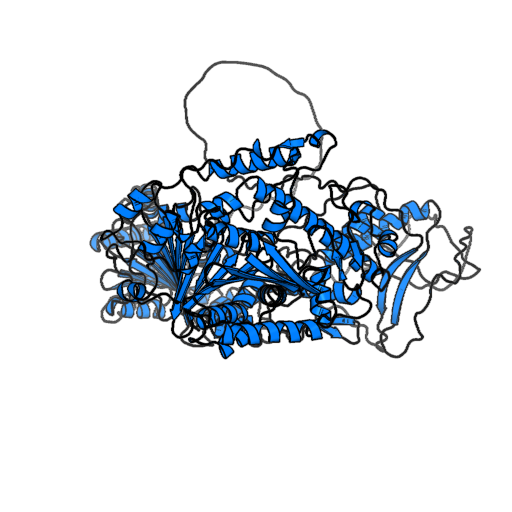7 ? 27.531 -3.376 -9.044 1.00 72.31 897 ASP A C 1
ATOM 6712 O O . ASP A 1 897 ? 28.244 -2.592 -9.674 1.00 72.31 897 ASP A O 1
ATOM 6716 N N . ALA A 1 898 ? 26.443 -3.913 -9.593 1.00 83.31 898 ALA A N 1
ATOM 6717 C CA . ALA A 1 898 ? 26.067 -3.691 -10.982 1.00 83.31 898 ALA A CA 1
ATOM 6718 C C . ALA A 1 898 ? 25.697 -2.202 -11.232 1.00 83.31 898 ALA A C 1
ATOM 6720 O O . ALA A 1 898 ? 24.985 -1.608 -10.411 1.00 83.31 898 ALA A O 1
ATOM 6721 N N . PRO A 1 899 ? 26.186 -1.557 -12.313 1.00 84.06 899 PRO A N 1
ATOM 6722 C CA . PRO A 1 899 ? 25.975 -0.126 -12.549 1.00 84.06 899 PRO A CA 1
ATOM 6723 C C . PRO A 1 899 ? 24.518 0.359 -12.487 1.00 84.06 899 PRO A C 1
ATOM 6725 O O . PRO A 1 899 ? 24.286 1.447 -11.957 1.00 84.06 899 PRO A O 1
ATOM 6728 N N . LEU A 1 900 ? 23.529 -0.417 -12.950 1.00 83.00 900 LEU A N 1
ATOM 6729 C CA . LEU A 1 900 ? 22.114 -0.042 -12.819 1.00 83.00 900 LEU A CA 1
ATOM 6730 C C . LEU A 1 900 ? 21.650 -0.038 -11.362 1.00 83.00 900 LEU A C 1
ATOM 6732 O O . LEU A 1 900 ? 20.950 0.893 -10.973 1.00 83.00 900 LEU A O 1
ATOM 6736 N N . ALA A 1 901 ? 22.065 -1.009 -10.544 1.00 81.56 901 ALA A N 1
ATOM 6737 C CA . ALA A 1 901 ? 21.718 -1.045 -9.120 1.00 81.56 901 ALA A CA 1
ATOM 6738 C C . ALA A 1 901 ? 22.224 0.213 -8.391 1.00 81.56 901 ALA A C 1
ATOM 6740 O O . ALA A 1 901 ? 21.494 0.819 -7.607 1.00 81.56 901 ALA A O 1
ATOM 6741 N N . ARG A 1 902 ? 23.440 0.671 -8.724 1.00 79.62 902 ARG A N 1
ATOM 6742 C CA . ARG A 1 902 ? 24.018 1.917 -8.187 1.00 79.62 902 ARG A CA 1
ATOM 6743 C C . ARG A 1 902 ? 23.281 3.176 -8.653 1.00 79.62 902 ARG A C 1
ATOM 6745 O O . ARG A 1 902 ? 23.120 4.109 -7.872 1.00 79.62 902 ARG A O 1
ATOM 6752 N N . ILE A 1 903 ? 22.802 3.204 -9.898 1.00 80.06 903 ILE A N 1
ATOM 6753 C CA . ILE A 1 903 ? 22.007 4.325 -10.427 1.00 80.06 903 ILE A CA 1
ATOM 6754 C C . ILE A 1 903 ? 20.606 4.345 -9.804 1.00 80.06 903 ILE A C 1
ATOM 6756 O O . ILE A 1 903 ? 20.139 5.411 -9.413 1.00 80.06 903 ILE A O 1
ATOM 6760 N N . PHE A 1 904 ? 19.950 3.191 -9.652 1.00 80.25 904 PHE A N 1
ATOM 6761 C CA . PHE A 1 904 ? 18.668 3.102 -8.951 1.00 80.25 904 PHE A CA 1
ATOM 6762 C C . PHE A 1 904 ? 18.790 3.522 -7.483 1.00 80.25 904 PHE A C 1
ATOM 6764 O O . PHE A 1 904 ? 17.902 4.212 -6.995 1.00 80.25 904 PHE A O 1
ATOM 6771 N N . ALA A 1 905 ? 19.895 3.193 -6.807 1.00 79.75 905 ALA A N 1
ATOM 6772 C CA . ALA A 1 905 ? 20.149 3.644 -5.440 1.00 79.75 905 ALA A CA 1
ATOM 6773 C C . ALA A 1 905 ? 20.250 5.173 -5.363 1.00 79.75 905 ALA A C 1
ATOM 6775 O O . ALA A 1 905 ? 19.476 5.791 -4.640 1.00 79.75 905 ALA A O 1
ATOM 6776 N N . GLY A 1 906 ? 21.084 5.798 -6.199 1.00 77.56 906 GLY A N 1
ATOM 6777 C CA . GLY A 1 906 ? 21.188 7.259 -6.259 1.00 77.56 906 GLY A CA 1
ATOM 6778 C C . GLY A 1 906 ? 19.887 7.979 -6.658 1.00 77.56 906 GLY A C 1
ATOM 6779 O O . GLY A 1 906 ? 19.623 9.088 -6.197 1.00 77.56 906 GLY A O 1
ATOM 6780 N N . LEU A 1 907 ? 19.039 7.352 -7.482 1.00 78.88 907 LEU A N 1
ATOM 6781 C CA . LEU A 1 907 ? 17.708 7.875 -7.818 1.00 78.88 907 LEU A CA 1
ATOM 6782 C C . LEU A 1 907 ? 16.720 7.746 -6.648 1.00 78.88 907 LEU A C 1
ATOM 6784 O O . LEU A 1 907 ? 15.950 8.675 -6.405 1.00 78.88 907 LEU A O 1
ATOM 6788 N N . LEU A 1 908 ? 16.746 6.635 -5.902 1.00 79.56 908 LEU A N 1
ATOM 6789 C CA . LEU A 1 908 ? 15.975 6.502 -4.662 1.00 79.56 908 LEU A CA 1
ATOM 6790 C C . LEU A 1 908 ? 16.479 7.463 -3.580 1.00 79.56 908 LEU A C 1
ATOM 6792 O O . LEU A 1 908 ? 15.665 7.965 -2.814 1.00 79.56 908 LEU A O 1
ATOM 6796 N N . GLU A 1 909 ? 17.776 7.774 -3.536 1.00 79.00 909 GLU A N 1
ATOM 6797 C CA . GLU A 1 909 ? 18.347 8.778 -2.631 1.00 79.00 909 GLU A CA 1
ATOM 6798 C C . GLU A 1 909 ? 17.828 10.194 -2.934 1.00 79.00 909 GLU A C 1
ATOM 6800 O O . GLU A 1 909 ? 17.407 10.895 -2.012 1.00 79.00 909 GLU A O 1
ATOM 6805 N N . GLU A 1 910 ? 17.772 10.606 -4.209 1.00 77.12 910 GLU A N 1
ATOM 6806 C CA . GLU A 1 910 ? 17.200 11.911 -4.592 1.00 77.12 910 GLU A CA 1
ATOM 6807 C C . GLU A 1 910 ? 15.678 11.965 -4.338 1.00 77.12 910 GLU A C 1
ATOM 6809 O O . GLU A 1 910 ? 15.185 12.968 -3.819 1.00 77.12 910 GLU A O 1
ATOM 6814 N N . LEU A 1 911 ? 14.941 10.872 -4.591 1.00 77.81 911 LEU A N 1
ATOM 6815 C CA . LEU A 1 911 ? 13.517 10.747 -4.229 1.00 77.81 911 LEU A CA 1
ATOM 6816 C C . LEU A 1 911 ? 13.276 10.741 -2.705 1.00 77.81 911 LEU A C 1
ATOM 6818 O O . LEU A 1 911 ? 12.234 11.204 -2.249 1.00 77.81 911 LEU A O 1
ATOM 6822 N N . SER A 1 912 ? 14.242 10.264 -1.916 1.00 81.12 912 SER A N 1
ATOM 6823 C CA . SER A 1 912 ? 14.168 10.184 -0.449 1.00 81.12 912 SER A CA 1
ATOM 6824 C C . SER A 1 912 ? 14.415 11.513 0.264 1.00 81.12 912 SER A C 1
ATOM 6826 O O . SER A 1 912 ? 14.031 11.664 1.426 1.00 81.12 912 SER A O 1
ATOM 6828 N N . ALA A 1 913 ? 15.050 12.490 -0.390 1.00 78.50 913 ALA A N 1
ATOM 6829 C CA . ALA A 1 913 ? 15.447 13.743 0.254 1.00 78.50 913 ALA A CA 1
ATOM 6830 C C . ALA A 1 913 ? 14.276 14.526 0.905 1.00 78.50 913 ALA A C 1
ATOM 6832 O O . ALA A 1 913 ? 14.446 14.982 2.041 1.00 78.50 913 ALA A O 1
ATOM 6833 N N . PRO A 1 914 ? 13.072 14.641 0.296 1.00 77.38 914 PRO A N 1
ATOM 6834 C CA . PRO A 1 914 ? 11.920 15.279 0.941 1.00 77.38 914 PRO A CA 1
ATOM 6835 C C . PRO A 1 914 ? 11.403 14.508 2.167 1.00 77.38 914 PRO A C 1
ATOM 6837 O O . PRO A 1 914 ? 11.058 15.130 3.171 1.00 77.38 914 PRO A O 1
ATOM 6840 N N . ALA A 1 915 ? 11.388 13.171 2.116 1.00 82.56 915 ALA A N 1
ATOM 6841 C CA . ALA A 1 915 ? 10.989 12.319 3.240 1.00 82.56 915 ALA A CA 1
ATOM 6842 C C . ALA A 1 915 ? 11.960 12.456 4.421 1.00 82.56 915 ALA A C 1
ATOM 6844 O O . ALA A 1 915 ? 11.536 12.707 5.548 1.00 82.56 915 ALA A O 1
ATOM 6845 N N . HIS A 1 916 ? 13.269 12.383 4.154 1.00 85.88 916 HIS A N 1
ATOM 6846 C CA . HIS A 1 916 ? 14.303 12.604 5.164 1.00 85.88 916 HIS A CA 1
ATOM 6847 C C . HIS A 1 916 ? 14.217 14.009 5.778 1.00 85.88 916 HIS A C 1
ATOM 6849 O O . HIS A 1 916 ? 14.316 14.150 6.998 1.00 85.88 916 HIS A O 1
ATOM 6855 N N . PHE A 1 917 ? 13.987 15.046 4.961 1.00 83.19 917 PHE A N 1
ATOM 6856 C CA . PHE A 1 917 ? 13.782 16.400 5.472 1.00 83.19 917 PHE A CA 1
ATOM 6857 C C . PHE A 1 917 ? 12.591 16.470 6.438 1.00 83.19 917 PHE A C 1
ATOM 6859 O O . PHE A 1 917 ? 12.744 16.991 7.543 1.00 83.19 917 PHE A O 1
ATOM 6866 N N . LEU A 1 918 ? 11.430 15.932 6.050 1.00 83.06 918 LEU A N 1
ATOM 6867 C CA . LEU A 1 918 ? 10.229 15.951 6.888 1.00 83.06 918 LEU A CA 1
ATOM 6868 C C . LEU A 1 918 ? 10.423 15.155 8.183 1.00 83.06 918 LEU A C 1
ATOM 6870 O O . LEU A 1 918 ? 10.081 15.652 9.252 1.00 83.06 918 LEU A O 1
ATOM 6874 N N . ALA A 1 919 ? 11.035 13.971 8.111 1.00 88.75 919 ALA A N 1
ATOM 6875 C CA . ALA A 1 919 ? 11.356 13.170 9.288 1.00 88.75 919 ALA A CA 1
ATOM 6876 C C . ALA A 1 919 ? 12.271 13.931 10.268 1.00 88.75 919 ALA A C 1
ATOM 6878 O O . ALA A 1 919 ? 12.000 13.968 11.468 1.00 88.75 919 ALA A O 1
ATOM 6879 N N . ARG A 1 920 ? 13.310 14.611 9.757 1.00 87.75 920 ARG A N 1
ATOM 6880 C CA . ARG A 1 920 ? 14.226 15.443 10.557 1.00 87.75 920 ARG A CA 1
ATOM 6881 C C . ARG A 1 920 ? 13.529 16.662 11.170 1.00 87.75 920 ARG A C 1
ATOM 6883 O O . ARG A 1 920 ? 13.752 16.957 12.342 1.00 87.75 920 ARG A O 1
ATOM 6890 N N . SER A 1 921 ? 12.706 17.361 10.388 1.00 83.81 921 SER A N 1
ATOM 6891 C CA . SER A 1 921 ? 11.947 18.543 10.821 1.00 83.81 921 SER A CA 1
ATOM 6892 C C . SER A 1 921 ? 10.963 18.179 11.933 1.00 83.81 921 SER A C 1
ATOM 6894 O O . SER A 1 921 ? 11.006 18.743 13.023 1.00 83.81 921 SER A O 1
ATOM 6896 N N . THR A 1 922 ? 10.164 17.134 11.725 1.00 86.06 922 THR A N 1
ATOM 6897 C CA . THR A 1 922 ? 9.197 16.677 12.722 1.00 86.06 922 THR A CA 1
ATOM 6898 C C . THR A 1 922 ? 9.877 16.040 13.954 1.00 86.06 922 THR A C 1
ATOM 6900 O O . THR A 1 922 ? 9.352 16.152 15.062 1.00 86.06 922 THR A O 1
ATOM 6903 N N . TYR A 1 923 ? 11.072 15.439 13.827 1.00 89.12 923 TYR A N 1
ATOM 6904 C CA . TYR A 1 923 ? 11.899 15.060 14.989 1.00 89.12 923 TYR A CA 1
ATOM 6905 C C . TYR A 1 923 ? 12.356 16.288 15.799 1.00 89.12 923 TYR A C 1
ATOM 6907 O O . TYR A 1 923 ? 12.312 16.263 17.032 1.00 89.12 923 TYR A O 1
ATOM 6915 N N . GLU A 1 924 ? 12.801 17.356 15.125 1.00 83.50 924 GLU A N 1
ATOM 6916 C CA . GLU A 1 924 ? 13.216 18.617 15.756 1.00 83.50 924 GLU A CA 1
ATOM 6917 C C . GLU A 1 924 ? 12.050 19.251 16.532 1.00 83.50 924 GLU A C 1
ATOM 6919 O O . GLU A 1 924 ? 12.222 19.634 17.691 1.00 83.50 924 GLU A O 1
ATOM 6924 N N . ASP A 1 925 ? 10.856 19.279 15.937 1.00 81.19 925 ASP A N 1
ATOM 6925 C CA . ASP A 1 925 ? 9.642 19.813 16.561 1.00 81.19 925 ASP A CA 1
ATOM 6926 C C . ASP A 1 925 ? 9.179 18.991 17.768 1.00 81.19 925 ASP A C 1
ATOM 6928 O O . ASP A 1 925 ? 8.799 19.570 18.787 1.00 81.19 925 ASP A O 1
ATOM 6932 N N . LEU A 1 926 ? 9.271 17.655 17.727 1.00 84.69 926 LEU A N 1
ATOM 6933 C CA . LEU A 1 926 ? 9.041 16.842 18.926 1.00 84.69 926 LEU A CA 1
ATOM 6934 C C . LEU A 1 926 ? 10.093 17.136 20.004 1.00 84.69 926 LEU A C 1
ATOM 6936 O O . LEU A 1 926 ? 9.748 17.367 21.161 1.00 84.69 926 LEU A O 1
ATOM 6940 N N . SER A 1 927 ? 11.370 17.186 19.630 1.00 83.12 927 SER A N 1
ATOM 6941 C CA . SER A 1 927 ? 12.489 17.378 20.558 1.00 83.12 927 SER A CA 1
ATOM 6942 C C . SER A 1 927 ? 12.556 18.778 21.181 1.00 83.12 927 SER A C 1
ATOM 6944 O O . SER A 1 927 ? 13.186 18.947 22.223 1.00 83.12 927 SER A O 1
ATOM 6946 N N . ARG A 1 928 ? 11.897 19.775 20.577 1.00 80.25 928 ARG A N 1
ATOM 6947 C CA . ARG A 1 928 ? 11.721 21.131 21.129 1.00 80.25 928 ARG A CA 1
ATOM 6948 C C . ARG A 1 928 ? 10.349 21.362 21.766 1.00 80.25 928 ARG A C 1
ATOM 6950 O O . ARG A 1 928 ? 10.232 22.240 22.616 1.00 80.25 928 ARG A O 1
ATOM 6957 N N . GLY A 1 929 ? 9.330 20.598 21.369 1.00 80.69 929 GLY A N 1
ATOM 6958 C CA . GLY A 1 929 ? 7.990 20.626 21.956 1.00 80.69 929 GLY A CA 1
ATOM 6959 C C . GLY A 1 929 ? 7.902 19.898 23.303 1.00 80.69 929 GLY A C 1
ATOM 6960 O O . GLY A 1 929 ? 7.214 20.350 24.222 1.00 80.69 929 GLY A O 1
ATOM 6961 N N . PHE A 1 930 ? 8.623 18.785 23.452 1.00 82.69 930 PHE A N 1
ATOM 6962 C CA . PHE A 1 930 ? 8.824 18.128 24.742 1.00 82.69 930 PHE A CA 1
ATOM 6963 C C . PHE A 1 930 ? 9.915 18.840 25.565 1.00 82.69 930 PHE A C 1
ATOM 6965 O O . PHE A 1 930 ? 10.808 19.486 25.025 1.00 82.69 930 PHE A O 1
ATOM 6972 N N . ALA A 1 931 ? 9.870 18.684 26.893 1.00 75.50 931 ALA A N 1
ATOM 6973 C CA . ALA A 1 931 ? 10.912 19.199 27.793 1.00 75.50 931 ALA A CA 1
ATOM 6974 C C . ALA A 1 931 ? 12.245 18.420 27.697 1.00 75.50 931 ALA A C 1
ATOM 6976 O O . ALA A 1 931 ? 13.293 18.934 28.080 1.00 75.50 931 ALA A O 1
ATOM 6977 N N . GLU A 1 932 ? 12.193 17.188 27.183 1.00 76.94 932 GLU A N 1
ATOM 6978 C CA . GLU A 1 932 ? 13.325 16.295 26.926 1.00 76.94 932 GLU A CA 1
ATOM 6979 C C . GLU A 1 932 ? 13.115 15.632 25.557 1.00 76.94 932 GLU A C 1
ATOM 6981 O O . GLU A 1 932 ? 11.990 15.235 25.233 1.00 76.94 932 GLU A O 1
ATOM 6986 N N . ALA A 1 933 ? 14.183 15.495 24.766 1.00 78.00 933 ALA A N 1
ATOM 6987 C CA . ALA A 1 933 ? 14.120 14.857 23.453 1.00 78.00 933 ALA A CA 1
ATOM 6988 C C . ALA A 1 933 ? 13.719 13.368 23.583 1.00 78.00 933 ALA A C 1
ATOM 6990 O O . ALA A 1 933 ? 14.321 12.643 24.380 1.00 78.00 933 ALA A O 1
ATOM 6991 N N . PRO A 1 934 ? 12.700 12.889 22.845 1.00 79.38 934 PRO A N 1
ATOM 6992 C CA . PRO A 1 934 ? 12.209 11.522 22.977 1.00 79.38 934 PRO A CA 1
ATOM 6993 C C . PRO A 1 934 ? 13.101 10.513 22.236 1.00 79.38 934 PRO A C 1
ATOM 6995 O O . PRO A 1 934 ? 13.224 10.553 21.017 1.00 79.38 934 PRO A O 1
ATOM 6998 N N . ASP A 1 935 ? 13.648 9.544 22.968 1.00 84.38 935 ASP A N 1
ATOM 6999 C CA . ASP A 1 935 ? 14.406 8.423 22.401 1.00 84.38 935 ASP A CA 1
ATOM 7000 C C . ASP A 1 935 ? 13.471 7.410 21.703 1.00 84.38 935 ASP A C 1
ATOM 7002 O O . ASP A 1 935 ? 12.713 6.687 22.363 1.00 84.38 935 ASP A O 1
ATOM 7006 N N . PHE A 1 936 ? 13.516 7.361 20.367 1.00 85.25 936 PHE A N 1
ATOM 7007 C CA . PHE A 1 936 ? 12.683 6.490 19.522 1.00 85.25 936 PHE A CA 1
ATOM 7008 C C . PHE A 1 936 ? 13.177 5.041 19.389 1.00 85.25 936 PHE A C 1
ATOM 7010 O O . PHE A 1 936 ? 12.435 4.208 18.854 1.00 85.25 936 PHE A O 1
ATOM 7017 N N . GLU A 1 937 ? 14.342 4.705 19.946 1.00 82.38 937 GLU A N 1
ATOM 7018 C CA . GLU A 1 937 ? 14.731 3.310 20.175 1.00 82.38 937 GLU A CA 1
ATOM 7019 C C . GLU A 1 937 ? 13.966 2.736 21.383 1.00 82.38 937 GLU A C 1
ATOM 7021 O O . GLU A 1 937 ? 13.718 1.531 21.481 1.00 82.38 937 GLU A O 1
ATOM 7026 N N . THR A 1 938 ? 13.488 3.598 22.294 1.00 84.50 938 THR A N 1
ATOM 7027 C CA . THR A 1 938 ? 12.634 3.174 23.411 1.00 84.50 938 THR A CA 1
ATOM 7028 C C . THR A 1 938 ? 11.152 3.095 23.039 1.00 84.50 938 THR A C 1
ATOM 7030 O O . THR A 1 938 ? 10.556 3.999 22.448 1.00 84.50 938 THR A O 1
ATOM 7033 N N . ALA A 1 939 ? 10.475 2.069 23.562 1.00 81.44 939 ALA A N 1
ATOM 7034 C CA . ALA A 1 939 ? 9.012 1.964 23.526 1.00 81.44 939 ALA A CA 1
ATOM 7035 C C . ALA A 1 939 ? 8.277 3.096 24.291 1.00 81.44 939 ALA A C 1
ATOM 7037 O O . ALA A 1 939 ? 7.047 3.168 24.254 1.00 81.44 939 ALA A O 1
ATOM 7038 N N . ALA A 1 940 ? 8.991 3.974 25.004 1.00 83.00 940 ALA A N 1
ATOM 7039 C CA . ALA A 1 940 ? 8.430 5.184 25.604 1.00 83.00 940 ALA A CA 1
ATOM 7040 C C . ALA A 1 940 ? 8.405 6.347 24.596 1.00 83.00 940 ALA A C 1
ATOM 7042 O O . ALA A 1 940 ? 7.347 6.943 24.386 1.00 83.00 940 ALA A O 1
ATOM 7043 N N . GLY A 1 941 ? 9.527 6.628 23.923 1.00 85.31 941 GLY A N 1
ATOM 7044 C CA . GLY A 1 941 ? 9.609 7.679 22.906 1.00 85.31 941 GLY A CA 1
ATOM 7045 C C . GLY A 1 941 ? 8.746 7.384 21.680 1.00 85.31 941 GLY A C 1
ATOM 7046 O O . GLY A 1 941 ? 7.989 8.262 21.262 1.00 85.31 941 GLY A O 1
ATOM 7047 N N . ARG A 1 942 ? 8.745 6.138 21.173 1.00 88.44 942 ARG A N 1
ATOM 7048 C CA . ARG A 1 942 ? 7.859 5.735 20.056 1.00 88.44 942 ARG A CA 1
ATOM 7049 C C . ARG A 1 942 ? 6.387 6.010 20.360 1.00 88.44 942 ARG A C 1
ATOM 7051 O O . ARG A 1 942 ? 5.692 6.608 19.544 1.00 88.44 942 ARG A O 1
ATOM 7058 N N . ARG A 1 943 ? 5.912 5.640 21.558 1.00 85.12 943 ARG A N 1
ATOM 7059 C CA . ARG A 1 943 ? 4.514 5.875 21.967 1.00 85.12 943 ARG A CA 1
ATOM 7060 C C . ARG A 1 943 ? 4.181 7.361 22.124 1.00 85.12 943 ARG A C 1
ATOM 7062 O O . ARG A 1 943 ? 3.074 7.747 21.765 1.00 85.12 943 ARG A O 1
ATOM 7069 N N . ARG A 1 944 ? 5.125 8.208 22.561 1.00 86.19 944 ARG A N 1
ATOM 7070 C CA . ARG A 1 944 ? 4.945 9.674 22.535 1.00 86.19 944 ARG A CA 1
ATOM 7071 C C . ARG A 1 944 ? 4.803 10.212 21.107 1.00 86.19 944 ARG A C 1
ATOM 7073 O O . ARG A 1 944 ? 3.881 10.982 20.856 1.00 86.19 944 ARG A O 1
ATOM 7080 N N . ALA A 1 945 ? 5.653 9.790 20.169 1.00 89.69 945 ALA A N 1
ATOM 7081 C CA . ALA A 1 945 ? 5.539 10.208 18.768 1.00 89.69 945 ALA A CA 1
ATOM 7082 C C . ALA A 1 945 ? 4.205 9.755 18.144 1.00 89.69 945 ALA A C 1
ATOM 7084 O O . ALA A 1 945 ? 3.452 10.575 17.617 1.00 89.69 945 ALA A O 1
ATOM 7085 N N . LEU A 1 946 ? 3.847 8.480 18.318 1.00 89.19 946 LEU A N 1
ATOM 7086 C CA . LEU A 1 946 ? 2.571 7.910 17.874 1.00 89.19 946 LEU A CA 1
ATOM 7087 C C . LEU A 1 946 ? 1.352 8.651 18.456 1.00 89.19 946 LEU A C 1
ATOM 7089 O O . LEU A 1 946 ? 0.401 8.916 17.722 1.00 89.19 946 LEU A O 1
ATOM 7093 N N . ALA A 1 947 ? 1.379 9.044 19.734 1.00 87.94 947 ALA A N 1
ATOM 7094 C CA . ALA A 1 947 ? 0.276 9.766 20.372 1.00 87.94 947 ALA A CA 1
ATOM 7095 C C . ALA A 1 947 ? 0.064 11.193 19.823 1.00 87.94 947 ALA A C 1
ATOM 7097 O O . ALA A 1 947 ? -1.080 11.635 19.726 1.00 87.94 947 ALA A O 1
ATOM 7098 N N . PHE A 1 948 ? 1.135 11.906 19.453 1.00 89.00 948 PHE A N 1
ATOM 7099 C CA . PHE A 1 948 ? 1.064 13.309 19.006 1.00 89.00 948 PHE A CA 1
ATOM 7100 C C . PHE A 1 948 ? 1.051 13.487 17.477 1.00 89.00 948 PHE A C 1
ATOM 7102 O O . PHE A 1 948 ? 0.533 14.492 16.991 1.00 89.00 948 PHE A O 1
ATOM 7109 N N . LEU A 1 949 ? 1.581 12.524 16.715 1.00 87.56 949 LEU A N 1
ATOM 7110 C CA . LEU A 1 949 ? 1.704 12.594 15.251 1.00 87.56 949 LEU A CA 1
ATOM 7111 C C . LEU A 1 949 ? 0.920 11.504 14.504 1.00 87.56 949 LEU A C 1
ATOM 7113 O O . LEU A 1 949 ? 0.575 11.688 13.336 1.00 87.56 949 LEU A O 1
ATOM 7117 N N . GLY A 1 950 ? 0.674 10.356 15.143 1.00 88.19 950 GLY A N 1
ATOM 7118 C CA . GLY A 1 950 ? 0.200 9.136 14.479 1.00 88.19 950 GLY A CA 1
ATOM 7119 C C . GLY A 1 950 ? 1.283 8.354 13.720 1.00 88.19 950 GLY A C 1
ATOM 7120 O O . GLY A 1 950 ? 0.941 7.415 13.006 1.00 88.19 950 GLY A O 1
ATOM 7121 N N . PHE A 1 951 ? 2.560 8.734 13.852 1.00 89.69 951 PHE A N 1
ATOM 7122 C CA . PHE A 1 951 ? 3.733 8.044 13.296 1.00 89.69 951 PHE A CA 1
ATOM 7123 C C . PHE A 1 951 ? 4.984 8.312 14.153 1.00 89.69 951 PHE A C 1
ATOM 7125 O O . PHE A 1 951 ? 5.006 9.256 14.944 1.00 89.69 951 PHE A O 1
ATOM 7132 N N . VAL A 1 952 ? 6.026 7.494 13.992 1.00 91.44 952 VAL A N 1
ATOM 7133 C CA . VAL A 1 952 ? 7.370 7.718 14.547 1.00 91.44 952 VAL A CA 1
ATOM 7134 C C . VAL A 1 952 ? 8.253 8.307 13.440 1.00 91.44 952 VAL A C 1
ATOM 7136 O O . VAL A 1 952 ? 8.415 7.643 12.415 1.00 91.44 952 VAL A O 1
ATOM 7139 N N . PRO A 1 953 ? 8.816 9.523 13.588 1.00 91.06 953 PRO A N 1
ATOM 7140 C CA . PRO A 1 953 ? 9.732 10.086 12.598 1.00 91.06 953 PRO A CA 1
ATOM 7141 C C . PRO A 1 953 ? 10.927 9.159 12.349 1.00 91.06 953 PRO A C 1
ATOM 7143 O O . PRO A 1 953 ? 11.669 8.832 13.274 1.00 91.06 953 PRO A O 1
ATOM 7146 N N . GLN A 1 954 ? 11.099 8.734 11.099 1.00 89.44 954 GLN A N 1
ATOM 7147 C CA . GLN A 1 954 ? 12.152 7.813 10.670 1.00 89.44 954 GLN A CA 1
ATOM 7148 C C . GLN A 1 954 ? 12.651 8.235 9.290 1.00 89.44 954 GLN A C 1
ATOM 7150 O O . GLN A 1 954 ? 11.869 8.605 8.417 1.00 89.44 954 GLN A O 1
ATOM 7155 N N . SER A 1 955 ? 13.965 8.180 9.104 1.00 87.56 955 SER A N 1
ATOM 7156 C CA . SER A 1 955 ? 14.616 8.474 7.835 1.00 87.56 955 SER A CA 1
ATOM 7157 C C . SER A 1 955 ? 14.432 7.314 6.840 1.00 87.56 955 SER A C 1
ATOM 7159 O O . SER A 1 955 ? 14.643 6.163 7.222 1.00 87.56 955 SER A O 1
ATOM 7161 N N . PRO A 1 956 ? 14.121 7.570 5.553 1.00 83.06 956 PRO A N 1
ATOM 7162 C CA . PRO A 1 956 ? 14.084 6.528 4.515 1.00 83.06 956 PRO A CA 1
ATOM 7163 C C . PRO A 1 956 ? 15.460 5.891 4.253 1.00 83.06 956 PRO A C 1
ATOM 7165 O O . PRO A 1 956 ? 15.543 4.824 3.658 1.00 83.06 956 PRO A O 1
ATOM 7168 N N . PHE A 1 957 ? 16.546 6.522 4.708 1.00 82.81 957 PHE A N 1
ATOM 7169 C CA . PHE A 1 957 ? 17.904 5.983 4.618 1.00 82.81 957 PHE A CA 1
ATOM 7170 C C . PHE A 1 957 ? 18.197 4.878 5.653 1.00 82.81 957 PHE A C 1
ATOM 7172 O O . PHE A 1 957 ? 19.287 4.303 5.625 1.00 82.81 957 PHE A O 1
ATOM 7179 N N . GLY A 1 958 ? 17.257 4.588 6.559 1.00 84.44 958 GLY A N 1
ATOM 7180 C CA . GLY A 1 958 ? 17.551 3.967 7.849 1.00 84.44 958 GLY A CA 1
ATOM 7181 C C . GLY A 1 958 ? 18.272 4.943 8.781 1.00 84.44 958 GLY A C 1
ATOM 7182 O O . GLY A 1 958 ? 18.419 6.121 8.443 1.00 84.44 958 GLY A O 1
ATOM 7183 N N . GLY A 1 959 ? 18.748 4.446 9.923 1.00 85.81 959 GLY A N 1
ATOM 7184 C CA . GLY A 1 959 ? 19.474 5.238 10.924 1.00 85.81 959 GLY A CA 1
ATOM 7185 C C . GLY A 1 959 ? 18.581 5.938 11.956 1.00 85.81 959 GLY A C 1
ATOM 7186 O O . GLY A 1 959 ? 17.349 5.917 11.870 1.00 85.81 959 GLY A O 1
ATOM 7187 N N . SER A 1 960 ? 19.227 6.556 12.945 1.00 87.75 960 SER A N 1
ATOM 7188 C CA . SER A 1 960 ? 18.583 7.171 14.112 1.00 87.75 960 SER A CA 1
ATOM 7189 C C . SER A 1 960 ? 18.820 8.685 14.158 1.00 87.75 960 SER A C 1
ATOM 7191 O O . SER A 1 960 ? 19.908 9.194 13.867 1.00 87.75 960 SER A O 1
ATOM 7193 N N . PHE A 1 961 ? 17.792 9.423 14.581 1.00 89.44 961 PHE A N 1
ATOM 7194 C CA . PHE A 1 961 ? 17.897 10.845 14.909 1.00 89.44 961 PHE A CA 1
ATOM 7195 C C . PHE A 1 961 ? 18.303 11.045 16.374 1.00 89.44 961 PHE A C 1
ATOM 7197 O O . PHE A 1 961 ? 17.918 10.283 17.256 1.00 89.44 961 PHE A O 1
ATOM 7204 N N . SER A 1 962 ? 19.061 12.107 16.630 1.00 88.81 962 SER A N 1
ATOM 7205 C CA . SER A 1 962 ? 19.531 12.508 17.958 1.00 88.81 962 SER A CA 1
ATOM 7206 C C . SER A 1 962 ? 19.607 14.037 18.066 1.00 88.81 962 SER A C 1
ATOM 7208 O O . SER A 1 962 ? 19.525 14.742 17.057 1.00 88.81 962 SER A O 1
ATOM 7210 N N . VAL A 1 963 ? 19.764 14.567 19.283 1.00 84.69 963 VAL A N 1
ATOM 7211 C CA . VAL A 1 963 ? 20.109 15.982 19.515 1.00 84.69 963 VAL A CA 1
ATOM 7212 C C . VAL A 1 963 ? 21.523 16.044 20.088 1.00 84.69 963 VAL A C 1
ATOM 7214 O O . VAL A 1 963 ? 21.808 15.365 21.073 1.00 84.69 963 VAL A O 1
ATOM 7217 N N . ASP A 1 964 ? 22.409 16.836 19.483 1.00 81.19 964 ASP A N 1
ATOM 7218 C CA . ASP A 1 964 ? 23.773 17.014 19.995 1.00 81.19 964 ASP A CA 1
ATOM 7219 C C . ASP A 1 964 ? 23.861 18.023 21.154 1.00 81.19 964 ASP A C 1
ATOM 7221 O O . ASP A 1 964 ? 22.899 18.710 21.505 1.00 81.19 964 ASP A O 1
ATOM 7225 N N . GLY A 1 965 ? 25.056 18.152 21.740 1.00 71.12 965 GLY A N 1
ATOM 7226 C CA . GLY A 1 965 ? 25.334 19.112 22.814 1.00 71.12 965 GLY A CA 1
ATOM 7227 C C . GLY A 1 965 ? 25.188 20.593 22.426 1.00 71.12 965 GLY A C 1
ATOM 7228 O O . GLY A 1 965 ? 25.356 21.451 23.288 1.00 71.12 965 GLY A O 1
ATOM 7229 N N . GLN A 1 966 ? 24.881 20.905 21.161 1.00 66.75 966 GLN A N 1
ATOM 7230 C CA . GLN A 1 966 ? 24.589 22.255 20.671 1.00 66.75 966 GLN A CA 1
ATOM 7231 C C . GLN A 1 966 ? 23.085 22.477 20.400 1.00 66.75 966 GLN A C 1
ATOM 7233 O O . GLN A 1 966 ? 22.675 23.590 20.064 1.00 66.75 966 GLN A O 1
ATOM 7238 N N . GLY A 1 967 ? 22.242 21.449 20.561 1.00 71.44 967 GLY A N 1
ATOM 7239 C CA . GLY A 1 967 ? 20.806 21.518 20.272 1.00 71.44 967 GLY A CA 1
ATOM 7240 C C . GLY A 1 967 ? 20.455 21.331 18.790 1.00 71.44 967 GLY A C 1
ATOM 7241 O O . GLY A 1 967 ? 19.356 21.715 18.365 1.00 71.44 967 GLY A O 1
ATOM 7242 N N . ARG A 1 968 ? 21.377 20.773 17.993 1.00 77.81 968 ARG A N 1
ATOM 7243 C CA . ARG A 1 968 ? 21.178 20.473 16.569 1.00 77.81 968 ARG A CA 1
ATOM 7244 C C . ARG A 1 968 ? 20.652 19.049 16.411 1.00 77.81 968 ARG A C 1
ATOM 7246 O O . ARG A 1 968 ? 21.140 18.130 17.065 1.00 77.81 968 ARG A O 1
ATOM 7253 N N . THR A 1 969 ? 19.688 18.858 15.513 1.00 85.12 969 THR A N 1
ATOM 7254 C CA . THR A 1 969 ? 19.247 17.519 15.103 1.00 85.12 969 THR A CA 1
ATOM 7255 C C . THR A 1 969 ? 20.329 16.864 14.248 1.00 85.12 969 THR A C 1
ATOM 7257 O O . THR A 1 969 ? 20.646 17.368 13.167 1.00 85.12 969 THR A O 1
ATOM 7260 N N . VAL A 1 970 ? 20.867 15.738 14.714 1.00 87.38 970 VAL A N 1
ATOM 7261 C CA . VAL A 1 970 ? 21.879 14.940 14.011 1.00 87.38 970 VAL A CA 1
ATOM 7262 C C . VAL A 1 970 ? 21.283 13.598 13.612 1.00 87.38 970 VAL A C 1
ATOM 7264 O O . VAL A 1 970 ? 20.724 12.889 14.448 1.00 87.38 970 VAL A O 1
ATOM 7267 N N . HIS A 1 971 ? 21.438 13.242 12.342 1.00 89.56 971 HIS A N 1
ATOM 7268 C CA . HIS A 1 971 ? 21.221 11.896 11.833 1.00 89.56 971 HIS A CA 1
ATOM 7269 C C . HIS A 1 971 ? 22.559 11.148 11.826 1.00 89.56 971 HIS A C 1
ATOM 7271 O O . HIS A 1 971 ? 23.565 11.681 11.352 1.00 89.56 971 HIS A O 1
ATOM 7277 N N . ASP A 1 972 ? 22.607 9.924 12.337 1.00 87.56 972 ASP A N 1
ATOM 7278 C CA . ASP A 1 972 ? 23.850 9.150 12.443 1.00 87.56 972 ASP A CA 1
ATOM 7279 C C . ASP A 1 972 ? 24.523 8.902 11.076 1.00 87.56 972 ASP A C 1
ATOM 7281 O O . ASP A 1 972 ? 25.711 9.215 10.916 1.00 87.56 972 ASP A O 1
ATOM 7285 N N . VAL A 1 973 ? 23.747 8.446 10.083 1.00 84.44 973 VAL A N 1
ATOM 7286 C CA . VAL A 1 973 ? 24.201 8.129 8.714 1.00 84.44 973 VAL A CA 1
ATOM 7287 C C . VAL A 1 973 ? 24.465 9.380 7.865 1.00 84.44 973 VAL A C 1
ATOM 7289 O O . VAL A 1 973 ? 25.388 9.373 7.060 1.00 84.44 973 VAL A O 1
ATOM 7292 N N . VAL A 1 974 ? 23.670 10.447 8.031 1.00 81.62 974 VAL A N 1
ATOM 7293 C CA . VAL A 1 974 ? 23.602 11.590 7.078 1.00 81.62 974 VAL A CA 1
ATOM 7294 C C . VAL A 1 974 ? 24.128 12.904 7.683 1.00 81.62 974 VAL A C 1
ATOM 7296 O O . VAL A 1 974 ? 24.335 13.886 6.977 1.00 81.62 974 VAL A O 1
ATOM 7299 N N . GLY A 1 975 ? 24.436 12.938 8.982 1.00 83.19 975 GLY A N 1
ATOM 7300 C CA . GLY A 1 975 ? 24.991 14.112 9.658 1.00 83.19 975 GLY A CA 1
ATOM 7301 C C . GLY A 1 975 ? 23.940 15.173 9.980 1.00 83.19 975 GLY A C 1
ATOM 7302 O O . GLY A 1 975 ? 22.865 14.864 10.492 1.00 83.19 975 GLY A O 1
ATOM 7303 N N . THR A 1 976 ? 24.268 16.439 9.725 1.00 79.25 976 THR A N 1
ATOM 7304 C CA . THR A 1 976 ? 23.363 17.583 9.925 1.00 79.25 976 THR A CA 1
ATOM 7305 C C . THR A 1 976 ? 23.150 18.349 8.621 1.00 79.25 976 THR A C 1
ATOM 7307 O O . THR A 1 976 ? 23.804 18.092 7.621 1.00 79.25 976 THR A O 1
ATOM 7310 N N . GLU A 1 977 ? 22.256 19.336 8.634 1.00 66.44 977 GLU A N 1
ATOM 7311 C CA . GLU A 1 977 ? 22.025 20.258 7.510 1.00 66.44 977 GLU A CA 1
ATOM 7312 C C . GLU A 1 977 ? 23.225 21.174 7.193 1.00 66.44 977 GLU A C 1
ATOM 7314 O O . GLU A 1 977 ? 23.305 21.711 6.093 1.00 66.44 977 GLU A O 1
ATOM 7319 N N . VAL A 1 978 ? 24.160 21.337 8.138 1.00 65.25 978 VAL A N 1
ATOM 7320 C CA . VAL A 1 978 ? 25.381 22.154 7.981 1.00 65.25 978 VAL A CA 1
ATOM 7321 C C . VAL A 1 978 ? 26.615 21.272 7.751 1.00 65.25 978 VAL A C 1
ATOM 7323 O O . VAL A 1 978 ? 27.494 21.611 6.967 1.00 65.25 978 VAL A O 1
ATOM 7326 N N . GLU A 1 979 ? 26.656 20.112 8.406 1.00 68.56 979 GLU A N 1
ATOM 7327 C CA . GLU A 1 979 ? 27.703 19.091 8.310 1.00 68.56 979 GLU A CA 1
ATOM 7328 C C . GLU A 1 979 ? 27.090 17.801 7.741 1.00 68.56 979 GLU A C 1
ATOM 7330 O O . GLU A 1 979 ? 26.868 16.826 8.469 1.00 68.56 979 GLU A O 1
ATOM 7335 N N . VAL A 1 980 ? 26.751 17.807 6.448 1.00 68.31 980 VAL A N 1
ATOM 7336 C CA . VAL A 1 980 ? 26.146 16.635 5.795 1.00 68.31 980 VAL A CA 1
ATOM 7337 C C . VAL A 1 980 ? 27.211 15.548 5.625 1.00 68.31 980 VAL A C 1
ATOM 7339 O O . VAL A 1 980 ? 28.211 15.739 4.933 1.00 68.31 980 VAL A O 1
ATOM 7342 N N . ARG A 1 981 ? 27.000 14.385 6.244 1.00 69.00 981 ARG A N 1
ATOM 7343 C CA . ARG A 1 981 ? 27.859 13.203 6.095 1.00 69.00 981 ARG A CA 1
ATOM 7344 C C . ARG A 1 981 ? 27.431 12.441 4.847 1.00 69.00 981 ARG A C 1
ATOM 7346 O O . ARG A 1 981 ? 26.528 11.613 4.899 1.00 69.00 981 ARG A O 1
ATOM 7353 N N . VAL A 1 982 ? 28.075 12.740 3.725 1.00 61.12 982 VAL A N 1
ATOM 7354 C CA . VAL A 1 982 ? 27.838 12.057 2.449 1.00 61.12 982 VAL A CA 1
ATOM 7355 C C . VAL A 1 982 ? 29.054 11.191 2.117 1.00 61.12 982 VAL A C 1
ATOM 7357 O O . VAL A 1 982 ? 30.046 11.686 1.585 1.00 61.12 982 VAL A O 1
ATOM 7360 N N . ASP A 1 983 ? 28.973 9.891 2.427 1.00 56.62 983 ASP A N 1
ATOM 7361 C CA . ASP A 1 983 ? 29.780 8.878 1.723 1.00 56.62 983 ASP A CA 1
ATOM 7362 C C . ASP A 1 983 ? 29.441 8.963 0.211 1.00 56.62 983 ASP A C 1
ATOM 7364 O O . ASP A 1 983 ? 28.328 9.351 -0.153 1.00 56.62 983 ASP A O 1
ATOM 7368 N N . GLN A 1 984 ? 30.375 8.615 -0.684 1.00 64.38 984 GLN A N 1
ATOM 7369 C CA . GLN A 1 984 ? 30.168 8.715 -2.142 1.00 64.38 984 GLN A CA 1
ATOM 7370 C C . GLN A 1 984 ? 28.867 8.019 -2.586 1.00 64.38 984 GLN A C 1
ATOM 7372 O O . GLN A 1 984 ? 28.755 6.805 -2.450 1.00 64.38 984 GLN A O 1
ATOM 7377 N N . SER A 1 985 ? 27.909 8.773 -3.144 1.00 63.09 985 SER A N 1
ATOM 7378 C CA . SER A 1 985 ? 26.613 8.224 -3.584 1.00 63.09 985 SER A CA 1
ATOM 7379 C C . SER A 1 985 ? 26.802 7.129 -4.658 1.00 63.09 985 SER A C 1
ATOM 7381 O O . SER A 1 985 ? 27.537 7.352 -5.631 1.00 63.09 985 SER A O 1
ATOM 7383 N N . PRO A 1 986 ? 26.146 5.958 -4.526 1.00 71.06 986 PRO A N 1
ATOM 7384 C CA . PRO A 1 986 ? 25.124 5.640 -3.525 1.00 71.06 986 PRO A CA 1
ATOM 7385 C C . PRO A 1 986 ? 25.668 5.328 -2.121 1.00 71.06 986 PRO A C 1
ATOM 7387 O O . PRO A 1 986 ? 26.685 4.655 -1.963 1.00 71.06 986 PRO A O 1
ATOM 7390 N N . ILE A 1 987 ? 24.946 5.770 -1.090 1.00 74.50 987 ILE A N 1
ATOM 7391 C CA . ILE A 1 987 ? 25.322 5.629 0.321 1.00 74.50 987 ILE A CA 1
ATOM 7392 C C . ILE A 1 987 ? 25.148 4.161 0.745 1.00 74.50 987 ILE A C 1
ATOM 7394 O O . ILE A 1 987 ? 24.076 3.721 1.172 1.00 74.50 987 ILE A O 1
ATOM 7398 N N . THR A 1 988 ? 26.236 3.390 0.666 1.00 76.00 988 THR A N 1
ATOM 7399 C CA . THR A 1 988 ? 26.240 1.921 0.817 1.00 76.00 988 THR A CA 1
ATOM 7400 C C . THR A 1 988 ? 25.885 1.390 2.212 1.00 76.00 988 THR A C 1
ATOM 7402 O O . THR A 1 988 ? 25.882 0.179 2.422 1.00 76.00 988 THR A O 1
ATOM 7405 N N . ARG A 1 989 ? 25.619 2.266 3.189 1.00 77.94 989 ARG A N 1
ATOM 7406 C CA . ARG A 1 989 ? 25.222 1.901 4.564 1.00 77.94 989 ARG A CA 1
ATOM 7407 C C . ARG A 1 989 ? 23.716 2.019 4.820 1.00 77.94 989 ARG A C 1
ATOM 7409 O O . ARG A 1 989 ? 23.287 1.818 5.949 1.00 77.94 989 ARG A O 1
ATOM 7416 N N . THR A 1 990 ? 22.934 2.376 3.803 1.00 81.38 990 THR A N 1
ATOM 7417 C CA . THR A 1 990 ? 21.490 2.619 3.932 1.00 81.38 990 THR A CA 1
ATOM 7418 C C . THR A 1 990 ? 20.650 1.356 3.757 1.00 81.38 990 THR A C 1
ATOM 7420 O O . THR A 1 990 ? 21.023 0.428 3.036 1.00 81.38 990 THR A O 1
ATOM 7423 N N . GLU A 1 991 ? 19.454 1.358 4.349 1.00 80.75 991 GLU A N 1
ATOM 7424 C CA . GLU A 1 991 ? 18.437 0.317 4.127 1.00 80.75 991 GLU A CA 1
ATOM 7425 C C . GLU A 1 991 ? 18.026 0.224 2.643 1.00 80.75 991 GLU A C 1
ATOM 7427 O O . GLU A 1 991 ? 17.797 -0.867 2.123 1.00 80.75 991 GLU A O 1
ATOM 7432 N N . LEU A 1 992 ? 18.025 1.351 1.919 1.00 80.88 992 LEU A N 1
ATOM 7433 C CA . LEU A 1 992 ? 17.763 1.407 0.474 1.00 80.88 992 LEU A CA 1
ATOM 7434 C C . LEU A 1 992 ? 18.855 0.714 -0.354 1.00 80.88 992 LEU A C 1
ATOM 7436 O O . LEU A 1 992 ? 18.543 -0.004 -1.309 1.00 80.88 992 LEU A O 1
ATOM 7440 N N . TRP A 1 993 ? 20.129 0.876 0.022 1.00 82.75 993 TRP A N 1
ATOM 7441 C CA . TRP A 1 993 ? 21.215 0.117 -0.598 1.00 82.75 993 TRP A CA 1
ATOM 7442 C C . TRP A 1 993 ? 21.104 -1.377 -0.282 1.00 82.75 993 TRP A C 1
ATOM 7444 O O . TRP A 1 993 ? 21.276 -2.200 -1.183 1.00 82.75 993 TRP A O 1
ATOM 7454 N N . ALA A 1 994 ? 20.759 -1.752 0.954 1.00 82.94 994 ALA A N 1
ATOM 7455 C CA . ALA A 1 994 ? 20.520 -3.150 1.320 1.00 82.94 994 ALA A CA 1
ATOM 7456 C C . ALA A 1 994 ? 19.364 -3.771 0.506 1.00 82.94 994 ALA A C 1
ATOM 7458 O O . ALA A 1 994 ? 19.504 -4.877 -0.015 1.00 82.94 994 ALA A O 1
ATOM 7459 N N . PHE A 1 995 ? 18.263 -3.037 0.304 1.00 82.62 995 PHE A N 1
ATOM 7460 C CA . PHE A 1 995 ? 17.135 -3.448 -0.540 1.00 82.62 995 PHE A CA 1
ATOM 7461 C C . PHE A 1 995 ? 17.556 -3.734 -1.995 1.00 82.62 995 PHE A C 1
ATOM 7463 O O . PHE A 1 995 ? 17.279 -4.824 -2.512 1.00 82.62 995 PHE A O 1
ATOM 7470 N N . LEU A 1 996 ? 18.257 -2.794 -2.645 1.00 81.06 996 LEU A N 1
ATOM 7471 C CA . LEU A 1 996 ? 18.654 -2.910 -4.057 1.00 81.06 996 LEU A CA 1
ATOM 7472 C C . LEU A 1 996 ? 19.803 -3.894 -4.300 1.00 81.06 996 LEU A C 1
ATOM 7474 O O . LEU A 1 996 ? 19.781 -4.623 -5.292 1.00 81.06 996 LEU A O 1
ATOM 7478 N N . SER A 1 997 ? 20.798 -3.933 -3.410 1.00 80.00 997 SER A N 1
ATOM 7479 C CA . SER A 1 997 ? 21.904 -4.895 -3.504 1.00 80.00 997 SER A CA 1
ATOM 7480 C C . SER A 1 997 ? 21.446 -6.327 -3.209 1.00 80.00 997 SER A C 1
ATOM 7482 O O . SER A 1 997 ? 22.030 -7.266 -3.752 1.00 80.00 997 SER A O 1
ATOM 7484 N N . ALA A 1 998 ? 20.357 -6.504 -2.449 1.00 83.00 998 ALA A N 1
ATOM 7485 C CA . ALA A 1 998 ? 19.654 -7.777 -2.338 1.00 83.00 998 ALA A CA 1
ATOM 7486 C C . ALA A 1 998 ? 18.877 -8.124 -3.622 1.00 83.00 998 ALA A C 1
ATOM 7488 O O . ALA A 1 998 ? 19.096 -9.201 -4.159 1.00 83.00 998 ALA A O 1
ATOM 7489 N N . LEU A 1 999 ? 18.029 -7.238 -4.163 1.00 87.19 999 LEU A N 1
ATOM 7490 C CA . LEU A 1 999 ? 17.148 -7.517 -5.317 1.00 87.19 999 LEU A CA 1
ATOM 7491 C C . LEU A 1 999 ? 17.905 -8.059 -6.551 1.00 87.19 999 LEU A C 1
ATOM 7493 O O . LEU A 1 999 ? 18.513 -7.283 -7.287 1.00 87.19 999 LEU A O 1
ATOM 7497 N N . SER A 1 1000 ? 17.869 -9.371 -6.806 1.00 89.25 1000 SER A N 1
ATOM 7498 C CA . SER A 1 1000 ? 18.548 -10.006 -7.951 1.00 89.25 1000 SER A CA 1
ATOM 7499 C C . SER A 1 1000 ? 17.711 -9.985 -9.226 1.00 89.25 1000 SER A C 1
ATOM 7501 O O . SER A 1 1000 ? 18.249 -9.679 -10.293 1.00 89.25 1000 SER A O 1
ATOM 7503 N N . THR A 1 1001 ? 16.404 -10.251 -9.121 1.00 91.50 1001 THR A N 1
ATOM 7504 C CA . THR A 1 1001 ? 15.449 -10.124 -10.232 1.00 91.50 1001 THR A CA 1
ATOM 7505 C C . THR A 1 1001 ? 14.125 -9.520 -9.771 1.00 91.50 1001 THR A C 1
ATOM 7507 O O . THR A 1 1001 ? 13.664 -9.782 -8.660 1.00 91.50 1001 THR A O 1
ATOM 7510 N N . ALA A 1 1002 ? 13.497 -8.736 -10.646 1.00 91.81 1002 ALA A N 1
ATOM 7511 C CA . ALA A 1 1002 ? 12.092 -8.349 -10.566 1.00 91.81 1002 ALA A CA 1
ATOM 7512 C C . ALA A 1 1002 ? 11.468 -8.483 -11.957 1.00 91.81 1002 ALA A C 1
ATOM 7514 O O . ALA A 1 1002 ? 12.029 -8.009 -12.943 1.00 91.81 1002 ALA A O 1
ATOM 7515 N N . HIS A 1 1003 ? 10.302 -9.107 -12.049 1.00 93.00 1003 HIS A N 1
ATOM 7516 C CA . HIS A 1 1003 ? 9.595 -9.331 -13.302 1.00 93.00 1003 HIS A CA 1
ATOM 7517 C C . HIS A 1 1003 ? 8.099 -9.127 -13.069 1.00 93.00 1003 HIS A C 1
ATOM 7519 O O . HIS A 1 1003 ? 7.500 -9.803 -12.233 1.00 93.00 1003 HIS A O 1
ATOM 7525 N N . ALA A 1 1004 ? 7.530 -8.159 -13.782 1.00 92.75 1004 ALA A N 1
ATOM 7526 C CA . ALA A 1 1004 ? 6.114 -7.837 -13.783 1.00 92.75 1004 ALA A CA 1
ATOM 7527 C C . ALA A 1 1004 ? 5.527 -8.117 -15.169 1.00 92.75 1004 ALA A C 1
ATOM 7529 O O . ALA A 1 1004 ? 6.077 -7.654 -16.173 1.00 92.75 1004 ALA A O 1
ATOM 7530 N N . THR A 1 1005 ? 4.399 -8.817 -15.226 1.00 92.19 1005 THR A N 1
ATOM 7531 C CA . THR A 1 1005 ? 3.620 -9.044 -16.449 1.00 92.19 1005 THR A CA 1
ATOM 7532 C C . THR A 1 1005 ? 2.210 -8.502 -16.300 1.00 92.19 1005 THR A C 1
ATOM 7534 O O . THR A 1 1005 ? 1.676 -8.421 -15.198 1.00 92.19 1005 THR A O 1
ATOM 7537 N N . LEU A 1 1006 ? 1.605 -8.123 -17.420 1.00 91.19 1006 LEU A N 1
ATOM 7538 C CA . LEU A 1 1006 ? 0.261 -7.571 -17.486 1.00 91.19 1006 LEU A CA 1
ATOM 7539 C C . LEU A 1 1006 ? -0.467 -8.136 -18.704 1.00 91.19 1006 LEU A C 1
ATOM 7541 O O . LEU A 1 1006 ? 0.080 -8.147 -19.811 1.00 91.19 1006 LEU A O 1
ATOM 7545 N N . ALA A 1 1007 ? -1.697 -8.587 -18.487 1.00 89.12 1007 ALA A N 1
ATOM 7546 C CA . ALA A 1 1007 ? -2.570 -9.230 -19.454 1.00 89.12 1007 ALA A CA 1
ATOM 7547 C C . ALA A 1 1007 ? -4.024 -8.769 -19.277 1.00 89.12 1007 ALA A C 1
ATOM 7549 O O . ALA A 1 1007 ? -4.452 -8.467 -18.162 1.00 89.12 1007 ALA A O 1
ATOM 7550 N N . PHE A 1 1008 ? -4.796 -8.767 -20.365 1.00 86.12 1008 PHE A N 1
ATOM 7551 C CA . PHE A 1 1008 ? -6.241 -8.559 -20.326 1.00 86.12 1008 PHE A CA 1
ATOM 7552 C C . PHE A 1 1008 ? -6.966 -9.838 -20.742 1.00 86.12 1008 PHE A C 1
ATOM 7554 O O . PHE A 1 1008 ? -6.760 -10.355 -21.840 1.00 86.12 1008 PHE A O 1
ATOM 7561 N N . GLU A 1 1009 ? -7.821 -10.357 -19.865 1.00 79.69 1009 GLU A N 1
ATOM 7562 C CA . GLU A 1 1009 ? -8.487 -11.651 -20.048 1.00 79.69 1009 GLU A CA 1
ATOM 7563 C C . GLU A 1 1009 ? -10.003 -11.469 -20.137 1.00 79.69 1009 GLU A C 1
ATOM 7565 O O . GLU A 1 1009 ? -10.577 -10.720 -19.355 1.00 79.69 1009 GLU A O 1
ATOM 7570 N N . GLY A 1 1010 ? -10.664 -12.154 -21.073 1.00 74.50 1010 GLY A N 1
ATOM 7571 C CA . GLY A 1 1010 ? -12.116 -12.065 -21.275 1.00 74.50 1010 GLY A CA 1
ATOM 7572 C C . GLY A 1 1010 ? -12.578 -11.000 -22.283 1.00 74.50 1010 GLY A C 1
ATOM 7573 O O . GLY A 1 1010 ? -11.796 -10.230 -22.857 1.00 74.50 1010 GLY A O 1
ATOM 7574 N N . GLU A 1 1011 ? -13.890 -10.981 -22.525 1.00 64.38 1011 GLU A N 1
ATOM 7575 C CA . GLU A 1 1011 ? -14.535 -10.186 -23.576 1.00 64.38 1011 GLU A CA 1
ATOM 7576 C C . GLU A 1 1011 ? -15.661 -9.287 -23.050 1.00 64.38 1011 GLU A C 1
ATOM 7578 O O . GLU A 1 1011 ? -16.275 -9.546 -22.013 1.00 64.38 1011 GLU A O 1
ATOM 7583 N N . GLY A 1 1012 ? -15.940 -8.215 -23.801 1.00 68.88 1012 GLY A N 1
ATOM 7584 C CA . GLY A 1 1012 ? -16.990 -7.247 -23.483 1.00 68.88 1012 GLY A CA 1
ATOM 7585 C C . GLY A 1 1012 ? -16.879 -6.710 -22.055 1.00 68.88 1012 GLY A C 1
ATOM 7586 O O . GLY A 1 1012 ? -15.788 -6.402 -21.578 1.00 68.88 1012 GLY A O 1
ATOM 7587 N N . ASN A 1 1013 ? -18.018 -6.653 -21.368 1.00 62.97 1013 ASN A N 1
ATOM 7588 C CA . ASN A 1 1013 ? -18.134 -6.158 -19.995 1.00 62.97 1013 ASN A CA 1
ATOM 7589 C C . ASN A 1 1013 ? -17.594 -7.143 -18.932 1.00 62.97 1013 ASN A C 1
ATOM 7591 O O . ASN A 1 1013 ? -17.729 -6.869 -17.745 1.00 62.97 1013 ASN A O 1
ATOM 7595 N N . HIS A 1 1014 ? -17.032 -8.287 -19.338 1.00 67.00 1014 HIS A N 1
ATOM 7596 C CA . HIS A 1 1014 ? -16.422 -9.290 -18.454 1.00 67.00 1014 HIS A CA 1
ATOM 7597 C C . HIS A 1 1014 ? -14.905 -9.406 -18.647 1.00 67.00 1014 HIS A C 1
ATOM 7599 O O . HIS A 1 1014 ? -14.271 -10.272 -18.046 1.00 67.00 1014 HIS A O 1
ATOM 7605 N N . ARG A 1 1015 ? -14.309 -8.550 -19.488 1.00 78.31 1015 ARG A N 1
ATOM 7606 C CA . ARG A 1 1015 ? -12.854 -8.431 -19.585 1.00 78.31 1015 ARG A CA 1
ATOM 7607 C C . ARG A 1 1015 ? -12.295 -7.908 -18.269 1.00 78.31 1015 ARG A C 1
ATOM 7609 O O . ARG A 1 1015 ? -12.803 -6.904 -17.792 1.00 78.31 1015 ARG A O 1
ATOM 7616 N N . GLY A 1 1016 ? -11.246 -8.530 -17.745 1.00 83.44 1016 GLY A N 1
ATOM 7617 C CA . GLY A 1 1016 ? -10.520 -8.121 -16.543 1.00 83.44 1016 GLY A CA 1
ATOM 7618 C C . GLY A 1 1016 ? -9.020 -7.931 -16.761 1.00 83.44 1016 GLY A C 1
ATOM 7619 O O . GLY A 1 1016 ? -8.493 -8.158 -17.854 1.00 83.44 1016 GLY A O 1
ATOM 7620 N N . LEU A 1 1017 ? -8.342 -7.528 -15.689 1.00 87.19 1017 LEU A N 1
ATOM 7621 C CA . LEU A 1 1017 ? -6.889 -7.438 -15.574 1.00 87.19 1017 LEU A CA 1
ATOM 7622 C C . LEU A 1 1017 ? -6.333 -8.731 -14.959 1.00 87.19 1017 LEU A C 1
ATOM 7624 O O . LEU A 1 1017 ? -6.873 -9.237 -13.977 1.00 87.19 1017 LEU A O 1
ATOM 7628 N N . HIS A 1 1018 ? -5.220 -9.222 -15.494 1.00 89.50 1018 HIS A N 1
ATOM 7629 C CA . HIS A 1 1018 ? -4.376 -10.242 -14.876 1.00 89.50 1018 HIS A CA 1
ATOM 7630 C C . HIS A 1 1018 ? -2.940 -9.707 -14.838 1.00 89.50 1018 HIS A C 1
ATOM 7632 O O . HIS A 1 1018 ? -2.392 -9.298 -15.862 1.00 89.50 1018 HIS A O 1
ATOM 7638 N N . THR A 1 1019 ? -2.330 -9.675 -13.656 1.00 90.38 1019 THR A N 1
ATOM 7639 C CA . THR A 1 1019 ? -0.923 -9.294 -13.465 1.00 90.38 1019 THR A CA 1
ATOM 7640 C C . THR A 1 1019 ? -0.195 -10.359 -12.663 1.00 90.38 1019 THR A C 1
ATOM 7642 O O . THR A 1 1019 ? -0.755 -10.944 -11.733 1.00 90.38 1019 THR A O 1
ATOM 7645 N N . THR A 1 1020 ? 1.069 -10.604 -13.006 1.00 91.44 1020 THR A N 1
ATOM 7646 C CA . THR A 1 1020 ? 1.970 -11.368 -12.141 1.00 91.44 1020 THR A CA 1
ATOM 7647 C C . THR A 1 1020 ? 3.183 -10.523 -11.788 1.00 91.44 1020 THR A C 1
ATOM 7649 O O . THR A 1 1020 ? 3.758 -9.856 -12.646 1.00 91.44 1020 THR A O 1
ATOM 7652 N N . PHE A 1 1021 ? 3.582 -10.551 -10.519 1.00 91.75 1021 PHE A N 1
ATOM 7653 C CA . PHE A 1 1021 ? 4.788 -9.895 -10.029 1.00 91.75 1021 PHE A CA 1
ATOM 7654 C C . PHE A 1 1021 ? 5.649 -10.909 -9.285 1.00 91.75 1021 PHE A C 1
ATOM 7656 O O . PHE A 1 1021 ? 5.254 -11.443 -8.248 1.00 91.75 1021 PHE A O 1
ATOM 7663 N N . THR A 1 1022 ? 6.837 -11.183 -9.814 1.00 91.56 1022 THR A N 1
ATOM 7664 C CA . THR A 1 1022 ? 7.791 -12.129 -9.228 1.00 91.56 1022 THR A CA 1
ATOM 7665 C C . THR A 1 1022 ? 9.114 -11.437 -8.951 1.00 91.56 1022 THR A C 1
ATOM 7667 O O . THR A 1 1022 ? 9.618 -10.721 -9.817 1.00 91.56 1022 THR A O 1
ATOM 7670 N N . PHE A 1 1023 ? 9.696 -11.671 -7.777 1.00 90.88 1023 PHE A N 1
ATOM 7671 C CA . PHE A 1 1023 ? 10.999 -11.119 -7.412 1.00 90.88 1023 PHE A CA 1
ATOM 7672 C C . PHE A 1 1023 ? 11.847 -12.117 -6.623 1.00 90.88 1023 PHE A C 1
ATOM 7674 O O . PHE A 1 1023 ? 11.322 -12.985 -5.920 1.00 90.88 1023 PHE A O 1
ATOM 7681 N N . THR A 1 1024 ? 13.165 -11.950 -6.708 1.00 90.31 1024 THR A N 1
ATOM 7682 C CA . THR A 1 1024 ? 14.165 -12.712 -5.949 1.00 90.31 1024 THR A CA 1
ATOM 7683 C C . THR A 1 1024 ? 15.188 -11.778 -5.310 1.00 90.31 1024 THR A C 1
ATOM 7685 O O . THR A 1 1024 ? 15.492 -10.707 -5.843 1.00 90.31 1024 THR A O 1
ATOM 7688 N N . ARG A 1 1025 ? 15.736 -12.204 -4.171 1.00 86.00 1025 ARG A N 1
ATOM 7689 C CA . ARG A 1 1025 ? 16.920 -11.631 -3.528 1.00 86.00 1025 ARG A CA 1
ATOM 7690 C C . ARG A 1 1025 ? 18.079 -12.607 -3.708 1.00 86.00 1025 ARG A C 1
ATOM 7692 O O . ARG A 1 1025 ? 18.046 -13.657 -3.037 1.00 86.00 1025 ARG A O 1
#

Radius of gyration: 33.95 Å; chains: 1; bounding box: 71×97×86 Å

pLDDT: mean 71.29, std 24.38, range [19.06, 97.88]

Sequence (1025 aa):
MKLAILLVLAMLPACKGSEPKPDPKSRVAVASAAKAPLEVVEVVKPLDSAPRRPFIEDEPRRLEPVLGRSKVSPPASLTVARLTAETAQGALYAVTDLDAVDPTLVAFGVQGMGADRLDCRVGGKRPAFAVLFTENFSGPPKLALRFAGETPVAAGLSVTCDRAAVVPVREPTDQGATLILKLPAIAGEAGKTLLPKVHAAIADHLDARASPSFGGQRGGRDAVLSFAAHRLRAVGTDGSDDLQQGRVGRSDLADLMALYTGLTSVEEALQTDRALRLRAVSAASTGAVSLASLKGVSLPAHPWAQMLSELPGKAKPIVEPLAYAVPADILYLHFVDLRSLSALARDVEEWLTPFVHAVEGAPGAYDVSTRYEQQLIVQRTGLSETFGHLAAKGVALVAGDPLLREGTDVSLLFENPNLALIEPTLEGFVAQARKRRPDLAVSTTSVAGVEVRITSTADGELSQHRAIVGGRLILSNSAAAMARFIQVAAGELPSLASQGDFQYFRAVYPHGPHAAAAAGGEDGFVFMSDAFVGKVTGAAFKIMLARRTAARADLRALGSTALTHGLFEGGLPSDRTALSHSPFASALDLKHDDGRELSYDAQTGPRSAFGTLAHMVPVTDLLAAWKDRTVTRAESEAYEEFQTGYQQYWRAFIDPIGVRIKRRDGGWALDARMLPLIERTEYDELLEITGSQTIAAPAPDDGLLWQLAVARDSKMRRKIDQTGRAFGGRAELGLQWLGDWVRVGLLDRNAVWDANMALNKVRSIEFPERPNRDSILGRLPVFAEAHVADGLALAATLTAVRIFVEQAAAGMVEWGSDEPHAGIPIVQVTQGRAASAGPASPFTLRYAIANGVLILGLSRAALVSRIDAAISQARPETAAAADTTQVSLSYARRTADAPLARIFAGLLEELSAPAHFLARSTYEDLSRGFAEAPDFETAAGRRRALAFLGFVPQSPFGGSFSVDGQGRTVHDVVGTEVEVRVDQSPITRTELWAFLSALSTAHATLAFEGEGNHRGLHTTFTFTR